Protein AF-A0AB94IWF3-F1 (afdb_monomer_lite)

pLDDT: mean 76.82, std 23.85, range [19.47, 98.12]

Foldseek 3Di:
DVVVVLVVLLVVCVVQPLLPCLDDPALVDDQHDDDCPFLVVVLVVVVVVLVVLLVCLVAFFEAEEAEAQQLCPSVSSNVNLVVCVVVVHFAQEFEQEQDQDLLALLLSVQLRSLLSQQDDSDPPDGSLVVLLVLVVVLQCVVPPDVRDAQQVCLVVVCVVLVLADSLLSLLSSCCVPDPDPVSVVLSSCVSSVFDDQCCCVSSVDPGDDPLVDDSVVSSVVSLSSLLNQLSSCSSSSHAYEYEYPLNLLDDDLSSLLSVQVVLCSCRPRRTRYYYYYYYHPCCCVPPNLVNHDPVSSVSHVVNYRYGFAAAQVSLLVSQLVSLCSRDPDPVSSVSSSVSQCVQCVVPGHGRHRNSVSSVSSVCSSPVPDDDDDQPVQLLVLLVVLLVVQLVVCLVDVSVPAWDQSLLVVLVVLLLLQVVQDDWDADPPSQQRIWDWGNDVDDTFTETEGGDEHLYLVSLLVSLVVLLVVLVVGLPYEYEYEYELVSHDDDDSCVSVVVSVVSSVVSVYAYHYQDSSLSSNRNSSVVSLSCQSSQVRWGPRPVDHIDGHHVVSVSVSSNPPDPDPSRPPDPDDDDDDDDDDDDDDDDDDDDDDDDDDDDDDDDDDDDDDDDDDDDDDDDDDDDDDDDDDDDDDDDDDDDDDDDDDDDDDDDDDDDDDDDDDDDDDDDDDDDDDDDDDDDDDDDDDDDDDDDDDDDDDDDDDDDDDDDDDDDDDDDDDDDDDDDDDDDDDDDDDDPPDDPDPQVVQQVVFVVLLVLVCVQCVVVVWDWDFPGWFAAQWKIWTWIGGDVVSPHDQVNVVVCQVVSCVSSVAPFRFDWDDDDRTIITIGTGPHHHAFALVLQCVLCVVVFDPDLQKFFQFAASNRYTDIAGCLDLLRVEEEAEAAPLQCQLQSVVRSVVRSCVRHDPPQAAEAAEDLPCPRCVVVLFFPRYDVSGHHRDLVVVLVVLVVLLVLLVVLVVQCVVVVHQALVVSCVPDPDRDHAYEYEHAACVVSCVPVVCVVVVLVSLLSCLVRVSRSRYGYYYYHNPLDCSRLDPSNLVRGNKFKQGAHCFLVSQCSGQHPPRSCNVRHPGSQFIWMDRNVDIGTGRGHGYDPVSDDCSRGHD

Sequence (1099 aa):
MDSLNDSVIRSQLVAKNPFASSAAPNPWDNANPDLDSLNRTVVDHIDLLLKMTRENPAETFAGLILGEAGAGKTHMLKRVLRRIRESGEIAIFVTVRAFMDPESVLQDLLREVFISMGREHGDGKLQIDLLLEALDKAYRRDFREDALGGMARLEPLQMKLDRVNNDFLRCLLLYASTEDASLKNDILRWMRGESDESFSEKLDVIACNWDEMTPAAQEKKARDRLLSLGHVLRYVRVPMLVCFDQLDGMTSEDLLNAWGTAASLLINDVYGVLPLAFLRADTWEQRFSPRLDDAVRQKFLNHRLPMANCNLEQAKQLIKERIKAFFDDDDEVEQKYQWLMARLNTTLKPGYSPRMVITLANQAIQEAGAGADAAHEVEHALAEAYREECDKVASDPNSWPPNANHLLSALEMWLGAHPEFKVSRSADKYLRLSGKRSAEGPEAPCAFIIMATRHHRSAAAAIDRGIKFLEENPNGFCCYVTDERALKGPENWKQVHELLGQFRALKGRTVVLQPDGRAAWYGLVAFQNKVCNGDVTLYPPSGGPRLATPEDLSGYMKEGFRWNLLGLDGESGKPGDGDRSKDTGSGKDPTPSTSGPKDTSGSASEEKRLPLPVAVNSELCQQRPQNGDCSNDLGVAPAPQTVPEKSGSESGDKARDDFGEVHQEIFCHNDLGAAPTPQTVPEKSGSESGDKARDDFGEVPQEIFCRNDLGAAPTPQTVPEKSGSESGDKARDDFGEVPQEIFCHAEGLDRMVQLLKALKDLGLSVADAGVVCGPRFIRLKVLPDAARGTTVKKIDNRADDLQVQMALPVPPVIQAYGGYVGVDVPRSSPQALSLKTLLRQGEESRPRSEAVFPLGMRVDGSVFWADLAEPSMTSILIGGTSGSGKSVLLRSVVVGLLLCAPKDSVNFTLIDPKRLTFVDLAGLRALEEGRILCDVEETMEALKEAVEEMERRYELMEGAKVSHLTDYNAVAEERLRRRVLIIDEYADLMMHKETAKDLEHFIQRLCQKGRAAGFHLLLATQRPDAKVVTGVIKANLQLRVALKVASKSNSQIILGEGFTQAQHLLGHGDMLVGNGSAVERLQGPIADISLLGPEFLRG

InterPro domains:
  IPR002543 FtsK domain [PF01580] (835-1024)
  IPR002543 FtsK domain [PS50901] (860-1052)
  IPR003593 AAA+ ATPase domain [SM00382] (59-384)
  IPR003593 AAA+ ATPase domain [SM00382] (872-1047)
  IPR027417 P-loop containing nucleoside triphosphate hydrolase [G3DSA:3.40.50.300] (44-302)
  IPR027417 P-loop containing nucleoside triphosphate hydrolase [G3DSA:3.40.50.300] (833-1091)
  IPR027417 P-loop containing nucleoside triphosphate hydrolase [SSF52540] (63-368)
  IPR027417 P-loop containing nucleoside triphosphate hydrolase [SSF52540] (64-142)
  IPR027417 P-loop containing nucleoside triphosphate hydrolase [SSF52540] (852-1056)
  IPR049945 ORC1/DEAH AAA+ ATPase domain [PF13401] (63-136)
  IPR050206 FtsK/SpoIIIE/SftA cell division and DNA translocation [PTHR22683] (747-1086)

Structure (mmCIF, N/CA/C/O backbone):
data_AF-A0AB94IWF3-F1
#
_entry.id   AF-A0AB94IWF3-F1
#
loop_
_atom_site.group_PDB
_atom_site.id
_atom_site.type_symbol
_atom_site.label_atom_id
_atom_site.label_alt_id
_atom_site.label_comp_id
_atom_site.label_asym_id
_atom_site.label_entity_id
_atom_site.label_seq_id
_atom_site.pdbx_PDB_ins_code
_atom_site.Cartn_x
_atom_site.Cartn_y
_atom_site.Cartn_z
_atom_site.occupancy
_atom_site.B_iso_or_equiv
_atom_site.auth_seq_id
_atom_site.auth_comp_id
_atom_site.auth_asym_id
_atom_site.auth_atom_id
_atom_site.pdbx_PDB_model_num
ATOM 1 N N . MET A 1 1 ? -10.452 -19.371 -56.805 1.00 34.75 1 MET A N 1
ATOM 2 C CA . MET A 1 1 ? -10.398 -17.916 -57.121 1.00 34.75 1 MET A CA 1
ATOM 3 C C . MET A 1 1 ? -9.671 -17.122 -56.031 1.00 34.75 1 MET A C 1
ATOM 5 O O . MET A 1 1 ? -9.546 -15.909 -56.111 1.00 34.75 1 MET A O 1
ATOM 9 N N . ASP A 1 2 ? -9.152 -17.814 -55.028 1.00 52.69 2 ASP A N 1
ATOM 10 C CA . ASP A 1 2 ? -9.021 -17.323 -53.660 1.00 52.69 2 ASP A CA 1
ATOM 11 C C . ASP A 1 2 ? -7.752 -16.478 -53.488 1.00 52.69 2 ASP A C 1
ATOM 13 O O . ASP A 1 2 ? -7.757 -15.486 -52.767 1.00 52.69 2 ASP A O 1
ATOM 17 N N . SER A 1 3 ? -6.711 -16.783 -54.272 1.00 49.97 3 SER A N 1
ATOM 18 C CA . SER A 1 3 ? -5.455 -16.027 -54.335 1.00 49.97 3 SER A CA 1
ATOM 19 C C . SER A 1 3 ? -5.608 -14.574 -54.800 1.00 49.97 3 SER A C 1
ATOM 21 O O . SER A 1 3 ? -4.799 -13.737 -54.413 1.00 49.97 3 SER A O 1
ATOM 23 N N . LEU A 1 4 ? -6.631 -14.253 -55.603 1.00 48.88 4 LEU A N 1
ATOM 24 C CA . LEU A 1 4 ? -6.896 -12.875 -56.041 1.00 48.88 4 LEU A CA 1
ATOM 25 C C . LEU A 1 4 ? -7.531 -12.034 -54.929 1.00 48.88 4 LEU A C 1
ATOM 27 O O . LEU A 1 4 ? -7.191 -10.862 -54.779 1.00 48.88 4 LEU A O 1
ATOM 31 N N . ASN A 1 5 ? -8.416 -12.632 -54.126 1.00 65.31 5 ASN A N 1
ATOM 32 C CA . ASN A 1 5 ? -9.013 -11.945 -52.982 1.00 65.31 5 ASN A CA 1
ATOM 33 C C . ASN A 1 5 ? -7.973 -11.760 -51.861 1.00 65.31 5 ASN A C 1
ATOM 35 O O . ASN A 1 5 ? -7.882 -10.697 -51.250 1.00 65.31 5 ASN A O 1
ATOM 39 N N . ASP A 1 6 ? -7.119 -12.770 -51.664 1.00 69.69 6 ASP A N 1
ATOM 40 C CA . ASP A 1 6 ? -6.048 -12.773 -50.665 1.00 69.69 6 ASP A CA 1
ATOM 41 C C . ASP A 1 6 ? -5.035 -11.627 -50.858 1.00 69.69 6 ASP A C 1
ATOM 43 O O . ASP A 1 6 ? -4.679 -10.952 -49.890 1.00 69.69 6 ASP A O 1
ATOM 47 N N . SER A 1 7 ? -4.625 -11.339 -52.103 1.00 70.19 7 SER A N 1
ATOM 48 C CA . SER A 1 7 ? -3.742 -10.199 -52.388 1.00 70.19 7 SER A CA 1
ATOM 49 C C . SER A 1 7 ? -4.431 -8.842 -52.224 1.00 70.19 7 SER A C 1
ATOM 51 O O . SER A 1 7 ? -3.806 -7.905 -51.735 1.00 70.19 7 SER A O 1
ATOM 53 N N . VAL A 1 8 ? -5.711 -8.722 -52.601 1.00 80.06 8 VAL A N 1
ATOM 54 C CA . VAL A 1 8 ? -6.456 -7.450 -52.517 1.00 80.06 8 VAL A CA 1
ATOM 55 C C . VAL A 1 8 ? -6.687 -7.045 -51.062 1.00 80.06 8 VAL A C 1
ATOM 57 O O . VAL A 1 8 ? -6.386 -5.908 -50.695 1.00 80.06 8 VAL A O 1
ATOM 60 N N . ILE A 1 9 ? -7.136 -7.980 -50.217 1.00 82.75 9 ILE A N 1
ATOM 61 C CA . ILE A 1 9 ? -7.345 -7.727 -48.784 1.00 82.75 9 ILE A CA 1
ATOM 62 C C . ILE A 1 9 ? -6.022 -7.333 -48.111 1.00 82.75 9 ILE A C 1
ATOM 64 O O . ILE A 1 9 ? -5.990 -6.365 -47.347 1.00 82.75 9 ILE A O 1
ATOM 68 N N . ARG A 1 10 ? -4.908 -8.002 -48.451 1.00 80.19 10 ARG A N 1
ATOM 69 C CA . ARG A 1 10 ? -3.579 -7.619 -47.956 1.00 80.19 10 ARG A CA 1
ATOM 70 C C . ARG A 1 10 ? -3.175 -6.216 -48.404 1.00 80.19 10 ARG A C 1
ATOM 72 O O . ARG A 1 10 ? -2.758 -5.431 -47.562 1.00 80.19 10 ARG A O 1
ATOM 79 N N . SER A 1 11 ? -3.299 -5.871 -49.687 1.00 78.06 11 SER A N 1
ATOM 80 C CA . SER A 1 11 ? -2.936 -4.531 -50.176 1.00 78.06 11 SER A CA 1
ATOM 81 C C . SER A 1 11 ? -3.744 -3.421 -49.496 1.00 78.06 11 SER A C 1
ATOM 83 O O . SER A 1 11 ? -3.183 -2.373 -49.185 1.00 78.06 11 SER A O 1
ATOM 85 N N . GLN A 1 12 ? -5.024 -3.658 -49.195 1.00 81.88 12 GLN A N 1
ATOM 86 C CA . GLN A 1 12 ? -5.852 -2.731 -48.414 1.00 81.88 12 GLN A CA 1
ATOM 87 C C . GLN A 1 12 ? -5.369 -2.609 -46.957 1.00 81.88 12 GLN A C 1
ATOM 89 O O . GLN A 1 12 ? -5.245 -1.497 -46.449 1.00 81.88 12 GLN A O 1
ATOM 94 N N . LEU A 1 13 ? -5.053 -3.731 -46.297 1.00 79.94 13 LEU A N 1
ATOM 95 C CA . LEU A 1 13 ? -4.530 -3.745 -44.924 1.00 79.94 13 LEU A CA 1
ATOM 96 C C . LEU A 1 13 ? -3.108 -3.173 -44.804 1.00 79.94 13 LEU A C 1
ATOM 98 O O . LEU A 1 13 ? -2.775 -2.633 -43.758 1.00 79.94 13 LEU A O 1
ATOM 102 N N . VAL A 1 14 ? -2.282 -3.238 -45.852 1.00 75.19 14 VAL A N 1
ATOM 103 C CA . VAL A 1 14 ? -0.977 -2.554 -45.901 1.00 75.19 14 VAL A CA 1
ATOM 104 C C . VAL A 1 14 ? -1.164 -1.046 -46.104 1.00 75.19 14 VAL A C 1
ATOM 106 O O . VAL A 1 14 ? -0.534 -0.257 -45.407 1.00 75.19 14 VAL A O 1
ATOM 109 N N . ALA A 1 15 ? -2.056 -0.630 -47.011 1.00 72.69 15 ALA A N 1
ATOM 110 C CA . ALA A 1 15 ? -2.294 0.785 -47.313 1.00 72.69 15 ALA A CA 1
ATOM 111 C C . ALA A 1 15 ? -3.030 1.554 -46.196 1.00 72.69 15 ALA A C 1
ATOM 113 O O . ALA A 1 15 ? -2.856 2.766 -46.074 1.00 72.69 15 ALA A O 1
ATOM 114 N N . LYS A 1 16 ? -3.853 0.874 -45.386 1.00 74.50 16 LYS A N 1
ATOM 115 C CA . LYS A 1 16 ? -4.619 1.459 -44.270 1.00 74.50 16 LYS A CA 1
ATOM 116 C C . LYS A 1 16 ? -4.532 0.546 -43.036 1.00 74.50 16 LYS A C 1
ATOM 118 O O . LYS A 1 16 ? -5.526 -0.038 -42.615 1.00 74.50 16 LYS A O 1
ATOM 123 N N . ASN A 1 17 ? -3.321 0.377 -42.497 1.00 74.00 17 ASN A N 1
ATOM 124 C CA . ASN A 1 17 ? -3.014 -0.601 -41.444 1.00 74.00 17 ASN A CA 1
ATOM 125 C C . ASN A 1 17 ? -3.548 -0.195 -40.043 1.00 74.00 17 ASN A C 1
ATOM 127 O O . ASN A 1 17 ? -2.983 0.715 -39.430 1.00 74.00 17 ASN A O 1
ATOM 131 N N . PRO A 1 18 ? -4.540 -0.911 -39.467 1.00 74.06 18 PRO A N 1
ATOM 132 C CA . PRO A 1 18 ? -5.093 -0.614 -38.137 1.00 74.06 18 PRO A CA 1
ATOM 133 C C . PRO A 1 18 ? -4.180 -1.006 -36.955 1.00 74.06 18 PRO A C 1
ATOM 135 O O . PRO A 1 18 ? -4.493 -0.747 -35.786 1.00 74.06 18 PRO A O 1
ATOM 138 N N . PHE A 1 19 ? -3.043 -1.648 -37.234 1.00 75.44 19 PHE A N 1
ATOM 139 C CA . PHE A 1 19 ? -2.085 -2.132 -36.239 1.00 75.44 19 PHE A CA 1
ATOM 140 C C . PHE A 1 19 ? -0.755 -1.362 -36.240 1.00 75.44 19 PHE A C 1
ATOM 142 O O . PHE A 1 19 ? 0.039 -1.561 -35.322 1.00 75.44 19 PHE A O 1
ATOM 149 N N . ALA A 1 20 ? -0.524 -0.447 -37.192 1.00 59.03 20 ALA A N 1
ATOM 150 C CA . ALA A 1 20 ? 0.741 0.291 -37.327 1.00 59.03 20 ALA A CA 1
ATOM 151 C C . ALA A 1 20 ? 1.146 1.066 -36.053 1.00 59.03 20 ALA A C 1
ATOM 153 O O . ALA A 1 20 ? 2.323 1.148 -35.717 1.00 59.03 20 ALA A O 1
ATOM 154 N N . SER A 1 21 ? 0.169 1.578 -35.297 1.00 53.28 21 SER A N 1
ATOM 155 C CA . SER A 1 21 ? 0.385 2.217 -33.992 1.00 53.28 21 SER A CA 1
ATOM 156 C C . SER A 1 21 ? 0.336 1.182 -32.853 1.00 53.28 21 SER A C 1
ATOM 158 O O . SER A 1 21 ? -0.741 0.818 -32.359 1.00 53.28 21 SER A O 1
ATOM 160 N N . SER A 1 22 ? 1.520 0.710 -32.439 1.00 48.78 22 SER A N 1
ATOM 161 C CA . SER A 1 22 ? 1.745 -0.208 -31.303 1.00 48.78 22 SER A CA 1
ATOM 162 C C . SER A 1 22 ? 1.917 0.511 -29.953 1.00 48.78 22 SER A C 1
ATOM 164 O O . SER A 1 22 ? 1.635 -0.060 -28.893 1.00 48.78 22 SER A O 1
ATOM 166 N N . ALA A 1 23 ? 2.345 1.775 -29.988 1.00 44.47 23 ALA A N 1
ATOM 167 C CA . ALA A 1 23 ? 2.299 2.701 -28.869 1.00 44.47 23 ALA A CA 1
ATOM 168 C C . ALA A 1 23 ? 1.000 3.514 -28.938 1.00 44.47 23 ALA A C 1
ATOM 170 O O . ALA A 1 23 ? 0.750 4.216 -29.917 1.00 44.47 23 ALA A O 1
ATOM 171 N N . ALA A 1 24 ? 0.190 3.463 -27.880 1.00 42.31 24 ALA A N 1
ATOM 172 C CA . ALA A 1 24 ? -0.787 4.517 -27.652 1.00 42.31 24 ALA A CA 1
ATOM 173 C C . ALA A 1 24 ? -0.020 5.761 -27.179 1.00 42.31 24 ALA A C 1
ATOM 175 O O . ALA A 1 24 ? 0.667 5.665 -26.155 1.00 42.31 24 ALA A O 1
ATOM 176 N N . PRO A 1 25 ? -0.104 6.906 -27.880 1.00 50.31 25 PRO A N 1
ATOM 177 C CA . PRO A 1 25 ? 0.382 8.153 -27.316 1.00 50.31 25 PRO A CA 1
ATOM 178 C C . PRO A 1 25 ? -0.436 8.520 -26.063 1.00 50.31 25 PRO A C 1
ATOM 180 O O . PRO A 1 25 ? -1.482 7.926 -25.793 1.00 50.31 25 PRO A O 1
ATOM 183 N N . ASN A 1 26 ? 0.124 9.449 -25.284 1.00 55.19 26 ASN A N 1
ATOM 184 C CA . ASN A 1 26 ? -0.450 10.219 -24.171 1.00 55.19 26 ASN A CA 1
ATOM 185 C C . ASN A 1 26 ? -1.952 9.954 -23.856 1.00 55.19 26 ASN A C 1
ATOM 187 O O . ASN A 1 26 ? -2.768 10.133 -24.753 1.00 55.19 26 ASN A O 1
ATOM 191 N N . PRO A 1 27 ? -2.382 9.630 -22.611 1.00 60.31 27 PRO A N 1
ATOM 192 C CA . PRO A 1 27 ? -3.775 9.241 -22.295 1.00 60.31 27 PRO A CA 1
ATOM 193 C C . PRO A 1 27 ? -4.906 10.187 -22.747 1.00 60.31 27 PRO A C 1
ATOM 195 O O . PRO A 1 27 ? -6.069 9.781 -22.772 1.00 60.31 27 PRO A O 1
ATOM 198 N N . TRP A 1 28 ? -4.578 11.433 -23.095 1.00 61.06 28 TRP A N 1
ATOM 199 C CA . TRP A 1 28 ? -5.479 12.421 -23.691 1.00 61.06 28 TRP A CA 1
ATOM 200 C C . TRP A 1 28 ? -5.823 12.149 -25.173 1.00 61.06 28 TRP A C 1
ATOM 202 O O . TRP A 1 28 ? -6.870 12.598 -25.640 1.00 61.06 28 TRP A O 1
ATOM 212 N N . ASP A 1 29 ? -4.983 11.408 -25.903 1.00 58.31 29 ASP A N 1
ATOM 213 C CA . ASP A 1 29 ? -5.057 11.239 -27.356 1.00 58.31 29 ASP A CA 1
ATOM 214 C C . ASP A 1 29 ? -6.041 10.144 -27.790 1.00 58.31 29 ASP A C 1
ATOM 216 O O . ASP A 1 29 ? -6.042 8.992 -27.331 1.00 58.31 29 ASP A O 1
ATOM 220 N N . ASN A 1 30 ? -6.905 10.492 -28.745 1.00 50.03 30 ASN A N 1
ATOM 221 C CA . ASN A 1 30 ? -8.061 9.652 -29.045 1.00 50.03 30 ASN A CA 1
ATOM 222 C C . ASN A 1 30 ? -7.809 8.533 -30.079 1.00 50.03 30 ASN A C 1
ATOM 224 O O . ASN A 1 30 ? -8.646 7.643 -30.194 1.00 50.03 30 ASN A O 1
ATOM 228 N N . ALA A 1 31 ? -6.646 8.516 -30.739 1.00 52.72 31 ALA A N 1
ATOM 229 C CA . ALA A 1 31 ? -6.383 7.816 -32.007 1.00 52.72 31 ALA A CA 1
ATOM 230 C C . ALA A 1 31 ? -6.622 6.290 -32.065 1.00 52.72 31 ALA A C 1
ATOM 232 O O . ALA A 1 31 ? -6.959 5.784 -33.130 1.00 52.72 31 ALA A O 1
ATOM 233 N N . ASN A 1 32 ? -6.449 5.545 -30.965 1.00 60.69 32 ASN A N 1
ATOM 234 C CA . ASN A 1 32 ? -6.640 4.085 -30.947 1.00 60.69 32 ASN A CA 1
ATOM 235 C C . ASN A 1 32 ? -7.899 3.668 -30.146 1.00 60.69 32 ASN A C 1
ATOM 237 O O . ASN A 1 32 ? -8.098 4.197 -29.037 1.00 60.69 32 ASN A O 1
ATOM 241 N N . PRO A 1 33 ? -8.701 2.695 -30.638 1.00 62.66 33 PRO A N 1
ATOM 242 C CA . PRO A 1 33 ? -9.786 2.069 -29.876 1.00 62.66 33 PRO A CA 1
ATOM 243 C C . PRO A 1 33 ? -9.239 1.189 -28.739 1.00 62.66 33 PRO A C 1
ATOM 245 O O . PRO A 1 33 ? -8.069 0.805 -28.736 1.00 62.66 33 PRO A O 1
ATOM 248 N N . ASP A 1 34 ? -10.089 0.873 -27.762 1.00 67.50 34 ASP A N 1
ATOM 249 C CA . ASP A 1 34 ? -9.747 0.102 -26.560 1.00 67.50 34 ASP A CA 1
ATOM 250 C C . ASP A 1 34 ? -10.905 -0.822 -26.159 1.00 67.50 34 ASP A C 1
ATOM 252 O O . ASP A 1 34 ? -12.057 -0.557 -26.498 1.00 67.50 34 ASP A O 1
ATOM 256 N N . LEU A 1 35 ? -10.606 -1.877 -25.401 1.00 76.62 35 LEU A N 1
ATOM 257 C CA . LEU A 1 35 ? -11.594 -2.813 -24.874 1.00 76.62 35 LEU A CA 1
ATOM 258 C C . LEU A 1 35 ? -11.960 -2.470 -23.431 1.00 76.62 35 LEU A C 1
ATOM 260 O O . LEU A 1 35 ? -11.170 -2.699 -22.512 1.00 76.62 35 LEU A O 1
ATOM 264 N N . ASP A 1 36 ? -13.201 -2.044 -23.197 1.00 75.94 36 ASP A N 1
ATOM 265 C CA . ASP A 1 36 ? -13.698 -1.757 -21.845 1.00 75.94 36 ASP A CA 1
ATOM 266 C C . ASP A 1 36 ? -13.630 -2.981 -20.902 1.00 75.94 36 ASP A C 1
ATOM 268 O O . ASP A 1 36 ? -13.518 -2.818 -19.687 1.00 75.94 36 ASP A O 1
ATOM 272 N N . SER A 1 37 ? -13.627 -4.207 -21.444 1.00 79.81 37 SER A N 1
ATOM 273 C CA . SER A 1 37 ? -13.460 -5.467 -20.701 1.00 79.81 37 SER A CA 1
ATOM 274 C C . SER A 1 37 ? -12.026 -5.761 -20.240 1.00 79.81 37 SER A C 1
ATOM 276 O O . SER A 1 37 ? -11.830 -6.544 -19.310 1.00 79.81 37 SER A O 1
ATOM 278 N N . LEU A 1 38 ? -11.009 -5.198 -20.897 1.00 82.19 38 LEU A N 1
ATOM 279 C CA . LEU A 1 38 ? -9.599 -5.445 -20.586 1.00 82.19 38 LEU A CA 1
ATOM 280 C C . LEU A 1 38 ? -9.196 -4.624 -19.356 1.00 82.19 38 LEU A C 1
ATOM 282 O O . LEU A 1 38 ? -9.381 -3.411 -19.357 1.00 82.19 38 LEU A O 1
ATOM 286 N N . ASN A 1 39 ? -8.628 -5.243 -18.316 1.00 84.44 39 ASN A N 1
ATOM 287 C CA . ASN A 1 39 ? -8.266 -4.558 -17.060 1.00 84.44 39 ASN A CA 1
ATOM 288 C C . ASN A 1 39 ? -9.429 -3.780 -16.404 1.00 84.44 39 ASN A C 1
ATOM 290 O O . ASN A 1 39 ? -9.199 -2.832 -15.655 1.00 84.44 39 ASN A O 1
ATOM 294 N N . ARG A 1 40 ? -10.685 -4.175 -16.674 1.00 85.25 40 ARG A N 1
ATOM 295 C CA . ARG A 1 40 ? -11.888 -3.473 -16.197 1.00 85.25 40 ARG A CA 1
ATOM 296 C C . ARG A 1 40 ? -11.889 -3.279 -14.678 1.00 85.25 40 ARG A C 1
ATOM 298 O O . ARG A 1 40 ? -12.146 -2.178 -14.215 1.00 85.25 40 ARG A O 1
ATOM 305 N N . THR A 1 41 ? -11.517 -4.315 -13.930 1.00 85.12 41 THR A N 1
ATOM 306 C CA . THR A 1 41 ? -11.399 -4.294 -12.463 1.00 85.12 41 THR A CA 1
ATOM 307 C C . THR A 1 41 ? -10.409 -3.248 -11.946 1.00 85.12 41 THR A C 1
ATOM 309 O O . THR A 1 41 ? -10.635 -2.673 -10.889 1.00 85.12 41 THR A O 1
ATOM 312 N N . VAL A 1 42 ? -9.339 -2.956 -12.693 1.00 88.25 42 VAL A N 1
ATOM 313 C CA . VAL A 1 42 ? -8.358 -1.917 -12.335 1.00 88.25 42 VAL A CA 1
ATOM 314 C C . VAL A 1 42 ? -8.966 -0.523 -12.528 1.00 88.25 42 VAL A C 1
ATOM 316 O O . VAL A 1 42 ? -8.800 0.340 -11.671 1.00 88.25 42 VAL A O 1
ATOM 319 N N . VAL A 1 43 ? -9.737 -0.317 -13.604 1.00 88.19 43 VAL A N 1
ATOM 320 C CA . VAL A 1 43 ? -10.493 0.930 -13.843 1.00 88.19 43 VAL A CA 1
ATOM 321 C C . VAL A 1 43 ? -11.597 1.114 -12.793 1.00 88.19 43 VAL A C 1
ATOM 323 O O . VAL A 1 43 ? -11.732 2.205 -12.245 1.00 88.19 43 VAL A O 1
ATOM 326 N N . ASP A 1 44 ? -12.350 0.053 -12.483 1.00 88.50 44 ASP A N 1
ATOM 327 C CA . ASP A 1 44 ? -13.394 0.040 -11.449 1.00 88.50 44 ASP A CA 1
ATOM 328 C C . ASP A 1 44 ? -12.810 0.377 -10.056 1.00 88.50 44 ASP A C 1
ATOM 330 O O . ASP A 1 44 ? -13.403 1.154 -9.309 1.00 88.50 44 ASP A O 1
ATOM 334 N N . HIS A 1 45 ? -11.616 -0.131 -9.717 1.00 89.38 45 HIS A N 1
ATOM 335 C CA . HIS A 1 45 ? -10.956 0.168 -8.437 1.00 89.38 45 HIS A CA 1
ATOM 336 C C . HIS A 1 45 ? -10.367 1.586 -8.375 1.00 89.38 45 HIS A C 1
ATOM 338 O O . HIS A 1 45 ? -10.445 2.230 -7.332 1.00 89.38 45 HIS A O 1
ATOM 344 N N . ILE A 1 46 ? -9.800 2.113 -9.467 1.00 90.88 46 ILE A N 1
ATOM 345 C CA . ILE A 1 46 ? -9.304 3.504 -9.499 1.00 90.88 46 ILE A CA 1
ATOM 346 C C . ILE A 1 46 ? -10.466 4.504 -9.364 1.00 90.88 46 ILE A C 1
ATOM 348 O O . ILE A 1 46 ? -10.337 5.493 -8.646 1.00 90.88 46 ILE A O 1
ATOM 352 N N . ASP A 1 47 ? -11.613 4.224 -9.990 1.00 88.62 47 ASP A N 1
ATOM 353 C CA . ASP A 1 47 ? -12.851 5.001 -9.834 1.00 88.62 47 ASP A CA 1
ATOM 354 C C . ASP A 1 47 ? -13.370 4.986 -8.380 1.00 88.62 47 ASP A C 1
ATOM 356 O O . ASP A 1 47 ? -13.731 6.034 -7.839 1.00 88.62 47 ASP A O 1
ATOM 360 N N . LEU A 1 48 ? -13.315 3.832 -7.700 1.00 89.75 48 LEU A N 1
ATOM 361 C CA . LEU A 1 48 ? -13.613 3.732 -6.266 1.00 89.75 48 LEU A CA 1
ATOM 362 C C . LEU A 1 48 ? -12.656 4.583 -5.413 1.00 89.75 48 LEU A C 1
ATOM 364 O O . LEU A 1 48 ? -13.116 5.353 -4.571 1.00 89.75 48 LEU A O 1
ATOM 368 N N . LEU A 1 49 ? -11.340 4.497 -5.642 1.00 91.75 49 LEU A N 1
ATOM 369 C CA . LEU A 1 49 ? -10.363 5.293 -4.887 1.00 91.75 49 LEU A CA 1
ATOM 370 C C . LEU A 1 49 ? -10.554 6.801 -5.104 1.00 91.75 49 LEU A C 1
ATOM 372 O O . LEU A 1 49 ? -10.484 7.560 -4.143 1.00 91.75 49 LEU A O 1
ATOM 376 N N . LEU A 1 50 ? -10.859 7.243 -6.329 1.00 90.94 50 LEU A N 1
ATOM 377 C CA . LEU A 1 50 ? -11.171 8.648 -6.623 1.00 90.94 50 LEU A CA 1
ATOM 378 C C . LEU A 1 50 ? -12.387 9.158 -5.838 1.00 90.94 50 LEU A C 1
ATOM 380 O O . LEU A 1 50 ? -12.372 10.292 -5.351 1.00 90.94 50 LEU A O 1
ATOM 384 N N . LYS A 1 51 ? -13.421 8.322 -5.683 1.00 89.88 51 LYS A N 1
ATOM 385 C CA . LYS A 1 51 ? -14.608 8.635 -4.874 1.00 89.88 51 LYS A CA 1
ATOM 386 C C . LYS A 1 51 ? -14.259 8.723 -3.391 1.00 89.88 51 LYS A C 1
ATOM 388 O O . LYS A 1 51 ? -14.584 9.731 -2.768 1.00 89.88 51 LYS A O 1
ATOM 393 N N . MET A 1 52 ? -13.477 7.779 -2.863 1.00 90.44 52 MET A N 1
ATOM 394 C CA . MET A 1 52 ? -12.973 7.839 -1.483 1.00 90.44 52 MET A CA 1
ATOM 395 C C . MET A 1 52 ? -12.127 9.103 -1.226 1.00 90.44 52 MET A C 1
ATOM 397 O O . MET A 1 52 ? -12.349 9.793 -0.233 1.00 90.44 52 MET A O 1
ATOM 401 N N . THR A 1 53 ? -11.231 9.489 -2.145 1.00 91.06 53 THR A N 1
ATOM 402 C CA . THR A 1 53 ? -10.463 10.749 -2.057 1.00 91.06 53 THR A CA 1
ATOM 403 C C . THR A 1 53 ? -11.358 11.998 -2.121 1.00 91.06 53 THR A C 1
ATOM 405 O O . THR A 1 53 ? -11.026 13.015 -1.513 1.00 91.06 53 THR A O 1
ATOM 408 N N . ARG A 1 54 ? -12.494 11.954 -2.832 1.00 91.12 54 ARG A N 1
ATOM 409 C CA . ARG A 1 54 ? -13.462 13.066 -2.914 1.00 91.12 54 ARG A CA 1
ATOM 410 C C . ARG A 1 54 ? -14.321 13.197 -1.652 1.00 91.12 54 ARG A C 1
ATOM 412 O O . ARG A 1 54 ? -14.596 14.312 -1.203 1.00 91.12 54 ARG A O 1
ATOM 419 N N . GLU A 1 55 ? -14.763 12.074 -1.099 1.00 90.25 55 GLU A N 1
ATOM 420 C CA . GLU A 1 55 ? -15.618 12.016 0.090 1.00 90.25 55 GLU A CA 1
ATOM 421 C C . GLU A 1 55 ? -14.823 12.329 1.362 1.00 90.25 55 GLU A C 1
ATOM 423 O O . GLU A 1 55 ? -15.218 13.220 2.126 1.00 90.25 55 GLU A O 1
ATOM 428 N N . ASN A 1 56 ? -13.654 11.693 1.506 1.00 89.75 56 ASN A N 1
ATOM 429 C CA . ASN A 1 56 ? -12.741 11.798 2.642 1.00 89.75 56 ASN A CA 1
ATOM 430 C C . ASN A 1 56 ? -11.378 12.411 2.240 1.00 89.75 56 ASN A C 1
ATOM 432 O O . ASN A 1 56 ? -10.342 11.775 2.418 1.00 89.75 56 ASN A O 1
ATOM 436 N N . PRO A 1 57 ? -11.294 13.675 1.775 1.00 83.44 57 PRO A N 1
ATOM 437 C CA . PRO A 1 57 ? -10.033 14.277 1.312 1.00 83.44 57 PRO A CA 1
ATOM 438 C C . PRO A 1 57 ? -9.006 14.562 2.427 1.00 83.44 57 PRO A C 1
ATOM 440 O O . PRO A 1 57 ? -7.961 15.159 2.172 1.00 83.44 57 PRO A O 1
ATOM 443 N N . ALA A 1 58 ? -9.313 14.205 3.678 1.00 83.19 58 ALA A N 1
ATOM 444 C CA . ALA A 1 58 ? -8.359 14.176 4.785 1.00 83.19 58 ALA A CA 1
ATOM 445 C C . ALA A 1 58 ? -7.641 12.817 4.906 1.00 83.19 58 ALA A C 1
ATOM 447 O O . ALA A 1 58 ? -6.545 12.765 5.462 1.00 83.19 58 ALA A O 1
ATOM 448 N N . GLU A 1 59 ? -8.242 11.744 4.387 1.00 84.44 59 GLU A N 1
ATOM 449 C CA . GLU A 1 59 ? -7.602 10.443 4.218 1.00 84.44 59 GLU A CA 1
ATOM 450 C C . GLU A 1 59 ? -6.706 10.468 2.972 1.00 84.44 59 GLU A C 1
ATOM 452 O O . GLU A 1 59 ? -6.865 11.297 2.072 1.00 84.44 59 GLU A O 1
ATOM 457 N N . THR A 1 60 ? -5.708 9.588 2.945 1.00 82.50 60 THR A N 1
ATOM 458 C CA . THR A 1 60 ? -4.652 9.585 1.926 1.00 82.50 60 THR A CA 1
ATOM 459 C C . THR A 1 60 ? -4.473 8.186 1.358 1.00 82.50 60 THR A C 1
ATOM 461 O O . THR A 1 60 ? -4.066 7.257 2.057 1.00 82.50 60 THR A O 1
ATOM 464 N N . PHE A 1 61 ? -4.778 8.049 0.070 1.00 89.06 61 PHE A N 1
ATOM 465 C CA . PHE A 1 61 ? -4.789 6.787 -0.663 1.00 89.06 61 PHE A CA 1
ATOM 466 C C . PHE A 1 61 ? -3.667 6.781 -1.703 1.00 89.06 61 PHE A C 1
ATOM 468 O O . PHE A 1 61 ? -3.334 7.823 -2.260 1.00 89.06 61 PHE A O 1
ATOM 475 N N . ALA A 1 62 ? -3.101 5.610 -1.983 1.00 93.81 62 ALA A N 1
ATOM 476 C CA . ALA A 1 62 ? -2.114 5.408 -3.041 1.00 93.81 62 ALA A CA 1
ATOM 477 C C . ALA A 1 62 ? -2.386 4.071 -3.736 1.00 93.81 62 ALA A C 1
ATOM 479 O O . ALA A 1 62 ? -2.830 3.132 -3.082 1.00 93.81 62 ALA A O 1
ATOM 480 N N . GLY A 1 63 ? -2.134 3.972 -5.041 1.00 93.31 63 GLY A N 1
ATOM 481 C CA . GLY A 1 63 ? -2.360 2.753 -5.823 1.00 93.31 63 GLY A CA 1
ATOM 482 C C . GLY A 1 63 ? -1.103 2.279 -6.544 1.00 93.31 63 GLY A C 1
ATOM 483 O O . GLY A 1 63 ? -0.329 3.083 -7.060 1.00 93.31 63 GLY A O 1
ATOM 484 N N . LEU A 1 64 ? -0.899 0.965 -6.592 1.00 94.06 64 LEU A N 1
ATOM 485 C CA . LEU A 1 64 ? 0.251 0.340 -7.242 1.00 94.06 64 LEU A CA 1
ATOM 486 C C . LEU A 1 64 ? -0.234 -0.549 -8.387 1.00 94.06 64 LEU A C 1
ATOM 488 O O . LEU A 1 64 ? -0.707 -1.661 -8.152 1.00 94.06 64 LEU A O 1
ATOM 492 N N . ILE A 1 65 ? -0.119 -0.068 -9.624 1.00 91.62 65 ILE A N 1
ATOM 493 C CA . ILE A 1 65 ? -0.552 -0.795 -10.816 1.00 91.62 65 ILE A CA 1
ATOM 494 C C . ILE A 1 65 ? 0.651 -1.562 -11.364 1.00 91.62 65 ILE A C 1
ATOM 496 O O . ILE A 1 65 ? 1.611 -0.970 -11.865 1.00 91.62 65 ILE A O 1
ATOM 500 N N . LEU A 1 66 ? 0.590 -2.891 -11.273 1.00 87.94 66 LEU A N 1
ATOM 501 C CA . LEU A 1 66 ? 1.656 -3.780 -11.726 1.00 87.94 66 LEU A CA 1
ATOM 502 C C . LEU A 1 66 ? 1.312 -4.376 -13.089 1.00 87.94 66 LEU A C 1
ATOM 504 O O . LEU A 1 66 ? 0.345 -5.124 -13.206 1.00 87.94 66 LEU A O 1
ATOM 508 N N . GLY A 1 67 ? 2.104 -4.074 -14.114 1.00 81.44 67 GLY A N 1
ATOM 509 C CA . GLY A 1 67 ? 1.869 -4.566 -15.468 1.00 81.44 67 GLY A CA 1
ATOM 510 C C . GLY A 1 67 ? 3.105 -4.494 -16.356 1.00 81.44 67 GLY A C 1
ATOM 511 O O . GLY A 1 67 ? 3.846 -3.510 -16.332 1.00 81.44 67 GLY A O 1
ATOM 512 N N . GLU A 1 68 ? 3.286 -5.540 -17.160 1.00 75.06 68 GLU A N 1
ATOM 513 C CA . GLU A 1 68 ? 4.371 -5.671 -18.135 1.00 75.06 68 GLU A CA 1
ATOM 514 C C . GLU A 1 68 ? 4.311 -4.630 -19.263 1.00 75.06 68 GLU A C 1
ATOM 516 O O . GLU A 1 68 ? 3.285 -3.978 -19.501 1.00 75.06 68 GLU A O 1
ATOM 521 N N . ALA A 1 69 ? 5.419 -4.500 -19.999 1.00 68.75 69 ALA A N 1
ATOM 522 C CA . ALA A 1 69 ? 5.486 -3.670 -21.197 1.00 68.75 69 ALA A CA 1
ATOM 523 C C . ALA A 1 69 ? 4.359 -4.052 -22.179 1.00 68.75 69 ALA A C 1
ATOM 525 O O . ALA A 1 69 ? 4.195 -5.208 -22.578 1.00 68.75 69 ALA A O 1
ATOM 526 N N . GLY A 1 70 ? 3.531 -3.071 -22.547 1.00 68.06 70 GLY A N 1
ATOM 527 C CA . GLY A 1 70 ? 2.388 -3.294 -23.432 1.00 68.06 70 GLY A CA 1
ATOM 528 C C . GLY A 1 70 ? 1.147 -3.946 -22.800 1.00 68.06 70 GLY A C 1
ATOM 529 O O . GLY A 1 70 ? 0.230 -4.287 -23.546 1.00 68.06 70 GLY A O 1
ATOM 530 N N . ALA A 1 71 ? 1.056 -4.069 -21.467 1.00 72.38 71 ALA A N 1
ATOM 531 C CA . ALA A 1 71 ? -0.143 -4.548 -20.751 1.00 72.38 71 ALA A CA 1
ATOM 532 C C . ALA A 1 71 ? -1.376 -3.614 -20.852 1.00 72.38 71 ALA A C 1
ATOM 534 O O . ALA A 1 71 ? -2.464 -3.963 -20.394 1.00 72.38 71 ALA A O 1
ATOM 535 N N . GLY A 1 72 ? -1.226 -2.429 -21.460 1.00 74.94 72 GLY A N 1
ATOM 536 C CA . GLY A 1 72 ? -2.320 -1.481 -21.713 1.00 74.94 72 GLY A CA 1
ATOM 537 C C . GLY A 1 72 ? -2.436 -0.316 -20.721 1.00 74.94 72 GLY A C 1
ATOM 538 O O . GLY A 1 72 ? -3.518 0.254 -20.616 1.00 74.94 72 GLY A O 1
ATOM 539 N N . LYS A 1 73 ? -1.354 0.058 -20.014 1.00 77.94 73 LYS A N 1
ATOM 540 C CA . LYS A 1 73 ? -1.308 1.169 -19.030 1.00 77.94 73 LYS A CA 1
ATOM 541 C C . LYS A 1 73 ? -1.987 2.458 -19.548 1.00 77.94 73 LYS A C 1
ATOM 543 O O . LYS A 1 73 ? -2.971 2.909 -18.969 1.00 77.94 73 LYS A O 1
ATOM 548 N N . THR A 1 74 ? -1.550 2.986 -20.695 1.00 73.31 74 THR A N 1
ATOM 549 C CA . THR A 1 74 ? -2.090 4.210 -21.331 1.00 73.31 74 THR A CA 1
ATOM 550 C C . THR A 1 74 ? -3.577 4.108 -21.689 1.00 73.31 74 THR A C 1
ATOM 552 O O . THR A 1 74 ? -4.345 5.044 -21.484 1.00 73.31 74 THR A O 1
ATOM 555 N N . HIS A 1 75 ? -3.992 2.945 -22.195 1.00 75.88 75 HIS A N 1
ATOM 556 C CA . HIS A 1 75 ? -5.371 2.634 -22.582 1.00 75.88 75 HIS A CA 1
ATOM 557 C C . HIS A 1 75 ? -6.305 2.579 -21.354 1.00 75.88 75 HIS A C 1
ATOM 559 O O . HIS A 1 75 ? -7.362 3.210 -21.325 1.00 75.88 75 HIS A O 1
ATOM 565 N N . MET A 1 76 ? -5.856 1.931 -20.276 1.00 82.81 76 MET A N 1
ATOM 566 C CA . MET A 1 76 ? -6.540 1.928 -18.982 1.00 82.81 76 MET A CA 1
ATOM 567 C C . MET A 1 76 ? -6.695 3.353 -18.414 1.00 82.81 76 MET A C 1
ATOM 569 O O . MET A 1 76 ? -7.786 3.721 -17.980 1.00 82.81 76 MET A O 1
ATOM 573 N N . LEU A 1 77 ? -5.644 4.183 -18.477 1.00 79.75 77 LEU A N 1
ATOM 574 C CA . LEU A 1 77 ? -5.699 5.594 -18.067 1.00 79.75 77 LEU A CA 1
ATOM 575 C C . LEU A 1 77 ? -6.695 6.415 -18.905 1.00 79.75 77 LEU A C 1
ATOM 577 O O . LEU A 1 77 ? -7.482 7.174 -18.342 1.00 79.75 77 LEU A O 1
ATOM 581 N N . LYS A 1 78 ? -6.735 6.207 -20.228 1.00 79.25 78 LYS A N 1
ATOM 582 C CA . LYS A 1 78 ? -7.726 6.818 -21.133 1.00 79.25 78 LYS A CA 1
ATOM 583 C C . LYS A 1 78 ? -9.168 6.466 -20.740 1.00 79.25 78 LYS A C 1
ATOM 585 O O . LYS A 1 78 ? -10.048 7.316 -20.855 1.00 79.25 78 LYS A O 1
ATOM 590 N N . ARG A 1 79 ? -9.432 5.258 -20.222 1.00 81.50 79 ARG A N 1
ATOM 591 C CA . ARG A 1 79 ? -10.760 4.874 -19.694 1.00 81.50 79 ARG A CA 1
ATOM 592 C C . ARG A 1 79 ? -11.080 5.448 -18.316 1.00 81.50 79 ARG A C 1
ATOM 594 O O . ARG A 1 79 ? -12.235 5.799 -18.093 1.00 81.50 79 ARG A O 1
ATOM 601 N N . VAL A 1 80 ? -10.096 5.610 -17.429 1.00 83.25 80 VAL A N 1
ATOM 602 C CA . VAL A 1 80 ? -10.282 6.371 -16.176 1.00 83.25 80 VAL A CA 1
ATOM 603 C C . VAL A 1 80 ? -10.662 7.823 -16.502 1.00 83.25 80 VAL A C 1
ATOM 605 O O . VAL A 1 80 ? -11.685 8.307 -16.026 1.00 83.25 80 VAL A O 1
ATOM 608 N N . LEU A 1 81 ? -9.920 8.478 -17.404 1.00 80.19 81 LEU A N 1
ATOM 609 C CA . LEU A 1 81 ? -10.245 9.812 -17.927 1.00 80.19 81 LEU A CA 1
ATOM 610 C C . LEU A 1 81 ? -11.640 9.881 -18.567 1.00 80.19 81 LEU A C 1
ATOM 612 O O . LEU A 1 81 ? -12.384 10.827 -18.310 1.00 80.19 81 LEU A O 1
ATOM 616 N N . ARG A 1 82 ? -12.012 8.887 -19.389 1.00 80.06 82 ARG A N 1
ATOM 617 C CA . ARG A 1 82 ? -13.342 8.827 -20.015 1.00 80.06 82 ARG A CA 1
ATOM 618 C C . ARG A 1 82 ? -14.449 8.780 -18.957 1.00 80.06 82 ARG A C 1
ATOM 620 O O . ARG A 1 82 ? -15.360 9.593 -19.028 1.00 80.06 82 ARG A O 1
ATOM 627 N N . ARG A 1 83 ? -14.324 7.925 -17.936 1.00 80.31 83 ARG A N 1
ATOM 628 C CA . ARG A 1 83 ? -15.325 7.815 -16.861 1.00 80.31 83 ARG A CA 1
ATOM 629 C C . ARG A 1 83 ? -15.477 9.080 -16.026 1.00 80.31 83 ARG A C 1
ATOM 631 O O . ARG A 1 83 ? -16.603 9.434 -15.709 1.00 80.31 83 ARG A O 1
ATOM 638 N N . ILE A 1 84 ? -14.377 9.766 -15.703 1.00 77.44 84 ILE A N 1
ATOM 639 C CA . ILE A 1 84 ? -14.409 11.059 -14.992 1.00 77.44 84 ILE A CA 1
ATOM 640 C C . ILE A 1 84 ? -15.214 12.094 -15.801 1.00 77.44 84 ILE A C 1
ATOM 642 O O . ILE A 1 84 ? -16.019 12.837 -15.247 1.00 77.44 84 ILE A O 1
ATOM 646 N N . ARG A 1 85 ? -15.040 12.113 -17.129 1.00 76.88 85 ARG A N 1
ATOM 647 C CA . ARG A 1 85 ? -15.821 12.970 -18.038 1.00 76.88 85 ARG A CA 1
ATOM 648 C C . ARG A 1 85 ? -17.294 12.542 -18.105 1.00 76.88 85 ARG A C 1
ATOM 650 O O . ARG A 1 85 ? -18.174 13.388 -18.004 1.00 76.88 85 ARG A O 1
ATOM 657 N N . GLU A 1 86 ? -17.563 11.245 -18.247 1.00 78.50 86 GLU A N 1
ATOM 658 C CA . GLU A 1 86 ? -18.914 10.673 -18.388 1.00 78.50 86 GLU A CA 1
ATOM 659 C C . GLU A 1 86 ? -19.759 10.749 -17.106 1.00 78.50 86 GLU A C 1
ATOM 661 O O . GLU A 1 86 ? -20.979 10.874 -17.193 1.00 78.50 86 GLU A O 1
ATOM 666 N N . SER A 1 87 ? -19.144 10.705 -15.918 1.00 76.12 87 SER A N 1
ATOM 667 C CA . SER A 1 87 ? -19.853 10.851 -14.639 1.00 76.12 87 SER A CA 1
ATOM 668 C C . SER A 1 87 ? -20.239 12.299 -14.318 1.00 76.12 87 SER A C 1
ATOM 670 O O . SER A 1 87 ? -21.037 12.532 -13.410 1.00 76.12 87 SER A O 1
ATOM 672 N N . GLY A 1 88 ? -19.673 13.277 -15.037 1.00 71.69 88 GLY A N 1
ATOM 673 C CA . GLY A 1 88 ? -19.815 14.705 -14.743 1.00 71.69 88 GLY A CA 1
ATOM 674 C C . GLY A 1 88 ? -19.102 15.150 -13.459 1.00 71.69 88 GLY A C 1
ATOM 675 O O . GLY A 1 88 ? -19.287 16.283 -13.010 1.00 71.69 88 GLY A O 1
ATOM 676 N N . GLU A 1 89 ? -18.297 14.280 -12.843 1.00 78.56 89 GLU A N 1
ATOM 677 C CA . GLU A 1 89 ? -17.601 14.577 -11.596 1.00 78.56 89 GLU A CA 1
ATOM 678 C C . GLU A 1 89 ? -16.230 15.215 -11.855 1.00 78.56 89 GLU A C 1
ATOM 680 O O . GLU A 1 89 ? -15.405 14.690 -12.598 1.00 78.56 89 GLU A O 1
ATOM 685 N N . ILE A 1 90 ? -15.922 16.316 -11.167 1.00 81.81 90 ILE A N 1
ATOM 686 C CA . ILE A 1 90 ? -14.612 16.964 -11.306 1.00 81.81 90 ILE A CA 1
ATOM 687 C C . ILE A 1 90 ? -13.526 16.107 -10.631 1.00 81.81 90 ILE A C 1
ATOM 689 O O . ILE A 1 90 ? -13.652 15.720 -9.463 1.00 81.81 90 ILE A O 1
ATOM 693 N N . ALA A 1 91 ? -12.441 15.853 -11.360 1.00 88.19 91 ALA A N 1
ATOM 694 C CA . ALA A 1 91 ? -11.152 15.390 -10.853 1.00 88.19 91 ALA A CA 1
ATOM 695 C C . ALA A 1 91 ? -10.033 16.020 -11.701 1.00 88.19 91 ALA A C 1
ATOM 697 O O . ALA A 1 91 ? -10.254 16.350 -12.864 1.00 88.19 91 ALA A O 1
ATOM 698 N N . ILE A 1 92 ? -8.837 16.196 -11.138 1.00 90.62 92 ILE A N 1
ATOM 699 C CA . ILE A 1 92 ? -7.666 16.673 -11.893 1.00 90.62 92 ILE A CA 1
ATOM 700 C C . ILE A 1 92 ? -6.771 15.480 -12.210 1.00 90.62 92 ILE A C 1
ATOM 702 O O . ILE A 1 92 ? -6.385 14.742 -11.312 1.00 90.62 92 ILE A O 1
ATOM 706 N N . PHE A 1 93 ? -6.408 15.307 -13.472 1.00 89.44 93 PHE A N 1
ATOM 707 C CA . PHE A 1 93 ? -5.514 14.262 -13.950 1.00 89.44 93 PHE A CA 1
ATOM 708 C C . PHE A 1 93 ? -4.127 14.831 -14.253 1.00 89.44 93 PHE A C 1
ATOM 710 O O . PHE A 1 93 ? -3.982 15.748 -15.067 1.00 89.44 93 PHE A O 1
ATOM 717 N N . VAL A 1 94 ? -3.104 14.267 -13.614 1.00 89.25 94 VAL A N 1
ATOM 718 C CA . VAL A 1 94 ? -1.692 14.614 -13.790 1.00 89.25 94 VAL A CA 1
ATOM 719 C C . VAL A 1 94 ? -0.924 13.369 -14.216 1.00 89.25 94 VAL A C 1
ATOM 721 O O . VAL A 1 94 ? -0.991 12.331 -13.558 1.00 89.25 94 VAL A O 1
ATOM 724 N N . THR A 1 95 ? -0.156 13.482 -15.296 1.00 84.06 95 THR A N 1
ATOM 725 C CA . THR A 1 95 ? 0.831 12.474 -15.706 1.00 84.06 95 THR A CA 1
ATOM 726 C C . THR A 1 95 ? 2.218 12.943 -15.305 1.00 84.06 95 THR A C 1
ATOM 728 O O . THR A 1 95 ? 2.620 14.030 -15.708 1.00 84.06 95 THR A O 1
ATOM 731 N N . VAL A 1 96 ? 2.958 12.125 -14.565 1.00 85.19 96 VAL A N 1
ATOM 732 C CA . VAL A 1 96 ? 4.350 12.381 -14.184 1.00 85.19 96 VAL A CA 1
ATOM 733 C C . VAL A 1 96 ? 5.205 11.287 -14.814 1.00 85.19 96 VAL A C 1
ATOM 735 O O . VAL A 1 96 ? 4.898 10.104 -14.679 1.00 85.19 96 VAL A O 1
ATOM 738 N N . ARG A 1 97 ? 6.246 11.682 -15.548 1.00 76.94 97 ARG A N 1
ATOM 739 C CA . ARG A 1 97 ? 7.208 10.757 -16.168 1.00 76.94 97 ARG A CA 1
ATOM 740 C C . ARG A 1 97 ? 8.315 10.395 -15.170 1.00 76.94 97 ARG A C 1
ATOM 742 O O . ARG A 1 97 ? 8.368 10.946 -14.072 1.00 76.94 97 ARG A O 1
ATOM 749 N N . ALA A 1 98 ? 9.227 9.509 -15.566 1.00 74.56 98 ALA A N 1
ATOM 750 C CA . ALA A 1 98 ? 10.487 9.324 -14.852 1.00 74.56 98 ALA A CA 1
ATOM 751 C C . ALA A 1 98 ? 11.235 10.663 -14.685 1.00 74.56 98 ALA A C 1
ATOM 753 O O . ALA A 1 98 ? 11.349 11.443 -15.633 1.00 74.56 98 ALA A O 1
ATOM 754 N N . PHE A 1 99 ? 11.747 10.912 -13.479 1.00 83.12 99 PHE A N 1
ATOM 755 C CA . PHE A 1 99 ? 12.599 12.066 -13.186 1.00 83.12 99 PHE A CA 1
ATOM 756 C C . PHE A 1 99 ? 14.007 11.868 -13.770 1.00 83.12 99 PHE A C 1
ATOM 758 O O . PHE A 1 99 ? 14.436 10.735 -13.976 1.00 83.12 99 PHE A O 1
ATOM 765 N N . MET A 1 100 ? 14.741 12.959 -14.014 1.00 73.88 100 MET A N 1
ATOM 766 C CA . MET A 1 100 ? 16.078 12.917 -14.647 1.00 73.88 100 MET A CA 1
ATOM 767 C C . MET A 1 100 ? 17.215 13.433 -13.746 1.00 73.88 100 MET A C 1
ATOM 769 O O . MET A 1 100 ? 18.390 13.334 -14.106 1.00 73.88 100 MET A O 1
ATOM 773 N N . ASP A 1 101 ? 16.875 14.011 -12.595 1.00 80.00 101 ASP A N 1
ATOM 774 C CA . ASP A 1 101 ? 17.784 14.735 -11.708 1.00 80.00 101 ASP A CA 1
ATOM 775 C C . ASP A 1 101 ? 17.297 14.589 -10.250 1.00 80.00 101 ASP A C 1
ATOM 777 O O . ASP A 1 101 ? 16.165 14.982 -9.960 1.00 80.00 101 ASP A O 1
ATOM 781 N N . PRO A 1 102 ? 18.089 13.998 -9.332 1.00 84.38 102 PRO A N 1
ATOM 782 C CA . PRO A 1 102 ? 17.670 13.800 -7.945 1.00 84.38 102 PRO A CA 1
ATOM 783 C C . PRO A 1 102 ? 17.582 15.108 -7.142 1.00 84.38 102 PRO A C 1
ATOM 785 O O . PRO A 1 102 ? 16.917 15.123 -6.109 1.00 84.38 102 PRO A O 1
ATOM 788 N N . GLU A 1 103 ? 18.212 16.202 -7.591 1.00 84.56 103 GLU A N 1
ATOM 789 C CA . GLU A 1 103 ? 18.215 17.482 -6.862 1.00 84.56 103 GLU A CA 1
ATOM 790 C C . GLU A 1 103 ? 16.993 18.376 -7.151 1.00 84.56 103 GLU A C 1
ATOM 792 O O . GLU A 1 103 ? 16.848 19.421 -6.515 1.00 84.56 103 GLU A O 1
ATOM 797 N N . SER A 1 104 ? 16.123 17.998 -8.099 1.00 86.69 104 SER A N 1
ATOM 798 C CA . SER A 1 104 ? 14.997 18.826 -8.576 1.00 86.69 104 SER A CA 1
ATOM 799 C C . SER A 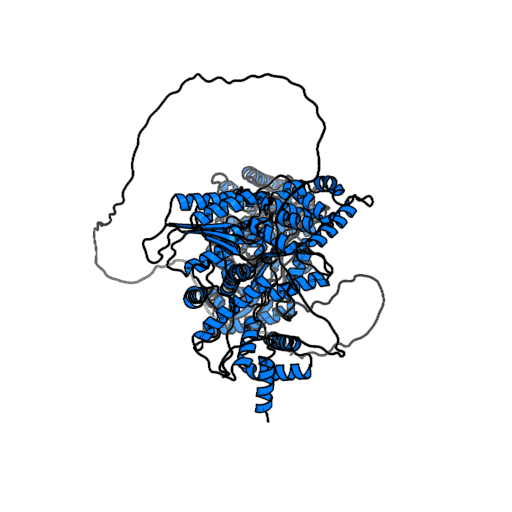1 104 ? 13.660 18.070 -8.720 1.00 86.69 104 SER A C 1
ATOM 801 O O . SER A 1 104 ? 12.761 18.497 -9.447 1.00 86.69 104 SER A O 1
ATOM 803 N N . VAL A 1 105 ? 13.494 16.945 -8.012 1.00 90.94 105 VAL A N 1
ATOM 804 C CA . VAL A 1 105 ? 12.327 16.049 -8.138 1.00 90.94 105 VAL A CA 1
ATOM 805 C C . VAL A 1 105 ? 10.996 16.718 -7.765 1.00 90.94 105 VAL A C 1
ATOM 807 O O . VAL A 1 105 ? 10.003 16.528 -8.471 1.00 90.94 105 VAL A O 1
ATOM 810 N N . LEU A 1 106 ? 10.931 17.514 -6.693 1.00 93.19 106 LEU A N 1
ATOM 811 C CA . LEU A 1 106 ? 9.704 18.231 -6.325 1.00 93.19 106 LEU A CA 1
ATOM 812 C C . LEU A 1 106 ? 9.421 19.405 -7.268 1.00 93.19 106 LEU A C 1
ATOM 814 O O . LEU A 1 106 ? 8.252 19.696 -7.532 1.00 93.19 106 LEU A O 1
ATOM 818 N N . GLN A 1 107 ? 10.454 20.062 -7.800 1.00 89.62 107 GLN A N 1
ATOM 819 C CA . GLN A 1 107 ? 10.311 21.096 -8.824 1.00 89.62 107 GLN A CA 1
ATOM 820 C C . GLN A 1 107 ? 9.764 20.511 -10.135 1.00 89.62 107 GLN A C 1
ATOM 822 O O . GLN A 1 107 ? 8.832 21.077 -10.710 1.00 89.62 107 GLN A O 1
ATOM 827 N N . ASP A 1 108 ? 10.286 19.370 -10.585 1.00 87.56 108 ASP A N 1
ATOM 828 C CA . ASP A 1 108 ? 9.801 18.654 -11.768 1.00 87.56 108 ASP A CA 1
ATOM 829 C C . ASP A 1 108 ? 8.362 18.144 -11.557 1.00 87.56 108 ASP A C 1
ATOM 831 O O . ASP A 1 108 ? 7.509 18.337 -12.425 1.00 87.56 108 ASP A O 1
ATOM 835 N N . LEU A 1 109 ? 8.041 17.600 -10.376 1.00 92.75 109 LEU A N 1
ATOM 836 C CA . LEU A 1 109 ? 6.679 17.198 -10.000 1.00 92.75 109 LEU A CA 1
ATOM 837 C C . LEU A 1 109 ? 5.696 18.381 -10.030 1.00 92.75 109 LEU A C 1
ATOM 839 O O . LEU A 1 109 ? 4.625 18.283 -10.630 1.00 92.75 109 LEU A O 1
ATOM 843 N N . LEU A 1 110 ? 6.060 19.519 -9.427 1.00 93.19 110 LEU A N 1
ATOM 844 C CA . LEU A 1 110 ? 5.270 20.755 -9.481 1.00 93.19 110 LEU A CA 1
ATOM 845 C C . LEU A 1 110 ? 5.073 21.231 -10.929 1.00 93.19 110 LEU A C 1
ATOM 847 O O . LEU A 1 110 ? 3.985 21.693 -11.291 1.00 93.19 110 LEU A O 1
ATOM 851 N N . ARG A 1 111 ? 6.109 21.108 -11.768 1.00 88.50 111 ARG A N 1
ATOM 852 C CA . ARG A 1 111 ? 6.051 21.487 -13.181 1.00 88.50 111 ARG A CA 1
ATOM 853 C C . ARG A 1 111 ? 5.061 20.611 -13.944 1.00 88.50 111 ARG A C 1
ATOM 855 O O . ARG A 1 111 ? 4.194 21.170 -14.608 1.00 88.50 111 ARG A O 1
ATOM 862 N N . GLU A 1 112 ? 5.114 19.287 -13.802 1.00 87.88 112 GLU A N 1
ATOM 863 C CA . GLU A 1 112 ? 4.173 18.369 -14.467 1.00 87.88 112 GLU A CA 1
ATOM 864 C C . GLU A 1 112 ? 2.725 18.538 -13.979 1.00 87.88 112 GLU A C 1
ATOM 866 O O . GLU A 1 112 ? 1.793 18.493 -14.790 1.00 87.88 112 GLU A O 1
ATOM 871 N N . VAL A 1 113 ? 2.515 18.845 -12.691 1.00 92.50 113 VAL A N 1
ATOM 872 C CA . VAL A 1 113 ? 1.199 19.238 -12.154 1.00 92.50 113 VAL A CA 1
ATOM 873 C C . VAL A 1 113 ? 0.665 20.483 -12.874 1.00 92.50 113 VAL A C 1
ATOM 875 O O . VAL A 1 113 ? -0.447 20.447 -13.400 1.00 92.50 113 VAL A O 1
ATOM 878 N N . PHE A 1 114 ? 1.445 21.565 -12.982 1.00 90.62 114 PHE A N 1
ATOM 879 C CA . PHE A 1 114 ? 0.998 22.813 -13.628 1.00 90.62 114 PHE A CA 1
ATOM 880 C C . PHE A 1 114 ? 1.167 22.858 -15.163 1.00 90.62 114 PHE A C 1
ATOM 882 O O . PHE A 1 114 ? 0.710 23.805 -15.814 1.00 90.62 114 PHE A O 1
ATOM 889 N N . ILE A 1 115 ? 1.771 21.842 -15.780 1.00 85.56 115 ILE A N 1
ATOM 890 C CA . ILE A 1 115 ? 1.595 21.519 -17.204 1.00 85.56 115 ILE A CA 1
ATOM 891 C C . ILE A 1 115 ? 0.232 20.847 -17.380 1.00 85.56 115 ILE A C 1
ATOM 893 O O . ILE A 1 115 ? -0.595 21.336 -18.146 1.00 85.56 115 ILE A O 1
ATOM 897 N N . SER A 1 116 ? -0.041 19.787 -16.614 1.00 86.62 116 SER A N 1
ATOM 898 C CA . SER A 1 116 ? -1.286 19.015 -16.693 1.00 86.62 116 SER A CA 1
ATOM 899 C C . SER A 1 116 ? -2.522 19.860 -16.375 1.00 86.62 116 SER A C 1
ATOM 901 O O . SER A 1 116 ? -3.500 19.814 -17.120 1.00 86.62 116 SER A O 1
ATOM 903 N N . MET A 1 117 ? -2.473 20.707 -15.341 1.00 88.25 117 MET A N 1
ATOM 904 C CA . MET A 1 117 ? -3.566 21.626 -14.994 1.00 88.25 117 MET A CA 1
ATOM 905 C C . MET A 1 117 ? -3.878 22.661 -16.093 1.00 88.25 117 MET A C 1
ATOM 907 O O . MET A 1 117 ? -4.982 23.201 -16.125 1.00 88.25 117 MET A O 1
ATOM 911 N N . GLY A 1 118 ? -2.927 22.918 -16.998 1.00 85.56 118 GLY A N 1
ATOM 912 C CA . GLY A 1 118 ? -3.095 23.774 -18.175 1.00 85.56 118 GLY A CA 1
ATOM 913 C C . GLY A 1 118 ? -3.578 23.045 -19.436 1.00 85.56 118 GLY A C 1
ATOM 914 O O . GLY A 1 118 ? -3.573 23.656 -20.500 1.00 85.56 118 GLY A O 1
ATOM 915 N N . ARG A 1 119 ? -3.960 21.762 -19.348 1.00 81.31 119 ARG A N 1
ATOM 916 C CA . ARG A 1 119 ? -4.620 21.008 -20.432 1.00 81.31 119 ARG A CA 1
ATOM 917 C C . ARG A 1 119 ? -6.144 21.099 -20.315 1.00 81.31 119 ARG A C 1
ATOM 919 O O . ARG A 1 119 ? -6.674 21.305 -19.222 1.00 81.31 119 ARG A O 1
ATOM 926 N N . GLU A 1 120 ? -6.842 20.889 -21.428 1.00 79.44 120 GLU A N 1
ATOM 927 C CA . GLU A 1 120 ? -8.305 20.796 -21.461 1.00 79.44 120 GLU A CA 1
ATOM 928 C C . GLU A 1 120 ? -8.815 19.528 -20.759 1.00 79.44 120 GLU A C 1
ATOM 930 O O . GLU A 1 120 ? -8.429 18.407 -21.095 1.00 79.44 120 GLU A O 1
ATOM 935 N N . HIS A 1 121 ? -9.735 19.695 -19.806 1.00 73.88 121 HIS A N 1
ATOM 936 C CA . HIS A 1 121 ? -10.452 18.573 -19.203 1.00 73.88 121 HIS A CA 1
ATOM 937 C C . HIS A 1 121 ? -11.545 18.047 -20.137 1.00 73.88 121 HIS A C 1
ATOM 939 O O . HIS A 1 121 ? -11.719 16.839 -20.261 1.00 73.88 121 HIS A O 1
ATOM 945 N N . GLY A 1 122 ? -12.280 18.949 -20.785 1.00 65.50 122 GLY A N 1
ATOM 946 C CA . GLY A 1 122 ? -13.476 18.686 -21.587 1.00 65.50 122 GLY A CA 1
ATOM 947 C C . GLY A 1 122 ? -14.249 19.989 -21.802 1.00 65.50 122 GLY A C 1
ATOM 948 O O . GLY A 1 122 ? -13.989 20.971 -21.107 1.00 65.50 122 GLY A O 1
ATOM 949 N N . ASP A 1 123 ? -15.159 20.014 -22.776 1.00 65.75 123 ASP A N 1
ATOM 950 C CA . ASP A 1 123 ? -15.998 21.176 -23.126 1.00 65.75 123 ASP A CA 1
ATOM 951 C C . ASP A 1 123 ? -15.225 22.505 -23.314 1.00 65.75 123 ASP A C 1
ATOM 953 O O . ASP A 1 123 ? -15.744 23.586 -23.040 1.00 65.75 123 ASP A O 1
ATOM 957 N N . GLY A 1 124 ? -13.960 22.428 -23.750 1.00 74.44 124 GLY A N 1
ATOM 958 C CA . GLY A 1 124 ? -13.062 23.578 -23.924 1.00 74.44 124 GLY A CA 1
ATOM 959 C C . GLY A 1 124 ? -12.553 24.227 -22.626 1.00 74.44 124 GLY A C 1
ATOM 960 O O . GLY A 1 124 ? -11.922 25.280 -22.688 1.00 74.44 124 GLY A O 1
ATOM 961 N N . LYS A 1 125 ? -12.812 23.640 -21.448 1.00 82.38 125 LYS A N 1
ATOM 962 C CA . LYS A 1 125 ? -12.327 24.142 -20.147 1.00 82.38 125 LYS A CA 1
ATOM 963 C C . LYS A 1 125 ? -10.998 23.510 -19.757 1.00 82.38 125 LYS A C 1
ATOM 965 O O . LYS A 1 125 ? -10.826 22.295 -19.896 1.00 82.38 125 LYS A O 1
ATOM 970 N N . LEU A 1 126 ? -10.089 24.291 -19.171 1.00 88.25 126 LEU A N 1
ATOM 971 C CA . LEU A 1 126 ? -8.853 23.757 -18.603 1.00 88.25 126 LEU A CA 1
ATOM 972 C C . LEU A 1 126 ? -9.108 23.114 -17.235 1.00 88.25 126 LEU A C 1
ATOM 974 O O . LEU A 1 126 ? -10.028 23.486 -16.504 1.00 88.25 126 LEU A O 1
ATOM 978 N N . GLN A 1 127 ? -8.257 22.166 -16.844 1.00 90.56 127 GLN A N 1
ATOM 979 C CA . GLN A 1 127 ? -8.353 21.523 -15.527 1.00 90.56 127 GLN A CA 1
ATOM 980 C C . GLN A 1 127 ? -8.222 22.528 -14.362 1.00 90.56 127 GLN A C 1
ATOM 982 O O . GLN A 1 127 ? -8.851 22.349 -13.318 1.00 90.56 127 GLN A O 1
ATOM 987 N N . ILE A 1 128 ? -7.452 23.609 -14.539 1.00 91.75 128 ILE A N 1
ATOM 988 C CA . ILE A 1 128 ? -7.379 24.717 -13.574 1.00 91.75 128 ILE A CA 1
ATOM 989 C C . ILE A 1 128 ? -8.696 25.505 -13.467 1.00 91.75 128 ILE A C 1
ATOM 991 O O . ILE A 1 128 ? -9.066 25.893 -12.361 1.00 91.75 128 ILE A O 1
ATOM 995 N N . ASP A 1 129 ? -9.450 25.685 -14.557 1.00 90.88 129 ASP A N 1
ATOM 996 C CA . ASP A 1 129 ? -10.741 26.386 -14.513 1.00 90.88 129 ASP A CA 1
ATOM 997 C C . ASP A 1 129 ? -11.760 25.591 -13.681 1.00 90.88 129 ASP A C 1
ATOM 999 O O . ASP A 1 129 ? -12.481 26.163 -12.864 1.00 90.88 129 ASP A O 1
ATOM 1003 N N . LEU A 1 130 ? -11.759 24.255 -13.795 1.00 89.31 130 LEU A N 1
ATOM 1004 C CA . LEU A 1 130 ? -12.608 23.383 -12.973 1.00 89.31 130 LEU A CA 1
ATOM 1005 C C . LEU A 1 130 ? -12.268 23.457 -11.476 1.00 89.31 130 LEU A C 1
ATOM 1007 O O . LEU A 1 130 ? -13.175 23.431 -10.639 1.00 89.31 130 LEU A O 1
ATOM 1011 N N . LEU A 1 131 ? -10.983 23.593 -11.126 1.00 93.06 131 LEU A N 1
ATOM 1012 C CA . LEU A 1 131 ? -10.560 23.816 -9.739 1.00 93.06 131 LEU A CA 1
ATOM 1013 C C . LEU A 1 131 ? -11.089 25.154 -9.202 1.00 93.06 131 LEU A C 1
ATOM 1015 O O . LEU A 1 131 ? -11.537 25.233 -8.058 1.00 93.06 131 LEU A O 1
ATOM 1019 N N . LEU A 1 132 ? -11.062 26.198 -10.031 1.00 92.19 132 LEU A N 1
ATOM 1020 C CA . LEU A 1 132 ? -11.512 27.542 -9.670 1.00 92.19 132 LEU A CA 1
ATOM 1021 C C . LEU A 1 132 ? -13.045 27.638 -9.594 1.00 92.19 132 LEU A C 1
ATOM 1023 O O . LEU A 1 132 ? -13.567 28.298 -8.697 1.00 92.19 132 LEU A O 1
ATOM 1027 N N . GLU A 1 133 ? -13.778 26.906 -10.436 1.00 90.50 133 GLU A N 1
ATOM 1028 C CA . GLU A 1 133 ? -15.226 26.718 -10.284 1.00 90.50 133 GLU A CA 1
ATOM 1029 C C . GLU A 1 133 ? -15.589 25.965 -8.998 1.00 90.50 133 GLU A C 1
ATOM 1031 O O . GLU A 1 133 ? -16.578 26.301 -8.343 1.00 90.50 133 GLU A O 1
ATOM 1036 N N . ALA A 1 134 ? -14.815 24.945 -8.616 1.00 91.94 134 ALA A N 1
ATOM 1037 C CA . ALA A 1 134 ? -15.009 24.247 -7.348 1.00 91.94 134 ALA A CA 1
ATOM 1038 C C . ALA A 1 134 ? -14.692 25.158 -6.146 1.00 91.94 134 ALA A C 1
ATOM 1040 O O . ALA A 1 134 ? -15.421 25.137 -5.152 1.00 91.94 134 ALA A O 1
ATOM 1041 N N . LEU A 1 135 ? -13.670 26.016 -6.259 1.00 92.56 135 LEU A N 1
ATOM 1042 C CA . LEU A 1 135 ? -13.327 27.029 -5.257 1.00 92.56 135 LEU A CA 1
ATOM 1043 C C . LEU A 1 135 ? -14.416 28.101 -5.112 1.00 92.56 135 LEU A C 1
ATOM 1045 O O . LEU A 1 135 ? -14.766 28.453 -3.989 1.00 92.56 135 LEU A O 1
ATOM 1049 N N . ASP A 1 136 ? -15.009 28.568 -6.215 1.00 90.12 136 ASP A N 1
ATOM 1050 C CA . ASP A 1 136 ? -16.167 29.470 -6.199 1.00 90.12 136 ASP A CA 1
ATOM 1051 C C . ASP A 1 136 ? -17.372 28.841 -5.480 1.00 90.12 136 ASP A C 1
ATOM 1053 O O . ASP A 1 136 ? -17.947 29.453 -4.577 1.00 90.12 136 ASP A O 1
ATOM 1057 N N . LYS A 1 137 ? -17.710 27.590 -5.816 1.00 90.31 137 LYS A N 1
ATOM 1058 C CA . LYS A 1 137 ? -18.813 26.840 -5.188 1.00 90.31 137 LYS A CA 1
ATOM 1059 C C . LYS A 1 137 ? -18.566 26.618 -3.687 1.00 90.31 137 LYS A C 1
ATOM 1061 O O . LYS A 1 137 ? -19.470 26.841 -2.881 1.00 90.31 137 LYS A O 1
ATOM 1066 N N . ALA A 1 138 ? -17.347 26.239 -3.295 1.00 91.12 138 ALA A N 1
ATOM 1067 C CA . ALA A 1 138 ? -16.960 26.058 -1.893 1.00 91.12 138 ALA A CA 1
ATOM 1068 C C . ALA A 1 138 ? -16.975 27.378 -1.100 1.00 91.12 138 ALA A C 1
ATOM 1070 O O . ALA A 1 138 ? -17.444 27.401 0.037 1.00 91.12 138 ALA A O 1
ATOM 1071 N N . TYR A 1 139 ? -16.532 28.480 -1.712 1.00 90.62 139 TYR A N 1
ATOM 1072 C CA . TYR A 1 139 ? -16.557 29.809 -1.104 1.00 90.62 139 TYR A CA 1
ATOM 1073 C C . TYR A 1 139 ? -17.993 30.297 -0.854 1.00 90.62 139 TYR A C 1
ATOM 1075 O O . TYR A 1 139 ? -18.332 30.640 0.277 1.00 90.62 139 TYR A O 1
ATOM 1083 N N . ARG A 1 140 ? -18.880 30.253 -1.861 1.00 88.50 140 ARG A N 1
ATOM 1084 C CA . ARG A 1 140 ? -20.292 30.667 -1.699 1.00 88.50 140 ARG A CA 1
ATOM 1085 C C . ARG A 1 140 ? -21.024 29.855 -0.623 1.00 88.50 140 ARG A C 1
ATOM 1087 O O . ARG A 1 140 ? -21.773 30.424 0.168 1.00 88.50 140 ARG A O 1
ATOM 1094 N N . ARG A 1 141 ? -20.771 28.540 -0.556 1.00 88.94 141 ARG A N 1
ATOM 1095 C CA . ARG A 1 141 ? -21.307 27.639 0.484 1.00 88.94 141 ARG A CA 1
ATOM 1096 C C . ARG A 1 141 ? -20.932 28.098 1.897 1.00 88.94 141 ARG A C 1
ATOM 1098 O O . ARG A 1 141 ? -21.762 28.031 2.798 1.00 88.94 141 ARG A O 1
ATOM 1105 N N . ASP A 1 142 ? -19.694 28.547 2.087 1.00 88.38 142 ASP A N 1
ATOM 1106 C CA . ASP A 1 142 ? -19.157 28.909 3.400 1.00 88.38 142 ASP A CA 1
ATOM 1107 C C . ASP A 1 142 ? -19.453 30.36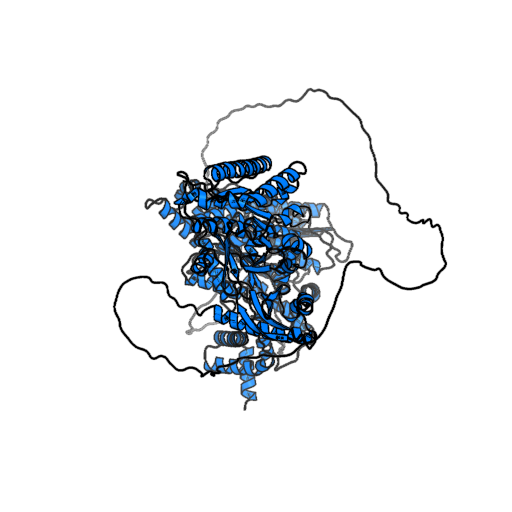7 3.807 1.00 88.38 142 ASP A C 1
ATOM 1109 O O . ASP A 1 142 ? -19.545 30.645 5.002 1.00 88.38 142 ASP A O 1
ATOM 1113 N N . PHE A 1 143 ? -19.604 31.287 2.842 1.00 84.88 143 PHE A N 1
ATOM 1114 C CA . PHE A 1 143 ? -19.675 32.740 3.081 1.00 84.88 143 PHE A CA 1
ATOM 1115 C C . PHE A 1 143 ? -21.017 33.418 2.705 1.00 84.88 143 PHE A C 1
ATOM 1117 O O . PHE A 1 143 ? -21.170 34.607 2.973 1.00 84.88 143 PHE A O 1
ATOM 1124 N N . ARG A 1 144 ? -22.019 32.667 2.209 1.00 73.69 144 ARG A N 1
ATOM 1125 C CA . ARG A 1 144 ? -23.373 33.128 1.788 1.00 73.69 144 ARG A CA 1
ATOM 1126 C C . ARG A 1 144 ? -23.401 33.949 0.483 1.00 73.69 144 ARG A C 1
ATOM 1128 O O . ARG A 1 144 ? -22.398 34.055 -0.213 1.00 73.69 144 ARG A O 1
ATOM 1135 N N . GLU A 1 145 ? -24.592 34.423 0.095 1.00 56.69 145 GLU A N 1
ATOM 1136 C CA . GLU A 1 145 ? -24.887 34.932 -1.258 1.00 56.69 145 GLU A CA 1
ATOM 1137 C C . GLU A 1 145 ? -24.256 36.289 -1.606 1.00 56.69 145 GLU A C 1
ATOM 1139 O O . GLU A 1 145 ? -23.976 36.514 -2.782 1.00 56.69 145 GLU A O 1
ATOM 1144 N N . ASP A 1 146 ? -23.918 37.134 -0.623 1.00 59.38 146 ASP A N 1
ATOM 1145 C CA . ASP A 1 146 ? -23.143 38.380 -0.807 1.00 59.38 146 ASP A CA 1
ATOM 1146 C C . ASP A 1 146 ? -21.645 38.108 -1.111 1.00 59.38 146 ASP A C 1
ATOM 1148 O O . ASP A 1 146 ? -20.739 38.819 -0.670 1.00 59.38 146 ASP A O 1
ATOM 1152 N N . ALA A 1 147 ? -21.360 37.024 -1.836 1.00 62.38 147 ALA A N 1
ATOM 1153 C CA . ALA A 1 147 ? -20.024 36.510 -2.086 1.00 62.38 147 ALA A CA 1
ATOM 1154 C C . ALA A 1 147 ? -19.213 37.453 -2.986 1.00 62.38 147 ALA A C 1
ATOM 1156 O O . ALA A 1 147 ? -19.447 37.550 -4.193 1.00 62.38 147 ALA A O 1
ATOM 1157 N N . LEU A 1 148 ? -18.191 38.078 -2.394 1.00 71.44 148 LEU A N 1
ATOM 1158 C CA . LEU A 1 148 ? -17.196 38.911 -3.074 1.00 71.44 148 LEU A CA 1
ATOM 1159 C C . LEU A 1 148 ? -16.636 38.230 -4.336 1.00 71.44 148 LEU A C 1
ATOM 1161 O O . LEU A 1 148 ? -16.495 37.008 -4.386 1.00 71.44 148 LEU A O 1
ATOM 1165 N N . GLY A 1 149 ? -16.304 39.011 -5.366 1.00 77.06 149 GLY A N 1
ATOM 1166 C CA . GLY A 1 149 ? -15.791 38.515 -6.651 1.00 77.06 149 GLY A CA 1
ATOM 1167 C C . GLY A 1 149 ? -14.261 38.542 -6.760 1.00 77.06 149 GLY A C 1
ATOM 1168 O O . GLY A 1 149 ? -13.615 39.463 -6.261 1.00 77.06 149 GLY A O 1
ATOM 1169 N N . GLY A 1 150 ? -13.683 37.555 -7.454 1.00 80.44 150 GLY A N 1
ATOM 1170 C CA . GLY A 1 150 ? -12.260 37.533 -7.828 1.00 80.44 150 GLY A CA 1
ATOM 1171 C C . GLY A 1 150 ? -11.301 37.776 -6.655 1.00 80.44 150 GLY A C 1
ATOM 1172 O O . GLY A 1 150 ? -11.402 37.132 -5.611 1.00 80.44 150 GLY A O 1
ATOM 1173 N N . MET A 1 151 ? -10.387 38.734 -6.823 1.00 87.38 151 MET A N 1
ATOM 1174 C CA . MET A 1 151 ? -9.374 39.104 -5.825 1.00 87.38 151 MET A CA 1
ATOM 1175 C C . MET A 1 151 ? -9.929 39.572 -4.471 1.00 87.38 151 MET A C 1
ATOM 1177 O O . MET A 1 151 ? -9.249 39.401 -3.463 1.00 87.38 151 MET A O 1
ATOM 1181 N N . ALA A 1 152 ? -11.167 40.076 -4.393 1.00 86.00 152 ALA A N 1
ATOM 1182 C CA . ALA A 1 152 ? -11.772 40.467 -3.112 1.00 86.00 152 ALA A CA 1
ATOM 1183 C C . ALA A 1 152 ? -12.042 39.266 -2.174 1.00 86.00 152 ALA A C 1
ATOM 1185 O O . ALA A 1 152 ? -12.352 39.446 -1.000 1.00 86.00 152 ALA A O 1
ATOM 1186 N N . ARG A 1 153 ? -11.884 38.028 -2.664 1.00 88.69 153 ARG A N 1
ATOM 1187 C CA . ARG A 1 153 ? -11.939 36.794 -1.861 1.00 88.69 153 ARG A CA 1
ATOM 1188 C C . ARG A 1 153 ? -10.652 36.498 -1.095 1.00 88.69 153 ARG A C 1
ATOM 1190 O O . ARG A 1 153 ? -10.671 35.593 -0.264 1.00 88.69 153 ARG A O 1
ATOM 1197 N N . LEU A 1 154 ? -9.548 37.192 -1.396 1.00 89.56 154 LEU A N 1
ATOM 1198 C CA . LEU A 1 154 ? -8.213 36.822 -0.923 1.00 89.56 154 LEU A CA 1
ATOM 1199 C C . LEU A 1 154 ? -8.129 36.807 0.608 1.00 89.56 154 LEU A C 1
ATOM 1201 O O . LEU A 1 154 ? -7.815 35.762 1.164 1.00 89.56 154 LEU A O 1
ATOM 1205 N N . GLU A 1 155 ? -8.489 37.900 1.283 1.00 89.25 155 GLU A N 1
ATOM 1206 C CA . GLU A 1 155 ? -8.470 37.980 2.754 1.00 89.25 155 GLU A CA 1
ATOM 1207 C C . GLU A 1 155 ? -9.396 36.929 3.420 1.00 89.25 155 GLU A C 1
ATOM 1209 O O . GLU A 1 155 ? -8.902 36.142 4.235 1.00 89.25 155 GLU A O 1
ATOM 1214 N N . PRO A 1 156 ? -10.694 36.793 3.052 1.00 89.50 156 PRO A N 1
ATOM 1215 C CA . PRO A 1 156 ? -11.550 35.720 3.569 1.00 89.50 156 PRO A CA 1
ATOM 1216 C C . PRO A 1 156 ? -11.012 34.298 3.353 1.00 89.50 156 PRO A C 1
ATOM 1218 O O . PRO A 1 156 ? -11.154 33.451 4.237 1.00 89.50 156 PRO A O 1
ATOM 1221 N N . LEU A 1 157 ? -10.404 34.012 2.195 1.00 90.31 157 LEU A N 1
ATOM 1222 C CA . LEU A 1 157 ? -9.828 32.695 1.913 1.00 90.31 157 LEU A CA 1
ATOM 1223 C C . LEU A 1 157 ? -8.501 32.473 2.650 1.00 90.31 157 LEU A C 1
ATOM 1225 O O . LEU A 1 157 ? -8.283 31.363 3.118 1.00 90.31 157 LEU A O 1
ATOM 1229 N N . GLN A 1 158 ? -7.665 33.497 2.842 1.00 90.31 158 GLN A N 1
ATOM 1230 C CA . GLN A 1 158 ? -6.459 33.420 3.681 1.00 90.31 158 GLN A CA 1
ATOM 1231 C C . GLN A 1 158 ? -6.814 33.088 5.136 1.00 90.31 158 GLN A C 1
ATOM 1233 O O . GLN A 1 158 ? -6.216 32.192 5.725 1.00 90.31 158 GLN A O 1
ATOM 1238 N N . MET A 1 159 ? -7.847 33.727 5.701 1.00 87.81 159 MET A N 1
ATOM 1239 C CA . MET A 1 159 ? -8.334 33.405 7.052 1.00 87.81 159 MET A CA 1
ATOM 1240 C C . MET A 1 159 ? -8.929 31.990 7.165 1.00 87.81 159 MET A C 1
ATOM 1242 O O . MET A 1 159 ? -8.981 31.428 8.258 1.00 87.81 159 MET A O 1
ATOM 1246 N N . LYS A 1 160 ? -9.404 31.415 6.052 1.00 89.19 160 LYS A N 1
ATOM 1247 C CA . LYS A 1 160 ? -9.995 30.069 5.987 1.00 89.19 160 LYS A CA 1
ATOM 1248 C C . LYS A 1 160 ? -8.968 28.969 5.690 1.00 89.19 160 LYS A C 1
ATOM 1250 O O . LYS A 1 160 ? -9.204 27.813 6.037 1.00 89.19 160 LYS A O 1
ATOM 1255 N N . LEU A 1 161 ? -7.869 29.325 5.028 1.00 91.19 161 LEU A N 1
ATOM 1256 C CA . LEU A 1 161 ? -6.831 28.442 4.502 1.00 91.19 161 LEU A CA 1
ATOM 1257 C C . LEU A 1 161 ? -5.459 28.873 5.045 1.00 91.19 161 LEU A C 1
ATOM 1259 O O . LEU A 1 161 ? -4.530 29.135 4.286 1.00 91.19 161 LEU A O 1
ATOM 1263 N N . ASP A 1 162 ? -5.343 28.915 6.373 1.00 83.06 162 ASP A N 1
ATOM 1264 C CA . ASP A 1 162 ? -4.173 29.350 7.157 1.00 83.06 162 ASP A CA 1
ATOM 1265 C C . ASP A 1 162 ? -2.831 28.703 6.751 1.00 83.06 162 ASP A C 1
ATOM 1267 O O . ASP A 1 162 ? -1.763 29.268 6.984 1.00 83.06 162 ASP A O 1
ATOM 1271 N N . ARG A 1 163 ? -2.883 27.516 6.135 1.00 86.38 163 ARG A N 1
ATOM 1272 C CA . ARG A 1 163 ? -1.725 26.737 5.656 1.00 86.38 163 ARG A CA 1
ATOM 1273 C C . ARG A 1 163 ? -1.412 26.893 4.163 1.00 86.38 163 ARG A C 1
ATOM 1275 O O . ARG A 1 163 ? -0.516 26.216 3.663 1.00 86.38 163 ARG A O 1
ATOM 1282 N N . VAL A 1 164 ? -2.140 27.737 3.434 1.00 91.75 164 VAL A N 1
ATOM 1283 C CA . VAL A 1 164 ? -1.903 28.006 2.006 1.00 91.75 164 VAL A CA 1
ATOM 1284 C C . VAL A 1 164 ? -1.010 29.236 1.857 1.00 91.75 164 VAL A C 1
ATOM 1286 O O . VAL A 1 164 ? -1.238 30.269 2.477 1.00 91.75 164 VAL A O 1
ATOM 1289 N N . ASN A 1 165 ? 0.013 29.146 1.007 1.00 91.56 165 ASN A N 1
ATOM 1290 C CA . ASN A 1 165 ? 0.894 30.272 0.713 1.00 91.56 165 ASN A CA 1
ATOM 1291 C C . ASN A 1 165 ? 0.118 31.450 0.077 1.00 91.56 165 ASN A C 1
ATOM 1293 O O . ASN A 1 165 ? -0.627 31.266 -0.888 1.00 91.56 165 ASN A O 1
ATOM 1297 N N . ASN A 1 166 ? 0.329 32.667 0.594 1.00 89.44 166 ASN A N 1
ATOM 1298 C CA . ASN A 1 166 ? -0.399 33.867 0.165 1.00 89.44 166 ASN A CA 1
ATOM 1299 C C . ASN A 1 166 ? -0.245 34.159 -1.334 1.00 89.44 166 ASN A C 1
ATOM 1301 O O . ASN A 1 166 ? -1.253 34.353 -2.012 1.00 89.44 166 ASN A O 1
ATOM 1305 N N . ASP A 1 167 ? 0.983 34.142 -1.857 1.00 91.81 167 ASP A N 1
ATOM 1306 C CA . ASP A 1 167 ? 1.274 34.394 -3.273 1.00 91.81 167 ASP A CA 1
ATOM 1307 C C . ASP A 1 167 ? 0.633 33.317 -4.170 1.00 91.81 167 ASP A C 1
ATOM 1309 O O . ASP A 1 167 ? 0.098 33.622 -5.232 1.00 91.81 167 ASP A O 1
ATOM 1313 N N . PHE A 1 168 ? 0.610 32.056 -3.723 1.00 93.62 168 PHE A N 1
ATOM 1314 C CA . PHE A 1 168 ? -0.048 30.949 -4.425 1.00 93.62 168 PHE A CA 1
ATOM 1315 C C . PHE A 1 168 ? -1.572 31.133 -4.514 1.00 93.62 168 PHE A C 1
ATOM 1317 O O . PHE A 1 168 ? -2.148 31.024 -5.600 1.00 93.62 168 PHE A O 1
ATOM 1324 N N . LEU A 1 169 ? -2.230 31.460 -3.396 1.00 93.00 169 LEU A N 1
ATOM 1325 C CA . LEU A 1 169 ? -3.673 31.728 -3.362 1.00 93.00 169 LEU A CA 1
ATOM 1326 C C . LEU A 1 169 ? -4.034 32.982 -4.171 1.00 93.00 169 LEU A C 1
ATOM 1328 O O . LEU A 1 169 ? -5.023 32.987 -4.905 1.00 93.00 169 LEU A O 1
ATOM 1332 N N . ARG A 1 170 ? -3.192 34.018 -4.095 1.00 92.94 170 ARG A N 1
ATOM 1333 C CA . ARG A 1 170 ? -3.281 35.219 -4.927 1.00 92.94 170 ARG A CA 1
ATOM 1334 C C . ARG A 1 170 ? -3.207 34.879 -6.413 1.00 92.94 170 ARG A C 1
ATOM 1336 O O . ARG A 1 170 ? -4.085 35.292 -7.161 1.00 92.94 170 ARG A O 1
ATOM 1343 N N . CYS A 1 171 ? -2.215 34.105 -6.849 1.00 93.38 171 CYS A N 1
ATOM 1344 C CA . CYS A 1 171 ? -2.077 33.710 -8.250 1.00 93.38 171 CYS A CA 1
ATOM 1345 C C . CYS A 1 171 ? -3.280 32.902 -8.766 1.00 93.38 171 CYS A C 1
ATOM 1347 O O . CYS A 1 171 ? -3.702 33.125 -9.900 1.00 93.38 171 CYS A O 1
ATOM 1349 N N . LEU A 1 172 ? -3.886 32.036 -7.943 1.00 93.31 172 LEU A N 1
ATOM 1350 C CA . LEU A 1 172 ? -5.141 31.354 -8.292 1.00 93.31 172 LEU A CA 1
ATOM 1351 C C . LEU A 1 172 ? -6.308 32.338 -8.488 1.00 93.31 172 LEU A C 1
ATOM 1353 O O . LEU A 1 172 ? -7.039 32.229 -9.472 1.00 93.31 172 LEU A O 1
ATOM 1357 N N . LEU A 1 173 ? -6.476 33.315 -7.591 1.00 92.31 173 LEU A N 1
ATOM 1358 C CA . LEU A 1 173 ? -7.555 34.306 -7.695 1.00 92.31 173 LEU A CA 1
ATOM 1359 C C . LEU A 1 173 ? -7.337 35.306 -8.840 1.00 92.31 173 LEU A C 1
ATOM 1361 O O . LEU A 1 173 ? -8.302 35.637 -9.524 1.00 92.31 173 LEU A O 1
ATOM 1365 N N . LEU A 1 174 ? -6.091 35.714 -9.109 1.00 92.69 174 LEU A N 1
ATOM 1366 C CA . LEU A 1 174 ? -5.724 36.513 -10.284 1.00 92.69 174 LEU A CA 1
ATOM 1367 C C . LEU A 1 174 ? -6.055 35.772 -11.585 1.00 92.69 174 LEU A C 1
ATOM 1369 O O . LEU A 1 174 ? -6.652 36.359 -12.485 1.00 92.69 174 LEU A O 1
ATOM 1373 N N . TYR A 1 175 ? -5.716 34.480 -11.674 1.00 92.81 175 TYR A N 1
ATOM 1374 C CA . TYR A 1 175 ? -6.036 33.647 -12.838 1.00 92.81 175 TYR A CA 1
ATOM 1375 C C . TYR A 1 175 ? -7.551 33.536 -13.063 1.00 92.81 175 TYR A C 1
ATOM 1377 O O . TYR A 1 175 ? -8.012 33.591 -14.202 1.00 92.81 175 TYR A O 1
ATOM 1385 N N . ALA A 1 176 ? -8.325 33.415 -11.980 1.00 89.50 176 ALA A N 1
ATOM 1386 C CA . ALA A 1 176 ? -9.785 33.358 -12.022 1.00 89.50 176 ALA A CA 1
ATOM 1387 C C . ALA A 1 176 ? -10.445 34.685 -12.437 1.00 89.50 176 ALA A C 1
ATOM 1389 O O . ALA A 1 176 ? -11.577 34.668 -12.913 1.00 89.50 176 ALA A O 1
ATOM 1390 N N . SER A 1 177 ? -9.776 35.825 -12.224 1.00 88.44 177 SER A N 1
ATOM 1391 C CA . SER A 1 177 ? -10.349 37.162 -12.426 1.00 88.44 177 SER A CA 1
ATOM 1392 C C . SER A 1 177 ? -9.821 37.924 -13.644 1.00 88.44 177 SER A C 1
ATOM 1394 O O . SER A 1 177 ? -10.333 39.003 -13.926 1.00 88.44 177 SER A O 1
ATOM 1396 N N . THR A 1 178 ? -8.798 37.419 -14.340 1.00 89.19 178 THR A N 1
ATOM 1397 C CA . THR A 1 178 ? -8.254 38.056 -15.550 1.00 89.19 178 THR A CA 1
ATOM 1398 C C . THR A 1 178 ? -8.753 37.386 -16.827 1.00 89.19 178 THR A C 1
ATOM 1400 O O . THR A 1 178 ? -8.816 36.160 -16.919 1.00 89.19 178 THR A O 1
ATOM 1403 N N . GLU A 1 179 ? -9.046 38.198 -17.840 1.00 87.69 179 GLU A N 1
ATOM 1404 C CA . GLU A 1 179 ? -9.296 37.747 -19.214 1.00 87.69 179 GLU A CA 1
ATOM 1405 C C . GLU A 1 179 ? -8.020 37.786 -20.079 1.00 87.69 179 GLU A C 1
ATOM 1407 O O . GLU A 1 179 ? -7.994 37.206 -21.163 1.00 87.69 179 GLU A O 1
ATOM 1412 N N . ASP A 1 180 ? -6.934 38.416 -19.606 1.00 89.06 180 ASP A N 1
ATOM 1413 C CA . ASP A 1 180 ? -5.679 38.488 -20.361 1.00 89.06 180 ASP A CA 1
ATOM 1414 C C . ASP A 1 180 ? -4.981 37.119 -20.423 1.00 89.06 180 ASP A C 1
ATOM 1416 O O . ASP A 1 180 ? -4.401 36.630 -19.448 1.00 89.06 180 ASP A O 1
ATOM 1420 N N . ALA A 1 181 ? -4.987 36.523 -21.616 1.00 85.56 181 ALA A N 1
ATOM 1421 C CA . ALA A 1 181 ? -4.295 35.278 -21.919 1.00 85.56 181 ALA A CA 1
ATOM 1422 C C . ALA A 1 181 ? -2.769 35.369 -21.714 1.00 85.56 181 ALA A C 1
ATOM 1424 O O . ALA A 1 181 ? -2.143 34.355 -21.394 1.00 85.56 181 ALA A O 1
ATOM 1425 N N . SER A 1 182 ? -2.155 36.550 -21.854 1.00 84.31 182 SER A N 1
ATOM 1426 C CA . SER A 1 182 ? -0.735 36.755 -21.548 1.00 84.31 182 SER A CA 1
ATOM 1427 C C . SER A 1 182 ? -0.486 36.645 -20.042 1.00 84.31 182 SER A C 1
ATOM 1429 O O . SER A 1 182 ? 0.366 35.858 -19.622 1.00 84.31 182 SER A O 1
ATOM 1431 N N . LEU A 1 183 ? -1.274 37.344 -19.218 1.00 87.69 183 LEU A N 1
ATOM 1432 C CA . LEU A 1 183 ? -1.213 37.240 -17.759 1.00 87.69 183 LEU A CA 1
ATOM 1433 C C . LEU A 1 183 ? -1.539 35.824 -17.260 1.00 87.69 183 LEU A C 1
ATOM 1435 O O . LEU A 1 183 ? -0.808 35.311 -16.418 1.00 87.69 183 LEU A O 1
ATOM 1439 N N . LYS A 1 184 ? -2.554 35.138 -17.815 1.00 88.00 184 LYS A N 1
ATOM 1440 C CA . LYS A 1 184 ? -2.836 33.722 -17.492 1.00 88.00 184 LYS A CA 1
ATOM 1441 C C . LYS A 1 184 ? -1.635 32.811 -17.770 1.00 88.00 184 LYS A C 1
ATOM 1443 O O . LYS A 1 184 ? -1.329 31.937 -16.958 1.00 88.00 184 LYS A O 1
ATOM 1448 N N . ASN A 1 185 ? -0.933 33.022 -18.884 1.00 84.62 185 ASN A N 1
ATOM 1449 C CA . ASN A 1 185 ? 0.284 32.275 -19.205 1.00 84.62 185 ASN A CA 1
ATOM 1450 C C . ASN A 1 185 ? 1.433 32.596 -18.239 1.00 84.62 185 ASN A C 1
ATOM 1452 O O . ASN A 1 185 ? 2.066 31.674 -17.731 1.00 84.62 185 ASN A O 1
ATOM 1456 N N . ASP A 1 186 ? 1.695 33.872 -17.954 1.00 86.44 186 ASP A N 1
ATOM 1457 C CA . ASP A 1 186 ? 2.748 34.271 -17.014 1.00 86.44 186 ASP A CA 1
ATOM 1458 C C . ASP A 1 186 ? 2.443 33.792 -15.569 1.00 86.44 186 ASP A C 1
ATOM 1460 O O . ASP A 1 186 ? 3.357 33.339 -14.882 1.00 86.44 186 ASP A O 1
ATOM 1464 N N . ILE A 1 187 ? 1.171 33.729 -15.143 1.00 89.56 187 ILE A N 1
ATOM 1465 C CA . ILE A 1 187 ? 0.760 33.071 -13.884 1.00 89.56 187 ILE A CA 1
ATOM 1466 C C . ILE A 1 187 ? 1.075 31.568 -13.906 1.00 89.56 187 ILE A C 1
ATOM 1468 O O . ILE A 1 187 ? 1.679 31.062 -12.962 1.00 89.56 187 ILE A O 1
ATOM 1472 N N . LEU A 1 188 ? 0.699 30.831 -14.959 1.00 88.50 188 LEU A N 1
ATOM 1473 C CA . LEU A 1 188 ? 0.970 29.386 -15.036 1.00 88.50 188 LEU A CA 1
ATOM 1474 C C . LEU A 1 188 ? 2.476 29.079 -15.013 1.00 88.50 188 LEU A C 1
ATOM 1476 O O . LEU A 1 188 ? 2.893 28.125 -14.357 1.00 88.50 188 LEU A O 1
ATOM 1480 N N . ARG A 1 189 ? 3.300 29.912 -15.660 1.00 85.06 189 ARG A N 1
ATOM 1481 C CA . ARG A 1 189 ? 4.769 29.845 -15.568 1.00 85.06 189 ARG A CA 1
ATOM 1482 C C . ARG A 1 189 ? 5.264 30.092 -14.142 1.00 85.06 189 ARG A C 1
ATOM 1484 O O . ARG A 1 189 ? 6.054 29.301 -13.625 1.00 85.06 189 ARG A O 1
ATOM 1491 N N . TRP A 1 190 ? 4.762 31.135 -13.474 1.00 88.19 190 TRP A N 1
ATOM 1492 C CA . TRP A 1 190 ? 5.097 31.398 -12.074 1.00 88.19 190 TRP A CA 1
ATOM 1493 C C . TRP A 1 190 ? 4.726 30.209 -11.181 1.00 88.19 190 TRP A C 1
ATOM 1495 O O . TRP A 1 190 ? 5.558 29.797 -10.376 1.00 88.19 190 TRP A O 1
ATOM 1505 N N . MET A 1 191 ? 3.544 29.601 -11.357 1.00 89.06 191 MET A N 1
ATOM 1506 C CA . MET A 1 191 ? 3.077 28.425 -10.597 1.00 89.06 191 MET A CA 1
ATOM 1507 C C . MET A 1 191 ? 3.963 27.186 -10.808 1.00 89.06 191 MET A C 1
ATOM 1509 O O . MET A 1 191 ? 4.271 26.493 -9.840 1.00 89.06 191 MET A O 1
ATOM 1513 N N . ARG A 1 192 ? 4.460 26.963 -12.034 1.00 87.56 192 ARG A N 1
ATOM 1514 C CA . ARG A 1 192 ? 5.449 25.914 -12.378 1.00 87.56 192 ARG A CA 1
ATOM 1515 C C . ARG A 1 192 ? 6.831 26.117 -11.748 1.00 87.56 192 ARG A C 1
ATOM 1517 O O . ARG A 1 192 ? 7.633 25.190 -11.757 1.00 87.56 192 ARG A O 1
ATOM 1524 N N . GLY A 1 193 ? 7.123 27.313 -11.234 1.00 83.94 193 GLY A N 1
ATOM 1525 C CA . GLY A 1 193 ? 8.448 27.664 -10.714 1.00 83.94 193 GLY A CA 1
ATOM 1526 C C . GLY A 1 193 ? 9.441 28.091 -11.799 1.00 83.94 193 GLY A C 1
ATOM 1527 O O . GLY A 1 193 ? 10.642 27.917 -11.618 1.00 83.94 193 GLY A O 1
ATOM 1528 N N . GLU A 1 194 ? 8.957 28.633 -12.924 1.00 82.25 194 GLU A N 1
ATOM 1529 C CA . GLU A 1 194 ? 9.806 29.375 -13.867 1.00 82.25 194 GLU A CA 1
ATOM 1530 C C . GLU A 1 194 ? 10.221 30.730 -13.255 1.00 82.25 194 GLU A C 1
ATOM 1532 O O . GLU A 1 194 ? 9.471 31.328 -12.478 1.00 82.25 194 GLU A O 1
ATOM 1537 N N . SER A 1 195 ? 11.385 31.255 -13.651 1.00 76.50 195 SER A N 1
ATOM 1538 C CA . SER A 1 195 ? 11.798 32.635 -13.359 1.00 76.50 195 SER A CA 1
ATOM 1539 C C . SER A 1 195 ? 11.504 33.557 -14.541 1.00 76.50 195 SER A C 1
ATOM 1541 O O . SER A 1 195 ? 11.939 33.290 -15.660 1.00 76.50 195 SER A O 1
ATOM 1543 N N . ASP A 1 196 ? 10.853 34.685 -14.278 1.00 78.44 196 ASP A N 1
ATOM 1544 C CA . ASP A 1 196 ? 10.740 35.833 -15.179 1.00 78.44 196 ASP A CA 1
ATOM 1545 C C . ASP A 1 196 ? 10.679 37.088 -14.302 1.00 78.44 196 ASP A C 1
ATOM 1547 O O . ASP A 1 196 ? 9.920 37.142 -13.332 1.00 78.44 196 ASP A O 1
ATOM 1551 N N . GLU A 1 197 ? 11.498 38.090 -14.610 1.00 73.00 197 GLU A N 1
ATOM 1552 C CA . GLU A 1 197 ? 11.639 39.296 -13.782 1.00 73.00 197 GLU A CA 1
ATOM 1553 C C . GLU A 1 197 ? 10.321 40.070 -13.662 1.00 73.00 197 GLU A C 1
ATOM 1555 O O . GLU A 1 197 ? 10.031 40.650 -12.614 1.00 73.00 197 GLU A O 1
ATOM 1560 N N . SER A 1 198 ? 9.485 40.007 -14.705 1.00 74.38 198 SER A N 1
ATOM 1561 C CA . SER A 1 198 ? 8.202 40.703 -14.746 1.00 74.38 198 SER A CA 1
ATOM 1562 C C . SER A 1 198 ? 7.124 40.080 -13.851 1.00 74.38 198 SER A C 1
ATOM 1564 O O . SER A 1 198 ? 6.104 40.724 -13.620 1.00 74.38 198 SER A O 1
ATOM 1566 N N . PHE A 1 199 ? 7.319 38.868 -13.308 1.00 83.19 199 PHE A N 1
ATOM 1567 C CA . PHE A 1 199 ? 6.322 38.240 -12.430 1.00 83.19 199 PHE A CA 1
ATOM 1568 C C . PHE A 1 199 ? 6.098 39.024 -11.134 1.00 83.19 199 PHE A C 1
ATOM 1570 O O . PHE A 1 199 ? 4.952 39.199 -10.733 1.00 83.19 199 PHE A O 1
ATOM 1577 N N . SER A 1 200 ? 7.164 39.520 -10.499 1.00 81.75 200 SER A N 1
ATOM 1578 C CA . SER A 1 200 ? 7.079 40.224 -9.207 1.00 81.75 200 SER A CA 1
ATOM 1579 C C . SER A 1 200 ? 6.144 41.438 -9.282 1.00 81.75 200 SER A C 1
ATOM 1581 O O . SER A 1 200 ? 5.310 41.640 -8.407 1.00 81.75 200 SER A O 1
ATOM 1583 N N . GLU A 1 201 ? 6.256 42.208 -10.368 1.00 82.38 201 GLU A N 1
ATOM 1584 C CA . GLU A 1 201 ? 5.489 43.433 -10.617 1.00 82.38 201 GLU A CA 1
ATOM 1585 C C . GLU A 1 201 ? 4.095 43.145 -11.203 1.00 82.38 201 GLU A C 1
ATOM 1587 O O . GLU A 1 201 ? 3.104 43.680 -10.716 1.00 82.38 201 GLU A O 1
ATOM 1592 N N . LYS A 1 202 ? 3.984 42.254 -12.203 1.00 83.19 202 LYS A N 1
ATOM 1593 C CA . LYS A 1 202 ? 2.694 41.911 -12.838 1.00 83.19 202 LYS A CA 1
ATOM 1594 C C . LYS A 1 202 ? 1.729 41.178 -11.911 1.00 83.19 202 LYS A C 1
ATOM 1596 O O . LYS A 1 202 ? 0.518 41.317 -12.064 1.00 83.19 202 LYS A O 1
ATOM 1601 N N . LEU A 1 203 ? 2.252 40.313 -11.041 1.00 87.44 203 LEU A N 1
ATOM 1602 C CA . LEU A 1 203 ? 1.443 39.447 -10.179 1.00 87.44 203 LEU A CA 1
ATOM 1603 C C . LEU A 1 203 ? 1.305 40.019 -8.759 1.00 87.44 203 LEU A C 1
ATOM 1605 O O . LEU A 1 203 ? 0.403 39.595 -8.033 1.00 87.44 203 LEU A O 1
ATOM 1609 N N . ASP A 1 204 ? 2.156 40.988 -8.389 1.00 84.38 204 ASP A N 1
ATOM 1610 C CA . ASP A 1 204 ? 2.281 41.558 -7.039 1.00 84.38 204 ASP A CA 1
ATOM 1611 C C . ASP A 1 204 ? 2.493 40.433 -6.003 1.00 84.38 204 ASP A C 1
ATOM 1613 O O . ASP A 1 204 ? 1.638 40.092 -5.180 1.00 84.38 204 ASP A O 1
ATOM 1617 N N . VAL A 1 205 ? 3.655 39.787 -6.169 1.00 84.75 205 VAL A N 1
ATOM 1618 C CA . VAL A 1 205 ? 4.164 38.612 -5.438 1.00 84.75 205 VAL A CA 1
ATOM 1619 C C . VAL A 1 205 ? 5.625 38.835 -5.045 1.00 84.75 205 VAL A C 1
ATOM 1621 O O . VAL A 1 205 ? 6.328 39.646 -5.655 1.00 84.75 205 VAL A O 1
ATOM 1624 N N . ILE A 1 206 ? 6.123 38.097 -4.050 1.00 82.12 206 ILE A N 1
ATOM 1625 C CA . ILE A 1 206 ? 7.490 38.273 -3.550 1.00 82.12 206 ILE A CA 1
ATOM 1626 C C . ILE A 1 206 ? 8.507 37.939 -4.652 1.00 82.12 206 ILE A C 1
ATOM 1628 O O . ILE A 1 206 ? 8.506 36.843 -5.221 1.00 82.12 206 ILE A O 1
ATOM 1632 N N . ALA A 1 207 ? 9.411 38.886 -4.925 1.00 77.25 207 ALA A N 1
ATOM 1633 C CA . ALA A 1 207 ? 10.433 38.765 -5.961 1.00 77.25 207 ALA A CA 1
ATOM 1634 C C . ALA A 1 207 ? 11.285 37.495 -5.776 1.00 77.25 207 ALA A C 1
ATOM 1636 O O . ALA A 1 207 ? 11.894 37.270 -4.728 1.00 77.25 207 ALA A O 1
ATOM 1637 N N . CYS A 1 208 ? 11.307 36.645 -6.805 1.00 74.44 208 CYS A N 1
ATOM 1638 C CA . CYS A 1 208 ? 11.824 35.284 -6.711 1.00 74.44 208 CYS A CA 1
ATOM 1639 C C . CYS A 1 208 ? 12.493 34.840 -8.021 1.00 74.44 208 CYS A C 1
ATOM 1641 O O . CYS A 1 208 ? 11.842 34.259 -8.890 1.00 74.44 208 CYS A O 1
ATOM 1643 N N . ASN A 1 209 ? 13.807 35.054 -8.140 1.00 78.81 209 ASN A N 1
ATOM 1644 C CA . ASN A 1 209 ? 14.616 34.373 -9.152 1.00 78.81 209 ASN A CA 1
ATOM 1645 C C . ASN A 1 209 ? 14.898 32.939 -8.675 1.00 78.81 209 ASN A C 1
ATOM 1647 O O . ASN A 1 209 ? 15.674 32.750 -7.739 1.00 78.81 209 ASN A O 1
ATOM 1651 N N . TRP A 1 210 ? 14.275 31.932 -9.291 1.00 77.56 210 TRP A N 1
ATOM 1652 C CA . TRP A 1 210 ? 14.511 30.530 -8.936 1.00 77.56 210 TRP A CA 1
ATOM 1653 C C . TRP A 1 210 ? 15.922 30.090 -9.338 1.00 77.56 210 TRP A C 1
ATOM 1655 O O . TRP A 1 210 ? 16.564 29.366 -8.584 1.00 77.56 210 TRP A O 1
ATOM 1665 N N . ASP A 1 211 ? 16.447 30.575 -10.465 1.00 74.25 211 ASP A N 1
ATOM 1666 C CA . ASP A 1 211 ? 17.751 30.168 -11.012 1.00 74.25 211 ASP A CA 1
ATOM 1667 C C . ASP A 1 211 ? 18.945 30.668 -10.180 1.00 74.25 211 ASP A C 1
ATOM 1669 O O . ASP A 1 211 ? 20.039 30.101 -10.239 1.00 74.25 211 ASP A O 1
ATOM 1673 N N . GLU A 1 212 ? 18.758 31.722 -9.380 1.00 74.88 212 GLU A N 1
ATOM 1674 C CA . GLU A 1 212 ? 19.761 32.178 -8.410 1.00 74.88 212 GLU A CA 1
ATOM 1675 C C . GLU A 1 212 ? 19.823 31.276 -7.164 1.00 74.88 212 GLU A C 1
ATOM 1677 O O . GLU A 1 212 ? 20.909 31.109 -6.605 1.00 74.88 212 GLU A O 1
ATOM 1682 N N . MET A 1 213 ? 18.708 30.643 -6.777 1.00 83.25 213 MET A N 1
ATOM 1683 C CA . MET A 1 213 ? 18.604 29.796 -5.580 1.00 83.25 213 MET A CA 1
ATOM 1684 C C . MET A 1 213 ? 19.438 28.505 -5.681 1.00 83.25 213 MET A C 1
ATOM 1686 O O . MET A 1 213 ? 19.835 28.070 -6.762 1.00 83.25 213 MET A O 1
ATOM 1690 N N . THR A 1 214 ? 19.706 27.878 -4.531 1.00 84.12 214 THR A N 1
ATOM 1691 C CA . THR A 1 214 ? 20.254 26.513 -4.466 1.00 84.12 214 THR A CA 1
ATOM 1692 C C . THR A 1 214 ? 19.153 25.475 -4.735 1.00 84.12 214 THR A C 1
ATOM 1694 O O . THR A 1 214 ? 17.996 25.749 -4.399 1.00 84.12 214 THR A O 1
ATOM 1697 N N . PRO A 1 215 ? 19.475 24.276 -5.263 1.00 83.12 215 PRO A N 1
ATOM 1698 C CA . PRO A 1 215 ? 18.480 23.235 -5.557 1.00 83.12 215 PRO A CA 1
ATOM 1699 C C . PRO A 1 215 ? 17.600 22.892 -4.347 1.00 83.12 215 PRO A C 1
ATOM 1701 O O . PRO A 1 215 ? 16.383 23.020 -4.411 1.00 83.12 215 PRO A O 1
ATOM 1704 N N . ALA A 1 216 ? 18.200 22.655 -3.174 1.00 85.12 216 ALA A N 1
ATOM 1705 C CA . ALA A 1 216 ? 17.466 22.416 -1.924 1.00 85.12 216 ALA A CA 1
ATOM 1706 C C . ALA A 1 216 ? 16.479 23.544 -1.531 1.00 85.12 216 ALA A C 1
ATOM 1708 O O . ALA A 1 216 ? 15.481 23.297 -0.852 1.00 85.12 216 ALA A O 1
ATOM 1709 N N . ALA A 1 217 ? 16.728 24.790 -1.949 1.00 88.38 217 ALA A N 1
ATOM 1710 C CA . ALA A 1 217 ? 15.830 25.916 -1.701 1.00 88.38 217 ALA A CA 1
ATOM 1711 C C . ALA A 1 217 ? 14.753 26.081 -2.797 1.00 88.38 217 ALA A C 1
ATOM 1713 O O . ALA A 1 217 ? 13.674 26.602 -2.502 1.00 88.38 217 ALA A O 1
ATOM 1714 N N . GLN A 1 218 ? 15.009 25.608 -4.024 1.00 87.12 218 GLN A N 1
ATOM 1715 C CA . GLN A 1 218 ? 13.985 25.423 -5.062 1.00 87.12 218 GLN A CA 1
ATOM 1716 C C . GLN A 1 218 ? 13.020 24.298 -4.649 1.00 87.12 218 GLN A C 1
ATOM 1718 O O . GLN A 1 218 ? 11.816 24.535 -4.570 1.00 87.12 218 GLN A O 1
ATOM 1723 N N . GLU A 1 219 ? 13.550 23.131 -4.269 1.00 91.88 219 GLU A N 1
ATOM 1724 C CA . GLU A 1 219 ? 12.794 21.974 -3.765 1.00 91.88 219 GLU A CA 1
ATOM 1725 C C . GLU A 1 219 ? 11.909 22.343 -2.572 1.00 91.88 219 GLU A C 1
ATOM 1727 O O . GLU A 1 219 ? 10.728 21.994 -2.540 1.00 91.88 219 GLU A O 1
ATOM 1732 N N . LYS A 1 220 ? 12.428 23.131 -1.616 1.00 92.75 220 LYS A N 1
ATOM 1733 C CA . LYS A 1 220 ? 11.616 23.635 -0.500 1.00 92.75 220 LYS A CA 1
ATOM 1734 C C . LYS A 1 220 ? 10.424 24.469 -0.986 1.00 92.75 220 LYS A C 1
ATOM 1736 O O . LYS A 1 220 ? 9.299 24.215 -0.564 1.00 92.75 220 LYS A O 1
ATOM 1741 N N . LYS A 1 221 ? 10.633 25.436 -1.888 1.00 90.94 221 LYS A N 1
ATOM 1742 C CA . LYS A 1 221 ? 9.524 26.242 -2.434 1.00 90.94 221 LYS A CA 1
ATOM 1743 C C . LYS A 1 221 ? 8.557 25.409 -3.282 1.00 90.94 221 LYS A C 1
ATOM 1745 O O . LYS A 1 221 ? 7.369 25.729 -3.326 1.00 90.94 221 LYS A O 1
ATOM 1750 N N . ALA A 1 222 ? 9.035 24.349 -3.933 1.00 93.00 222 ALA A N 1
ATOM 1751 C CA . ALA A 1 222 ? 8.179 23.412 -4.646 1.00 93.00 222 ALA A CA 1
ATOM 1752 C C . ALA A 1 222 ? 7.299 22.604 -3.677 1.00 93.00 222 ALA A C 1
ATOM 1754 O O . ALA A 1 222 ? 6.082 22.554 -3.865 1.00 93.00 222 ALA A O 1
ATOM 1755 N N . ARG A 1 223 ? 7.876 22.091 -2.578 1.00 95.25 223 ARG A N 1
ATOM 1756 C CA . ARG A 1 223 ? 7.134 21.477 -1.464 1.00 95.25 223 ARG A CA 1
ATOM 1757 C C . ARG A 1 223 ? 6.058 22.414 -0.921 1.00 95.25 223 ARG A C 1
ATOM 1759 O O . ARG A 1 223 ? 4.893 22.033 -0.892 1.00 95.25 223 ARG A O 1
ATOM 1766 N N . ASP A 1 224 ? 6.421 23.641 -0.549 1.00 93.81 224 ASP A N 1
ATOM 1767 C CA . ASP A 1 224 ? 5.499 24.613 0.059 1.00 93.81 224 ASP A CA 1
ATOM 1768 C C . ASP A 1 224 ? 4.284 24.917 -0.856 1.00 93.81 224 ASP A C 1
ATOM 1770 O O . ASP A 1 224 ? 3.164 25.137 -0.379 1.00 93.81 224 ASP A O 1
ATOM 1774 N N . ARG A 1 225 ? 4.465 24.853 -2.184 1.00 93.94 225 ARG A N 1
ATOM 1775 C CA . ARG A 1 225 ? 3.386 24.985 -3.181 1.00 93.94 225 ARG A CA 1
ATOM 1776 C C . ARG A 1 225 ? 2.557 23.720 -3.381 1.00 93.94 225 ARG A C 1
ATOM 1778 O O . ARG A 1 225 ? 1.341 23.834 -3.511 1.00 93.94 225 ARG A O 1
ATOM 1785 N N . LEU A 1 226 ? 3.168 22.535 -3.385 1.00 96.00 226 LEU A N 1
ATOM 1786 C CA . LEU A 1 226 ? 2.431 21.265 -3.434 1.00 96.00 226 LEU A CA 1
ATOM 1787 C C . LEU A 1 226 ? 1.529 21.117 -2.196 1.00 96.00 226 LEU A C 1
ATOM 1789 O O . LEU A 1 226 ? 0.352 20.792 -2.333 1.00 96.00 226 LEU A O 1
ATOM 1793 N N . LEU A 1 227 ? 2.031 21.473 -1.008 1.00 95.56 227 LEU A N 1
ATOM 1794 C CA . LEU A 1 227 ? 1.243 21.552 0.230 1.00 95.56 227 LEU A CA 1
ATOM 1795 C C . LEU A 1 227 ? 0.078 22.549 0.109 1.00 95.56 227 LEU A C 1
ATOM 1797 O O . LEU A 1 227 ? -1.064 22.220 0.434 1.00 95.56 227 LEU A O 1
ATOM 1801 N N . SER A 1 228 ? 0.352 23.748 -0.418 1.00 95.75 228 SER A N 1
ATOM 1802 C CA . SER A 1 228 ? -0.667 24.777 -0.673 1.00 95.75 228 SER A CA 1
ATOM 1803 C C . SER A 1 228 ? -1.768 24.279 -1.621 1.00 95.75 228 SER A C 1
ATOM 1805 O O . SER A 1 228 ? -2.950 24.508 -1.368 1.00 95.75 228 SER A O 1
ATOM 1807 N N . LEU A 1 229 ? -1.401 23.543 -2.675 1.00 95.62 229 LEU A N 1
ATOM 1808 C CA . LEU A 1 229 ? -2.345 22.922 -3.603 1.00 95.62 229 LEU A CA 1
ATOM 1809 C C . LEU A 1 229 ? -3.202 21.854 -2.909 1.00 95.62 229 LEU A C 1
ATOM 1811 O O . LEU A 1 229 ? -4.423 21.904 -3.028 1.00 95.62 229 LEU A O 1
ATOM 1815 N N . GLY A 1 230 ? -2.601 20.946 -2.132 1.00 94.75 230 GLY A N 1
ATOM 1816 C CA . GLY A 1 230 ? -3.336 19.915 -1.386 1.00 94.75 230 GLY A CA 1
ATOM 1817 C C . GLY A 1 230 ? -4.347 20.486 -0.385 1.00 94.75 230 GLY A C 1
ATOM 1818 O O . GLY A 1 230 ? -5.473 19.999 -0.265 1.00 94.75 230 GLY A O 1
ATOM 1819 N N . HIS A 1 231 ? -3.999 21.590 0.282 1.00 94.94 231 HIS A N 1
ATOM 1820 C CA . HIS A 1 231 ? -4.937 22.315 1.141 1.00 94.94 231 HIS A CA 1
ATOM 1821 C C . HIS A 1 231 ? -6.127 22.909 0.363 1.00 94.94 231 HIS A C 1
ATOM 1823 O O . HIS A 1 231 ? -7.260 22.824 0.847 1.00 94.94 231 HIS A O 1
ATOM 1829 N N . VAL A 1 232 ? -5.916 23.427 -0.854 1.00 95.31 232 VAL A N 1
ATOM 1830 C CA . VAL A 1 232 ? -7.010 23.876 -1.736 1.00 95.31 232 VAL A CA 1
ATOM 1831 C C . VAL A 1 232 ? -7.863 22.692 -2.213 1.00 95.31 232 VAL A C 1
ATOM 1833 O O . VAL A 1 232 ? -9.083 22.744 -2.057 1.00 95.31 232 VAL A O 1
ATOM 1836 N N . LEU A 1 233 ? -7.258 21.605 -2.715 1.00 95.06 233 LEU A N 1
ATOM 1837 C CA . LEU A 1 233 ? -7.965 20.390 -3.165 1.00 95.06 233 LEU A CA 1
ATOM 1838 C C . LEU A 1 233 ? -8.894 19.837 -2.073 1.00 95.06 233 LEU A C 1
ATOM 1840 O O . LEU A 1 233 ? -10.076 19.577 -2.321 1.00 95.06 233 LEU A O 1
ATOM 1844 N N . ARG A 1 234 ? -8.383 19.739 -0.838 1.00 94.38 234 ARG A N 1
ATOM 1845 C CA . ARG A 1 234 ? -9.139 19.291 0.339 1.00 94.38 234 ARG A CA 1
ATOM 1846 C C . ARG A 1 234 ? -10.293 20.218 0.712 1.00 94.38 234 ARG A C 1
ATOM 1848 O O . ARG A 1 234 ? -11.335 19.729 1.144 1.00 94.38 234 ARG A O 1
ATOM 1855 N N . TYR A 1 235 ? -10.133 21.531 0.552 1.00 94.19 235 TYR A N 1
ATOM 1856 C CA . TYR A 1 235 ? -11.194 22.497 0.840 1.00 94.19 235 TYR A CA 1
ATOM 1857 C C . TYR A 1 235 ? -12.361 22.408 -0.156 1.00 94.19 235 TYR A C 1
ATOM 1859 O O . TYR A 1 235 ? -13.532 22.446 0.240 1.00 94.19 235 TYR A O 1
ATOM 1867 N N . VAL A 1 236 ? -12.042 22.254 -1.444 1.00 93.31 236 VAL A N 1
ATOM 1868 C CA . VAL A 1 236 ? -13.037 22.238 -2.529 1.00 93.31 236 VAL A CA 1
ATOM 1869 C C . VAL A 1 236 ? -13.604 20.847 -2.830 1.00 93.31 236 VAL A C 1
ATOM 1871 O O . VAL A 1 236 ? -14.603 20.748 -3.536 1.00 93.31 236 VAL A O 1
ATOM 1874 N N . ARG A 1 237 ? -12.999 19.787 -2.274 1.00 93.31 237 ARG A N 1
ATOM 1875 C CA . ARG A 1 237 ? -13.303 18.369 -2.545 1.00 93.31 237 ARG A CA 1
ATOM 1876 C C . ARG A 1 237 ? -13.170 17.993 -4.026 1.00 93.31 237 ARG A C 1
ATOM 1878 O O . ARG A 1 237 ? -14.047 17.352 -4.599 1.00 93.31 237 ARG A O 1
ATOM 1885 N N . VAL A 1 238 ? -12.055 18.378 -4.644 1.00 93.38 238 VAL A N 1
ATOM 1886 C CA . VAL A 1 238 ? -11.664 17.897 -5.978 1.00 93.38 238 VAL A CA 1
ATOM 1887 C C . VAL A 1 238 ? -10.482 16.940 -5.810 1.00 93.38 238 VAL A C 1
ATOM 1889 O O . VAL A 1 238 ? -9.429 17.393 -5.365 1.00 93.38 238 VAL A O 1
ATOM 1892 N N . PRO A 1 239 ? -10.623 15.640 -6.134 1.00 94.44 239 PRO A N 1
ATOM 1893 C CA . PRO A 1 239 ? -9.502 14.710 -6.102 1.00 94.44 239 PRO A CA 1
ATOM 1894 C C . PRO A 1 239 ? -8.528 14.993 -7.256 1.00 94.44 239 PRO A C 1
ATOM 1896 O O . PRO A 1 239 ? -8.947 15.310 -8.374 1.00 94.44 239 PRO A O 1
ATOM 1899 N N . MET A 1 240 ? -7.229 14.842 -7.003 1.00 94.62 240 MET A N 1
ATOM 1900 C CA . MET A 1 240 ? -6.176 14.915 -8.020 1.00 94.62 240 MET A CA 1
ATOM 1901 C C . MET A 1 240 ? -5.497 13.552 -8.188 1.00 94.62 240 MET A C 1
ATOM 1903 O O . MET A 1 240 ? -4.840 13.064 -7.274 1.00 94.62 240 MET A O 1
ATOM 1907 N N . LEU A 1 241 ? -5.623 12.951 -9.369 1.00 94.06 241 LEU A N 1
ATOM 1908 C CA . LEU A 1 241 ? -4.958 11.710 -9.745 1.00 94.06 241 LEU A CA 1
ATOM 1909 C C . LEU A 1 241 ? -3.550 12.009 -10.270 1.00 94.06 241 LEU A C 1
ATOM 1911 O O . LEU A 1 241 ? -3.411 12.647 -11.312 1.00 94.06 241 LEU A O 1
ATOM 1915 N N . VAL A 1 242 ? -2.513 11.533 -9.578 1.00 94.12 242 VAL A N 1
ATOM 1916 C CA . VAL A 1 242 ? -1.107 11.714 -9.981 1.00 94.12 242 VAL A CA 1
ATOM 1917 C C . VAL A 1 242 ? -0.551 10.375 -10.449 1.00 94.12 242 VAL A C 1
ATOM 1919 O O . VAL A 1 242 ? -0.199 9.521 -9.640 1.00 94.12 242 VAL A O 1
ATOM 1922 N N . CYS A 1 243 ? -0.500 10.176 -11.763 1.00 91.31 243 CYS A N 1
ATOM 1923 C CA . CYS A 1 243 ? -0.033 8.943 -12.388 1.00 91.31 243 CYS A CA 1
ATOM 1924 C C . CYS A 1 243 ? 1.468 9.029 -12.682 1.00 91.31 243 CYS A C 1
ATOM 1926 O O . CYS A 1 243 ? 1.862 9.673 -13.654 1.00 91.31 243 CYS A O 1
ATOM 1928 N N . PHE A 1 244 ? 2.288 8.362 -11.871 1.00 89.44 244 PHE A N 1
ATOM 1929 C CA . PHE A 1 244 ? 3.704 8.140 -12.152 1.00 89.44 244 PHE A CA 1
ATOM 1930 C C . PHE A 1 244 ? 3.862 6.977 -13.138 1.00 89.44 244 PHE A C 1
ATOM 1932 O O . PHE A 1 244 ? 3.742 5.810 -12.755 1.00 89.44 244 PHE A O 1
ATOM 1939 N N . ASP A 1 245 ? 4.128 7.304 -14.398 1.00 79.31 245 ASP A N 1
ATOM 1940 C CA . ASP A 1 245 ? 4.359 6.349 -15.484 1.00 79.31 245 ASP A CA 1
ATOM 1941 C C . ASP A 1 245 ? 5.834 6.354 -15.920 1.00 79.31 245 ASP A C 1
ATOM 1943 O O . ASP A 1 245 ? 6.598 7.264 -15.593 1.00 79.31 245 ASP A O 1
ATOM 1947 N N . GLN A 1 246 ? 6.249 5.321 -16.655 1.00 72.88 246 GLN A N 1
ATOM 1948 C CA . GLN A 1 246 ? 7.617 5.155 -17.182 1.00 72.88 246 GLN A CA 1
ATOM 1949 C C . GLN A 1 246 ? 8.720 5.037 -16.103 1.00 72.88 246 GLN A C 1
ATOM 1951 O O . GLN A 1 246 ? 9.911 5.051 -16.414 1.00 72.88 246 GLN A O 1
ATOM 1956 N N . LEU A 1 247 ? 8.337 4.840 -14.833 1.00 79.56 247 LEU A N 1
ATOM 1957 C CA . LEU A 1 247 ? 9.246 4.641 -13.694 1.00 79.56 247 LEU A CA 1
ATOM 1958 C C . LEU A 1 247 ? 10.213 3.453 -13.876 1.00 79.56 247 LEU A C 1
ATOM 1960 O O . LEU A 1 247 ? 11.279 3.427 -13.265 1.00 79.56 247 LEU A O 1
ATOM 1964 N N . ASP A 1 248 ? 9.876 2.482 -14.732 1.00 74.00 248 ASP A N 1
ATOM 1965 C CA . ASP A 1 248 ? 10.722 1.328 -15.060 1.00 74.00 248 ASP A CA 1
ATOM 1966 C C . ASP A 1 248 ? 12.137 1.725 -15.541 1.00 74.00 248 ASP A C 1
ATOM 1968 O O . ASP A 1 248 ? 13.089 0.978 -15.286 1.00 74.00 248 ASP A O 1
ATOM 1972 N N . GLY A 1 249 ? 12.306 2.906 -16.151 1.00 69.56 249 GLY A N 1
ATOM 1973 C CA . GLY A 1 249 ? 13.603 3.442 -16.585 1.00 69.56 249 GLY A CA 1
ATOM 1974 C C . GLY A 1 249 ? 14.502 4.004 -15.470 1.00 69.56 249 GLY A C 1
ATOM 1975 O O . GLY A 1 249 ? 15.685 4.238 -15.707 1.00 69.56 249 GLY A O 1
ATOM 1976 N N . MET A 1 250 ? 13.995 4.206 -14.248 1.00 80.44 250 MET A N 1
ATOM 1977 C CA . MET A 1 250 ? 14.766 4.811 -13.151 1.00 80.44 250 MET A CA 1
ATOM 1978 C C . MET A 1 250 ? 15.699 3.792 -12.476 1.00 80.44 250 MET A C 1
ATOM 1980 O O . MET A 1 250 ? 15.251 2.844 -11.827 1.00 80.44 250 MET A O 1
ATOM 1984 N N . THR A 1 251 ? 17.011 3.980 -12.631 1.00 78.31 251 THR A N 1
ATOM 1985 C CA . THR A 1 251 ? 18.051 3.033 -12.172 1.00 78.31 251 THR A CA 1
ATOM 1986 C C . THR A 1 251 ? 19.045 3.602 -11.155 1.00 78.31 251 THR A C 1
ATOM 1988 O O . THR A 1 251 ? 19.677 2.822 -10.449 1.00 78.31 251 THR A O 1
ATOM 1991 N N . SER A 1 252 ? 19.183 4.928 -11.046 1.00 84.38 252 SER A N 1
ATOM 1992 C CA . SER A 1 252 ? 20.057 5.577 -10.054 1.00 84.38 252 SER A CA 1
ATOM 1993 C C . SER A 1 252 ? 19.467 5.485 -8.643 1.00 84.38 252 SER A C 1
ATOM 1995 O O . SER A 1 252 ? 18.285 5.772 -8.448 1.00 84.38 252 SER A O 1
ATOM 1997 N N . GLU A 1 253 ? 20.291 5.133 -7.649 1.00 86.38 253 GLU A N 1
ATOM 1998 C CA . GLU A 1 253 ? 19.851 5.065 -6.249 1.00 86.38 253 GLU A CA 1
ATOM 1999 C C . GLU A 1 253 ? 19.383 6.421 -5.715 1.00 86.38 253 GLU A C 1
ATOM 2001 O O . GLU A 1 253 ? 18.318 6.494 -5.108 1.00 86.38 253 GLU A O 1
ATOM 2006 N N . ASP A 1 254 ? 20.125 7.499 -5.982 1.00 87.06 254 ASP A N 1
ATOM 2007 C CA . ASP A 1 254 ? 19.782 8.852 -5.525 1.00 87.06 254 ASP A CA 1
ATOM 2008 C C . ASP A 1 254 ? 18.426 9.299 -6.077 1.00 87.06 254 ASP A C 1
ATOM 2010 O O . ASP A 1 254 ? 17.606 9.876 -5.366 1.00 87.06 254 ASP A O 1
ATOM 2014 N N . LEU A 1 255 ? 18.157 8.956 -7.338 1.00 87.19 255 LEU A N 1
ATOM 2015 C CA . LEU A 1 255 ? 16.905 9.254 -8.022 1.00 87.19 255 LEU A CA 1
ATOM 2016 C C . LEU A 1 255 ? 15.729 8.423 -7.473 1.00 87.19 255 LEU A C 1
ATOM 2018 O O . LEU A 1 255 ? 14.613 8.931 -7.369 1.00 87.19 255 LEU A O 1
ATOM 2022 N N . LEU A 1 256 ? 15.968 7.165 -7.082 1.00 89.75 256 LEU A N 1
ATOM 2023 C CA . LEU A 1 256 ? 14.977 6.320 -6.402 1.00 89.75 256 LEU A CA 1
ATOM 2024 C C . LEU A 1 256 ? 14.691 6.820 -4.972 1.00 89.75 256 LEU A C 1
ATOM 2026 O O . LEU A 1 256 ? 13.533 6.851 -4.560 1.00 89.75 256 LEU A O 1
ATOM 2030 N N . ASN A 1 257 ? 15.716 7.272 -4.242 1.00 90.81 257 ASN A N 1
ATOM 2031 C CA . ASN A 1 257 ? 15.585 7.878 -2.911 1.00 90.81 257 ASN A CA 1
ATOM 2032 C C . ASN A 1 257 ? 14.810 9.215 -2.973 1.00 90.81 257 ASN A C 1
ATOM 2034 O O . ASN A 1 257 ? 13.925 9.477 -2.151 1.00 90.81 257 ASN A O 1
ATOM 2038 N N . ALA A 1 258 ? 15.099 10.052 -3.975 1.00 89.94 258 ALA A N 1
ATOM 2039 C CA . ALA A 1 258 ? 14.408 11.319 -4.206 1.00 89.94 258 ALA A CA 1
ATOM 2040 C C . ALA A 1 258 ? 12.948 11.106 -4.658 1.00 89.94 258 ALA A C 1
ATOM 2042 O O . ALA A 1 258 ? 12.042 11.747 -4.121 1.00 89.94 258 ALA A O 1
ATOM 2043 N N . TRP A 1 259 ? 12.685 10.139 -5.551 1.00 93.06 259 TRP A N 1
ATOM 2044 C CA . TRP A 1 259 ? 11.316 9.713 -5.880 1.00 93.06 259 TRP A CA 1
ATOM 2045 C C . TRP A 1 259 ? 10.568 9.209 -4.644 1.00 93.06 259 TRP A C 1
ATOM 2047 O O . TRP A 1 259 ? 9.421 9.597 -4.433 1.00 93.06 259 TRP A O 1
ATOM 2057 N N . GLY A 1 260 ? 11.216 8.402 -3.797 1.00 91.50 260 GLY A N 1
ATOM 2058 C CA . GLY A 1 260 ? 10.628 7.918 -2.548 1.00 91.50 260 GLY A CA 1
ATOM 2059 C C . GLY A 1 260 ? 10.223 9.067 -1.625 1.00 91.50 260 GLY A C 1
ATOM 2060 O O . GLY A 1 260 ? 9.095 9.106 -1.145 1.00 91.50 260 GLY A O 1
ATOM 2061 N N . THR A 1 261 ? 11.092 10.069 -1.481 1.00 91.62 261 THR A N 1
ATOM 2062 C CA . THR A 1 261 ? 10.817 11.296 -0.712 1.00 91.62 261 THR A CA 1
ATOM 2063 C C . THR A 1 261 ? 9.614 12.069 -1.273 1.00 91.62 261 THR A C 1
ATOM 2065 O O . THR A 1 261 ? 8.753 12.519 -0.512 1.00 91.62 261 THR A O 1
ATOM 2068 N N . ALA A 1 262 ? 9.503 12.188 -2.600 1.00 92.25 262 ALA A N 1
ATOM 2069 C CA . ALA A 1 262 ? 8.372 12.840 -3.262 1.00 92.25 262 ALA A CA 1
ATOM 2070 C C . ALA A 1 262 ? 7.061 12.039 -3.150 1.00 92.25 262 ALA A C 1
ATOM 2072 O O . ALA A 1 262 ? 5.995 12.624 -2.943 1.00 92.25 262 ALA A O 1
ATOM 2073 N N . ALA A 1 263 ? 7.129 10.708 -3.220 1.00 92.44 263 ALA A N 1
ATOM 2074 C CA . ALA A 1 263 ? 5.992 9.831 -2.976 1.00 92.44 263 ALA A CA 1
ATOM 2075 C C . ALA A 1 263 ? 5.503 9.962 -1.525 1.00 92.44 263 ALA A C 1
ATOM 2077 O O . ALA A 1 263 ? 4.314 10.187 -1.306 1.00 92.44 263 ALA A O 1
ATOM 2078 N N . SER A 1 264 ? 6.405 9.923 -0.537 1.00 93.44 264 SER A N 1
ATOM 2079 C CA . SER A 1 264 ? 6.058 10.112 0.876 1.00 93.44 264 SER A CA 1
ATOM 2080 C C . SER A 1 264 ? 5.483 11.503 1.164 1.00 93.44 264 SER A C 1
ATOM 2082 O O . SER A 1 264 ? 4.554 11.609 1.966 1.00 93.44 264 SER A O 1
ATOM 2084 N N . LEU A 1 265 ? 5.945 12.555 0.472 1.00 94.06 265 LEU A N 1
ATOM 2085 C CA . LEU A 1 265 ? 5.334 13.888 0.537 1.00 94.06 265 LEU A CA 1
ATOM 2086 C C . LEU A 1 265 ? 3.874 13.866 0.064 1.00 94.06 265 LEU A C 1
ATOM 2088 O O . LEU A 1 265 ? 2.982 14.287 0.803 1.00 94.06 265 LEU A O 1
ATOM 2092 N N . LEU A 1 266 ? 3.625 13.376 -1.157 1.00 93.81 266 LEU A N 1
ATOM 2093 C CA . LEU A 1 266 ? 2.272 13.319 -1.720 1.00 93.81 266 LEU A CA 1
ATOM 2094 C C . LEU A 1 266 ? 1.332 12.462 -0.866 1.00 93.81 266 LEU A C 1
ATOM 2096 O O . LEU A 1 266 ? 0.163 12.794 -0.708 1.00 93.81 266 LEU A O 1
ATOM 2100 N N . ILE A 1 267 ? 1.848 11.362 -0.319 1.00 92.69 267 ILE A N 1
ATOM 2101 C CA . ILE A 1 267 ? 1.052 10.348 0.373 1.00 92.69 267 ILE A CA 1
ATOM 2102 C C . ILE A 1 267 ? 0.770 10.719 1.832 1.00 92.69 267 ILE A C 1
ATOM 2104 O O . ILE A 1 267 ? -0.199 10.204 2.386 1.00 92.69 267 ILE A O 1
ATOM 2108 N N . ASN A 1 268 ? 1.560 11.586 2.471 1.00 90.19 268 ASN A N 1
ATOM 2109 C CA . ASN A 1 268 ? 1.365 11.944 3.883 1.00 90.19 268 ASN A CA 1
ATOM 2110 C C . ASN A 1 268 ? 0.953 13.406 4.108 1.00 90.19 268 ASN A C 1
ATOM 2112 O O . ASN A 1 268 ? 0.120 13.652 4.979 1.00 90.19 268 ASN A O 1
ATOM 2116 N N . ASP A 1 269 ? 1.473 14.354 3.321 1.00 90.75 269 ASP A N 1
ATOM 2117 C CA . ASP A 1 269 ? 1.242 15.784 3.560 1.00 90.75 269 ASP A CA 1
ATOM 2118 C C . ASP A 1 269 ? 0.264 16.435 2.554 1.00 90.75 269 ASP A C 1
ATOM 2120 O O . ASP A 1 269 ? -0.411 17.410 2.897 1.00 90.75 269 ASP A O 1
ATOM 2124 N N . VAL A 1 270 ? 0.174 15.938 1.309 1.00 92.31 270 VAL A N 1
ATOM 2125 C CA . VAL A 1 270 ? -0.603 16.588 0.231 1.00 92.31 270 VAL A CA 1
ATOM 2126 C C . VAL A 1 270 ? -2.013 15.999 0.104 1.00 92.31 270 VAL A C 1
ATOM 2128 O O . VAL A 1 270 ? -2.297 15.114 -0.699 1.00 92.31 270 VAL A O 1
ATOM 2131 N N . TYR A 1 271 ? -2.925 16.538 0.908 1.00 90.94 271 TYR A N 1
ATOM 2132 C CA . TYR A 1 271 ? -4.337 16.150 0.941 1.00 90.94 271 TYR A CA 1
ATOM 2133 C C . TYR A 1 271 ? -5.064 16.251 -0.414 1.00 90.94 271 TYR A C 1
ATOM 2135 O O . TYR A 1 271 ? -4.747 17.093 -1.251 1.00 90.94 271 TYR A O 1
ATOM 2143 N N . GLY A 1 272 ? -6.090 15.415 -0.610 1.00 91.31 272 GLY A N 1
ATOM 2144 C CA . GLY A 1 272 ? -6.890 15.382 -1.843 1.00 91.31 272 GLY A CA 1
ATOM 2145 C C . GLY A 1 272 ? -6.178 14.794 -3.072 1.00 91.31 272 GLY A C 1
ATOM 2146 O O . GLY A 1 272 ? -6.773 14.754 -4.148 1.00 91.31 272 GLY A O 1
ATOM 2147 N N . VAL A 1 273 ? -4.936 14.322 -2.937 1.00 95.19 273 VAL A N 1
ATOM 2148 C CA . VAL A 1 273 ? -4.188 13.648 -4.008 1.00 95.19 273 VAL A CA 1
ATOM 2149 C C . VAL A 1 273 ? -4.309 12.125 -3.877 1.00 95.19 273 VAL A C 1
ATOM 2151 O O . VAL A 1 273 ? -4.301 11.578 -2.775 1.00 95.19 273 VAL A O 1
ATOM 2154 N N . LEU A 1 274 ? -4.389 11.443 -5.020 1.00 95.56 274 LEU A N 1
ATOM 2155 C CA . LEU A 1 274 ? -4.293 9.993 -5.176 1.00 95.56 274 LEU A CA 1
ATOM 2156 C C . LEU A 1 274 ? -3.092 9.664 -6.085 1.00 95.56 274 LEU A C 1
ATOM 2158 O O . LEU A 1 274 ? -3.207 9.747 -7.312 1.00 95.56 274 LEU A O 1
ATOM 2162 N N . PRO A 1 275 ? -1.923 9.314 -5.518 1.00 95.62 275 PRO A N 1
ATOM 2163 C CA . PRO A 1 275 ? -0.770 8.869 -6.294 1.00 95.62 275 PRO A CA 1
ATOM 2164 C C . PRO A 1 275 ? -0.948 7.436 -6.802 1.00 95.62 275 PRO A C 1
ATOM 2166 O O . PRO A 1 275 ? -1.225 6.520 -6.027 1.00 95.62 275 PRO A O 1
ATOM 2169 N N . LEU A 1 276 ? -0.739 7.230 -8.100 1.00 94.38 276 LEU A N 1
ATOM 2170 C CA . LEU A 1 276 ? -0.700 5.922 -8.748 1.00 94.38 276 LEU A CA 1
ATOM 2171 C C . LEU A 1 276 ? 0.701 5.663 -9.314 1.00 94.38 276 LEU A C 1
ATOM 2173 O O . LEU A 1 276 ? 1.185 6.451 -10.123 1.00 94.38 276 LEU A O 1
ATOM 2177 N N . ALA A 1 277 ? 1.337 4.556 -8.929 1.00 92.25 277 ALA A N 1
ATOM 2178 C CA . ALA A 1 277 ? 2.625 4.123 -9.477 1.00 92.25 277 ALA A CA 1
ATOM 2179 C C . ALA A 1 277 ? 2.430 2.991 -10.498 1.00 92.25 277 ALA A C 1
ATOM 2181 O O . ALA A 1 277 ? 1.816 1.972 -10.176 1.00 92.25 277 ALA A O 1
ATOM 2182 N N . PHE A 1 278 ? 2.962 3.157 -11.714 1.00 87.38 278 PHE A N 1
ATOM 2183 C CA . PHE A 1 278 ? 2.820 2.204 -12.821 1.00 87.38 278 PHE A CA 1
ATOM 2184 C C . PHE A 1 278 ? 4.142 1.498 -13.135 1.00 87.38 278 PHE A C 1
ATOM 2186 O O . PHE A 1 278 ? 4.996 2.031 -13.840 1.00 87.38 278 PHE A O 1
ATOM 2193 N N . LEU A 1 279 ? 4.293 0.258 -12.673 1.00 85.81 279 LEU A N 1
ATOM 2194 C CA . LEU A 1 279 ? 5.571 -0.468 -12.691 1.00 85.81 279 LEU A CA 1
ATOM 2195 C C . LEU A 1 279 ? 5.418 -1.932 -13.109 1.00 85.81 279 LEU A C 1
ATOM 2197 O O . LEU A 1 279 ? 4.308 -2.458 -13.168 1.00 85.81 279 LEU A O 1
ATOM 2201 N N . ARG A 1 280 ? 6.533 -2.609 -13.390 1.00 84.69 280 ARG A N 1
ATOM 2202 C CA . ARG A 1 280 ? 6.592 -4.079 -13.400 1.00 84.69 280 ARG A CA 1
ATOM 2203 C C . ARG A 1 280 ? 6.790 -4.629 -11.986 1.00 84.69 280 ARG A C 1
ATOM 2205 O O . ARG A 1 280 ? 7.308 -3.943 -11.101 1.00 84.69 280 ARG A O 1
ATOM 2212 N N . ALA A 1 281 ? 6.352 -5.866 -11.752 1.00 81.31 281 ALA A N 1
ATOM 2213 C CA . ALA A 1 281 ? 6.355 -6.462 -10.413 1.00 81.31 281 ALA A CA 1
ATOM 2214 C C . ALA A 1 281 ? 7.775 -6.703 -9.866 1.00 81.31 281 ALA A C 1
ATOM 2216 O O . ALA A 1 281 ? 8.025 -6.434 -8.695 1.00 81.31 281 ALA A O 1
ATOM 2217 N N . ASP A 1 282 ? 8.704 -7.145 -10.718 1.00 81.25 282 ASP A N 1
ATOM 2218 C CA . ASP A 1 282 ? 10.130 -7.292 -10.395 1.00 81.25 282 ASP A CA 1
ATOM 2219 C C . ASP A 1 282 ? 10.750 -5.959 -9.945 1.00 81.25 282 ASP A C 1
ATOM 2221 O O . ASP A 1 282 ? 11.411 -5.870 -8.912 1.00 81.25 282 ASP A O 1
ATOM 2225 N N . THR A 1 283 ? 10.465 -4.902 -10.698 1.00 84.12 283 THR A N 1
ATOM 2226 C CA . THR A 1 283 ? 11.003 -3.560 -10.517 1.00 84.12 283 THR A CA 1
ATOM 2227 C C . THR A 1 283 ? 10.472 -2.914 -9.253 1.00 84.12 283 THR A C 1
ATOM 2229 O O . THR A 1 283 ? 11.252 -2.299 -8.524 1.00 84.12 283 THR A O 1
ATOM 2232 N N . TRP A 1 284 ? 9.181 -3.084 -8.951 1.00 90.38 284 TRP A N 1
ATOM 2233 C CA . TRP A 1 284 ? 8.648 -2.641 -7.671 1.00 90.38 284 TRP A CA 1
ATOM 2234 C C . TRP A 1 284 ? 9.398 -3.303 -6.512 1.00 90.38 284 TRP A C 1
ATOM 2236 O O . TRP A 1 284 ? 10.013 -2.589 -5.727 1.00 90.38 284 TRP A O 1
ATOM 2246 N N . GLU A 1 285 ? 9.410 -4.636 -6.419 1.00 87.25 285 GLU A N 1
ATOM 2247 C CA . GLU A 1 285 ? 9.960 -5.322 -5.238 1.00 87.25 285 GLU A CA 1
ATOM 2248 C C . GLU A 1 285 ? 11.480 -5.140 -5.085 1.00 87.25 285 GLU A C 1
ATOM 2250 O O . GLU A 1 285 ? 11.969 -5.072 -3.960 1.00 87.25 285 GLU A O 1
ATOM 2255 N N . GLN A 1 286 ? 12.231 -5.041 -6.190 1.00 86.38 286 GLN A N 1
ATOM 2256 C CA . GLN A 1 286 ? 13.698 -4.957 -6.157 1.00 86.38 286 GLN A CA 1
ATOM 2257 C C . GLN A 1 286 ? 14.248 -3.524 -6.095 1.00 86.38 286 GLN A C 1
ATOM 2259 O O . GLN A 1 286 ? 15.269 -3.308 -5.445 1.00 86.38 286 GLN A O 1
ATOM 2264 N N . ARG A 1 287 ? 13.618 -2.547 -6.770 1.00 87.88 287 ARG A N 1
ATOM 2265 C CA . ARG A 1 287 ? 14.157 -1.174 -6.896 1.00 87.88 287 ARG A CA 1
ATOM 2266 C C . ARG A 1 287 ? 13.418 -0.137 -6.051 1.00 87.88 287 ARG A C 1
ATOM 2268 O O . ARG A 1 287 ? 14.075 0.681 -5.417 1.00 87.88 287 ARG A O 1
ATOM 2275 N N . PHE A 1 288 ? 12.085 -0.165 -6.020 1.00 91.06 288 PHE A N 1
ATOM 2276 C CA . PHE A 1 288 ? 11.273 0.896 -5.397 1.00 91.06 288 PHE A CA 1
ATOM 2277 C C . PHE A 1 288 ? 10.822 0.556 -3.968 1.00 91.06 288 PHE A C 1
ATOM 2279 O O . PHE A 1 288 ? 11.018 1.347 -3.048 1.00 91.06 288 PHE A O 1
ATOM 2286 N N . SER A 1 289 ? 10.275 -0.646 -3.766 1.00 89.81 289 SER A N 1
ATOM 2287 C CA . SER A 1 289 ? 9.803 -1.190 -2.483 1.00 89.81 289 SER A CA 1
ATOM 2288 C C . SER A 1 289 ? 10.841 -1.042 -1.346 1.00 89.81 289 SER A C 1
ATOM 2290 O O . SER A 1 289 ? 10.446 -0.612 -0.260 1.00 89.81 289 SER A O 1
ATOM 2292 N N . PRO A 1 290 ? 12.163 -1.262 -1.555 1.00 89.19 290 PRO A N 1
ATOM 2293 C CA . PRO A 1 290 ? 13.171 -1.097 -0.497 1.00 89.19 290 PRO A CA 1
ATOM 2294 C C . PRO A 1 290 ? 13.559 0.357 -0.176 1.00 89.19 290 PRO A C 1
ATOM 2296 O O . PRO A 1 290 ? 14.289 0.579 0.786 1.00 89.19 290 PRO A O 1
ATOM 2299 N N . ARG A 1 291 ? 13.135 1.340 -0.986 1.00 87.75 291 ARG A N 1
ATOM 2300 C CA . ARG A 1 291 ? 13.505 2.768 -0.857 1.00 87.75 291 ARG A CA 1
ATOM 2301 C C . ARG A 1 291 ? 12.384 3.634 -0.273 1.00 87.75 291 ARG A C 1
ATOM 2303 O O . ARG A 1 291 ? 12.556 4.838 -0.113 1.00 87.75 291 ARG A O 1
ATOM 2310 N N . LEU A 1 292 ? 11.244 3.021 0.044 1.00 88.19 292 LEU A N 1
ATOM 2311 C CA . LEU A 1 292 ? 10.095 3.659 0.679 1.00 88.19 292 LEU A CA 1
ATOM 2312 C C . LEU A 1 292 ? 10.037 3.349 2.174 1.00 88.19 292 LEU A C 1
ATOM 2314 O O . LEU A 1 292 ? 10.311 2.222 2.597 1.00 88.19 292 LEU A O 1
ATOM 2318 N N . ASP A 1 293 ? 9.577 4.328 2.954 1.00 86.69 293 ASP A N 1
ATOM 2319 C CA . ASP A 1 293 ? 9.209 4.098 4.347 1.00 86.69 293 ASP A CA 1
ATOM 2320 C C . ASP A 1 293 ? 8.072 3.066 4.464 1.00 86.69 293 ASP A C 1
ATOM 2322 O O . ASP A 1 293 ? 7.241 2.898 3.565 1.00 86.69 293 ASP A O 1
ATOM 2326 N N . ASP A 1 294 ? 8.042 2.349 5.588 1.00 85.00 294 ASP A N 1
ATOM 2327 C CA . ASP A 1 294 ? 7.110 1.241 5.810 1.00 85.00 294 ASP A CA 1
ATOM 2328 C C . ASP A 1 294 ? 5.637 1.651 5.665 1.00 85.00 294 ASP A C 1
ATOM 2330 O O . ASP A 1 294 ? 4.845 0.875 5.127 1.00 85.00 294 ASP A O 1
ATOM 2334 N N . ALA A 1 295 ? 5.264 2.861 6.093 1.00 82.88 295 ALA A N 1
ATOM 2335 C CA . ALA A 1 295 ? 3.882 3.329 6.048 1.00 82.88 295 ALA A CA 1
ATOM 2336 C C . ALA A 1 295 ? 3.436 3.623 4.608 1.00 82.88 295 ALA A C 1
ATOM 2338 O O . ALA A 1 295 ? 2.381 3.156 4.176 1.00 82.88 295 ALA A O 1
ATOM 2339 N N . VAL A 1 296 ? 4.258 4.335 3.838 1.00 86.69 296 VAL A N 1
ATOM 2340 C CA . VAL A 1 296 ? 3.999 4.655 2.427 1.00 86.69 296 VAL A CA 1
ATOM 2341 C C . VAL A 1 296 ? 4.037 3.397 1.563 1.00 86.69 296 VAL A C 1
ATOM 2343 O O . VAL A 1 296 ? 3.151 3.204 0.726 1.00 86.69 296 VAL A O 1
ATOM 2346 N N . ARG A 1 297 ? 4.969 2.472 1.836 1.00 90.06 297 ARG A N 1
ATOM 2347 C CA . ARG A 1 297 ? 4.982 1.140 1.217 1.00 90.06 297 ARG A CA 1
ATOM 2348 C C . ARG A 1 297 ? 3.687 0.374 1.503 1.00 90.06 297 ARG A C 1
ATOM 2350 O O . ARG A 1 297 ? 3.132 -0.214 0.576 1.00 90.06 297 ARG A O 1
ATOM 2357 N N . GLN A 1 298 ? 3.160 0.406 2.734 1.00 85.00 298 GLN A N 1
ATOM 2358 C CA . GLN A 1 298 ? 1.854 -0.203 3.026 1.00 85.00 298 GLN A CA 1
ATOM 2359 C C . GLN A 1 298 ? 0.702 0.483 2.277 1.00 85.00 298 GLN A C 1
ATOM 2361 O O . GLN A 1 298 ? -0.146 -0.233 1.750 1.00 85.00 298 GLN A O 1
ATOM 2366 N N . LYS A 1 299 ? 0.658 1.822 2.156 1.00 87.00 299 LYS A N 1
ATOM 2367 C CA . LYS A 1 299 ? -0.435 2.487 1.411 1.00 87.00 299 LYS A CA 1
ATOM 2368 C C . LYS A 1 299 ? -0.476 2.055 -0.059 1.00 87.00 299 LYS A C 1
ATOM 2370 O O . LYS A 1 299 ? -1.553 1.727 -0.545 1.00 87.00 299 LYS A O 1
ATOM 2375 N N . PHE A 1 300 ? 0.676 1.951 -0.729 1.00 90.88 300 PHE A N 1
ATOM 2376 C CA . PHE A 1 300 ? 0.757 1.384 -2.083 1.00 90.88 300 PHE A CA 1
ATOM 2377 C C . PHE A 1 300 ? 0.338 -0.096 -2.142 1.00 90.88 300 PHE A C 1
ATOM 2379 O O . PHE A 1 300 ? -0.401 -0.494 -3.042 1.00 90.88 300 PHE A O 1
ATOM 2386 N N . LEU A 1 301 ? 0.783 -0.924 -1.189 1.00 86.38 301 LEU A N 1
ATOM 2387 C CA . LEU A 1 301 ? 0.468 -2.359 -1.165 1.00 86.38 301 LEU A CA 1
ATOM 2388 C C . LEU A 1 301 ? -1.012 -2.656 -0.859 1.00 86.38 301 LEU A C 1
ATOM 2390 O O . LEU A 1 301 ? -1.549 -3.621 -1.405 1.00 86.38 301 LEU A O 1
ATOM 2394 N N . ASN A 1 302 ? -1.684 -1.818 -0.062 1.00 86.50 302 ASN A N 1
ATOM 2395 C CA . ASN A 1 302 ? -3.120 -1.925 0.232 1.00 86.50 302 ASN A CA 1
ATOM 2396 C C . ASN A 1 302 ? -3.994 -1.854 -1.034 1.00 86.50 302 ASN A C 1
ATOM 2398 O O . ASN A 1 302 ? -5.086 -2.424 -1.063 1.00 86.50 302 ASN A O 1
ATOM 2402 N N . HIS A 1 303 ? -3.514 -1.180 -2.084 1.00 88.06 303 HIS A N 1
ATOM 2403 C CA . HIS A 1 303 ? -4.179 -1.075 -3.384 1.00 88.06 303 HIS A CA 1
ATOM 2404 C C . HIS A 1 303 ? -3.233 -1.490 -4.524 1.00 88.06 303 HIS A C 1
ATOM 2406 O O . HIS A 1 303 ? -3.083 -0.800 -5.536 1.00 88.06 303 HIS A O 1
ATOM 2412 N N . ARG A 1 304 ? -2.590 -2.652 -4.348 1.00 90.06 304 ARG A N 1
ATOM 2413 C CA . ARG A 1 304 ? -1.822 -3.358 -5.382 1.00 90.06 304 ARG A CA 1
ATOM 2414 C C . ARG A 1 304 ? -2.765 -4.006 -6.399 1.00 90.06 304 ARG A C 1
ATOM 2416 O O . ARG A 1 304 ? -3.454 -4.973 -6.084 1.00 90.06 304 ARG A O 1
ATOM 2423 N N . LEU A 1 305 ? -2.754 -3.505 -7.631 1.00 86.12 305 LEU A N 1
ATOM 2424 C CA . LEU A 1 305 ? -3.628 -3.922 -8.726 1.00 86.12 305 LEU A CA 1
ATOM 2425 C C . LEU A 1 305 ? -2.796 -4.546 -9.864 1.00 86.12 305 LEU A C 1
ATOM 2427 O O . LEU A 1 305 ? -2.115 -3.816 -10.589 1.00 86.12 305 LEU A O 1
ATOM 2431 N N . PRO A 1 306 ? -2.811 -5.879 -10.049 1.00 85.69 306 PRO A N 1
ATOM 2432 C CA . PRO A 1 306 ? -2.161 -6.508 -11.192 1.00 85.69 306 PRO A CA 1
ATOM 2433 C C . PRO A 1 306 ? -2.983 -6.298 -12.473 1.00 85.69 306 PRO A C 1
ATOM 2435 O O . PRO A 1 306 ? -4.191 -6.535 -12.498 1.00 85.69 306 PRO A O 1
ATOM 2438 N N . MET A 1 307 ? -2.318 -5.894 -13.553 1.00 82.94 307 MET A N 1
ATOM 2439 C CA . MET A 1 307 ? -2.886 -5.875 -14.900 1.00 82.94 307 MET A CA 1
ATOM 2440 C C . MET A 1 307 ? -2.835 -7.280 -15.506 1.00 82.94 307 MET A C 1
ATOM 2442 O O . MET A 1 307 ? -1.830 -7.983 -15.400 1.00 82.94 307 MET A O 1
ATOM 2446 N N . ALA A 1 308 ? -3.914 -7.683 -16.170 1.00 75.06 308 ALA A N 1
ATOM 2447 C CA . ALA A 1 308 ? -4.023 -8.958 -16.859 1.00 75.06 308 ALA A CA 1
ATOM 2448 C C . ALA A 1 308 ? -3.653 -8.831 -18.344 1.00 75.06 308 ALA A C 1
ATOM 2450 O O . ALA A 1 308 ? -4.027 -7.873 -19.026 1.00 75.06 308 ALA A O 1
ATOM 2451 N N . ASN A 1 309 ? -2.977 -9.857 -18.862 1.00 82.62 309 ASN A N 1
ATOM 2452 C CA . ASN A 1 309 ? -2.855 -10.085 -20.299 1.00 82.62 309 ASN A CA 1
ATOM 2453 C C . ASN A 1 309 ? -4.195 -10.568 -20.888 1.00 82.62 309 ASN A C 1
ATOM 2455 O O . ASN A 1 309 ? -5.064 -11.062 -20.168 1.00 82.62 309 ASN A O 1
ATOM 2459 N N . CYS A 1 310 ? -4.362 -10.450 -22.206 1.00 80.88 310 CYS A N 1
ATOM 2460 C CA . CYS A 1 310 ? -5.594 -10.827 -22.891 1.00 80.88 310 CYS A CA 1
ATOM 2461 C C . CYS A 1 310 ? -5.878 -12.334 -22.775 1.00 80.88 310 CYS A C 1
ATOM 2463 O O . CYS A 1 310 ? -5.019 -13.175 -23.064 1.00 80.88 310 CYS A O 1
ATOM 2465 N N . ASN A 1 311 ? -7.125 -12.687 -22.460 1.00 87.62 311 ASN A N 1
ATOM 2466 C CA . ASN A 1 311 ? -7.660 -13.995 -22.835 1.00 87.62 311 ASN A CA 1
ATOM 2467 C C . ASN A 1 311 ? -7.896 -14.058 -24.364 1.00 87.62 311 ASN A C 1
ATOM 2469 O O . ASN A 1 311 ? -7.802 -13.044 -25.060 1.00 87.62 311 ASN A O 1
ATOM 2473 N N . LEU A 1 312 ? -8.182 -15.246 -24.907 1.00 87.06 312 LEU A N 1
ATOM 2474 C CA . LEU A 1 312 ? -8.272 -15.436 -26.361 1.00 87.06 312 LEU A CA 1
ATOM 2475 C C . LEU A 1 312 ? -9.411 -14.626 -27.015 1.00 87.06 312 LEU A C 1
ATOM 2477 O O . LEU A 1 312 ? -9.228 -14.104 -28.113 1.00 87.06 312 LEU A O 1
ATOM 2481 N N . GLU A 1 313 ? -10.551 -14.461 -26.338 1.00 88.12 313 GLU A N 1
ATOM 2482 C CA . GLU A 1 313 ? -11.674 -13.674 -26.867 1.00 88.12 313 GLU A CA 1
ATOM 2483 C C . GLU A 1 313 ? -11.400 -12.168 -26.792 1.00 88.12 313 GLU A C 1
ATOM 2485 O O . GLU A 1 313 ? -11.683 -11.451 -27.746 1.00 88.12 313 GLU A O 1
ATOM 2490 N N . GLN A 1 314 ? -10.740 -11.690 -25.734 1.00 87.69 314 GLN A N 1
ATOM 2491 C CA . GLN A 1 314 ? -10.237 -10.313 -25.668 1.00 87.69 314 GLN A CA 1
ATOM 2492 C C . GLN A 1 314 ? -9.206 -10.038 -26.773 1.00 87.69 314 GLN A C 1
ATOM 2494 O O . GLN A 1 314 ? -9.235 -8.976 -27.384 1.00 87.69 314 GLN A O 1
ATOM 2499 N N . ALA A 1 315 ? -8.318 -10.989 -27.076 1.00 87.12 315 ALA A N 1
ATOM 2500 C CA . ALA A 1 315 ? -7.349 -10.840 -28.161 1.00 87.12 315 ALA A CA 1
ATOM 2501 C C . ALA A 1 315 ? -8.038 -10.744 -29.538 1.00 87.12 315 ALA A C 1
ATOM 2503 O O . ALA A 1 315 ? -7.744 -9.838 -30.318 1.00 87.12 315 ALA A O 1
ATOM 2504 N N . LYS A 1 316 ? -9.017 -11.620 -29.807 1.00 90.06 316 LYS A N 1
ATOM 2505 C CA . LYS A 1 316 ? -9.882 -11.561 -30.999 1.00 90.06 316 LYS A CA 1
ATOM 2506 C C . LYS A 1 316 ? -10.650 -10.242 -31.103 1.00 90.06 316 LYS A C 1
ATOM 2508 O O . LYS A 1 316 ? -10.708 -9.656 -32.182 1.00 90.06 316 LYS A O 1
ATOM 2513 N N . GLN A 1 317 ? -11.238 -9.775 -30.003 1.00 88.44 317 GLN A N 1
ATOM 2514 C CA . GLN A 1 317 ? -12.029 -8.547 -29.990 1.00 88.44 317 GLN A CA 1
ATOM 2515 C C . GLN A 1 317 ? -11.142 -7.315 -30.221 1.00 88.44 317 GLN A C 1
ATOM 2517 O O . GLN A 1 317 ? -11.509 -6.452 -31.008 1.00 88.44 317 GLN A O 1
ATOM 2522 N N . LEU A 1 318 ? -9.936 -7.268 -29.641 1.00 87.38 318 LEU A N 1
ATOM 2523 C CA . LEU A 1 318 ? -8.971 -6.180 -29.854 1.00 87.38 318 LEU A CA 1
ATOM 2524 C C . LEU A 1 318 ? -8.592 -6.038 -31.336 1.00 87.38 318 LEU A C 1
ATOM 2526 O O . LEU A 1 318 ? -8.478 -4.924 -31.844 1.00 87.38 318 LEU A O 1
ATOM 2530 N N . ILE A 1 319 ? -8.430 -7.170 -32.027 1.00 88.69 319 ILE A N 1
ATOM 2531 C CA . ILE A 1 319 ? -8.205 -7.224 -33.475 1.00 88.69 319 ILE A CA 1
ATOM 2532 C C . ILE A 1 319 ? -9.421 -6.666 -34.228 1.00 88.69 319 ILE A C 1
ATOM 2534 O O . ILE A 1 319 ? -9.255 -5.803 -35.090 1.00 88.69 319 ILE A O 1
ATOM 2538 N N . LYS A 1 320 ? -10.639 -7.119 -33.897 1.00 89.06 320 LYS A N 1
ATOM 2539 C CA . LYS A 1 320 ? -11.863 -6.702 -34.598 1.00 89.06 320 LYS A CA 1
ATOM 2540 C C . LYS A 1 320 ? -12.180 -5.214 -34.414 1.00 89.06 320 LYS A C 1
ATOM 2542 O O . LYS A 1 320 ? -12.423 -4.537 -35.408 1.00 89.06 320 LYS A O 1
ATOM 2547 N N . GLU A 1 321 ? -12.106 -4.684 -33.192 1.00 86.50 321 GLU A N 1
ATOM 2548 C CA . GLU A 1 321 ? -12.352 -3.256 -32.928 1.00 86.50 321 GLU A CA 1
ATOM 2549 C C . GLU A 1 321 ? -11.297 -2.354 -33.589 1.00 86.50 321 GLU A C 1
ATOM 2551 O O . GLU A 1 321 ? -11.626 -1.276 -34.083 1.00 86.50 321 GLU A O 1
ATOM 2556 N N . ARG A 1 322 ? -10.030 -2.797 -33.673 1.00 85.12 322 ARG A N 1
ATOM 2557 C CA . ARG A 1 322 ? -8.998 -2.063 -34.425 1.00 85.12 322 ARG A CA 1
ATOM 2558 C C . ARG A 1 322 ? -9.273 -2.035 -35.923 1.00 85.12 322 ARG A C 1
ATOM 2560 O O . ARG A 1 322 ? -9.129 -0.975 -36.518 1.00 85.12 322 ARG A O 1
ATOM 2567 N N . ILE A 1 323 ? -9.714 -3.140 -36.528 1.00 87.00 323 ILE A N 1
ATOM 2568 C CA . ILE A 1 323 ? -10.145 -3.136 -37.936 1.00 87.00 323 ILE A CA 1
ATOM 2569 C C . ILE A 1 323 ? -11.360 -2.207 -38.106 1.00 87.00 323 ILE A C 1
ATOM 2571 O O . ILE A 1 323 ? -11.343 -1.352 -38.988 1.00 87.00 323 ILE A O 1
ATOM 2575 N N . LYS A 1 324 ? -12.367 -2.288 -37.224 1.00 85.69 324 LYS A N 1
ATOM 2576 C CA . LYS A 1 324 ? -13.573 -1.443 -37.293 1.00 85.69 324 LYS A CA 1
ATOM 2577 C C . LYS A 1 324 ? -13.291 0.059 -37.158 1.00 85.69 324 LYS A C 1
ATOM 2579 O O . LYS A 1 324 ? -13.955 0.859 -37.801 1.00 85.69 324 LYS A O 1
ATOM 2584 N N . ALA A 1 325 ? -12.275 0.463 -36.395 1.00 80.19 325 ALA A N 1
ATOM 2585 C CA . ALA A 1 325 ? -11.869 1.869 -36.309 1.00 80.19 325 ALA A CA 1
ATOM 2586 C C . ALA A 1 325 ? -11.191 2.420 -37.587 1.00 80.19 325 ALA A C 1
ATOM 2588 O O . ALA A 1 325 ? -10.927 3.618 -37.660 1.00 80.19 325 ALA A O 1
ATOM 2589 N N . PHE A 1 326 ? -10.886 1.568 -38.576 1.00 80.56 326 PHE A N 1
ATOM 2590 C CA . PHE A 1 326 ? -10.211 1.947 -39.823 1.00 80.56 326 PHE A CA 1
ATOM 2591 C C . PHE A 1 326 ? -11.020 1.616 -41.091 1.00 80.56 326 PHE A C 1
ATOM 2593 O O . PHE A 1 326 ? -10.622 2.061 -42.166 1.00 80.56 326 PHE A O 1
ATOM 2600 N N . PHE A 1 327 ? -12.135 0.887 -41.013 1.00 83.44 327 PHE A N 1
ATOM 2601 C CA . PHE A 1 327 ? -12.979 0.546 -42.167 1.00 83.44 327 PHE A CA 1
ATOM 2602 C C . PHE A 1 327 ? -14.459 0.709 -41.802 1.00 83.44 327 PHE A C 1
ATOM 2604 O O . PHE A 1 327 ? -14.913 0.169 -40.797 1.00 83.44 327 PHE A O 1
ATOM 2611 N N . ASP A 1 328 ? -15.187 1.484 -42.608 1.00 78.06 328 ASP A N 1
ATOM 2612 C CA . ASP A 1 328 ? -16.515 2.014 -42.267 1.00 78.06 328 ASP A CA 1
ATOM 2613 C C . ASP A 1 328 ? -17.684 1.071 -42.635 1.00 78.06 328 ASP A C 1
ATOM 2615 O O . ASP A 1 328 ? -18.827 1.318 -42.250 1.00 78.06 328 ASP A O 1
ATOM 2619 N N . ASP A 1 329 ? -17.405 -0.008 -43.373 1.00 87.00 329 ASP A N 1
ATOM 2620 C CA . ASP A 1 329 ? -18.367 -1.021 -43.826 1.00 87.00 329 ASP A CA 1
ATOM 2621 C C . ASP A 1 329 ? -18.202 -2.319 -43.008 1.00 87.00 329 ASP A C 1
ATOM 2623 O O . ASP A 1 329 ? -17.123 -2.915 -42.976 1.00 87.00 329 ASP A O 1
ATOM 2627 N N . ASP A 1 330 ? -19.268 -2.771 -42.337 1.00 84.56 330 ASP A N 1
ATOM 2628 C CA . ASP A 1 330 ? -19.244 -3.970 -41.486 1.00 84.56 330 ASP A CA 1
ATOM 2629 C C . ASP A 1 330 ? -18.957 -5.273 -42.273 1.00 84.56 330 ASP A C 1
ATOM 2631 O O . ASP A 1 330 ? -18.303 -6.170 -41.730 1.00 84.56 330 ASP A O 1
ATOM 2635 N N . ASP A 1 331 ? -19.347 -5.372 -43.553 1.00 82.94 331 ASP A N 1
ATOM 2636 C CA . ASP A 1 331 ? -18.999 -6.518 -44.412 1.00 82.94 331 ASP A CA 1
ATOM 2637 C C . ASP A 1 331 ? -17.516 -6.468 -44.828 1.00 82.94 331 ASP A C 1
ATOM 2639 O O . ASP A 1 331 ? -16.867 -7.512 -44.965 1.00 82.94 331 ASP A O 1
ATOM 2643 N N . GLU A 1 332 ? -16.943 -5.271 -45.005 1.00 85.06 332 GLU A N 1
ATOM 2644 C CA . GLU A 1 332 ? -15.506 -5.090 -45.260 1.00 85.06 332 GLU A CA 1
ATOM 2645 C C . GLU A 1 332 ? -14.668 -5.432 -44.013 1.00 85.06 332 GLU A C 1
ATOM 2647 O O . GLU A 1 332 ? -13.629 -6.101 -44.118 1.00 85.06 332 GLU A O 1
ATOM 2652 N N . VAL A 1 333 ? -15.135 -5.010 -42.833 1.00 86.75 333 VAL A N 1
ATOM 2653 C CA . VAL A 1 333 ? -14.533 -5.313 -41.527 1.00 86.75 333 VAL A CA 1
ATOM 2654 C C . VAL A 1 333 ? -14.529 -6.815 -41.266 1.00 86.75 333 VAL A C 1
ATOM 2656 O O . VAL A 1 333 ? -13.485 -7.354 -40.895 1.00 86.75 333 VAL A O 1
ATOM 2659 N N . GLU A 1 334 ? -15.647 -7.516 -41.483 1.00 89.12 334 GLU A N 1
ATOM 2660 C CA . GLU A 1 334 ? -15.720 -8.961 -41.242 1.00 89.12 334 GLU A CA 1
ATOM 2661 C C . GLU A 1 334 ? -14.823 -9.747 -42.212 1.00 89.12 334 GLU A C 1
ATOM 2663 O O . GLU A 1 334 ? -14.096 -10.643 -41.780 1.00 89.12 334 GLU A O 1
ATOM 2668 N N . GLN A 1 335 ? -14.768 -9.370 -43.495 1.00 89.31 335 GLN A N 1
ATOM 2669 C CA . GLN A 1 335 ? -13.845 -9.983 -44.462 1.00 89.31 335 GLN A CA 1
ATOM 2670 C C . GLN A 1 335 ? -12.375 -9.824 -44.043 1.00 89.31 335 GLN A C 1
ATOM 2672 O O . GLN A 1 335 ? -11.616 -10.797 -44.056 1.00 89.31 335 GLN A O 1
ATOM 2677 N N . LYS A 1 336 ? -11.969 -8.617 -43.622 1.00 90.50 336 LYS A N 1
ATOM 2678 C CA . LYS A 1 336 ? -10.609 -8.337 -43.125 1.00 90.50 336 LYS A CA 1
ATOM 2679 C C . LYS A 1 336 ? -10.305 -9.073 -41.819 1.00 90.50 336 LYS A C 1
ATOM 2681 O O . LYS A 1 336 ? -9.204 -9.598 -41.653 1.00 90.50 336 LYS A O 1
ATOM 2686 N N . TYR A 1 337 ? -11.282 -9.152 -40.919 1.00 91.62 337 TYR A N 1
ATOM 2687 C CA . TYR A 1 337 ? -11.176 -9.880 -39.659 1.00 91.62 337 TYR A CA 1
ATOM 2688 C C . TYR A 1 337 ? -10.969 -11.383 -39.889 1.00 91.62 337 TYR A C 1
ATOM 2690 O O . TYR A 1 337 ? -10.003 -11.947 -39.374 1.00 91.62 337 TYR A O 1
ATOM 2698 N N . GLN A 1 338 ? -11.797 -12.022 -40.720 1.00 89.62 338 GLN A N 1
ATOM 2699 C CA . GLN A 1 338 ? -11.670 -13.447 -41.050 1.00 89.62 338 GLN A CA 1
ATOM 2700 C C . GLN A 1 338 ? -10.353 -13.757 -41.783 1.00 89.62 338 GLN A C 1
ATOM 2702 O O . GLN A 1 338 ? -9.682 -14.735 -41.451 1.00 89.62 338 GLN A O 1
ATOM 2707 N N . TRP A 1 339 ? -9.929 -12.895 -42.718 1.00 90.62 339 TRP A N 1
ATOM 2708 C CA . TRP A 1 339 ? -8.644 -13.013 -43.425 1.00 90.62 339 TRP A CA 1
ATOM 2709 C C . TRP A 1 339 ? -7.440 -13.042 -42.473 1.00 90.62 339 TRP A C 1
ATOM 2711 O O . TRP A 1 339 ? -6.521 -13.850 -42.649 1.00 90.62 339 TRP A O 1
ATOM 2721 N N . LEU A 1 340 ? -7.457 -12.182 -41.448 1.00 88.69 340 LEU A N 1
ATOM 2722 C CA . LEU A 1 340 ? -6.398 -12.109 -40.446 1.00 88.69 340 LEU A CA 1
ATOM 2723 C C . LEU A 1 340 ? -6.496 -13.259 -39.434 1.00 88.69 340 LEU A C 1
ATOM 2725 O O . LEU A 1 340 ? -5.490 -13.893 -39.119 1.00 88.69 340 LEU A O 1
ATOM 2729 N N . MET A 1 341 ? -7.702 -13.584 -38.961 1.00 90.81 341 MET A N 1
ATOM 2730 C CA . MET A 1 341 ? -7.924 -14.682 -38.016 1.00 90.81 341 MET A CA 1
ATOM 2731 C C . MET A 1 341 ? -7.529 -16.043 -38.596 1.00 90.81 341 MET A C 1
ATOM 2733 O O . MET A 1 341 ? -6.963 -16.854 -37.869 1.00 90.81 341 MET A O 1
ATOM 2737 N N . ALA A 1 342 ? -7.734 -16.279 -39.896 1.00 86.50 342 ALA A N 1
ATOM 2738 C CA . ALA A 1 342 ? -7.275 -17.494 -40.572 1.00 86.50 342 ALA A CA 1
ATOM 2739 C C . ALA A 1 342 ? -5.746 -17.682 -40.490 1.00 86.50 342 ALA A C 1
ATOM 2741 O O . ALA A 1 342 ? -5.271 -18.809 -40.347 1.00 86.50 342 ALA A O 1
ATOM 2742 N N . ARG A 1 343 ? -4.983 -16.580 -40.525 1.00 85.69 343 ARG A N 1
ATOM 2743 C CA . ARG A 1 343 ? -3.513 -16.556 -40.397 1.00 85.69 343 ARG A CA 1
ATOM 2744 C C . ARG A 1 343 ? -3.052 -16.634 -38.941 1.00 85.69 343 ARG A C 1
ATOM 2746 O O . ARG A 1 343 ? -2.067 -17.298 -38.635 1.00 85.69 343 ARG A O 1
ATOM 2753 N N . LEU A 1 344 ? -3.792 -15.999 -38.035 1.00 85.56 344 LEU A N 1
ATOM 2754 C CA . LEU A 1 344 ? -3.494 -15.972 -36.601 1.00 85.56 344 LEU A CA 1
ATOM 2755 C C . LEU A 1 344 ? -3.931 -17.237 -35.841 1.00 85.56 344 LEU A C 1
ATOM 2757 O O . LEU A 1 344 ? -3.524 -17.426 -34.697 1.00 85.56 344 LEU A O 1
ATOM 2761 N N . ASN A 1 345 ? -4.725 -18.120 -36.454 1.00 77.69 345 ASN A N 1
ATOM 2762 C CA . ASN A 1 345 ? -5.361 -19.273 -35.800 1.00 77.69 345 ASN A CA 1
ATOM 2763 C C . ASN A 1 345 ? -4.380 -20.233 -35.088 1.00 77.69 345 ASN A C 1
ATOM 2765 O O . ASN A 1 345 ? -4.737 -20.870 -34.101 1.00 77.69 345 ASN A O 1
ATOM 2769 N N . THR A 1 346 ? -3.136 -20.342 -35.569 1.00 73.38 346 THR A N 1
ATOM 2770 C CA . THR A 1 346 ? -2.085 -21.190 -34.967 1.00 73.38 346 THR A CA 1
ATOM 2771 C C . THR A 1 346 ? -1.067 -20.424 -34.118 1.00 73.38 346 THR A C 1
ATOM 2773 O O . THR A 1 346 ? -0.291 -21.047 -33.388 1.00 73.38 346 THR A O 1
ATOM 2776 N N . THR A 1 347 ? -1.035 -19.091 -34.204 1.00 79.69 347 THR A N 1
ATOM 2777 C CA . THR A 1 347 ? -0.051 -18.241 -33.511 1.00 79.69 347 THR A CA 1
ATOM 2778 C C . THR A 1 347 ? -0.639 -17.538 -32.291 1.00 79.69 347 THR A C 1
ATOM 2780 O O . THR A 1 347 ? 0.042 -17.452 -31.271 1.00 79.69 347 THR A O 1
ATOM 2783 N N . LEU A 1 348 ? -1.898 -17.094 -32.351 1.00 83.62 348 LEU A N 1
ATOM 2784 C CA . LEU A 1 348 ? -2.583 -16.371 -31.279 1.00 83.62 348 LEU A CA 1
ATOM 2785 C C . LEU A 1 348 ? -2.943 -17.302 -30.111 1.00 83.62 348 LEU A C 1
ATOM 2787 O O . LEU A 1 348 ? -3.603 -18.325 -30.290 1.00 83.62 348 LEU A O 1
ATOM 2791 N N . LYS A 1 349 ? -2.517 -16.944 -28.895 1.00 81.12 349 LYS A N 1
ATOM 2792 C CA . LYS A 1 349 ? -2.683 -17.755 -27.678 1.00 81.12 349 LYS A CA 1
ATOM 2793 C C . LYS A 1 349 ? -3.190 -16.894 -26.513 1.00 81.12 349 LYS A C 1
ATOM 2795 O O . LYS A 1 349 ? -2.924 -15.691 -26.491 1.00 81.12 349 LYS A O 1
ATOM 2800 N N . PRO A 1 350 ? -3.920 -17.475 -25.542 1.00 81.50 350 PRO A N 1
ATOM 2801 C CA . PRO A 1 350 ? -4.292 -16.764 -24.321 1.00 81.50 350 PRO A CA 1
ATOM 2802 C C . PRO A 1 350 ? -3.046 -16.402 -23.499 1.00 81.50 350 PRO A C 1
ATOM 2804 O O . PRO A 1 350 ? -2.052 -17.126 -23.514 1.00 81.50 350 PRO A O 1
ATOM 2807 N N . GLY A 1 351 ? -3.114 -15.297 -22.755 1.00 76.12 351 GLY A N 1
ATOM 2808 C CA . GLY A 1 351 ? -2.014 -14.821 -21.912 1.00 76.12 351 GLY A CA 1
ATOM 2809 C C . GLY A 1 351 ? -1.018 -13.897 -22.620 1.00 76.12 351 GLY A C 1
ATOM 2810 O O . GLY A 1 351 ? -0.037 -13.493 -21.998 1.00 76.12 351 GLY A O 1
ATOM 2811 N N . TYR A 1 352 ? -1.266 -13.510 -23.875 1.00 81.38 352 TYR A N 1
ATOM 2812 C CA . TYR A 1 352 ? -0.506 -12.462 -24.567 1.00 81.38 352 TYR A CA 1
ATOM 2813 C C . TYR A 1 352 ? -0.960 -11.054 -24.164 1.00 81.38 352 TYR A C 1
ATOM 2815 O O . TYR A 1 352 ? -2.150 -10.797 -23.982 1.00 81.38 352 TYR A O 1
ATOM 2823 N N . SER A 1 353 ? -0.011 -10.125 -24.031 1.00 79.38 353 SER A N 1
ATOM 2824 C CA . SER A 1 353 ? -0.325 -8.715 -23.783 1.00 79.38 353 SER A CA 1
ATOM 2825 C C . SER A 1 353 ? -1.014 -8.082 -25.005 1.00 79.38 353 SER A C 1
ATOM 2827 O O . SER A 1 353 ? -0.777 -8.527 -26.134 1.00 79.38 353 SER A O 1
ATOM 2829 N N . PRO A 1 354 ? -1.822 -7.018 -24.827 1.00 80.38 354 PRO A N 1
ATOM 2830 C CA . PRO A 1 354 ? -2.416 -6.263 -25.934 1.00 80.38 354 PRO A CA 1
ATOM 2831 C C . PRO A 1 354 ? -1.403 -5.878 -27.023 1.00 80.38 354 PRO A C 1
ATOM 2833 O O . PRO A 1 354 ? -1.686 -6.029 -28.210 1.00 80.38 354 PRO A O 1
ATOM 2836 N N . ARG A 1 355 ? -0.189 -5.458 -26.626 1.00 77.38 355 ARG A N 1
ATOM 2837 C CA . ARG A 1 355 ? 0.919 -5.175 -27.554 1.00 77.38 355 ARG A CA 1
ATOM 2838 C C . ARG A 1 355 ? 1.309 -6.399 -28.381 1.00 77.38 355 ARG A C 1
ATOM 2840 O O . ARG A 1 355 ? 1.377 -6.281 -29.595 1.00 77.38 355 ARG A O 1
ATOM 2847 N N . MET A 1 356 ? 1.497 -7.567 -27.764 1.00 76.44 356 MET A N 1
ATOM 2848 C CA . MET A 1 356 ? 1.851 -8.800 -28.483 1.00 76.44 356 MET A CA 1
ATOM 2849 C C . MET A 1 356 ? 0.757 -9.233 -29.476 1.00 76.44 356 MET A C 1
ATOM 2851 O O . MET A 1 356 ? 1.069 -9.675 -30.578 1.00 76.44 356 MET A O 1
ATOM 2855 N N . VAL A 1 357 ? -0.524 -9.044 -29.136 1.00 82.62 357 VAL A N 1
ATOM 2856 C CA . VAL A 1 357 ? -1.644 -9.285 -30.068 1.00 82.62 357 VAL A CA 1
ATOM 2857 C C . VAL A 1 357 ? -1.556 -8.361 -31.295 1.00 82.62 357 VAL A C 1
ATOM 2859 O O . VAL A 1 357 ? -1.715 -8.824 -32.422 1.00 82.62 357 VAL A O 1
ATOM 2862 N N . ILE A 1 358 ? -1.237 -7.077 -31.095 1.00 80.50 358 ILE A N 1
ATOM 2863 C CA . ILE A 1 358 ? -1.039 -6.085 -32.170 1.00 80.50 358 ILE A CA 1
ATOM 2864 C C . ILE A 1 358 ? 0.227 -6.390 -33.000 1.00 80.50 358 ILE A C 1
ATOM 2866 O O . ILE A 1 358 ? 0.210 -6.250 -34.222 1.00 80.50 358 ILE A O 1
ATOM 2870 N N . THR A 1 359 ? 1.315 -6.848 -32.372 1.00 74.00 359 THR A N 1
ATOM 2871 C CA . THR A 1 359 ? 2.547 -7.290 -33.054 1.00 74.00 359 THR A CA 1
ATOM 2872 C C . THR A 1 359 ? 2.275 -8.477 -33.978 1.00 74.00 359 THR A C 1
ATOM 2874 O O . THR A 1 359 ? 2.620 -8.417 -35.156 1.00 74.00 359 THR A O 1
ATOM 2877 N N . LEU A 1 360 ? 1.594 -9.518 -33.488 1.00 79.06 360 LEU A N 1
ATOM 2878 C CA . LEU A 1 360 ? 1.223 -10.684 -34.299 1.00 79.06 360 LEU A CA 1
ATOM 2879 C C . LEU A 1 360 ? 0.276 -10.303 -35.450 1.00 79.06 360 LEU A C 1
ATOM 2881 O O . LEU A 1 360 ? 0.426 -10.805 -36.562 1.00 79.06 360 LEU A O 1
ATOM 2885 N N . ALA A 1 361 ? -0.662 -9.380 -35.213 1.00 82.94 361 ALA A N 1
ATOM 2886 C CA . ALA A 1 361 ? -1.555 -8.855 -36.244 1.00 82.94 361 ALA A CA 1
ATOM 2887 C C . ALA A 1 361 ? -0.802 -8.106 -37.365 1.00 82.94 361 ALA A C 1
ATOM 2889 O O . ALA A 1 361 ? -1.064 -8.358 -38.540 1.00 82.94 361 ALA A O 1
ATOM 2890 N N . ASN A 1 362 ? 0.177 -7.254 -37.028 1.00 77.94 362 ASN A N 1
ATOM 2891 C CA . ASN A 1 362 ? 1.079 -6.645 -38.018 1.00 77.94 362 ASN A CA 1
ATOM 2892 C C . ASN A 1 362 ? 1.877 -7.706 -38.789 1.00 77.94 362 ASN A C 1
ATOM 2894 O O . ASN A 1 362 ? 1.943 -7.662 -40.016 1.00 77.94 362 ASN A O 1
ATOM 2898 N N . GLN A 1 363 ? 2.465 -8.671 -38.078 1.00 72.56 363 GLN A N 1
ATOM 2899 C CA . GLN A 1 363 ? 3.283 -9.729 -38.671 1.00 72.56 363 GLN A CA 1
ATOM 2900 C C . GLN A 1 363 ? 2.488 -10.531 -39.718 1.00 72.56 363 GLN A C 1
ATOM 2902 O O . GLN A 1 363 ? 2.953 -10.690 -40.844 1.00 72.56 363 GLN A O 1
ATOM 2907 N N . ALA A 1 364 ? 1.239 -10.905 -39.419 1.00 80.19 364 ALA A N 1
ATOM 2908 C CA . ALA A 1 364 ? 0.350 -11.602 -40.355 1.00 80.19 364 ALA A CA 1
ATOM 2909 C C . ALA A 1 364 ? -0.040 -10.781 -41.609 1.00 80.19 364 ALA A C 1
ATOM 2911 O O . ALA A 1 364 ? -0.404 -11.366 -42.633 1.00 80.19 364 ALA A O 1
ATOM 2912 N N . ILE A 1 365 ? 0.045 -9.444 -41.562 1.00 78.81 365 ILE A N 1
ATOM 2913 C CA . ILE A 1 365 ? -0.116 -8.564 -42.736 1.00 78.81 365 ILE A CA 1
ATOM 2914 C C . ILE A 1 365 ? 1.181 -8.531 -43.566 1.00 78.81 365 ILE A C 1
ATOM 2916 O O . ILE A 1 365 ? 1.126 -8.539 -44.801 1.00 78.81 365 ILE A O 1
ATOM 2920 N N . GLN A 1 366 ? 2.345 -8.534 -42.911 1.00 69.31 366 GLN A N 1
ATOM 2921 C CA . GLN A 1 366 ? 3.647 -8.393 -43.571 1.00 69.31 366 GLN A CA 1
ATOM 2922 C C . GLN A 1 366 ? 4.198 -9.698 -44.170 1.00 69.31 366 GLN A C 1
ATOM 2924 O O . GLN A 1 366 ? 4.690 -9.664 -45.294 1.00 69.31 366 GLN A O 1
ATOM 2929 N N . GLU A 1 367 ? 4.065 -10.851 -43.503 1.00 61.25 367 GLU A N 1
ATOM 2930 C CA . GLU A 1 367 ? 4.781 -12.105 -43.834 1.00 61.25 367 GLU A CA 1
ATOM 2931 C C . GLU A 1 367 ? 4.590 -12.651 -45.265 1.00 61.25 367 GLU A C 1
ATOM 2933 O O . GLU A 1 367 ? 5.423 -13.412 -45.751 1.00 61.25 367 GLU A O 1
ATOM 2938 N N . ALA A 1 368 ? 3.540 -12.255 -45.990 1.00 48.00 368 ALA A N 1
ATOM 2939 C CA . ALA A 1 368 ? 3.282 -12.728 -47.355 1.00 48.00 368 ALA A CA 1
ATOM 2940 C C . ALA A 1 368 ? 4.150 -12.054 -48.454 1.00 48.00 368 ALA A C 1
ATOM 2942 O O . ALA A 1 368 ? 3.749 -11.994 -49.618 1.00 48.00 368 ALA A O 1
ATOM 2943 N N . GLY A 1 369 ? 5.321 -11.504 -48.120 1.00 41.19 369 GLY A N 1
ATOM 2944 C CA . GLY A 1 369 ? 6.287 -10.991 -49.099 1.00 41.19 369 GLY A CA 1
ATOM 2945 C C . GLY A 1 369 ? 7.603 -10.560 -48.456 1.00 41.19 369 GLY A C 1
ATOM 2946 O O . GLY A 1 369 ? 7.654 -9.500 -47.847 1.00 41.19 369 GLY A O 1
ATOM 2947 N N . ALA A 1 370 ? 8.648 -11.373 -48.612 1.00 40.56 370 ALA A N 1
ATOM 2948 C CA . ALA A 1 370 ? 9.975 -11.141 -48.039 1.00 40.56 370 ALA A CA 1
ATOM 2949 C C . ALA A 1 370 ? 10.974 -10.596 -49.077 1.00 40.56 370 ALA A C 1
ATOM 2951 O O . ALA A 1 370 ? 10.944 -11.027 -50.232 1.00 40.56 370 ALA A O 1
ATOM 2952 N N . GLY A 1 371 ? 11.898 -9.724 -48.649 1.00 42.75 371 GLY A N 1
ATOM 2953 C CA . GLY A 1 371 ? 13.086 -9.357 -49.434 1.00 42.75 371 GLY A CA 1
ATOM 2954 C C . GLY A 1 371 ? 13.596 -7.921 -49.255 1.00 42.75 371 GLY A C 1
ATOM 2955 O O . GLY A 1 371 ? 13.400 -7.103 -50.149 1.00 42.75 371 GLY A O 1
ATOM 2956 N N . ALA A 1 372 ? 14.302 -7.645 -48.154 1.00 35.72 372 ALA A N 1
ATOM 2957 C CA . ALA A 1 372 ? 15.167 -6.472 -47.961 1.00 35.72 372 ALA A CA 1
ATOM 2958 C C . ALA A 1 372 ? 16.344 -6.833 -47.020 1.00 35.72 372 ALA A C 1
ATOM 2960 O O . ALA A 1 372 ? 16.383 -7.944 -46.487 1.00 35.72 372 ALA A O 1
ATOM 2961 N N . ASP A 1 373 ? 17.337 -5.947 -46.871 1.00 43.88 373 ASP A N 1
ATOM 2962 C CA . ASP A 1 373 ? 18.627 -6.296 -46.256 1.00 43.88 373 ASP A CA 1
ATOM 2963 C C . ASP A 1 373 ? 18.662 -6.282 -44.716 1.00 43.88 373 ASP A C 1
ATOM 2965 O O . ASP A 1 373 ? 18.310 -5.314 -44.039 1.00 43.88 373 ASP A O 1
ATOM 2969 N N . ALA A 1 374 ? 19.221 -7.369 -44.181 1.00 48.84 374 ALA A N 1
ATOM 2970 C CA . ALA A 1 374 ? 19.078 -7.861 -42.810 1.00 48.84 374 ALA A CA 1
ATOM 2971 C C . ALA A 1 374 ? 19.511 -6.927 -41.659 1.00 48.84 374 ALA A C 1
ATOM 2973 O O . ALA A 1 374 ? 19.091 -7.128 -40.518 1.00 48.84 374 ALA A O 1
ATOM 2974 N N . ALA A 1 375 ? 20.387 -5.956 -41.920 1.00 45.62 375 ALA A N 1
ATOM 2975 C CA . ALA A 1 375 ? 20.867 -5.006 -40.911 1.00 45.62 375 ALA A CA 1
ATOM 2976 C C . ALA A 1 375 ? 20.114 -3.666 -40.957 1.00 45.62 375 ALA A C 1
ATOM 2978 O O . ALA A 1 375 ? 19.972 -2.993 -39.936 1.00 45.62 375 ALA A O 1
ATOM 2979 N N . HIS A 1 376 ? 19.605 -3.291 -42.133 1.00 54.78 376 HIS A N 1
ATOM 2980 C CA . HIS A 1 376 ? 19.021 -1.973 -42.368 1.00 54.78 376 HIS A CA 1
ATOM 2981 C C . HIS A 1 376 ? 17.616 -1.860 -41.756 1.00 54.78 376 HIS A C 1
ATOM 2983 O O . HIS A 1 376 ? 17.219 -0.780 -41.336 1.00 54.78 376 HIS A O 1
ATOM 2989 N N . GLU A 1 377 ? 16.889 -2.976 -41.613 1.00 64.12 377 GLU A N 1
ATOM 2990 C CA . GLU A 1 377 ? 15.559 -3.015 -40.979 1.00 64.12 377 GLU A CA 1
ATOM 2991 C C . GLU A 1 377 ? 15.585 -2.583 -39.498 1.00 64.12 377 GLU A C 1
ATOM 2993 O O . GLU A 1 377 ? 14.666 -1.907 -39.034 1.00 64.12 377 GLU A O 1
ATOM 2998 N N . VAL A 1 378 ? 16.650 -2.912 -38.753 1.00 73.25 378 VAL A N 1
ATOM 2999 C CA . VAL A 1 378 ? 16.805 -2.513 -37.339 1.00 73.25 378 VAL A CA 1
ATOM 3000 C C . VAL A 1 378 ? 17.166 -1.031 -37.214 1.00 73.25 378 VAL A C 1
ATOM 3002 O O . VAL A 1 378 ? 16.569 -0.324 -36.401 1.00 73.25 378 VAL A O 1
ATOM 3005 N N . GLU A 1 379 ? 18.096 -0.543 -38.042 1.00 77.94 379 GLU A N 1
ATOM 3006 C CA . GLU A 1 379 ? 18.446 0.883 -38.118 1.00 77.94 379 GLU A CA 1
ATOM 3007 C C . GLU A 1 379 ? 17.226 1.723 -38.532 1.00 77.94 379 GLU A C 1
ATOM 3009 O O . GLU A 1 379 ? 16.930 2.734 -37.894 1.00 77.94 379 GLU A O 1
ATOM 3014 N N . HIS A 1 380 ? 16.464 1.267 -39.535 1.00 76.81 380 HIS A N 1
ATOM 3015 C CA . HIS A 1 380 ? 15.243 1.923 -40.000 1.00 76.81 380 HIS A CA 1
ATOM 3016 C C . HIS A 1 380 ? 14.175 1.981 -38.905 1.00 76.81 380 HIS A C 1
ATOM 3018 O O . HIS A 1 380 ? 13.635 3.054 -38.653 1.00 76.81 380 HIS A O 1
ATOM 3024 N N . ALA A 1 381 ? 13.896 0.871 -38.212 1.00 74.19 381 ALA A N 1
ATOM 3025 C CA . ALA A 1 381 ? 12.904 0.841 -37.135 1.00 74.19 381 ALA A CA 1
ATOM 3026 C C . ALA A 1 381 ? 13.251 1.806 -35.984 1.00 74.19 381 ALA A C 1
ATOM 3028 O O . ALA A 1 381 ? 12.362 2.450 -35.425 1.00 74.19 381 ALA A O 1
ATOM 3029 N N . LEU A 1 382 ? 14.539 1.953 -35.650 1.00 84.62 382 LEU A N 1
ATOM 3030 C CA . LEU A 1 382 ? 15.012 2.913 -34.646 1.00 84.62 382 LEU A CA 1
ATOM 3031 C C . LEU A 1 382 ? 14.940 4.362 -35.162 1.00 84.62 382 LEU A C 1
ATOM 3033 O O . LEU A 1 382 ? 14.465 5.243 -34.444 1.00 84.62 382 LEU A O 1
ATOM 3037 N N . ALA A 1 383 ? 15.325 4.614 -36.416 1.00 84.69 383 ALA A N 1
ATOM 3038 C CA . ALA A 1 383 ? 15.244 5.935 -37.042 1.00 84.69 383 ALA A CA 1
ATOM 3039 C C . ALA A 1 383 ? 13.798 6.428 -37.235 1.00 84.69 383 ALA A C 1
ATOM 3041 O O . ALA A 1 383 ? 13.513 7.614 -37.056 1.00 84.69 383 ALA A O 1
ATOM 3042 N N . GLU A 1 384 ? 12.876 5.528 -37.571 1.00 79.25 384 GLU A N 1
ATOM 3043 C CA . GLU A 1 384 ? 11.440 5.788 -37.688 1.00 79.25 384 GLU A CA 1
ATOM 3044 C C . GLU A 1 384 ? 10.813 6.041 -36.311 1.00 79.25 384 GLU A C 1
ATOM 3046 O O . GLU A 1 384 ? 10.131 7.048 -36.120 1.00 79.25 384 GLU A O 1
ATOM 3051 N N . ALA A 1 385 ? 11.134 5.211 -35.311 1.00 78.25 385 ALA A N 1
ATOM 3052 C CA . ALA A 1 385 ? 10.667 5.404 -33.940 1.00 78.25 385 ALA A CA 1
ATOM 3053 C C . ALA A 1 385 ? 11.193 6.697 -33.287 1.00 78.25 385 ALA A C 1
ATOM 3055 O O . ALA A 1 385 ? 10.491 7.242 -32.431 1.00 78.25 385 ALA A O 1
ATOM 3056 N N . TYR A 1 386 ? 12.376 7.188 -33.684 1.00 89.00 386 TYR A N 1
ATOM 3057 C CA . TYR A 1 386 ? 12.898 8.515 -33.329 1.00 89.00 386 TYR A CA 1
ATOM 3058 C C . TYR A 1 386 ? 12.138 9.640 -34.046 1.00 89.00 386 TYR A C 1
ATOM 3060 O O . TYR A 1 386 ? 11.688 10.586 -33.399 1.00 89.00 386 TYR A O 1
ATOM 3068 N N . ARG A 1 387 ? 11.942 9.520 -35.369 1.00 83.81 387 ARG A N 1
ATOM 3069 C CA . ARG A 1 387 ? 11.211 10.503 -36.189 1.00 83.81 387 ARG A CA 1
ATOM 3070 C C . ARG A 1 387 ? 9.795 10.741 -35.661 1.00 83.81 387 ARG A C 1
ATOM 3072 O O . ARG A 1 387 ? 9.411 11.890 -35.482 1.00 83.81 387 ARG A O 1
ATOM 3079 N N . GLU A 1 388 ? 9.085 9.671 -35.301 1.00 79.12 388 GLU A N 1
ATOM 3080 C CA . GLU A 1 388 ? 7.743 9.732 -34.707 1.00 79.12 388 GLU A CA 1
ATOM 3081 C C . GLU A 1 388 ? 7.695 10.592 -33.424 1.00 79.12 388 GLU A C 1
ATOM 3083 O O . GLU A 1 388 ? 6.710 11.287 -33.179 1.00 79.12 388 GLU A O 1
ATOM 3088 N N . GLU A 1 389 ? 8.752 10.587 -32.600 1.00 83.69 389 GLU A N 1
ATOM 3089 C CA . GLU A 1 389 ? 8.814 11.439 -31.405 1.00 83.69 389 GLU A CA 1
ATOM 3090 C C . GLU A 1 389 ? 9.202 12.889 -31.724 1.00 83.69 389 GLU A C 1
ATOM 3092 O O . GLU A 1 389 ? 8.671 13.809 -31.099 1.00 83.69 389 GLU A O 1
ATOM 3097 N N . CYS A 1 390 ? 10.059 13.122 -32.723 1.00 85.81 390 CYS A N 1
ATOM 3098 C CA . CYS A 1 390 ? 10.330 14.469 -33.237 1.00 85.81 390 CYS A CA 1
ATOM 3099 C C . CYS A 1 390 ? 9.053 15.126 -33.785 1.00 85.81 390 CYS A C 1
ATOM 3101 O O . CYS A 1 390 ? 8.754 16.271 -33.438 1.00 85.81 390 CYS A O 1
ATOM 3103 N N . ASP A 1 391 ? 8.267 14.389 -34.574 1.00 80.12 391 ASP A N 1
ATOM 3104 C CA . ASP A 1 391 ? 7.006 14.867 -35.148 1.00 80.12 391 ASP A CA 1
ATOM 3105 C C . ASP A 1 391 ? 5.978 15.189 -34.046 1.00 80.12 391 ASP A C 1
ATOM 3107 O O . ASP A 1 391 ? 5.327 16.236 -34.083 1.00 80.12 391 ASP A O 1
ATOM 3111 N N . LYS A 1 392 ? 5.899 14.364 -32.989 1.00 76.00 392 LYS A N 1
ATOM 3112 C CA . LYS A 1 392 ? 5.081 14.658 -31.795 1.00 76.00 392 LYS A CA 1
ATOM 3113 C C . LYS A 1 392 ? 5.515 15.944 -31.094 1.00 76.00 392 LYS A C 1
ATOM 3115 O O . LYS A 1 392 ? 4.665 16.792 -30.826 1.00 76.00 392 LYS A O 1
ATOM 3120 N N . VAL A 1 393 ? 6.813 16.120 -30.825 1.00 82.00 393 VAL A N 1
ATOM 3121 C CA . VAL A 1 393 ? 7.365 17.342 -30.202 1.00 82.00 393 VAL A CA 1
ATOM 3122 C C . VAL A 1 393 ? 7.079 18.586 -31.050 1.00 82.00 393 VAL A C 1
ATOM 3124 O O . VAL A 1 393 ? 6.802 19.653 -30.499 1.00 82.00 393 VAL A O 1
ATOM 3127 N N . ALA A 1 394 ? 7.131 18.463 -32.378 1.00 82.94 394 ALA A N 1
ATOM 3128 C CA . ALA A 1 394 ? 6.781 19.544 -33.294 1.00 82.94 394 ALA A CA 1
ATOM 3129 C C . ALA A 1 394 ? 5.273 19.861 -33.276 1.00 82.94 394 ALA A C 1
ATOM 3131 O O . ALA A 1 394 ? 4.903 21.035 -33.328 1.00 82.94 394 ALA A O 1
ATOM 3132 N N . SER A 1 395 ? 4.415 18.838 -33.170 1.00 78.69 395 SER A N 1
ATOM 3133 C CA . SER A 1 395 ? 2.951 18.984 -33.162 1.00 78.69 395 SER A CA 1
ATOM 3134 C C . SER A 1 395 ? 2.381 19.572 -31.862 1.00 78.69 395 SER A C 1
ATOM 3136 O O . SER A 1 395 ? 1.458 20.383 -31.924 1.00 78.69 395 SER A O 1
ATOM 3138 N N . ASP A 1 396 ? 2.960 19.244 -30.699 1.00 70.81 396 ASP A N 1
ATOM 3139 C CA . ASP A 1 396 ? 2.633 19.866 -29.408 1.00 70.81 396 ASP A CA 1
ATOM 3140 C C . ASP A 1 396 ? 3.898 20.385 -28.689 1.00 70.81 396 ASP A C 1
ATOM 3142 O O . ASP A 1 396 ? 4.441 19.733 -27.784 1.00 70.81 396 ASP A O 1
ATOM 3146 N N . PRO A 1 397 ? 4.343 21.614 -29.020 1.00 70.88 397 PRO A N 1
ATOM 3147 C CA . PRO A 1 397 ? 5.441 22.275 -28.320 1.00 70.88 397 PRO A CA 1
ATOM 3148 C C . PRO A 1 397 ? 5.124 22.642 -26.860 1.00 70.88 397 PRO A C 1
ATOM 3150 O O . PRO A 1 397 ? 6.042 23.004 -26.122 1.00 70.88 397 PRO A O 1
ATOM 3153 N N . ASN A 1 398 ? 3.858 22.591 -26.423 1.00 68.88 398 ASN A N 1
ATOM 3154 C CA . ASN A 1 398 ? 3.451 22.929 -25.055 1.00 68.88 398 ASN A CA 1
ATOM 3155 C C . ASN A 1 398 ? 3.576 21.732 -24.100 1.00 68.88 398 ASN A C 1
ATOM 3157 O O . ASN A 1 398 ? 3.858 21.939 -22.920 1.00 68.88 398 ASN A O 1
ATOM 3161 N N . SER A 1 399 ? 3.475 20.496 -24.605 1.00 66.75 399 SER A N 1
ATOM 3162 C CA . SER A 1 399 ? 3.904 19.282 -23.884 1.00 66.75 399 SER A CA 1
ATOM 3163 C C . SER A 1 399 ? 5.419 19.209 -23.648 1.00 66.75 399 SER A C 1
ATOM 3165 O O . SER A 1 399 ? 5.869 18.390 -22.850 1.00 66.75 399 SER A O 1
ATOM 3167 N N . TRP A 1 400 ? 6.207 20.057 -24.317 1.00 75.94 400 TRP A N 1
ATOM 3168 C CA . TRP A 1 400 ? 7.663 20.126 -24.183 1.00 75.94 400 TRP A CA 1
ATOM 3169 C C . TRP A 1 400 ? 8.126 21.574 -23.957 1.00 75.94 400 TRP A C 1
ATOM 3171 O O . TRP A 1 400 ? 8.699 22.190 -24.862 1.00 75.94 400 TRP A O 1
ATOM 3181 N N . PRO A 1 401 ? 7.868 22.169 -22.775 1.00 76.94 401 PRO A N 1
ATOM 3182 C CA . PRO A 1 401 ? 8.367 23.501 -22.441 1.00 76.94 401 PRO A CA 1
ATOM 3183 C C . PRO A 1 401 ? 9.904 23.507 -22.295 1.00 76.94 401 PRO A C 1
ATOM 3185 O O . PRO A 1 401 ? 10.507 22.444 -22.125 1.00 76.94 401 PRO A O 1
ATOM 3188 N N . PRO A 1 402 ? 10.556 24.687 -22.333 1.00 85.25 402 PRO A N 1
ATOM 3189 C CA . PRO A 1 402 ? 12.001 24.800 -22.141 1.00 85.25 402 PRO A CA 1
ATOM 3190 C C . PRO A 1 402 ? 12.466 24.140 -20.833 1.00 85.25 402 PRO A C 1
ATOM 3192 O O . PRO A 1 402 ? 12.138 24.604 -19.745 1.00 85.25 402 PRO A O 1
ATOM 3195 N N . ASN A 1 403 ? 13.244 23.060 -20.941 1.00 83.31 403 ASN A N 1
ATOM 3196 C CA . ASN A 1 403 ? 13.786 22.319 -19.799 1.00 83.31 403 ASN A CA 1
ATOM 3197 C C . ASN A 1 403 ? 15.282 22.027 -20.008 1.00 83.31 403 ASN A C 1
ATOM 3199 O O . ASN A 1 403 ? 15.655 21.290 -20.923 1.00 83.31 403 ASN A O 1
ATOM 3203 N N . ALA A 1 404 ? 16.137 22.589 -19.148 1.00 85.19 404 ALA A N 1
ATOM 3204 C CA . ALA A 1 404 ? 17.589 22.428 -19.226 1.00 85.19 404 ALA A CA 1
ATOM 3205 C C . ALA A 1 404 ? 18.066 20.998 -18.902 1.00 85.19 404 ALA A C 1
ATOM 3207 O O . ALA A 1 404 ? 19.092 20.584 -19.436 1.00 85.19 404 ALA A O 1
ATOM 3208 N N . ASN A 1 405 ? 17.322 20.223 -18.104 1.00 84.12 405 ASN A N 1
ATOM 3209 C CA . ASN A 1 405 ? 17.656 18.828 -17.789 1.00 84.12 405 ASN A CA 1
ATOM 3210 C C . ASN A 1 405 ? 17.365 17.891 -18.972 1.00 84.12 405 ASN A C 1
ATOM 3212 O O . ASN A 1 405 ? 18.163 17.000 -19.256 1.00 84.12 405 ASN A O 1
ATOM 3216 N N . HIS A 1 406 ? 16.298 18.142 -19.739 1.00 86.12 406 HIS A N 1
ATOM 3217 C CA . HIS A 1 406 ? 16.068 17.434 -21.006 1.00 86.12 406 HIS A CA 1
ATOM 3218 C C . HIS A 1 406 ? 17.149 17.769 -22.048 1.00 86.12 406 HIS A C 1
ATOM 3220 O O . HIS A 1 406 ? 17.674 16.870 -22.699 1.00 86.12 406 HIS A O 1
ATOM 3226 N N . LEU A 1 407 ? 17.526 19.048 -22.184 1.00 90.81 407 LEU A N 1
ATOM 3227 C CA . LEU A 1 407 ? 18.602 19.440 -23.104 1.00 90.81 407 LEU A CA 1
ATOM 3228 C C . LEU A 1 407 ? 19.963 18.859 -22.677 1.00 90.81 407 LEU A C 1
ATOM 3230 O O . LEU A 1 407 ? 20.721 18.407 -23.530 1.00 90.81 407 LEU A O 1
ATOM 3234 N N . LEU A 1 408 ? 20.250 18.802 -21.372 1.00 89.88 408 LEU A N 1
ATOM 3235 C CA . LEU A 1 408 ? 21.429 18.120 -20.830 1.00 89.88 408 LEU A CA 1
ATOM 3236 C C . LEU A 1 408 ? 21.431 16.628 -21.187 1.00 89.88 408 LEU A C 1
ATOM 3238 O O . LEU A 1 408 ? 22.417 16.156 -21.736 1.00 89.88 408 LEU A O 1
ATOM 3242 N N . SER A 1 409 ? 20.325 15.915 -20.960 1.00 87.38 409 SER A N 1
ATOM 3243 C CA . SER A 1 409 ? 20.200 14.485 -21.277 1.00 87.38 409 SER A CA 1
ATOM 3244 C C . SER A 1 409 ? 20.401 14.181 -22.771 1.00 87.38 409 SER A C 1
ATOM 3246 O O . SER A 1 409 ? 21.152 13.265 -23.110 1.00 87.38 409 SER A O 1
ATOM 3248 N N . ALA A 1 410 ? 19.811 14.978 -23.670 1.00 91.19 410 ALA A N 1
ATOM 3249 C CA . ALA A 1 410 ? 20.023 14.842 -25.114 1.00 91.19 410 ALA A CA 1
ATOM 3250 C C . ALA A 1 410 ? 21.498 15.053 -25.509 1.00 91.19 410 ALA A C 1
ATOM 3252 O O . ALA A 1 410 ? 22.038 14.312 -26.331 1.00 91.19 410 ALA A O 1
ATOM 3253 N N . LEU A 1 411 ? 22.167 16.035 -24.892 1.00 92.44 411 LEU A N 1
ATOM 3254 C CA . LEU A 1 411 ? 23.580 16.314 -25.134 1.00 92.44 411 LEU A CA 1
ATOM 3255 C C . LEU A 1 411 ? 24.504 15.236 -24.548 1.00 92.44 411 LEU A C 1
ATOM 3257 O O . LEU A 1 411 ? 25.452 14.839 -25.216 1.00 92.44 411 LEU A O 1
ATOM 3261 N N . GLU A 1 412 ? 24.237 14.739 -23.339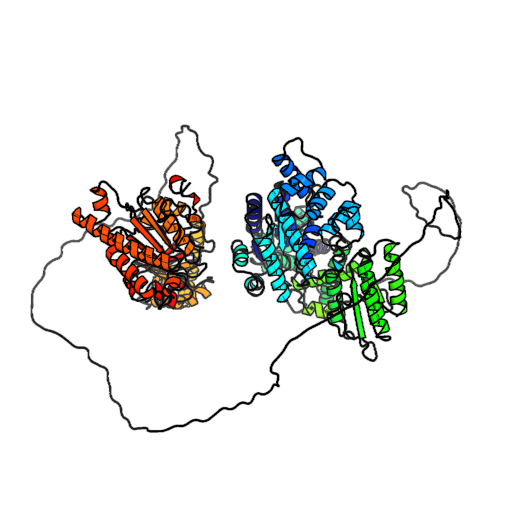 1.00 91.31 412 GLU A N 1
ATOM 3262 C CA . GLU A 1 412 ? 24.995 13.645 -22.715 1.00 91.31 412 GLU A CA 1
ATOM 3263 C C . GLU A 1 412 ? 24.919 12.365 -23.563 1.00 91.31 412 GLU A C 1
ATOM 3265 O O . GLU A 1 412 ? 25.937 11.710 -23.784 1.00 91.31 412 GLU A O 1
ATOM 3270 N N . MET A 1 413 ? 23.741 12.052 -24.114 1.00 89.50 413 MET A N 1
ATOM 3271 C CA . MET A 1 413 ? 23.542 10.915 -25.019 1.00 89.50 413 MET A CA 1
ATOM 3272 C C . MET A 1 413 ? 24.307 11.073 -26.341 1.00 89.50 413 MET A C 1
ATOM 3274 O O . MET A 1 413 ? 24.919 10.118 -26.816 1.00 89.50 413 MET A O 1
ATOM 3278 N N . TRP A 1 414 ? 24.301 12.277 -26.921 1.00 92.06 414 TRP A N 1
ATOM 3279 C CA . TRP A 1 414 ? 25.030 12.577 -28.154 1.00 92.06 414 TRP A CA 1
ATOM 3280 C C . TRP A 1 414 ? 26.548 12.543 -27.940 1.00 92.06 414 TRP A C 1
ATOM 3282 O O . TRP A 1 414 ? 27.255 11.856 -28.676 1.00 92.06 414 TRP A O 1
ATOM 3292 N N . LEU A 1 415 ? 27.056 13.202 -26.893 1.00 90.88 415 LEU A N 1
ATOM 3293 C CA . LEU A 1 415 ? 28.482 13.198 -26.543 1.00 90.88 415 LEU A CA 1
ATOM 3294 C C . LEU A 1 415 ? 28.979 11.788 -26.180 1.00 90.88 415 LEU A C 1
ATOM 3296 O O . LEU A 1 415 ? 30.098 11.436 -26.535 1.00 90.88 415 LEU A O 1
ATOM 3300 N N . GLY A 1 416 ? 28.141 10.944 -25.568 1.00 87.31 416 GLY A N 1
ATOM 3301 C CA . GLY A 1 416 ? 28.455 9.534 -25.303 1.00 87.31 416 GLY A CA 1
ATOM 3302 C C . GLY A 1 416 ? 28.652 8.662 -26.555 1.00 87.31 416 GLY A C 1
ATOM 3303 O O . GLY A 1 416 ? 29.194 7.560 -26.449 1.00 87.31 416 GLY A O 1
ATOM 3304 N N . ALA A 1 417 ? 28.245 9.143 -27.734 1.00 86.94 417 ALA A N 1
ATOM 3305 C CA . ALA A 1 417 ? 28.517 8.514 -29.027 1.00 86.94 417 ALA A CA 1
ATOM 3306 C C . ALA A 1 417 ? 29.703 9.143 -29.791 1.00 86.94 417 ALA A C 1
ATOM 3308 O O . ALA A 1 417 ? 30.166 8.549 -30.761 1.00 86.94 417 ALA A O 1
ATOM 3309 N N . HIS A 1 418 ? 30.211 10.299 -29.347 1.00 87.50 418 HIS A N 1
ATOM 3310 C CA . HIS A 1 418 ? 31.247 11.090 -30.023 1.00 87.50 418 HIS A CA 1
ATOM 3311 C C . HIS A 1 418 ? 32.582 11.002 -29.252 1.00 87.50 418 HIS A C 1
ATOM 3313 O O . HIS A 1 418 ? 32.813 11.771 -28.312 1.00 87.50 418 HIS A O 1
ATOM 3319 N N . PRO A 1 419 ? 33.468 10.038 -29.589 1.00 85.06 419 PRO A N 1
ATOM 3320 C CA . PRO A 1 419 ? 34.634 9.679 -28.774 1.00 85.06 419 PRO A CA 1
ATOM 3321 C C . PRO A 1 419 ? 35.718 10.766 -28.708 1.00 85.06 419 PRO A C 1
ATOM 3323 O O . PRO A 1 419 ? 36.644 10.658 -27.901 1.00 85.06 419 PRO A O 1
ATOM 3326 N N . GLU A 1 420 ? 35.623 11.818 -29.524 1.00 86.44 420 GLU A N 1
ATOM 3327 C CA . GLU A 1 420 ? 36.469 13.000 -29.415 1.00 86.44 420 GLU A CA 1
ATOM 3328 C C . GLU A 1 420 ? 36.116 13.894 -28.216 1.00 86.44 420 GLU A C 1
ATOM 3330 O O . GLU A 1 420 ? 36.871 14.824 -27.934 1.00 86.44 420 GLU A O 1
ATOM 3335 N N . PHE A 1 421 ? 35.020 13.630 -27.493 1.00 89.50 421 PHE A N 1
ATOM 3336 C CA . PHE A 1 421 ? 34.647 14.319 -26.257 1.00 89.50 421 PHE A CA 1
ATOM 3337 C C . PHE A 1 421 ? 34.813 13.424 -25.021 1.00 89.50 421 PHE A C 1
ATOM 3339 O O . PHE A 1 421 ? 34.275 12.326 -24.930 1.00 89.50 421 PHE A O 1
ATOM 3346 N N . LYS A 1 422 ? 35.524 13.938 -24.012 1.00 89.38 422 LYS A N 1
ATOM 3347 C CA . LYS A 1 422 ? 35.698 13.317 -22.691 1.00 89.38 422 LYS A CA 1
ATOM 3348 C C . LYS A 1 422 ? 35.191 14.295 -21.638 1.00 89.38 422 LYS A C 1
ATOM 3350 O O . LYS A 1 422 ? 35.945 15.156 -21.184 1.00 89.38 422 LYS A O 1
ATOM 3355 N N . VAL A 1 423 ? 33.905 14.205 -21.304 1.00 91.00 423 VAL A N 1
ATOM 3356 C CA . VAL A 1 423 ? 33.197 15.163 -20.437 1.00 91.00 423 VAL A CA 1
ATOM 3357 C C . VAL A 1 423 ? 32.557 14.495 -19.224 1.00 91.00 423 VAL A C 1
ATOM 3359 O O . VAL A 1 423 ? 32.234 13.310 -19.249 1.00 91.00 423 VAL A O 1
ATOM 3362 N N . SER A 1 424 ? 32.330 15.283 -18.178 1.00 87.75 424 SER A N 1
ATOM 3363 C CA . SER A 1 424 ? 31.520 14.928 -17.013 1.00 87.75 424 SER A CA 1
ATOM 3364 C C . SER A 1 424 ? 30.666 16.120 -16.575 1.00 87.75 424 SER A C 1
ATOM 3366 O O . SER A 1 424 ? 30.919 17.261 -16.978 1.00 87.75 424 SER A O 1
ATOM 3368 N N . ARG A 1 425 ? 29.675 15.876 -15.709 1.00 87.56 425 ARG A N 1
ATOM 3369 C CA . ARG A 1 425 ? 28.959 16.953 -15.006 1.00 87.56 425 ARG A CA 1
ATOM 3370 C C . ARG A 1 425 ? 29.935 17.781 -14.164 1.00 87.56 425 ARG A C 1
ATOM 3372 O O . ARG A 1 425 ? 30.918 17.246 -13.646 1.00 87.56 425 ARG A O 1
ATOM 3379 N N . SER A 1 426 ? 29.685 19.086 -14.082 1.00 83.88 426 SER A N 1
ATOM 3380 C CA . SER A 1 426 ? 30.521 20.042 -13.344 1.00 83.88 426 SER A CA 1
ATOM 3381 C C . SER A 1 426 ? 29.919 20.419 -11.991 1.00 83.88 426 SER A C 1
ATOM 3383 O O . SER A 1 426 ? 28.712 20.317 -11.789 1.00 83.88 426 SER A O 1
ATOM 3385 N N . ALA A 1 427 ? 30.765 20.919 -11.087 1.00 74.19 427 ALA A N 1
ATOM 3386 C CA . ALA A 1 427 ? 30.338 21.550 -9.838 1.00 74.19 427 ALA A CA 1
ATOM 3387 C C . ALA A 1 427 ? 29.951 23.038 -10.010 1.00 74.19 427 ALA A C 1
ATOM 3389 O O . ALA A 1 427 ? 29.336 23.615 -9.114 1.00 74.19 427 ALA A O 1
ATOM 3390 N N . ASP A 1 428 ? 30.289 23.681 -11.138 1.00 81.12 428 ASP A N 1
ATOM 3391 C CA . ASP A 1 428 ? 29.764 25.016 -11.461 1.00 81.12 428 ASP A CA 1
ATOM 3392 C C . ASP A 1 428 ? 28.345 24.884 -12.039 1.00 81.12 428 ASP A C 1
ATOM 3394 O O . ASP A 1 428 ? 28.130 24.225 -13.059 1.00 81.12 428 ASP A O 1
ATOM 3398 N N . LYS A 1 429 ? 27.364 25.532 -11.393 1.00 75.94 429 LYS A N 1
ATOM 3399 C CA . LYS A 1 429 ? 25.944 25.393 -11.754 1.00 75.94 429 LYS A CA 1
ATOM 3400 C C . LYS A 1 429 ? 25.588 25.890 -13.162 1.00 75.94 429 LYS A C 1
ATOM 3402 O O . LYS A 1 429 ? 24.538 25.507 -13.675 1.00 75.94 429 LYS A O 1
ATOM 3407 N N . TYR A 1 430 ? 26.427 26.726 -13.777 1.00 84.38 430 TYR A N 1
ATOM 3408 C CA . TYR A 1 430 ? 26.226 27.247 -15.129 1.00 84.38 430 TYR A CA 1
ATOM 3409 C C . TYR A 1 430 ? 26.976 26.426 -16.188 1.00 84.38 430 TYR A C 1
ATOM 3411 O O . TYR A 1 430 ? 26.416 26.156 -17.251 1.00 84.38 430 TYR A O 1
ATOM 3419 N N . LEU A 1 431 ? 28.207 25.985 -15.901 1.00 86.56 431 LEU A N 1
ATOM 3420 C CA . LEU A 1 431 ? 29.013 25.137 -16.795 1.00 86.56 431 LEU A CA 1
ATOM 3421 C C . LEU A 1 431 ? 28.606 23.649 -16.686 1.00 86.56 431 LEU A C 1
ATOM 3423 O O . LEU A 1 431 ? 29.439 22.805 -16.369 1.00 86.56 431 LEU A O 1
ATOM 3427 N N . ARG A 1 432 ? 27.321 23.329 -16.922 1.00 87.31 432 ARG A N 1
ATOM 3428 C CA . ARG A 1 432 ? 26.670 22.023 -16.641 1.00 87.31 432 ARG A CA 1
ATOM 3429 C C . ARG A 1 432 ? 27.514 20.786 -17.000 1.00 87.31 432 ARG A C 1
ATOM 3431 O O . ARG A 1 432 ? 27.517 19.832 -16.222 1.00 87.31 432 ARG A O 1
ATOM 3438 N N . LEU A 1 433 ? 28.244 20.803 -18.122 1.00 91.81 433 LEU A N 1
ATOM 3439 C CA . LEU A 1 433 ? 29.286 19.812 -18.439 1.00 91.81 433 LEU A CA 1
ATOM 3440 C C . LEU A 1 433 ? 30.653 20.482 -18.622 1.00 91.81 433 LEU A C 1
ATOM 3442 O O . LEU A 1 433 ? 30.749 21.570 -19.192 1.00 91.81 433 LEU A O 1
ATOM 3446 N N . SER A 1 434 ? 31.721 19.783 -18.241 1.00 92.00 434 SER A N 1
ATOM 3447 C CA . SER A 1 434 ? 33.110 20.188 -18.502 1.00 92.00 434 SER A CA 1
ATOM 3448 C C . SER A 1 434 ? 34.017 18.982 -18.756 1.00 92.00 434 SER A C 1
ATOM 3450 O O . SER A 1 434 ? 33.695 17.866 -18.353 1.00 92.00 434 SER A O 1
ATOM 3452 N N . GLY A 1 435 ? 35.153 19.189 -19.422 1.00 91.62 435 GLY A N 1
ATOM 3453 C CA . GLY A 1 435 ? 36.116 18.127 -19.705 1.00 91.62 435 GLY A CA 1
ATOM 3454 C C . GLY A 1 435 ? 37.115 18.500 -20.796 1.00 91.62 435 GLY A C 1
ATOM 3455 O O . GLY A 1 435 ? 37.625 19.620 -20.824 1.00 91.62 435 GLY A O 1
ATOM 3456 N N . LYS A 1 436 ? 37.393 17.569 -21.713 1.00 90.56 436 LYS A N 1
ATOM 3457 C CA . LYS A 1 436 ? 38.341 17.742 -22.825 1.00 90.56 436 LYS A CA 1
ATOM 3458 C C . LYS A 1 436 ? 37.760 17.303 -24.173 1.00 90.56 436 LYS A C 1
ATOM 3460 O O . LYS A 1 436 ? 36.934 16.395 -24.224 1.00 90.56 436 LYS A O 1
ATOM 3465 N N . ARG A 1 437 ? 38.263 17.898 -25.258 1.00 89.00 437 ARG A N 1
ATOM 3466 C CA . ARG A 1 437 ? 37.993 17.519 -26.650 1.00 89.00 437 ARG A CA 1
ATOM 3467 C C . ARG A 1 437 ? 39.298 17.227 -27.402 1.00 89.00 437 ARG A C 1
ATOM 3469 O O . ARG A 1 437 ? 40.240 18.009 -27.308 1.00 89.00 437 ARG A O 1
ATOM 3476 N N . SER A 1 438 ? 39.353 16.148 -28.179 1.00 81.56 438 SER A N 1
ATOM 3477 C CA . SER A 1 438 ? 40.504 15.758 -29.013 1.00 81.56 438 SER A CA 1
ATOM 3478 C C . SER A 1 438 ? 40.177 15.851 -30.509 1.00 81.56 438 SER A C 1
ATOM 3480 O O . SER A 1 438 ? 40.018 14.837 -31.185 1.00 81.56 438 SER A O 1
ATOM 3482 N N . ALA A 1 439 ? 40.054 17.075 -31.027 1.00 63.91 439 ALA A N 1
ATOM 3483 C CA . ALA A 1 439 ? 39.798 17.332 -32.446 1.00 63.91 439 ALA A CA 1
ATOM 3484 C C . ALA A 1 439 ? 41.121 17.415 -33.234 1.00 63.91 439 ALA A C 1
ATOM 3486 O O . ALA A 1 439 ? 41.788 18.445 -33.187 1.00 63.91 439 ALA A O 1
ATOM 3487 N N . GLU A 1 440 ? 41.503 16.315 -33.899 1.00 49.81 440 GLU A N 1
ATOM 3488 C CA . GLU A 1 440 ? 42.677 16.170 -34.797 1.00 49.81 440 GLU A CA 1
ATOM 3489 C C . GLU A 1 440 ? 43.996 16.804 -34.294 1.00 49.81 440 GLU A C 1
ATOM 3491 O O . GLU A 1 440 ? 44.836 17.273 -35.062 1.00 49.81 440 GLU A O 1
ATOM 3496 N N . GLY A 1 441 ? 44.198 16.820 -32.976 1.00 60.81 441 GLY A N 1
ATOM 3497 C CA . GLY A 1 441 ? 45.259 17.588 -32.331 1.00 60.81 441 GLY A CA 1
ATOM 3498 C C . GLY A 1 441 ? 45.333 17.352 -30.818 1.00 60.81 441 GLY A C 1
ATOM 3499 O O . GLY A 1 441 ? 44.723 16.406 -30.310 1.00 60.81 441 GLY A O 1
ATOM 3500 N N . PRO A 1 442 ? 46.099 18.178 -30.077 1.00 67.19 442 PRO A N 1
ATOM 3501 C CA . PRO A 1 442 ? 46.242 18.041 -28.628 1.00 67.19 442 PRO A CA 1
ATOM 3502 C C . PRO A 1 442 ? 44.901 18.240 -27.905 1.00 67.19 442 PRO A C 1
ATOM 3504 O O . PRO A 1 442 ? 44.075 19.043 -28.335 1.00 67.19 442 PRO A O 1
ATOM 3507 N N . GLU A 1 443 ? 44.692 17.533 -26.788 1.00 81.06 443 GLU A N 1
ATOM 3508 C CA . GLU A 1 443 ? 43.441 17.628 -26.025 1.00 81.06 443 GLU A CA 1
ATOM 3509 C C . GLU A 1 443 ? 43.199 19.059 -25.510 1.00 81.06 443 GLU A C 1
ATOM 3511 O O . GLU A 1 443 ? 43.914 19.548 -24.632 1.00 81.06 443 GLU A O 1
ATOM 3516 N N . ALA A 1 444 ? 42.156 19.710 -26.021 1.00 88.12 444 ALA A N 1
ATOM 3517 C CA . ALA A 1 444 ? 41.740 21.045 -25.616 1.00 88.12 444 ALA A CA 1
ATOM 3518 C C . ALA A 1 444 ? 40.681 20.977 -24.498 1.00 88.12 444 ALA A C 1
ATOM 3520 O O . ALA A 1 444 ? 39.795 20.121 -24.559 1.00 88.12 444 ALA A O 1
ATOM 3521 N N . PRO A 1 445 ? 40.703 21.871 -23.494 1.00 92.31 445 PRO A N 1
ATOM 3522 C CA . PRO A 1 445 ? 39.618 21.994 -22.518 1.00 92.31 445 PRO A CA 1
ATOM 3523 C C . PRO A 1 445 ? 38.274 22.297 -23.193 1.00 92.31 445 PRO A C 1
ATOM 3525 O O . PRO A 1 445 ? 38.217 23.056 -24.163 1.00 92.31 445 PRO A O 1
ATOM 3528 N N . CYS A 1 446 ? 37.175 21.744 -22.681 1.00 93.56 446 CYS A N 1
ATOM 3529 C CA . CYS A 1 446 ? 35.833 22.074 -23.160 1.00 93.56 446 CYS A CA 1
ATOM 3530 C C . CYS A 1 446 ? 34.795 22.201 -22.038 1.00 93.56 446 CYS A C 1
ATOM 3532 O O . CYS A 1 446 ? 34.937 21.594 -20.975 1.00 93.56 446 CYS A O 1
ATOM 3534 N N . ALA A 1 447 ? 33.758 23.005 -22.284 1.00 94.06 447 ALA A N 1
ATOM 3535 C CA . ALA A 1 447 ? 32.666 23.265 -21.350 1.00 94.06 447 ALA A CA 1
ATOM 3536 C C . ALA A 1 447 ? 31.343 23.547 -22.081 1.00 94.06 447 ALA A C 1
ATOM 3538 O O . ALA A 1 447 ? 31.330 24.101 -23.183 1.00 94.06 447 ALA A O 1
ATOM 3539 N N . PHE A 1 448 ? 30.223 23.197 -21.451 1.00 95.00 448 PHE A N 1
ATOM 3540 C CA . PHE A 1 448 ? 28.884 23.358 -22.011 1.00 95.00 448 PHE A CA 1
ATOM 3541 C C . PHE A 1 448 ? 27.959 24.042 -21.005 1.00 95.00 448 PHE A C 1
ATOM 3543 O O . PHE A 1 448 ? 27.766 23.562 -19.888 1.00 95.00 448 PHE A O 1
ATOM 3550 N N . ILE A 1 449 ? 27.364 25.150 -21.436 1.00 93.50 449 ILE A N 1
ATOM 3551 C CA . ILE A 1 449 ? 26.336 25.904 -20.721 1.00 93.50 449 ILE A CA 1
ATOM 3552 C C . ILE A 1 449 ? 24.991 25.543 -21.341 1.00 93.50 449 ILE A C 1
ATOM 3554 O O . ILE A 1 449 ? 24.843 25.588 -22.561 1.00 93.50 449 ILE A O 1
ATOM 3558 N N . ILE A 1 450 ? 24.005 25.207 -20.513 1.00 91.19 450 ILE A N 1
ATOM 3559 C CA . ILE A 1 450 ? 22.677 24.784 -20.970 1.00 91.19 450 ILE A CA 1
ATOM 3560 C C . ILE A 1 450 ? 21.638 25.573 -20.183 1.00 91.19 450 ILE A C 1
ATOM 3562 O O . ILE A 1 450 ? 21.559 25.448 -18.962 1.00 91.19 450 ILE A O 1
ATOM 3566 N N . MET A 1 451 ? 20.870 26.418 -20.871 1.00 86.56 451 MET A N 1
ATOM 3567 C CA . MET A 1 451 ? 19.969 27.384 -20.238 1.00 86.56 451 MET A CA 1
ATOM 3568 C C . MET A 1 451 ? 18.569 27.357 -20.849 1.00 86.56 451 MET A C 1
ATOM 3570 O O . MET A 1 451 ? 18.405 27.441 -22.063 1.00 86.56 451 MET A O 1
ATOM 3574 N N . ALA A 1 452 ? 17.553 27.305 -19.986 1.00 84.62 452 ALA A N 1
ATOM 3575 C CA . ALA A 1 452 ? 16.134 27.382 -20.350 1.00 84.62 452 ALA A CA 1
ATOM 3576 C C . ALA A 1 452 ? 15.380 28.527 -19.631 1.00 84.62 452 ALA A C 1
ATOM 3578 O O . ALA A 1 452 ? 14.175 28.684 -19.814 1.00 84.62 452 ALA A O 1
ATOM 3579 N N . THR A 1 453 ? 16.081 29.322 -18.812 1.00 75.12 453 THR A N 1
ATOM 3580 C CA . THR A 1 453 ? 15.506 30.419 -18.014 1.00 75.12 453 THR A CA 1
ATOM 3581 C C . THR A 1 453 ? 15.229 31.681 -18.831 1.00 75.12 453 THR A C 1
ATOM 3583 O O . THR A 1 453 ? 15.955 31.999 -19.772 1.00 75.12 453 THR A O 1
ATOM 3586 N N . ARG A 1 454 ? 14.194 32.429 -18.426 1.00 75.56 454 ARG A N 1
ATOM 3587 C CA . ARG A 1 454 ? 13.795 33.726 -19.003 1.00 75.56 454 ARG A CA 1
ATOM 3588 C C . ARG A 1 454 ? 14.428 34.920 -18.274 1.00 75.56 454 ARG A C 1
ATOM 3590 O O . ARG A 1 454 ? 14.193 36.063 -18.660 1.00 75.56 454 ARG A O 1
ATOM 3597 N N . HIS A 1 455 ? 15.197 34.674 -17.213 1.00 81.56 455 HIS A N 1
ATOM 3598 C CA . HIS A 1 455 ? 15.768 35.702 -16.343 1.00 81.56 455 HIS A CA 1
ATOM 3599 C C . HIS A 1 455 ? 17.110 36.210 -16.902 1.00 81.56 455 HIS A C 1
ATOM 3601 O O . HIS A 1 455 ? 18.083 35.451 -16.978 1.00 81.56 455 HIS A O 1
ATOM 3607 N N . HIS A 1 456 ? 17.202 37.495 -17.279 1.00 79.75 456 HIS A N 1
ATOM 3608 C CA . HIS A 1 456 ? 18.352 37.995 -18.050 1.00 79.75 456 HIS A CA 1
ATOM 3609 C C . HIS A 1 456 ? 19.649 37.950 -17.234 1.00 79.75 456 HIS A C 1
ATOM 3611 O O . HIS A 1 456 ? 20.696 37.598 -17.773 1.00 79.75 456 HIS A O 1
ATOM 3617 N N . ARG A 1 457 ? 19.584 38.229 -15.922 1.00 82.50 457 ARG A N 1
ATOM 3618 C CA . ARG A 1 457 ? 20.750 38.141 -15.018 1.00 82.50 457 ARG A CA 1
ATOM 3619 C C . ARG A 1 457 ? 21.355 36.738 -14.954 1.00 82.50 457 ARG A C 1
ATOM 3621 O O . ARG A 1 457 ? 22.571 36.601 -15.048 1.00 82.50 457 ARG A O 1
ATOM 3628 N N . SER A 1 458 ? 20.519 35.705 -14.846 1.00 84.56 458 SER A N 1
ATOM 3629 C CA . SER A 1 458 ? 20.965 34.308 -14.803 1.00 84.56 458 SER A CA 1
ATOM 3630 C C . SER A 1 458 ? 21.602 33.886 -16.131 1.00 84.56 458 SER A C 1
ATOM 3632 O O . SER A 1 458 ? 22.666 33.269 -16.133 1.00 84.56 458 SER A O 1
ATOM 3634 N N . ALA A 1 459 ? 21.016 34.293 -17.265 1.00 85.88 459 ALA A N 1
ATOM 3635 C CA . ALA A 1 459 ? 21.609 34.079 -18.585 1.00 85.88 459 ALA A CA 1
ATOM 3636 C C . ALA A 1 459 ? 22.949 34.827 -18.749 1.00 85.88 459 ALA A C 1
ATOM 3638 O O . ALA A 1 459 ? 23.931 34.229 -19.188 1.00 85.88 459 ALA A O 1
ATOM 3639 N N . ALA A 1 460 ? 23.016 36.102 -18.348 1.00 87.94 460 ALA A N 1
ATOM 3640 C CA . ALA A 1 460 ? 24.230 36.917 -18.385 1.00 87.94 460 ALA A CA 1
ATOM 3641 C C . ALA A 1 460 ? 25.362 36.302 -17.549 1.00 87.94 460 ALA A C 1
ATOM 3643 O O . ALA A 1 460 ? 26.473 36.163 -18.052 1.00 87.94 460 ALA A O 1
ATOM 3644 N N . ALA A 1 461 ? 25.077 35.870 -16.315 1.00 88.75 461 ALA A N 1
ATOM 3645 C CA . ALA A 1 461 ? 26.048 35.207 -15.444 1.00 88.75 461 ALA A CA 1
ATOM 3646 C C . ALA A 1 461 ? 26.561 33.882 -16.038 1.00 88.75 461 ALA A C 1
ATOM 3648 O O . ALA A 1 461 ? 27.751 33.584 -15.952 1.00 88.75 461 ALA A O 1
ATOM 3649 N N . ALA A 1 462 ? 25.688 33.106 -16.689 1.00 89.56 462 ALA A N 1
ATOM 3650 C CA . ALA A 1 462 ? 26.086 31.875 -17.362 1.00 89.56 462 ALA A CA 1
ATOM 3651 C C . ALA A 1 462 ? 27.012 32.137 -18.567 1.00 89.56 462 ALA A C 1
ATOM 3653 O O . ALA A 1 462 ? 27.994 31.422 -18.759 1.00 89.56 462 ALA A O 1
ATOM 3654 N N . ILE A 1 463 ? 26.743 33.182 -19.357 1.00 92.06 463 ILE A N 1
ATOM 3655 C CA . ILE A 1 463 ? 27.577 33.555 -20.513 1.00 92.06 463 ILE A CA 1
ATOM 3656 C C . ILE A 1 463 ? 28.903 34.185 -20.063 1.00 92.06 463 ILE A C 1
ATOM 3658 O O . ILE A 1 463 ? 29.937 33.871 -20.640 1.00 92.06 463 ILE A O 1
ATOM 3662 N N . ASP A 1 464 ? 28.904 34.998 -19.004 1.00 93.50 464 ASP A N 1
ATOM 3663 C CA . ASP A 1 464 ? 30.110 35.542 -18.358 1.00 93.50 464 ASP A CA 1
ATOM 3664 C C . ASP A 1 464 ? 31.057 34.429 -17.863 1.00 93.50 464 ASP A C 1
ATOM 3666 O O . ASP A 1 464 ? 32.268 34.507 -18.076 1.00 93.50 464 ASP A O 1
ATOM 3670 N N . ARG A 1 465 ? 30.519 33.333 -17.305 1.00 93.44 465 ARG A N 1
ATOM 3671 C CA . ARG A 1 465 ? 31.304 32.119 -17.006 1.00 93.44 465 ARG A CA 1
ATOM 3672 C C . ARG A 1 465 ? 31.902 31.479 -18.261 1.00 93.44 465 ARG A C 1
ATOM 3674 O O . ARG A 1 465 ? 33.056 31.059 -18.230 1.00 93.44 465 ARG A O 1
ATOM 3681 N N . GLY A 1 466 ? 31.149 31.429 -19.360 1.00 93.62 466 GLY A N 1
ATOM 3682 C CA . GLY A 1 466 ? 31.632 30.931 -20.652 1.00 93.62 466 GLY A CA 1
ATOM 3683 C C . GLY A 1 466 ? 32.719 31.806 -21.283 1.00 93.62 466 GLY A C 1
ATOM 3684 O O . GLY A 1 466 ? 33.664 31.277 -21.861 1.00 93.62 466 GLY A O 1
ATOM 3685 N N . ILE A 1 467 ? 32.613 33.131 -21.139 1.00 95.25 467 ILE A N 1
ATOM 3686 C CA . ILE A 1 467 ? 33.635 34.104 -21.552 1.00 95.25 467 ILE A CA 1
ATOM 3687 C C . ILE A 1 467 ? 34.927 33.846 -20.775 1.00 95.25 467 ILE A C 1
ATOM 3689 O O . ILE A 1 467 ? 35.945 33.552 -21.393 1.00 95.25 467 ILE A O 1
ATOM 3693 N N . LYS A 1 468 ? 34.865 33.826 -19.437 1.00 94.62 468 LYS A N 1
ATOM 3694 C CA . LYS A 1 468 ? 36.033 33.578 -18.572 1.00 94.62 468 LYS A CA 1
ATOM 3695 C C . LYS A 1 468 ? 36.707 32.240 -18.864 1.00 94.62 468 LYS A C 1
ATOM 3697 O O . LYS A 1 468 ? 37.925 32.182 -18.980 1.00 94.62 468 LYS A O 1
ATOM 3702 N N . PHE A 1 469 ? 35.924 31.184 -19.092 1.00 94.25 469 PHE A N 1
ATOM 3703 C CA . PHE A 1 469 ? 36.461 29.888 -19.513 1.00 94.25 469 PHE A CA 1
ATOM 3704 C C . PHE A 1 469 ? 37.255 29.973 -20.832 1.00 94.25 469 PHE A C 1
ATOM 3706 O O . PHE A 1 469 ? 38.300 29.335 -20.947 1.00 94.25 469 PHE A O 1
ATOM 3713 N N . LEU A 1 470 ? 36.797 30.751 -21.820 1.00 93.62 470 LEU A N 1
ATOM 3714 C CA . LEU A 1 470 ? 37.502 30.948 -23.096 1.00 93.62 470 LEU A CA 1
ATOM 3715 C C . LEU A 1 470 ? 38.722 31.877 -22.972 1.00 93.62 470 LEU A C 1
ATOM 3717 O O . LEU A 1 470 ? 39.711 31.674 -23.673 1.00 93.62 470 LEU A O 1
ATOM 3721 N N . GLU A 1 471 ? 38.681 32.866 -22.077 1.00 94.00 471 GLU A N 1
ATOM 3722 C CA . GLU A 1 471 ? 39.824 33.735 -21.759 1.00 94.00 471 GLU A CA 1
ATOM 3723 C C . GLU A 1 471 ? 40.947 32.952 -21.056 1.00 94.00 471 GLU A C 1
ATOM 3725 O O . GLU A 1 471 ? 42.115 33.073 -21.424 1.00 94.00 471 GLU A O 1
ATOM 3730 N N . GLU A 1 472 ? 40.590 32.092 -20.097 1.00 93.69 472 GLU A N 1
ATOM 3731 C CA . GLU A 1 472 ? 41.507 31.168 -19.418 1.00 93.69 472 GLU A CA 1
ATOM 3732 C C . GLU A 1 472 ? 42.027 30.061 -20.353 1.00 93.69 472 GLU A C 1
ATOM 3734 O O . GLU A 1 472 ? 43.144 29.572 -20.176 1.00 93.69 472 GLU A O 1
ATOM 3739 N N . ASN A 1 473 ? 41.246 29.672 -21.370 1.00 91.00 473 ASN A N 1
ATOM 3740 C CA . ASN A 1 473 ? 41.562 28.572 -22.285 1.00 91.00 473 ASN A CA 1
ATOM 3741 C C . ASN A 1 473 ? 41.425 28.999 -23.768 1.00 91.00 473 ASN A C 1
ATOM 3743 O O . ASN A 1 473 ? 40.480 28.572 -24.434 1.00 91.00 473 ASN A O 1
ATOM 3747 N N . PRO A 1 474 ? 42.383 29.753 -24.353 1.00 85.88 474 PRO A N 1
ATOM 3748 C CA . PRO A 1 474 ? 42.255 30.322 -25.710 1.00 85.88 474 PRO A CA 1
ATOM 3749 C C . PRO A 1 474 ? 42.152 29.319 -26.877 1.00 85.88 474 PRO A C 1
ATOM 3751 O O . PRO A 1 474 ? 41.777 29.694 -27.990 1.00 85.88 474 PRO A O 1
ATOM 3754 N N . ASN A 1 475 ? 42.499 28.049 -26.635 1.00 85.38 475 ASN A N 1
ATOM 3755 C CA . ASN A 1 475 ? 42.325 26.930 -27.573 1.00 85.38 475 ASN A CA 1
ATOM 3756 C C . ASN A 1 475 ? 41.122 26.032 -27.213 1.00 85.38 475 ASN A C 1
ATOM 3758 O O . ASN A 1 475 ? 40.903 25.014 -27.866 1.00 85.38 475 ASN A O 1
ATOM 3762 N N . GLY A 1 476 ? 40.390 26.358 -26.146 1.00 87.38 476 GLY A N 1
ATOM 3763 C CA . GLY A 1 476 ? 39.286 25.567 -25.620 1.00 87.38 476 GLY A CA 1
ATOM 3764 C C . GLY A 1 476 ? 37.987 25.719 -26.412 1.00 87.38 476 GLY A C 1
ATOM 3765 O O . GLY A 1 476 ? 37.815 26.629 -27.220 1.00 87.38 476 GLY A O 1
ATOM 3766 N N . PHE A 1 477 ? 37.046 24.812 -26.156 1.00 91.12 477 PHE A N 1
ATOM 3767 C CA . PHE A 1 477 ? 35.726 24.800 -26.786 1.00 91.12 477 PHE A CA 1
ATOM 3768 C C . PHE A 1 477 ? 34.626 25.034 -25.746 1.00 91.12 477 PHE A C 1
ATOM 3770 O O . PHE A 1 477 ? 34.340 24.152 -24.939 1.00 91.12 477 PHE A O 1
ATOM 3777 N N . CYS A 1 478 ? 33.984 26.204 -25.777 1.00 93.69 478 CYS A N 1
ATOM 3778 C CA . CYS A 1 478 ? 32.795 26.475 -24.969 1.00 93.69 478 CYS A CA 1
ATOM 3779 C C . CYS A 1 478 ? 31.545 26.549 -25.851 1.00 93.69 478 CYS A C 1
ATOM 3781 O O . CYS A 1 478 ? 31.550 27.236 -26.877 1.00 93.69 478 CYS A O 1
ATOM 3783 N N . CYS A 1 479 ? 30.471 25.871 -25.443 1.00 94.56 479 CYS A N 1
ATOM 3784 C CA . CYS A 1 479 ? 29.191 25.885 -26.145 1.00 94.56 479 CYS A CA 1
ATOM 3785 C C . CYS A 1 479 ? 28.047 26.324 -25.223 1.00 94.56 479 CYS A C 1
ATOM 3787 O O . CYS A 1 479 ? 27.843 25.745 -24.162 1.00 94.56 479 CYS A O 1
ATOM 3789 N N . TYR A 1 480 ? 27.276 27.320 -25.654 1.00 93.38 480 TYR A N 1
ATOM 3790 C CA . TYR A 1 480 ? 26.055 27.792 -25.004 1.00 93.38 480 TYR A CA 1
ATOM 3791 C C . TYR A 1 480 ? 24.833 27.266 -25.764 1.00 93.38 480 TYR A C 1
ATOM 3793 O O . TYR A 1 480 ? 24.654 27.595 -26.938 1.00 93.38 480 TYR A O 1
ATOM 3801 N N . VAL A 1 481 ? 24.001 26.466 -25.100 1.00 93.12 481 VAL A N 1
ATOM 3802 C CA . VAL A 1 481 ? 22.788 25.843 -25.647 1.00 93.12 481 VAL A CA 1
ATOM 3803 C C . VAL A 1 481 ? 21.548 26.444 -24.983 1.00 93.12 481 VAL A C 1
ATOM 3805 O O . VAL A 1 481 ? 21.469 26.505 -23.754 1.00 93.12 481 VAL A O 1
ATOM 3808 N N . THR A 1 482 ? 20.556 26.858 -25.774 1.00 90.94 482 THR A N 1
ATOM 3809 C CA . THR A 1 482 ? 19.273 27.353 -25.249 1.00 90.94 482 THR A CA 1
ATOM 3810 C C . THR A 1 482 ? 18.099 27.101 -26.193 1.00 90.94 482 THR A C 1
ATOM 3812 O O . THR A 1 482 ? 18.268 26.972 -27.404 1.00 90.94 482 THR A O 1
ATOM 3815 N N . ASP A 1 483 ? 16.892 27.064 -25.635 1.00 90.06 483 ASP A N 1
ATOM 3816 C CA . ASP A 1 483 ? 15.632 27.094 -26.377 1.00 90.06 483 ASP A CA 1
ATOM 3817 C C . ASP A 1 483 ? 15.297 28.541 -26.768 1.00 90.06 483 ASP A C 1
ATOM 3819 O O . ASP A 1 483 ? 15.328 29.426 -25.912 1.00 90.06 483 ASP A O 1
ATOM 3823 N N . GLU A 1 484 ? 14.931 28.809 -28.028 1.00 87.19 484 GLU A N 1
ATOM 3824 C CA . GLU A 1 484 ? 14.578 30.176 -28.454 1.00 87.19 484 GLU A CA 1
ATOM 3825 C C . GLU A 1 484 ? 13.467 30.803 -27.592 1.00 87.19 484 GLU A C 1
ATOM 3827 O O . GLU A 1 484 ? 13.463 32.011 -27.369 1.00 87.19 484 GLU A O 1
ATOM 3832 N N . ARG A 1 485 ? 12.558 29.981 -27.044 1.00 84.06 485 ARG A N 1
ATOM 3833 C CA . ARG A 1 485 ? 11.415 30.420 -26.231 1.00 84.06 485 ARG A CA 1
ATOM 3834 C C . ARG A 1 485 ? 11.831 30.949 -24.860 1.00 84.06 485 ARG A C 1
ATOM 3836 O O . ARG A 1 485 ? 10.966 31.474 -24.156 1.00 84.06 485 ARG A O 1
ATOM 3843 N N . ALA A 1 486 ? 13.091 30.781 -24.455 1.00 81.50 486 ALA A N 1
ATOM 3844 C CA . ALA A 1 486 ? 13.655 31.346 -23.232 1.00 81.50 486 ALA A CA 1
ATOM 3845 C C . ALA A 1 486 ? 14.106 32.812 -23.415 1.00 81.50 486 ALA A C 1
ATOM 3847 O O . ALA A 1 486 ? 14.037 33.597 -22.472 1.00 81.50 486 ALA A O 1
ATOM 3848 N N . LEU A 1 487 ? 14.492 33.204 -24.635 1.00 77.38 487 LEU A N 1
ATOM 3849 C CA . LEU A 1 487 ? 14.948 34.555 -24.982 1.00 77.38 487 LEU A CA 1
ATOM 3850 C C . LEU A 1 487 ? 13.736 35.507 -25.080 1.00 77.38 487 LEU A C 1
ATOM 3852 O O . LEU A 1 487 ? 12.803 35.229 -25.835 1.00 77.38 487 LEU A O 1
ATOM 3856 N N . LYS A 1 488 ? 13.698 36.615 -24.315 1.00 66.75 488 LYS A N 1
ATOM 3857 C CA . LYS A 1 488 ? 12.447 37.390 -24.121 1.00 66.75 488 LYS A CA 1
ATOM 3858 C C . LYS A 1 488 ? 12.639 38.923 -24.032 1.00 66.75 488 LYS A C 1
ATOM 3860 O O . LYS A 1 488 ? 12.768 39.476 -22.946 1.00 66.75 488 LYS A O 1
ATOM 3865 N N . GLY A 1 489 ? 12.524 39.616 -25.172 1.00 60.12 489 GLY A N 1
ATOM 3866 C CA . GLY A 1 489 ? 12.351 41.084 -25.259 1.00 60.12 489 GLY A CA 1
ATOM 3867 C C . GLY A 1 489 ? 13.651 41.918 -25.308 1.00 60.12 489 GLY A C 1
ATOM 3868 O O . GLY A 1 489 ? 14.672 41.472 -24.799 1.00 60.12 489 GLY A O 1
ATOM 3869 N N . PRO A 1 490 ? 13.651 43.120 -25.929 1.00 55.31 490 PRO A N 1
ATOM 3870 C CA . PRO A 1 490 ? 14.890 43.772 -26.379 1.00 55.31 490 PRO A CA 1
ATOM 3871 C C . PRO A 1 490 ? 15.671 44.571 -25.321 1.00 55.31 490 PRO A C 1
ATOM 3873 O O . PRO A 1 490 ? 16.891 44.653 -25.428 1.00 55.31 490 PRO A O 1
ATOM 3876 N N . GLU A 1 491 ? 15.014 45.187 -24.331 1.00 58.47 491 GLU A N 1
ATOM 3877 C CA . GLU A 1 491 ? 15.683 46.163 -23.448 1.00 58.47 491 GLU A CA 1
ATOM 3878 C C . GLU A 1 491 ? 16.590 45.482 -22.411 1.00 58.47 491 GLU A C 1
ATOM 3880 O O . GLU A 1 491 ? 17.809 45.650 -22.453 1.00 58.47 491 GLU A O 1
ATOM 3885 N N . ASN A 1 492 ? 16.031 44.635 -21.540 1.00 65.81 492 ASN A N 1
ATOM 3886 C CA . ASN A 1 492 ? 16.803 43.941 -20.499 1.00 65.81 492 ASN A CA 1
ATOM 3887 C C . ASN A 1 492 ? 17.785 42.897 -21.068 1.00 65.81 492 ASN A C 1
ATOM 3889 O O . ASN A 1 492 ? 18.853 42.671 -20.499 1.00 65.81 492 ASN A O 1
ATOM 3893 N N . TRP A 1 493 ? 17.479 42.281 -22.217 1.00 78.81 493 TRP A N 1
ATOM 3894 C CA . TRP A 1 493 ? 18.391 41.326 -22.862 1.00 78.81 493 TRP A CA 1
ATOM 3895 C C . TRP A 1 493 ? 19.515 41.991 -23.659 1.00 78.81 493 TRP A C 1
ATOM 3897 O O . TRP A 1 493 ? 20.401 41.281 -24.131 1.00 78.81 493 TRP A O 1
ATOM 3907 N N . LYS A 1 494 ? 19.564 43.327 -23.772 1.00 81.50 494 LYS A N 1
ATOM 3908 C CA . LYS A 1 494 ? 20.660 44.023 -24.463 1.00 81.50 494 LYS A CA 1
ATOM 3909 C C . LYS A 1 494 ? 22.038 43.610 -23.925 1.00 81.50 494 LYS A C 1
ATOM 3911 O O . LYS A 1 494 ? 22.903 43.243 -24.716 1.00 81.50 494 LYS A O 1
ATOM 3916 N N . GLN A 1 495 ? 22.212 43.564 -22.600 1.00 83.81 495 GLN A N 1
ATOM 3917 C CA . GLN A 1 495 ? 23.458 43.095 -21.976 1.00 83.81 495 GLN A CA 1
ATOM 3918 C C . GLN A 1 495 ? 23.755 41.625 -22.322 1.00 83.81 495 GLN A C 1
ATOM 3920 O O . GLN A 1 495 ? 24.899 41.265 -22.585 1.00 83.81 495 GLN A O 1
ATOM 3925 N N . VAL A 1 496 ? 22.729 40.768 -22.370 1.00 87.25 496 VAL A N 1
ATOM 3926 C CA . VAL A 1 496 ? 22.878 39.352 -22.744 1.00 87.25 496 VAL A CA 1
ATOM 3927 C C . VAL A 1 496 ? 23.294 39.213 -24.212 1.00 87.25 496 VAL A C 1
ATOM 3929 O O . VAL A 1 496 ? 24.147 38.391 -24.532 1.00 87.25 496 VAL A O 1
ATOM 3932 N N . HIS A 1 497 ? 22.753 40.037 -25.110 1.00 87.31 497 HIS A N 1
ATOM 3933 C CA . HIS A 1 497 ? 23.147 40.069 -26.519 1.00 87.31 497 HIS A CA 1
ATOM 3934 C C . HIS A 1 497 ? 24.572 40.610 -26.721 1.00 87.31 497 HIS A C 1
ATOM 3936 O O . HIS A 1 497 ? 25.306 40.071 -27.550 1.00 87.31 497 HIS A O 1
ATOM 3942 N N . GLU A 1 498 ? 24.994 41.609 -25.942 1.00 89.44 498 GLU A N 1
ATOM 3943 C CA . GLU A 1 498 ? 26.376 42.109 -25.924 1.00 89.44 498 GLU A CA 1
ATOM 3944 C C . GLU A 1 498 ? 27.358 41.030 -25.428 1.00 89.44 498 GLU A C 1
ATOM 3946 O O . GLU A 1 498 ? 28.362 40.767 -26.094 1.00 89.44 498 GLU A O 1
ATOM 3951 N N . LEU A 1 499 ? 27.028 40.323 -24.339 1.00 92.31 499 LEU A N 1
ATOM 3952 C CA . LEU A 1 499 ? 27.808 39.187 -23.829 1.00 92.31 499 LEU A CA 1
ATOM 3953 C C . LEU A 1 499 ? 27.844 38.011 -24.822 1.00 92.31 499 LEU A C 1
ATOM 3955 O O . LEU A 1 499 ? 28.907 37.442 -25.052 1.00 92.31 499 LEU A O 1
ATOM 3959 N N . LEU A 1 500 ? 26.733 37.673 -25.489 1.00 90.06 500 LEU A N 1
ATOM 3960 C CA . LEU A 1 500 ? 26.731 36.680 -26.576 1.00 90.06 500 LEU A CA 1
ATOM 3961 C C . LEU A 1 500 ? 27.611 37.118 -27.759 1.00 90.06 500 LEU A C 1
ATOM 3963 O O . LEU A 1 500 ? 28.220 36.270 -28.410 1.00 90.06 500 LEU A O 1
ATOM 3967 N N . GLY A 1 501 ? 27.705 38.422 -28.034 1.00 91.00 501 GLY A N 1
ATOM 3968 C CA . GLY A 1 501 ? 28.640 38.982 -29.010 1.00 91.00 501 GLY A CA 1
ATOM 3969 C C . GLY A 1 501 ? 30.102 38.758 -28.613 1.00 91.00 501 GLY A C 1
ATOM 3970 O O . GLY A 1 501 ? 30.880 38.248 -29.417 1.00 91.00 501 GLY A O 1
ATOM 3971 N N . GLN A 1 502 ? 30.457 39.065 -27.362 1.00 94.19 502 GLN A N 1
ATOM 3972 C CA . GLN A 1 502 ? 31.801 38.844 -26.806 1.00 94.19 502 GLN A CA 1
ATOM 3973 C C . GLN A 1 502 ? 32.174 37.353 -26.786 1.00 94.19 502 GLN A C 1
ATOM 3975 O O . GLN A 1 502 ? 33.231 36.968 -27.282 1.00 94.19 502 GLN A O 1
ATOM 3980 N N . PHE A 1 503 ? 31.267 36.497 -26.311 1.00 94.25 503 PHE A N 1
ATOM 3981 C CA . PHE A 1 503 ? 31.429 35.043 -26.292 1.00 94.25 503 PHE A CA 1
ATOM 3982 C C . PHE A 1 503 ? 31.706 34.477 -27.694 1.00 94.25 503 PHE A C 1
ATOM 3984 O O . PHE A 1 503 ? 32.639 33.697 -27.873 1.00 94.25 503 PHE A O 1
ATOM 3991 N N . ARG A 1 504 ? 30.966 34.928 -28.719 1.00 92.62 504 ARG A N 1
ATOM 3992 C CA . ARG A 1 504 ? 31.206 34.546 -30.125 1.00 92.62 504 ARG A CA 1
ATOM 3993 C C . ARG A 1 504 ? 32.523 35.094 -30.679 1.00 92.62 504 ARG A C 1
ATOM 3995 O O . ARG A 1 504 ? 33.172 34.404 -31.459 1.00 92.62 504 ARG A O 1
ATOM 4002 N N . ALA A 1 505 ? 32.939 36.298 -30.279 1.00 91.62 505 ALA A N 1
ATOM 4003 C CA . ALA A 1 505 ? 34.237 36.861 -30.664 1.00 91.62 505 ALA A CA 1
ATOM 4004 C C . ALA A 1 505 ? 35.412 36.036 -30.101 1.00 91.62 505 ALA A C 1
ATOM 4006 O O . ALA A 1 505 ? 36.412 35.841 -30.790 1.00 91.62 505 ALA A O 1
ATOM 4007 N N . LEU A 1 506 ? 35.245 35.449 -28.910 1.00 92.69 506 LEU A N 1
ATOM 4008 C CA . LEU A 1 506 ? 36.146 34.451 -28.317 1.00 92.69 506 LEU A CA 1
ATOM 4009 C C . LEU A 1 506 ? 35.971 33.028 -28.900 1.00 92.69 506 LEU A C 1
ATOM 4011 O O . LEU A 1 506 ? 36.438 32.056 -28.314 1.00 92.69 506 LEU A O 1
ATOM 4015 N N . LYS A 1 507 ? 35.317 32.886 -30.065 1.00 89.81 507 LYS A N 1
ATOM 4016 C CA . LYS A 1 507 ? 34.991 31.615 -30.751 1.00 89.81 507 LYS A CA 1
ATOM 4017 C C . LYS A 1 507 ? 34.014 30.693 -29.997 1.00 89.81 507 LYS A C 1
ATOM 4019 O O . LYS A 1 507 ? 33.828 29.546 -30.403 1.00 89.81 507 LYS A O 1
ATOM 4024 N N . GLY A 1 508 ? 33.349 31.182 -28.951 1.00 90.50 508 GLY A N 1
ATOM 4025 C CA . GLY A 1 508 ? 32.301 30.459 -28.232 1.00 90.50 508 GLY A CA 1
ATOM 4026 C C . GLY A 1 508 ? 31.107 30.124 -29.130 1.00 90.50 508 GLY A C 1
ATOM 4027 O O . GLY A 1 508 ? 30.563 30.980 -29.836 1.00 90.50 508 GLY A O 1
ATOM 4028 N N . ARG A 1 509 ? 30.680 28.859 -29.110 1.00 91.38 509 ARG A N 1
ATOM 4029 C CA . ARG A 1 509 ? 29.612 28.332 -29.969 1.00 91.38 509 ARG A CA 1
ATOM 4030 C C . ARG A 1 509 ? 28.243 28.612 -29.350 1.00 91.38 509 ARG A C 1
ATOM 4032 O O . ARG A 1 509 ? 27.998 28.223 -28.216 1.00 91.38 509 ARG A O 1
ATOM 4039 N N . THR A 1 510 ? 27.322 29.243 -30.080 1.00 91.00 510 THR A N 1
ATOM 4040 C CA . THR A 1 510 ? 25.915 29.364 -29.646 1.00 91.00 510 THR A CA 1
ATOM 4041 C C . THR A 1 510 ? 25.030 28.392 -30.422 1.00 91.00 510 THR A C 1
ATOM 4043 O O . THR A 1 510 ? 25.041 28.414 -31.650 1.00 91.00 510 THR A O 1
ATOM 4046 N N . VAL A 1 511 ? 24.225 27.601 -29.716 1.00 91.44 511 VAL A N 1
ATOM 4047 C CA . VAL A 1 511 ? 23.149 26.765 -30.262 1.00 91.44 511 VAL A CA 1
ATOM 4048 C C . VAL A 1 511 ? 21.826 27.297 -29.711 1.00 91.44 511 VAL A C 1
ATOM 4050 O O . VAL A 1 511 ? 21.560 27.196 -28.515 1.00 91.44 511 VAL A O 1
ATOM 4053 N N . VAL A 1 512 ? 21.011 27.906 -30.575 1.00 89.88 512 VAL A N 1
ATOM 4054 C CA . VAL A 1 512 ? 19.667 28.400 -30.231 1.00 89.88 512 VAL A CA 1
ATOM 4055 C C . VAL A 1 512 ? 18.652 27.521 -30.950 1.00 89.88 512 VAL A C 1
ATOM 4057 O O . VAL A 1 512 ? 18.610 27.503 -32.180 1.00 89.88 512 VAL A O 1
ATOM 4060 N N . LEU A 1 513 ? 17.857 26.767 -30.194 1.00 90.50 513 LEU A N 1
ATOM 4061 C CA . LEU A 1 513 ? 16.964 25.751 -30.741 1.00 90.50 513 LEU A CA 1
ATOM 4062 C C . LEU A 1 513 ? 15.713 26.393 -31.352 1.00 90.50 513 LEU A C 1
ATOM 4064 O O . LEU A 1 513 ? 14.745 26.718 -30.662 1.00 90.50 513 LEU A O 1
ATOM 4068 N N . GLN A 1 514 ? 15.779 26.551 -32.675 1.00 88.94 514 GLN A N 1
ATOM 4069 C CA . GLN A 1 514 ? 14.653 26.742 -33.595 1.00 88.94 514 GLN A CA 1
ATOM 4070 C C . GLN A 1 514 ? 13.691 25.532 -33.550 1.00 88.94 514 GLN A C 1
ATOM 4072 O O . GLN A 1 514 ? 14.080 24.490 -33.013 1.00 88.94 514 GLN A O 1
ATOM 4077 N N . PRO A 1 515 ? 12.467 25.608 -34.116 1.00 88.31 515 PRO A N 1
ATOM 4078 C CA . PRO A 1 515 ? 11.464 24.538 -34.025 1.00 88.31 515 PRO A CA 1
ATOM 4079 C C . PRO A 1 515 ? 11.987 23.134 -34.369 1.00 88.31 515 PRO A C 1
ATOM 4081 O O . PRO A 1 515 ? 11.878 22.238 -33.534 1.00 88.31 515 PRO A O 1
ATOM 4084 N N . ASP A 1 516 ? 12.642 22.970 -35.520 1.00 85.75 516 ASP A N 1
ATOM 4085 C CA . ASP A 1 516 ? 13.227 21.701 -35.979 1.00 85.75 516 ASP A CA 1
ATOM 4086 C C . ASP A 1 516 ? 14.301 21.180 -35.002 1.00 85.75 516 ASP A C 1
ATOM 4088 O O . ASP A 1 516 ? 14.371 19.991 -34.693 1.00 85.75 516 ASP A O 1
ATOM 4092 N N . GLY A 1 517 ? 15.118 22.088 -34.454 1.00 87.44 517 GLY A N 1
ATOM 4093 C CA . GLY A 1 517 ? 16.141 21.764 -33.458 1.00 87.44 517 GLY A CA 1
ATOM 4094 C C . GLY A 1 517 ? 15.544 21.337 -32.115 1.00 87.44 517 GLY A C 1
ATOM 4095 O O . GLY A 1 517 ? 16.052 20.412 -31.488 1.00 87.44 517 GLY A O 1
ATOM 4096 N N . ARG A 1 518 ? 14.432 21.948 -31.682 1.00 90.06 518 ARG A N 1
ATOM 4097 C CA . ARG A 1 518 ? 13.688 21.487 -30.497 1.00 90.06 518 ARG A CA 1
ATOM 4098 C C . ARG A 1 518 ? 13.104 20.097 -30.711 1.00 90.06 518 ARG A C 1
ATOM 4100 O O . ARG A 1 518 ? 13.206 19.273 -29.806 1.00 90.06 518 ARG A O 1
ATOM 4107 N N . ALA A 1 519 ? 12.516 19.850 -31.885 1.00 89.56 519 ALA A N 1
ATOM 4108 C CA . ALA A 1 519 ? 11.984 18.544 -32.257 1.00 89.56 519 ALA A CA 1
ATOM 4109 C C . ALA A 1 519 ? 13.072 17.468 -32.143 1.00 89.56 519 ALA A C 1
ATOM 4111 O O . ALA A 1 519 ? 12.882 16.492 -31.425 1.00 89.56 519 ALA A O 1
ATOM 4112 N N . ALA A 1 520 ? 14.250 17.711 -32.726 1.00 90.31 520 ALA A N 1
ATOM 4113 C CA . ALA A 1 520 ? 15.377 16.785 -32.656 1.00 90.31 520 ALA A CA 1
ATOM 4114 C C . ALA A 1 520 ? 15.916 16.548 -31.232 1.00 90.31 520 ALA A C 1
ATOM 4116 O O . ALA A 1 520 ? 16.173 15.399 -30.870 1.00 90.31 520 ALA A O 1
ATOM 4117 N N . TRP A 1 521 ? 16.085 17.604 -30.422 1.00 93.12 521 TRP A N 1
ATOM 4118 C CA . TRP A 1 521 ? 16.656 17.503 -29.070 1.00 93.12 521 TRP A CA 1
ATOM 4119 C C . TRP A 1 521 ? 15.680 16.887 -28.054 1.00 93.12 521 TRP A C 1
ATOM 4121 O O . TRP A 1 521 ? 16.040 15.934 -27.367 1.00 93.12 521 TRP A O 1
ATOM 4131 N N . TYR A 1 522 ? 14.440 17.380 -27.949 1.00 89.44 522 TYR A N 1
ATOM 4132 C CA . TYR A 1 522 ? 13.459 16.802 -27.016 1.00 89.44 522 TYR A CA 1
ATOM 4133 C C . TYR A 1 522 ? 12.930 15.446 -27.511 1.00 89.44 522 TYR A C 1
ATOM 4135 O O . TYR A 1 522 ? 12.684 14.555 -26.697 1.00 89.44 522 TYR A O 1
ATOM 4143 N N . GLY A 1 523 ? 12.833 15.251 -28.832 1.00 89.69 523 GLY A N 1
ATOM 4144 C CA . GLY A 1 523 ? 12.486 13.968 -29.447 1.00 89.69 523 GLY A CA 1
ATOM 4145 C C . GLY A 1 523 ? 13.513 12.877 -29.149 1.00 89.69 523 GLY A C 1
ATOM 4146 O O . GLY A 1 523 ? 13.141 11.716 -29.011 1.00 89.69 523 GLY A O 1
ATOM 4147 N N . LEU A 1 524 ? 14.787 13.235 -28.943 1.00 90.69 524 LEU A N 1
ATOM 4148 C CA . LEU A 1 524 ? 15.829 12.280 -28.556 1.00 90.69 524 LEU A CA 1
ATOM 4149 C C . LEU A 1 524 ? 15.624 11.751 -27.124 1.00 90.69 524 LEU A C 1
ATOM 4151 O O . LEU A 1 524 ? 15.742 10.550 -26.891 1.00 90.69 524 LEU A O 1
ATOM 4155 N N . VAL A 1 525 ? 15.230 12.618 -26.184 1.00 87.38 525 VAL A N 1
ATOM 4156 C CA . VAL A 1 525 ? 14.863 12.218 -24.808 1.00 87.38 525 VAL A CA 1
ATOM 4157 C C . VAL A 1 525 ? 13.590 11.363 -24.809 1.00 87.38 525 VAL A C 1
ATOM 4159 O O . VAL A 1 525 ? 13.521 10.333 -24.141 1.00 87.38 525 VAL A O 1
ATOM 4162 N N . ALA A 1 526 ? 12.586 11.750 -25.602 1.00 82.38 526 ALA A N 1
ATOM 4163 C CA . ALA A 1 526 ? 11.360 10.972 -25.781 1.00 82.38 526 ALA A CA 1
ATOM 4164 C C . ALA A 1 526 ? 11.643 9.565 -26.341 1.00 82.38 526 ALA A C 1
ATOM 4166 O O . ALA A 1 526 ? 11.133 8.571 -25.822 1.00 82.38 526 ALA A O 1
ATOM 4167 N N . PHE A 1 527 ? 12.502 9.479 -27.358 1.00 87.19 527 PHE A N 1
ATOM 4168 C CA . PHE A 1 527 ? 12.917 8.233 -27.995 1.00 87.19 527 PHE A CA 1
ATOM 4169 C C . PHE A 1 527 ? 13.733 7.330 -27.058 1.00 87.19 527 PHE A C 1
ATOM 4171 O O . PHE A 1 527 ? 13.464 6.130 -27.002 1.00 87.19 527 PHE A O 1
ATOM 4178 N N . GLN A 1 528 ? 14.649 7.884 -26.254 1.00 85.56 528 GLN A N 1
ATOM 4179 C CA . GLN A 1 528 ? 15.340 7.117 -25.211 1.00 85.56 528 GLN A CA 1
ATOM 4180 C C . GLN A 1 528 ? 14.344 6.473 -24.241 1.00 85.56 528 GLN A C 1
ATOM 4182 O O . GLN A 1 528 ? 14.418 5.269 -24.004 1.00 85.56 528 GLN A O 1
ATOM 4187 N N . ASN A 1 529 ? 13.376 7.240 -23.730 1.00 76.12 529 ASN A N 1
ATOM 4188 C CA . ASN A 1 529 ? 12.357 6.710 -22.822 1.00 76.12 529 ASN A CA 1
ATOM 4189 C C . ASN A 1 529 ? 11.523 5.605 -23.496 1.00 76.12 529 ASN A C 1
ATOM 4191 O O . ASN A 1 529 ? 11.300 4.551 -22.903 1.00 76.12 529 ASN A O 1
ATOM 4195 N N . LYS A 1 530 ? 11.135 5.795 -24.762 1.00 75.25 530 LYS A N 1
ATOM 4196 C CA . LYS A 1 530 ? 10.415 4.810 -25.590 1.00 75.25 530 LYS A CA 1
ATOM 4197 C C . LYS A 1 530 ? 11.191 3.492 -25.758 1.00 75.25 530 LYS A C 1
ATOM 4199 O O . LYS A 1 530 ? 10.588 2.420 -25.706 1.00 75.25 530 LYS A O 1
ATOM 4204 N N . VAL A 1 531 ? 12.519 3.538 -25.904 1.00 76.38 531 VAL A N 1
ATOM 4205 C CA . VAL A 1 531 ? 13.363 2.327 -25.898 1.00 76.38 531 VAL A CA 1
ATOM 4206 C C . VAL A 1 531 ? 13.429 1.711 -24.496 1.00 76.38 531 VAL A C 1
ATOM 4208 O O . VAL A 1 531 ? 13.129 0.530 -24.346 1.00 76.38 531 VAL A O 1
ATOM 4211 N N . CYS A 1 532 ? 13.736 2.495 -23.458 1.00 70.50 532 CYS A N 1
ATOM 4212 C CA . CYS A 1 532 ? 13.865 2.004 -22.077 1.00 70.50 532 CYS A CA 1
ATOM 4213 C C . CYS A 1 532 ? 12.580 1.355 -21.521 1.00 70.50 532 CYS A C 1
ATOM 4215 O O . CYS A 1 532 ? 12.664 0.428 -20.719 1.00 70.50 532 CYS A O 1
ATOM 4217 N N . ASN A 1 533 ? 11.400 1.799 -21.965 1.00 61.78 533 ASN A N 1
ATOM 4218 C CA . ASN A 1 533 ? 10.102 1.218 -21.600 1.00 61.78 533 ASN A CA 1
ATOM 4219 C C . ASN A 1 533 ? 9.726 -0.040 -22.413 1.00 61.78 533 ASN A C 1
ATOM 4221 O O . ASN A 1 533 ? 8.689 -0.656 -22.153 1.00 61.78 533 ASN A O 1
ATOM 4225 N N . GLY A 1 534 ? 10.521 -0.416 -23.422 1.00 61.38 534 GLY A N 1
ATOM 4226 C CA . GLY A 1 534 ? 10.185 -1.502 -24.343 1.00 61.38 534 GLY A CA 1
ATOM 4227 C C . GLY A 1 534 ? 9.005 -1.175 -25.268 1.00 61.38 534 GLY A C 1
ATOM 4228 O O . GLY A 1 534 ? 8.214 -2.060 -25.610 1.00 61.38 534 GLY A O 1
ATOM 4229 N N . ASP A 1 535 ? 8.843 0.097 -25.646 1.00 61.88 535 ASP A N 1
ATOM 4230 C CA . ASP A 1 535 ? 7.807 0.555 -26.581 1.00 61.88 535 ASP A CA 1
ATOM 4231 C C . ASP A 1 535 ? 8.252 0.458 -28.052 1.00 61.88 535 ASP A C 1
ATOM 4233 O O . ASP A 1 535 ? 7.403 0.429 -28.943 1.00 61.88 535 ASP A O 1
ATOM 4237 N N . VAL A 1 536 ? 9.558 0.321 -28.317 1.00 68.81 536 VAL A N 1
ATOM 4238 C CA . VAL A 1 536 ? 10.102 -0.012 -29.647 1.00 68.81 536 VAL A CA 1
ATOM 4239 C C . VAL A 1 536 ? 10.257 -1.532 -29.788 1.00 68.81 536 VAL A C 1
ATOM 4241 O O . VAL A 1 536 ? 10.871 -2.189 -28.948 1.00 68.81 536 VAL A O 1
ATOM 4244 N N . THR A 1 537 ? 9.706 -2.096 -30.867 1.00 64.75 537 THR A N 1
ATOM 4245 C CA . THR A 1 537 ? 9.848 -3.516 -31.239 1.00 64.75 537 THR A CA 1
ATOM 4246 C C . THR A 1 537 ? 10.724 -3.633 -32.481 1.00 64.75 537 THR A C 1
ATOM 4248 O O . THR A 1 537 ? 10.484 -2.943 -33.468 1.00 64.75 537 THR A O 1
ATOM 4251 N N . LEU A 1 538 ? 11.713 -4.520 -32.431 1.00 69.75 538 LEU A N 1
ATOM 4252 C CA . LEU A 1 538 ? 12.628 -4.843 -33.519 1.00 69.75 538 LEU A CA 1
ATOM 4253 C C . LEU A 1 538 ? 12.293 -6.228 -34.080 1.00 69.75 538 LEU A C 1
ATOM 4255 O O . LEU A 1 538 ? 11.964 -7.152 -33.330 1.00 69.75 538 LEU A O 1
ATOM 4259 N N . TYR A 1 539 ? 12.439 -6.379 -35.393 1.00 64.50 539 TYR A N 1
ATOM 4260 C CA . TYR A 1 539 ? 12.169 -7.616 -36.127 1.00 64.50 539 TYR A CA 1
ATOM 4261 C C . TYR A 1 539 ? 13.485 -8.142 -36.728 1.00 64.50 539 TYR A C 1
ATOM 4263 O O . TYR A 1 539 ? 13.740 -7.935 -37.908 1.00 64.50 539 TYR A O 1
ATOM 4271 N N . PRO A 1 540 ? 14.384 -8.746 -35.924 1.00 62.62 540 PRO A N 1
ATOM 4272 C CA . PRO A 1 540 ? 15.662 -9.234 -36.431 1.00 62.62 540 PRO A CA 1
ATOM 4273 C C . PRO A 1 540 ? 15.449 -10.458 -37.345 1.00 62.62 540 PRO A C 1
ATOM 4275 O O . PRO A 1 540 ? 14.756 -11.391 -36.947 1.00 62.62 540 PRO A O 1
ATOM 4278 N N . PRO A 1 541 ? 16.099 -10.554 -38.516 1.00 53.59 541 PRO A N 1
ATOM 4279 C CA . PRO A 1 541 ? 15.798 -11.587 -39.521 1.00 53.59 541 PRO A CA 1
ATOM 4280 C C . PRO A 1 541 ? 16.190 -13.025 -39.129 1.00 53.59 541 PRO A C 1
ATOM 4282 O O . PRO A 1 541 ? 15.898 -13.971 -39.857 1.00 53.59 541 PRO A O 1
ATOM 4285 N N . SER A 1 542 ? 16.859 -13.211 -37.988 1.00 50.97 542 SER A N 1
ATOM 4286 C CA . SER A 1 542 ? 17.280 -14.510 -37.443 1.00 50.97 542 SER A CA 1
ATOM 4287 C C . SER A 1 542 ? 16.701 -14.819 -36.052 1.00 50.97 542 SER A C 1
ATOM 4289 O O . SER A 1 542 ? 17.127 -15.777 -35.406 1.00 50.97 542 SER A O 1
ATOM 4291 N N . GLY A 1 543 ? 15.714 -14.044 -35.588 1.00 51.03 543 GLY A N 1
ATOM 4292 C CA . GLY A 1 543 ? 15.011 -14.269 -34.323 1.00 51.03 543 GLY A CA 1
ATOM 4293 C C . GLY A 1 543 ? 13.557 -13.795 -34.378 1.00 51.03 543 GLY A C 1
ATOM 4294 O O . GLY A 1 543 ? 13.166 -13.054 -35.268 1.00 51.03 543 GLY A O 1
ATOM 4295 N N . GLY A 1 544 ? 12.730 -14.222 -33.421 1.00 52.91 544 GLY A N 1
ATOM 4296 C CA . GLY A 1 544 ? 11.379 -13.663 -33.288 1.00 52.91 544 GLY A CA 1
ATOM 4297 C C . GLY A 1 544 ? 11.406 -12.167 -32.925 1.00 52.91 544 GLY A C 1
ATOM 4298 O O . GLY A 1 544 ? 12.443 -11.676 -32.461 1.00 52.91 544 GLY A O 1
ATOM 4299 N N . PRO A 1 545 ? 10.281 -11.441 -33.087 1.00 58.16 545 PRO A N 1
ATOM 4300 C CA . PRO A 1 545 ? 10.189 -10.038 -32.694 1.00 58.16 545 PRO A CA 1
ATOM 4301 C C . PRO A 1 545 ? 10.601 -9.852 -31.231 1.00 58.16 545 PRO A C 1
ATOM 4303 O O . PRO A 1 545 ? 10.103 -10.544 -30.338 1.00 58.16 545 PRO A O 1
ATOM 4306 N N . ARG A 1 546 ? 11.510 -8.907 -30.990 1.00 70.25 546 ARG A N 1
ATOM 4307 C CA . ARG A 1 546 ? 12.047 -8.584 -29.662 1.00 70.25 546 ARG A CA 1
ATOM 4308 C C . ARG A 1 546 ? 11.900 -7.099 -29.372 1.00 70.25 546 ARG A C 1
ATOM 4310 O O . ARG A 1 546 ? 11.763 -6.292 -30.284 1.00 70.25 546 ARG A O 1
ATOM 4317 N N . LEU A 1 547 ? 11.957 -6.723 -28.102 1.00 68.12 547 LEU A N 1
ATOM 4318 C CA . LEU A 1 547 ? 12.019 -5.310 -27.734 1.00 68.12 547 LEU A CA 1
ATOM 4319 C C . LEU A 1 547 ? 13.419 -4.756 -28.046 1.00 68.12 547 LEU A C 1
ATOM 4321 O O . LEU A 1 547 ? 14.406 -5.502 -28.010 1.00 68.12 547 LEU A O 1
ATOM 4325 N N . ALA A 1 548 ? 13.490 -3.466 -28.373 1.00 77.06 548 ALA A N 1
ATOM 4326 C CA . ALA A 1 548 ? 14.756 -2.742 -28.414 1.00 77.06 548 ALA A CA 1
ATOM 4327 C C . ALA A 1 548 ? 15.321 -2.595 -26.994 1.00 77.06 548 ALA A C 1
ATOM 4329 O O . ALA A 1 548 ? 14.561 -2.446 -26.034 1.00 77.06 548 ALA A O 1
ATOM 4330 N N . THR A 1 549 ? 16.643 -2.617 -26.861 1.00 81.69 549 THR A N 1
ATOM 4331 C CA . THR A 1 549 ? 17.349 -2.475 -25.583 1.00 81.69 549 THR A CA 1
ATOM 4332 C C . THR A 1 549 ? 18.216 -1.205 -25.562 1.00 81.69 549 THR A C 1
ATOM 4334 O O . THR A 1 549 ? 18.447 -0.592 -26.611 1.00 81.69 549 THR A O 1
ATOM 4337 N N . PRO A 1 550 ? 18.730 -0.773 -24.393 1.00 81.88 550 PRO A N 1
ATOM 4338 C CA . PRO A 1 550 ? 19.671 0.348 -24.314 1.00 81.88 550 PRO A CA 1
ATOM 4339 C C . PRO A 1 550 ? 20.941 0.147 -25.159 1.00 81.88 550 PRO A C 1
ATOM 4341 O O . PRO A 1 550 ? 21.528 1.121 -25.631 1.00 81.88 550 PRO A O 1
ATOM 4344 N N . GLU A 1 551 ? 21.352 -1.101 -25.398 1.00 84.94 551 GLU A N 1
ATOM 4345 C CA . GLU A 1 551 ? 22.460 -1.451 -26.288 1.00 84.94 551 GLU A CA 1
ATOM 4346 C C . GLU A 1 551 ? 22.124 -1.172 -27.761 1.00 84.94 551 GLU A C 1
ATOM 4348 O O . GLU A 1 551 ? 22.959 -0.597 -28.459 1.00 84.94 551 GLU A O 1
ATOM 4353 N N . ASP A 1 552 ? 20.903 -1.488 -28.220 1.00 87.44 552 ASP A N 1
ATOM 4354 C CA . ASP A 1 552 ? 20.444 -1.148 -29.579 1.00 87.44 552 ASP A CA 1
ATOM 4355 C C . ASP A 1 552 ? 20.431 0.372 -29.793 1.00 87.44 552 ASP A C 1
ATOM 4357 O O . ASP A 1 552 ? 20.904 0.868 -30.817 1.00 87.44 552 ASP A O 1
ATOM 4361 N N . LEU A 1 553 ? 19.948 1.125 -28.795 1.00 88.50 553 LEU A N 1
ATOM 4362 C CA . LEU A 1 553 ? 19.999 2.588 -28.801 1.00 88.50 553 LEU A CA 1
ATOM 4363 C C . LEU A 1 553 ? 21.449 3.094 -28.838 1.00 88.50 553 LEU A C 1
ATOM 4365 O O . LEU A 1 553 ? 21.755 4.001 -29.607 1.00 88.50 553 LEU A O 1
ATOM 4369 N N . SER A 1 554 ? 22.359 2.501 -28.058 1.00 87.62 554 SER A N 1
ATOM 4370 C CA . SER A 1 554 ? 23.779 2.877 -28.067 1.00 87.62 554 SER A CA 1
ATOM 4371 C C . SER A 1 554 ? 24.464 2.581 -29.406 1.00 87.62 554 SER A C 1
ATOM 4373 O O . SER A 1 554 ? 25.329 3.353 -29.818 1.00 87.62 554 SER A O 1
ATOM 4375 N N . GLY A 1 555 ? 24.085 1.496 -30.090 1.00 87.06 555 GLY A N 1
ATOM 4376 C CA . GLY A 1 555 ? 24.535 1.189 -31.450 1.00 87.06 555 GLY A CA 1
ATOM 4377 C C . GLY A 1 555 ? 24.016 2.212 -32.459 1.00 87.06 555 GLY A C 1
ATOM 4378 O O . GLY A 1 555 ? 24.805 2.861 -33.144 1.00 87.06 555 GLY A O 1
ATOM 4379 N N . TYR A 1 556 ? 22.701 2.447 -32.476 1.00 89.94 556 TYR A N 1
ATOM 4380 C CA . TYR A 1 556 ? 22.076 3.444 -33.349 1.00 89.94 556 TYR A CA 1
ATOM 4381 C C . TYR A 1 556 ? 22.660 4.852 -33.149 1.00 89.94 556 TYR A C 1
ATOM 4383 O O . TYR A 1 556 ? 22.975 5.517 -34.133 1.00 89.94 556 TYR A O 1
ATOM 4391 N N . MET A 1 557 ? 22.900 5.284 -31.906 1.00 91.31 557 MET A N 1
ATOM 4392 C CA . MET A 1 557 ? 23.507 6.592 -31.618 1.00 91.31 557 MET A CA 1
ATOM 4393 C C . MET A 1 557 ? 24.939 6.754 -32.149 1.00 91.31 557 MET A C 1
ATOM 4395 O O . MET A 1 557 ? 25.347 7.883 -32.402 1.00 91.31 557 MET A O 1
ATOM 4399 N N . LYS A 1 558 ? 25.692 5.660 -32.329 1.00 85.81 558 LYS A N 1
ATOM 4400 C CA . LYS A 1 558 ? 27.063 5.675 -32.876 1.00 85.81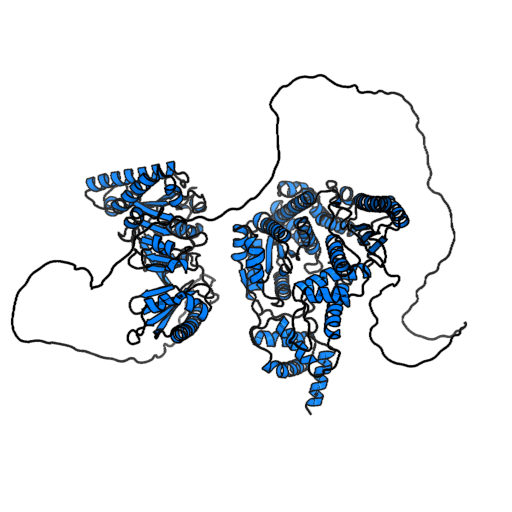 558 LYS A CA 1
ATOM 4401 C C . LYS A 1 558 ? 27.100 5.544 -34.394 1.00 85.81 558 LYS A C 1
ATOM 4403 O O . LYS A 1 558 ? 27.930 6.173 -35.040 1.00 85.81 558 LYS A O 1
ATOM 4408 N N . GLU A 1 559 ? 26.238 4.698 -34.955 1.00 80.31 559 GLU A N 1
ATOM 4409 C CA . GLU A 1 559 ? 26.377 4.245 -36.344 1.00 80.31 559 GLU A CA 1
ATOM 4410 C C . GLU A 1 559 ? 25.284 4.774 -37.278 1.00 80.31 559 GLU A C 1
ATOM 4412 O O . GLU A 1 559 ? 25.584 4.976 -38.455 1.00 80.31 559 GLU A O 1
ATOM 4417 N N . GLY A 1 560 ? 24.069 5.053 -36.779 1.00 78.81 560 GLY A N 1
ATOM 4418 C CA . GLY A 1 560 ? 22.897 5.455 -37.578 1.00 78.81 560 GLY A CA 1
ATOM 4419 C C . GLY A 1 560 ? 22.361 6.874 -37.325 1.00 78.81 560 GLY A C 1
ATOM 4420 O O . GLY A 1 560 ? 21.752 7.473 -38.212 1.00 78.81 560 GLY A O 1
ATOM 4421 N N . PHE A 1 561 ? 22.602 7.466 -36.152 1.00 86.44 561 PHE A N 1
ATOM 4422 C CA . PHE A 1 561 ? 22.093 8.794 -35.793 1.00 86.44 561 PHE A CA 1
ATOM 4423 C C . PHE A 1 561 ? 22.849 9.920 -36.523 1.00 86.44 561 PHE A C 1
ATOM 4425 O O . PHE A 1 561 ? 23.968 10.275 -36.164 1.00 86.44 561 PHE A O 1
ATOM 4432 N N . ARG A 1 562 ? 22.232 10.515 -37.554 1.00 79.06 562 ARG A N 1
ATOM 4433 C CA . ARG A 1 562 ? 22.873 11.530 -38.426 1.00 79.06 562 ARG A CA 1
ATOM 4434 C C . ARG A 1 562 ? 22.696 12.996 -37.992 1.00 79.06 562 ARG A C 1
ATOM 4436 O O . ARG A 1 562 ? 23.135 13.893 -38.706 1.00 79.06 562 ARG A O 1
ATOM 4443 N N . TRP A 1 563 ? 22.041 13.280 -36.865 1.00 77.75 563 TRP A N 1
ATOM 4444 C CA . TRP A 1 563 ? 21.808 14.662 -36.418 1.00 77.75 563 TRP A CA 1
ATOM 4445 C C . TRP A 1 563 ? 23.029 15.231 -35.675 1.00 77.75 563 TRP A C 1
ATOM 4447 O O . TRP A 1 563 ? 23.330 14.834 -34.548 1.00 77.75 563 TRP A O 1
ATOM 4457 N N . ASN A 1 564 ? 23.709 16.222 -36.260 1.00 81.12 564 ASN A N 1
ATOM 4458 C CA . ASN A 1 564 ? 24.758 16.972 -35.562 1.00 81.12 564 ASN A CA 1
ATOM 4459 C C . ASN A 1 564 ? 24.124 18.039 -34.649 1.00 81.12 564 ASN A C 1
ATOM 4461 O O . ASN A 1 564 ? 23.880 19.172 -35.067 1.00 81.12 564 ASN A O 1
ATOM 4465 N N . LEU A 1 565 ? 23.857 17.677 -33.388 1.00 84.00 565 LEU A N 1
ATOM 4466 C CA . LEU A 1 565 ? 23.147 18.535 -32.429 1.00 84.00 565 LEU A CA 1
ATOM 4467 C C . LEU A 1 565 ? 23.849 19.877 -32.146 1.00 84.00 565 LEU A C 1
ATOM 4469 O O . LEU A 1 565 ? 23.186 20.852 -31.792 1.00 84.00 565 LEU A O 1
ATOM 4473 N N . LEU A 1 566 ? 25.173 19.940 -32.312 1.00 82.19 566 LEU A N 1
ATOM 4474 C CA . LEU A 1 566 ? 25.986 21.140 -32.079 1.00 82.19 566 LEU A CA 1
ATOM 4475 C C . LEU A 1 566 ? 26.270 21.940 -33.369 1.00 82.19 566 LEU A C 1
ATOM 4477 O O . LEU A 1 566 ? 26.713 23.094 -33.301 1.00 82.19 566 LEU A O 1
ATOM 4481 N N . GLY A 1 567 ? 26.009 21.350 -34.541 1.00 70.75 567 GLY A N 1
ATOM 4482 C CA . GLY A 1 567 ? 26.359 21.858 -35.871 1.00 70.75 567 GLY A CA 1
ATOM 4483 C C . GLY A 1 567 ? 27.867 22.051 -36.068 1.00 70.75 567 GLY A C 1
ATOM 4484 O O . GLY A 1 567 ? 28.289 23.104 -36.548 1.00 70.75 567 GLY A O 1
ATOM 4485 N N . LEU A 1 568 ? 28.677 21.104 -35.587 1.00 64.25 568 LEU A N 1
ATOM 4486 C CA . LEU A 1 568 ? 30.143 21.181 -35.666 1.00 64.25 568 LEU A CA 1
ATOM 4487 C C . LEU A 1 568 ? 30.681 20.987 -37.088 1.00 64.25 568 LEU A C 1
ATOM 4489 O O . LEU A 1 568 ? 31.728 21.551 -37.404 1.00 64.25 568 LEU A O 1
ATOM 4493 N N . ASP A 1 569 ? 29.945 20.262 -37.928 1.00 50.28 569 ASP A N 1
ATOM 4494 C CA . ASP A 1 569 ? 30.259 20.063 -39.342 1.00 50.28 569 ASP A CA 1
ATOM 4495 C C . ASP A 1 569 ? 29.583 21.134 -40.210 1.00 50.28 569 ASP A C 1
ATOM 4497 O O . ASP A 1 569 ? 28.572 21.729 -39.832 1.00 50.28 569 ASP A O 1
ATOM 4501 N N . GLY A 1 570 ? 30.144 21.388 -41.394 1.00 42.41 570 GLY A N 1
ATOM 4502 C CA . GLY A 1 570 ? 29.724 22.479 -42.281 1.00 42.41 570 GLY A CA 1
ATOM 4503 C C . GLY A 1 570 ? 28.407 22.271 -43.041 1.00 42.41 570 GLY A C 1
ATOM 4504 O O . GLY A 1 570 ? 28.075 23.112 -43.875 1.00 42.41 570 GLY A O 1
ATOM 4505 N N . GLU A 1 571 ? 27.672 21.183 -42.793 1.00 32.91 571 GLU A N 1
ATOM 4506 C CA . GLU A 1 571 ? 26.485 20.799 -43.566 1.00 32.91 571 GLU A CA 1
ATOM 4507 C C . GLU A 1 571 ? 25.184 20.940 -42.764 1.00 32.91 571 GLU A C 1
ATOM 4509 O O . GLU A 1 571 ? 25.038 20.456 -41.641 1.00 32.91 571 GLU A O 1
ATOM 4514 N N . SER A 1 572 ? 24.199 21.614 -43.361 1.00 33.66 572 SER A N 1
ATOM 4515 C CA . SER A 1 572 ? 22.889 21.872 -42.764 1.00 33.66 572 SER A CA 1
ATOM 4516 C C . SER A 1 572 ? 21.939 20.684 -42.941 1.00 33.66 572 SER A C 1
ATOM 4518 O O . SER A 1 572 ? 21.059 20.692 -43.803 1.00 33.66 572 SER A O 1
ATOM 4520 N N . GLY A 1 573 ? 22.091 19.670 -42.085 1.00 31.86 573 GLY A N 1
ATOM 4521 C CA . GLY A 1 573 ? 21.189 18.517 -42.031 1.00 31.86 573 GLY A CA 1
ATOM 4522 C C . GLY A 1 573 ? 19.727 18.916 -41.789 1.00 31.86 573 GLY A C 1
ATOM 4523 O O . GLY A 1 573 ? 19.342 19.243 -40.668 1.00 31.86 573 GLY A O 1
ATOM 4524 N N . LYS A 1 574 ? 18.905 18.862 -42.844 1.00 31.12 574 LYS A N 1
ATOM 4525 C CA . LYS A 1 574 ? 17.436 18.885 -42.771 1.00 31.12 574 LYS A CA 1
ATOM 4526 C C . LYS A 1 574 ? 16.874 17.458 -42.835 1.00 31.12 574 LYS A C 1
ATOM 4528 O O . LYS A 1 574 ? 17.501 16.594 -43.448 1.00 31.12 574 LYS A O 1
ATOM 4533 N N . PRO A 1 575 ? 15.687 17.196 -42.262 1.00 27.94 575 PRO A N 1
ATOM 4534 C CA . PRO A 1 575 ? 15.060 15.884 -42.353 1.00 27.94 575 PRO A CA 1
ATOM 4535 C C . PRO A 1 575 ? 14.483 15.614 -43.756 1.00 27.94 575 PRO A C 1
ATOM 4537 O O . PRO A 1 575 ? 13.519 16.255 -44.161 1.00 27.94 575 PRO A O 1
ATOM 4540 N N . GLY A 1 576 ? 15.035 14.603 -44.434 1.00 29.45 576 GLY A N 1
ATOM 4541 C CA . GLY A 1 576 ? 14.372 13.833 -45.495 1.00 29.45 576 GLY A CA 1
ATOM 4542 C C . GLY A 1 576 ? 14.421 14.381 -46.929 1.00 29.45 576 GLY A C 1
ATOM 4543 O O . GLY A 1 576 ? 13.799 15.387 -47.247 1.00 29.45 576 GLY A O 1
ATOM 4544 N N . ASP A 1 577 ? 15.026 13.604 -47.829 1.00 25.72 577 ASP A N 1
ATOM 4545 C CA . ASP A 1 577 ? 14.246 12.865 -48.837 1.00 25.72 577 ASP A CA 1
ATOM 4546 C C . ASP A 1 577 ? 14.931 11.502 -49.086 1.00 25.72 577 ASP A C 1
ATOM 4548 O O . ASP A 1 577 ? 16.135 11.381 -48.846 1.00 25.72 577 ASP A O 1
ATOM 4552 N N . GLY A 1 578 ? 14.175 10.455 -49.439 1.00 27.58 578 GLY A N 1
ATOM 4553 C CA . GLY A 1 578 ? 14.589 9.077 -49.120 1.00 27.58 578 GLY A CA 1
ATOM 4554 C C . GLY A 1 578 ? 14.035 7.903 -49.934 1.00 27.58 578 GLY A C 1
ATOM 4555 O O . GLY A 1 578 ? 14.452 6.787 -49.652 1.00 27.58 578 GLY A O 1
ATOM 4556 N N . ASP A 1 579 ? 13.172 8.106 -50.936 1.00 26.12 579 ASP A N 1
ATOM 4557 C CA . ASP A 1 579 ? 13.103 7.214 -52.114 1.00 26.12 579 ASP A CA 1
ATOM 4558 C C . ASP A 1 579 ? 12.366 7.889 -53.280 1.00 26.12 579 ASP A C 1
ATOM 4560 O O . ASP A 1 579 ? 11.208 8.293 -53.154 1.00 26.12 579 ASP A O 1
ATOM 4564 N N . ARG A 1 580 ? 13.038 7.950 -54.436 1.00 26.11 580 ARG A N 1
ATOM 4565 C CA . ARG A 1 580 ? 12.429 7.973 -55.775 1.00 26.11 580 ARG A CA 1
ATOM 4566 C C . ARG A 1 580 ? 13.499 7.745 -56.839 1.00 26.11 580 ARG A C 1
ATOM 4568 O O . ARG A 1 580 ? 14.179 8.672 -57.277 1.00 26.11 580 ARG A O 1
ATOM 4575 N N . SER A 1 581 ? 13.641 6.500 -57.283 1.00 28.08 581 SER A N 1
ATOM 4576 C CA . SER A 1 581 ? 14.442 6.184 -58.472 1.00 28.08 581 SER A CA 1
ATOM 4577 C C . SER A 1 581 ? 13.643 6.365 -59.774 1.00 28.08 581 SER A C 1
ATOM 4579 O O . SER A 1 581 ? 12.459 6.033 -59.833 1.00 28.08 581 SER A O 1
ATOM 4581 N N . LYS A 1 582 ? 14.341 6.816 -60.833 1.00 27.83 582 LYS A N 1
ATOM 4582 C CA . LYS A 1 582 ? 13.835 7.182 -62.181 1.00 27.83 582 LYS A CA 1
ATOM 4583 C C . LYS A 1 582 ? 13.094 8.541 -62.208 1.00 27.83 582 LYS A C 1
ATOM 4585 O O . LYS A 1 582 ? 12.439 8.916 -61.247 1.00 27.83 582 LYS A O 1
ATOM 4590 N N . ASP A 1 583 ? 13.196 9.351 -63.265 1.00 25.31 583 ASP A N 1
ATOM 4591 C CA . ASP A 1 583 ? 13.561 9.007 -64.650 1.00 25.31 583 ASP A CA 1
ATOM 4592 C C . ASP A 1 583 ? 14.558 9.972 -65.339 1.00 25.31 583 ASP A C 1
ATOM 4594 O O . ASP A 1 583 ? 15.049 10.935 -64.753 1.00 25.31 583 ASP A O 1
ATOM 4598 N N . THR A 1 584 ? 14.901 9.674 -66.596 1.00 27.64 584 THR A N 1
ATOM 4599 C CA . THR A 1 584 ? 15.911 10.379 -67.416 1.00 27.64 584 THR A CA 1
ATOM 4600 C C . THR A 1 584 ? 15.536 11.814 -67.831 1.00 27.64 584 THR A C 1
ATOM 4602 O O . THR A 1 584 ? 14.383 12.059 -68.178 1.00 27.64 584 THR A O 1
ATOM 4605 N N . GLY A 1 585 ? 16.515 12.720 -68.001 1.00 24.62 585 GLY A N 1
ATOM 4606 C CA . GLY A 1 585 ? 16.291 13.956 -68.779 1.00 24.62 585 GLY A CA 1
ATOM 4607 C C . GLY A 1 585 ? 17.418 14.997 -68.746 1.00 24.62 585 GLY A C 1
ATOM 4608 O O . GLY A 1 585 ? 17.701 15.592 -67.714 1.00 24.62 585 GLY A O 1
ATOM 4609 N N . SER A 1 586 ? 18.050 15.267 -69.891 1.00 26.80 586 SER A N 1
ATOM 4610 C CA . SER A 1 586 ? 19.145 16.239 -70.019 1.00 26.80 586 SER A CA 1
ATOM 4611 C C . SER A 1 586 ? 18.695 17.675 -70.347 1.00 26.80 586 SER A C 1
ATOM 4613 O O . SER A 1 586 ? 18.138 17.897 -71.420 1.00 26.80 586 SER A O 1
ATOM 4615 N N . GLY A 1 587 ? 19.161 18.652 -69.561 1.00 24.72 587 GLY A N 1
ATOM 4616 C CA . GLY A 1 587 ? 19.898 19.805 -70.108 1.00 24.72 587 GLY A CA 1
ATOM 4617 C C . GLY A 1 587 ? 19.211 21.172 -70.309 1.00 24.72 587 GLY A C 1
ATOM 4618 O O . GLY A 1 587 ? 18.141 21.276 -70.892 1.00 24.72 587 GLY A O 1
ATOM 4619 N N . LYS A 1 588 ? 20.012 22.208 -69.997 1.00 25.80 588 LYS A N 1
ATOM 4620 C CA . LYS A 1 588 ? 20.035 23.591 -70.534 1.00 25.80 588 LYS A CA 1
ATOM 4621 C C . LYS A 1 588 ? 18.942 24.607 -70.136 1.00 25.80 588 LYS A C 1
ATOM 4623 O O . LYS A 1 588 ? 17.792 24.516 -70.544 1.00 25.80 588 LYS A O 1
ATOM 4628 N N . ASP A 1 589 ? 19.421 25.696 -69.526 1.00 25.70 589 ASP A N 1
ATOM 4629 C CA . ASP A 1 589 ? 18.974 27.092 -69.719 1.00 25.70 589 ASP A CA 1
ATOM 4630 C C . ASP A 1 589 ? 18.738 27.454 -71.211 1.00 25.70 589 ASP A C 1
ATOM 4632 O O . ASP A 1 589 ? 19.446 26.900 -72.063 1.00 25.70 589 ASP A O 1
ATOM 4636 N N . PRO A 1 590 ? 17.857 28.427 -71.570 1.00 33.66 590 PRO A N 1
ATOM 4637 C CA . PRO A 1 590 ? 17.780 29.728 -70.887 1.00 33.66 590 PRO A CA 1
ATOM 4638 C C . PRO A 1 590 ? 16.395 30.428 -70.807 1.00 33.66 590 PRO A C 1
ATOM 4640 O O . PRO A 1 590 ? 15.341 29.884 -71.120 1.00 33.66 590 PRO A O 1
ATOM 4643 N N . THR A 1 591 ? 16.459 31.691 -70.373 1.00 23.08 591 THR A N 1
ATOM 4644 C CA . THR A 1 591 ? 15.445 32.771 -70.353 1.00 23.08 591 THR A CA 1
ATOM 4645 C C . THR A 1 591 ? 15.043 33.241 -71.788 1.00 23.08 591 THR A C 1
ATOM 4647 O O . THR A 1 591 ? 15.580 32.662 -72.736 1.00 23.08 591 THR A O 1
ATOM 4650 N N . PRO A 1 592 ? 14.187 34.282 -72.042 1.00 37.00 592 PRO A N 1
ATOM 4651 C CA . PRO A 1 592 ? 13.533 35.249 -71.132 1.00 37.00 592 PRO A CA 1
ATOM 4652 C C . PRO A 1 592 ? 12.066 35.705 -71.465 1.00 37.00 592 PRO A C 1
ATOM 4654 O O . PRO A 1 592 ? 11.463 35.339 -72.464 1.00 37.00 592 PRO A O 1
ATOM 4657 N N . SER A 1 593 ? 11.548 36.617 -70.622 1.00 22.25 593 SER A N 1
ATOM 4658 C CA . SER A 1 593 ? 10.732 37.822 -70.947 1.00 22.25 593 SER A CA 1
ATOM 4659 C C . SER A 1 593 ? 9.329 37.786 -71.622 1.00 22.25 593 SER A C 1
ATOM 4661 O O . SER A 1 593 ? 9.202 37.688 -72.837 1.00 22.25 593 SER A O 1
ATOM 4663 N N . THR A 1 594 ? 8.343 38.258 -70.836 1.00 24.06 594 THR A N 1
ATOM 4664 C CA . THR A 1 594 ? 7.349 39.336 -71.136 1.00 24.06 594 THR A CA 1
ATOM 4665 C C . THR A 1 594 ? 6.124 39.152 -72.061 1.00 24.06 594 THR A C 1
ATOM 4667 O O . THR A 1 594 ? 6.187 38.599 -73.149 1.00 24.06 594 THR A O 1
ATOM 4670 N N . SER A 1 595 ? 5.066 39.883 -71.660 1.00 25.94 595 SER A N 1
ATOM 4671 C CA . SER A 1 595 ? 3.847 40.315 -72.382 1.00 25.94 595 SER A CA 1
ATOM 4672 C C . SER A 1 595 ? 2.650 39.345 -72.478 1.00 25.94 595 SER A C 1
ATOM 4674 O O . SER A 1 595 ? 2.784 38.168 -72.781 1.00 25.94 595 SER A O 1
ATOM 4676 N N . GLY A 1 596 ? 1.457 39.892 -72.205 1.00 22.66 596 GLY A N 1
ATOM 4677 C CA . GLY A 1 596 ? 0.128 39.326 -72.503 1.00 22.66 596 GLY A CA 1
ATOM 4678 C C . GLY A 1 596 ? -0.670 40.347 -73.338 1.00 22.66 596 GLY A C 1
ATOM 4679 O O . GLY A 1 596 ? -0.034 41.076 -74.102 1.00 22.66 596 GLY A O 1
ATOM 4680 N N . PRO A 1 597 ? -1.999 40.534 -73.165 1.00 38.62 597 PRO A N 1
ATOM 4681 C CA . PRO A 1 597 ? -2.974 39.773 -72.364 1.00 38.62 597 PRO A CA 1
ATOM 4682 C C . PRO A 1 597 ? -4.207 39.304 -73.185 1.00 38.62 597 PRO A C 1
ATOM 4684 O O . PRO A 1 597 ? -4.401 39.764 -74.312 1.00 38.62 597 PRO A O 1
ATOM 4687 N N . LYS A 1 598 ? -5.095 38.478 -72.595 1.00 27.34 598 LYS A N 1
ATOM 4688 C CA . LYS A 1 598 ? -6.571 38.572 -72.759 1.00 27.34 598 LYS A CA 1
ATOM 4689 C C . LYS A 1 598 ? -7.362 37.616 -71.857 1.00 27.34 598 LYS A C 1
ATOM 4691 O O . LYS A 1 598 ? -6.819 36.662 -71.313 1.00 27.34 598 LYS A O 1
ATOM 4696 N N . ASP A 1 599 ? -8.639 37.941 -71.692 1.00 26.14 599 ASP A N 1
ATOM 4697 C CA . ASP A 1 599 ? -9.550 37.474 -70.643 1.00 26.14 599 ASP A CA 1
ATOM 4698 C C . ASP A 1 599 ? -10.209 36.112 -70.931 1.00 26.14 599 ASP A C 1
ATOM 4700 O O . ASP A 1 599 ? -10.579 35.838 -72.072 1.00 26.14 599 ASP A O 1
ATOM 4704 N N . THR A 1 600 ? -10.499 35.313 -69.891 1.00 25.09 600 THR A N 1
ATOM 4705 C CA . THR A 1 600 ? -11.889 35.073 -69.410 1.00 25.09 600 THR A CA 1
ATOM 4706 C C . THR A 1 600 ? -11.970 34.121 -68.197 1.00 25.09 600 THR A C 1
ATOM 4708 O O . THR A 1 600 ? -11.284 33.111 -68.139 1.00 25.09 600 THR A O 1
ATOM 4711 N N . SER A 1 601 ? -12.859 34.458 -67.248 1.00 24.39 601 SER A N 1
ATOM 4712 C CA . SER A 1 601 ? -13.538 33.594 -66.248 1.00 24.39 601 SER A CA 1
ATOM 4713 C C . SER A 1 601 ? -12.789 32.419 -65.574 1.00 24.39 601 SER A C 1
ATOM 4715 O O . SER A 1 601 ? -12.653 31.347 -66.157 1.00 24.39 601 SER A O 1
ATOM 4717 N N . GLY A 1 602 ? -12.509 32.545 -64.269 1.00 24.06 602 GLY A N 1
ATOM 4718 C CA . GLY A 1 602 ? -12.132 31.430 -63.382 1.00 24.06 602 GLY A CA 1
ATOM 4719 C C . GLY A 1 602 ? -12.071 31.862 -61.908 1.00 24.06 602 GLY A C 1
ATOM 4720 O O . GLY A 1 602 ? -11.533 32.918 -61.601 1.00 24.06 602 GLY A O 1
ATOM 4721 N N . SER A 1 603 ? -12.679 31.092 -61.005 1.00 23.62 603 SER A N 1
ATOM 4722 C CA . SER A 1 603 ? -12.875 31.415 -59.578 1.00 23.62 603 SER A CA 1
ATOM 4723 C C . SER A 1 603 ? -11.635 31.254 -58.677 1.00 23.62 603 SER A C 1
ATOM 4725 O O . SER A 1 603 ? -10.839 30.353 -58.911 1.00 23.62 603 SER A O 1
ATOM 4727 N N . ALA A 1 604 ? -11.628 31.995 -57.555 1.00 24.11 604 ALA A N 1
ATOM 4728 C CA . ALA A 1 604 ? -10.715 31.920 -56.393 1.00 24.11 604 ALA A CA 1
ATOM 4729 C C . ALA A 1 604 ? -9.273 32.448 -56.604 1.00 24.11 604 ALA A C 1
ATOM 4731 O O . ALA A 1 604 ? -8.622 32.153 -57.600 1.00 24.11 604 ALA A O 1
ATOM 4732 N N . SER A 1 605 ? -8.781 33.268 -55.662 1.00 23.55 605 SER A N 1
ATOM 4733 C CA . SER A 1 605 ? -7.681 34.222 -55.901 1.00 23.55 605 SER A CA 1
ATOM 4734 C C . SER A 1 605 ? -6.460 34.108 -54.974 1.00 23.55 605 SER A C 1
ATOM 4736 O O . SER A 1 605 ? -6.582 34.263 -53.759 1.00 23.55 605 SER A O 1
ATOM 4738 N N . GLU A 1 606 ? -5.282 33.987 -55.599 1.00 25.45 606 GLU A N 1
ATOM 4739 C CA . GLU A 1 606 ? -3.959 34.459 -55.129 1.00 25.45 606 GLU A CA 1
ATOM 4740 C C . GLU A 1 606 ? -3.706 35.914 -55.645 1.00 25.45 606 GLU A C 1
ATOM 4742 O O . GLU A 1 606 ? -4.571 36.469 -56.320 1.00 25.45 606 GLU A O 1
ATOM 4747 N N . GLU A 1 607 ? -2.609 36.638 -55.368 1.00 23.72 607 GLU A N 1
ATOM 4748 C CA . GLU A 1 607 ? -1.280 36.234 -54.873 1.00 23.72 607 GLU A CA 1
ATOM 4749 C C . GLU A 1 607 ? -0.757 37.071 -53.683 1.00 23.72 607 GLU A C 1
ATOM 4751 O O . GLU A 1 607 ? -1.176 38.203 -53.443 1.00 23.72 607 GLU A O 1
ATOM 4756 N N . LYS A 1 608 ? 0.236 36.499 -52.987 1.00 26.34 608 LYS A N 1
ATOM 4757 C CA . LYS A 1 608 ? 1.390 37.156 -52.326 1.00 26.34 608 LYS A CA 1
ATOM 4758 C C . LYS A 1 608 ? 1.753 38.553 -52.890 1.00 26.34 608 LYS A C 1
ATOM 4760 O O . LYS A 1 608 ? 1.643 38.774 -54.093 1.00 26.34 608 LYS A O 1
ATOM 4765 N N . ARG A 1 609 ? 2.463 39.376 -52.092 1.00 20.62 609 ARG A N 1
ATOM 4766 C CA . ARG A 1 609 ? 3.903 39.707 -52.324 1.00 20.62 609 ARG A CA 1
ATOM 4767 C C . ARG A 1 609 ? 4.499 40.713 -51.327 1.00 20.62 609 ARG A C 1
ATOM 4769 O O . ARG A 1 609 ? 3.826 41.607 -50.831 1.00 20.62 609 ARG A O 1
ATOM 4776 N N . LEU A 1 610 ? 5.809 40.573 -51.107 1.00 32.44 610 LEU A N 1
ATOM 4777 C CA . LEU A 1 610 ? 6.698 41.581 -50.510 1.00 32.44 610 LEU A CA 1
ATOM 4778 C C . LEU A 1 610 ? 7.036 42.688 -51.522 1.00 32.44 610 LEU A C 1
ATOM 4780 O O . LEU A 1 610 ? 7.090 42.420 -52.726 1.00 32.44 610 LEU A O 1
ATOM 4784 N N . PRO A 1 611 ? 7.395 43.887 -51.031 1.00 26.36 611 PRO A N 1
ATOM 4785 C CA . PRO A 1 611 ? 8.676 44.453 -51.465 1.00 26.36 611 PRO A CA 1
ATOM 4786 C C . PRO A 1 611 ? 9.509 45.116 -50.344 1.00 26.36 611 PRO A C 1
ATOM 4788 O O . PRO A 1 611 ? 8.991 45.756 -49.435 1.00 26.36 611 PRO A O 1
ATOM 4791 N N . LEU A 1 612 ? 10.833 45.031 -50.493 1.00 30.23 612 LEU A N 1
ATOM 4792 C CA . LEU A 1 612 ? 11.815 46.039 -50.051 1.00 30.23 612 LEU A CA 1
ATOM 4793 C C . LEU A 1 612 ? 11.988 47.046 -51.219 1.00 30.23 612 LEU A C 1
ATOM 4795 O O . LEU A 1 612 ? 11.803 46.592 -52.355 1.00 30.23 612 LEU A O 1
ATOM 4799 N N . PRO A 1 613 ? 12.362 48.345 -51.032 1.00 30.94 613 PRO A N 1
ATOM 4800 C CA . PRO A 1 613 ? 13.607 48.707 -50.319 1.00 30.94 613 PRO A CA 1
ATOM 4801 C C . PRO A 1 613 ? 13.760 50.120 -49.660 1.00 30.94 613 PRO A C 1
ATOM 4803 O O . PRO A 1 613 ? 13.101 51.081 -50.031 1.00 30.94 613 PRO A O 1
ATOM 4806 N N . VAL A 1 614 ? 14.824 50.252 -48.839 1.00 22.17 614 VAL A N 1
ATOM 4807 C CA . VAL A 1 614 ? 15.722 51.441 -48.680 1.00 22.17 614 VAL A CA 1
ATOM 4808 C C . VAL A 1 614 ? 15.282 52.701 -47.872 1.00 22.17 614 VAL A C 1
ATOM 4810 O O . VAL A 1 614 ? 14.131 53.106 -47.868 1.00 22.17 614 VAL A O 1
ATOM 4813 N N . ALA A 1 615 ? 16.304 53.346 -47.264 1.00 20.75 615 ALA A N 1
ATOM 4814 C CA . ALA A 1 615 ? 16.409 54.735 -46.743 1.00 20.75 615 ALA A CA 1
ATOM 4815 C C . ALA A 1 615 ? 15.943 55.106 -45.304 1.00 20.75 615 ALA A C 1
ATOM 4817 O O . ALA A 1 615 ? 14.867 55.644 -45.091 1.00 20.75 615 ALA A O 1
ATOM 4818 N N . VAL A 1 616 ? 16.856 54.925 -44.335 1.00 23.42 616 VAL A N 1
ATOM 4819 C CA . VAL A 1 616 ? 17.603 55.999 -43.614 1.00 23.42 616 VAL A CA 1
ATOM 4820 C C . VAL A 1 616 ? 16.860 57.248 -43.053 1.00 23.42 616 VAL A C 1
ATOM 4822 O O . VAL A 1 616 ? 16.330 58.054 -43.807 1.00 23.42 616 VAL A O 1
ATOM 4825 N N . ASN A 1 617 ? 17.117 57.496 -41.751 1.00 22.42 617 ASN A N 1
ATOM 4826 C CA . ASN A 1 617 ? 17.137 58.765 -40.975 1.00 22.42 617 ASN A CA 1
ATOM 4827 C C . ASN A 1 617 ? 15.902 59.327 -40.214 1.00 22.42 617 ASN A C 1
ATOM 4829 O O . ASN A 1 617 ? 14.796 59.443 -40.720 1.00 22.42 617 ASN A O 1
ATOM 4833 N N . SER A 1 618 ? 16.244 59.810 -39.002 1.00 23.41 618 SER A N 1
ATOM 4834 C CA . SER A 1 618 ? 15.832 61.057 -38.312 1.00 23.41 618 SER A CA 1
ATOM 4835 C C . SER A 1 618 ? 14.389 61.320 -37.820 1.00 23.41 618 SER A C 1
ATOM 4837 O O . SER A 1 618 ? 13.505 61.660 -38.593 1.00 23.41 618 SER A O 1
ATOM 4839 N N . GLU A 1 619 ? 14.302 61.426 -36.482 1.00 23.53 619 GLU A N 1
ATOM 4840 C CA . GLU A 1 619 ? 13.859 62.619 -35.714 1.00 23.53 619 GLU A CA 1
ATOM 4841 C C . GLU A 1 619 ? 12.397 62.865 -35.245 1.00 23.53 619 GLU A C 1
ATOM 4843 O O . GLU A 1 619 ? 11.422 62.797 -35.979 1.00 23.53 619 GLU A O 1
ATOM 4848 N N . LEU A 1 620 ? 12.350 63.316 -33.976 1.00 24.80 620 LEU A N 1
ATOM 4849 C CA . LEU A 1 620 ? 11.505 64.365 -33.368 1.00 24.80 620 LEU A CA 1
ATOM 4850 C C . LEU A 1 620 ? 9.967 64.236 -33.329 1.00 24.80 620 LEU A C 1
ATOM 4852 O O . LEU A 1 620 ? 9.252 64.767 -34.170 1.00 24.80 620 LEU A O 1
ATOM 4856 N N . CYS A 1 621 ? 9.462 63.781 -32.174 1.00 22.12 621 CYS A N 1
ATOM 4857 C CA . CYS A 1 621 ? 8.865 64.646 -31.129 1.00 22.12 621 CYS A CA 1
ATOM 4858 C C . CYS A 1 621 ? 8.668 63.814 -29.831 1.00 22.12 621 CYS A C 1
ATOM 4860 O O . CYS A 1 621 ? 8.684 62.593 -29.895 1.00 22.12 621 CYS A O 1
ATOM 4862 N N . GLN A 1 622 ? 8.531 64.353 -28.612 1.00 24.91 622 GLN A N 1
ATOM 4863 C CA . GLN A 1 622 ? 7.958 65.640 -28.178 1.00 24.91 622 GLN A CA 1
ATOM 4864 C C . GLN A 1 622 ? 8.884 66.453 -27.238 1.00 24.91 622 GLN A C 1
ATOM 4866 O O . GLN A 1 622 ? 10.047 66.114 -27.035 1.00 24.91 622 GLN A O 1
ATOM 4871 N N . GLN A 1 623 ? 8.385 67.585 -26.726 1.00 25.70 623 GLN A N 1
ATOM 4872 C CA . GLN A 1 623 ? 9.179 68.690 -26.176 1.00 25.70 623 GLN A CA 1
ATOM 4873 C C . GLN A 1 623 ? 9.036 68.868 -24.646 1.00 25.70 623 GLN A C 1
ATOM 4875 O O . GLN A 1 623 ? 7.978 68.642 -24.067 1.00 25.70 623 GLN A O 1
ATOM 4880 N N . ARG A 1 624 ? 10.111 69.367 -24.018 1.00 23.61 624 ARG A N 1
ATOM 4881 C CA . ARG A 1 624 ? 10.116 70.156 -22.759 1.00 23.61 624 ARG A CA 1
ATOM 4882 C C . ARG A 1 624 ? 9.445 71.543 -22.998 1.00 23.61 624 ARG A C 1
ATOM 4884 O O . ARG A 1 624 ? 9.224 71.843 -24.170 1.00 23.61 624 ARG A O 1
ATOM 4891 N N . PRO A 1 625 ? 9.195 72.441 -22.003 1.00 38.75 625 PRO A N 1
ATOM 4892 C CA . PRO A 1 625 ? 9.787 72.505 -20.650 1.00 38.75 625 PRO A CA 1
ATOM 4893 C C . PRO A 1 625 ? 8.839 72.936 -19.495 1.00 38.75 625 PRO A C 1
ATOM 4895 O O . PRO A 1 625 ? 7.693 73.305 -19.722 1.00 38.75 625 PRO A O 1
ATOM 4898 N N . GLN A 1 626 ? 9.361 73.005 -18.261 1.00 25.48 626 GLN A N 1
ATOM 4899 C CA . GLN A 1 626 ? 9.604 74.280 -17.543 1.00 25.48 626 GLN A CA 1
ATOM 4900 C C . GLN A 1 626 ? 10.487 74.063 -16.291 1.00 25.48 626 GLN A C 1
ATOM 4902 O O . GLN A 1 626 ? 10.884 72.933 -16.009 1.00 25.48 626 GLN A O 1
ATOM 4907 N N . ASN A 1 627 ? 10.904 75.156 -15.636 1.00 26.58 627 ASN A N 1
ATOM 4908 C CA . ASN A 1 627 ? 12.089 75.217 -14.763 1.00 26.58 627 ASN A CA 1
ATOM 4909 C C . ASN A 1 627 ? 11.752 75.330 -13.262 1.00 26.58 627 ASN A C 1
ATOM 4911 O O . ASN A 1 627 ? 10.661 75.764 -12.900 1.00 26.58 627 ASN A O 1
ATOM 4915 N N . GLY A 1 628 ? 12.746 75.064 -12.407 1.00 23.78 628 GLY A N 1
ATOM 4916 C CA . GLY A 1 628 ? 12.727 75.403 -10.979 1.00 23.78 628 GLY A CA 1
ATOM 4917 C C . GLY A 1 628 ? 14.052 75.072 -10.283 1.00 23.78 628 GLY A C 1
ATOM 4918 O O . GLY A 1 628 ? 14.266 73.928 -9.896 1.00 23.78 628 GLY A O 1
ATOM 4919 N N . ASP A 1 629 ? 14.936 76.061 -10.131 1.00 25.19 629 ASP A N 1
ATOM 4920 C CA . ASP A 1 629 ? 16.152 75.959 -9.307 1.00 25.19 629 ASP A CA 1
ATOM 4921 C C . ASP A 1 629 ? 15.836 76.122 -7.810 1.00 25.19 629 ASP A C 1
ATOM 4923 O O . ASP A 1 629 ? 14.953 76.908 -7.467 1.00 25.19 629 ASP A O 1
ATOM 4927 N N . CYS A 1 630 ? 16.608 75.454 -6.933 1.00 24.52 630 CYS A N 1
ATOM 4928 C CA . CYS A 1 630 ? 17.314 76.092 -5.800 1.00 24.52 630 CYS A CA 1
ATOM 4929 C C . CYS A 1 630 ? 18.103 75.096 -4.911 1.00 24.52 630 CYS A C 1
ATOM 4931 O O . CYS A 1 630 ? 17.527 74.335 -4.142 1.00 24.52 630 CYS A O 1
ATOM 4933 N N . SER A 1 631 ? 19.437 75.178 -4.988 1.00 26.23 631 SER A N 1
ATOM 4934 C CA . SER A 1 631 ? 20.426 75.136 -3.883 1.00 26.23 631 SER A CA 1
ATOM 4935 C C . SER A 1 631 ? 20.061 74.548 -2.496 1.00 26.23 631 SER A C 1
ATOM 4937 O O . SER A 1 631 ? 19.231 75.128 -1.791 1.00 26.23 631 SER A O 1
ATOM 4939 N N . ASN A 1 632 ? 20.874 73.609 -1.976 1.00 27.64 632 ASN A N 1
ATOM 4940 C CA . ASN A 1 632 ? 21.978 73.957 -1.047 1.00 27.64 632 ASN A CA 1
ATOM 4941 C C . ASN A 1 632 ? 22.905 72.774 -0.658 1.00 27.64 632 ASN A C 1
ATOM 4943 O O . ASN A 1 632 ? 22.617 71.619 -0.957 1.00 27.64 632 ASN A O 1
ATOM 4947 N N . ASP A 1 633 ? 24.033 73.122 -0.024 1.00 26.86 633 ASP A N 1
ATOM 4948 C CA . ASP A 1 633 ? 25.187 72.281 0.353 1.00 26.86 633 ASP A CA 1
ATOM 4949 C C . ASP A 1 633 ? 25.042 71.429 1.642 1.00 26.86 633 ASP A C 1
ATOM 4951 O O . ASP A 1 633 ? 24.042 71.504 2.355 1.00 26.86 633 ASP A O 1
ATOM 4955 N N . LEU A 1 634 ? 26.152 70.737 1.980 1.00 27.39 634 LEU A N 1
ATOM 4956 C CA . LEU A 1 634 ? 26.457 69.889 3.157 1.00 27.39 634 LEU A CA 1
ATOM 4957 C C . LEU A 1 634 ? 25.995 68.423 2.979 1.00 27.39 634 LEU A C 1
ATOM 4959 O O . LEU A 1 634 ? 24.886 68.163 2.537 1.00 27.39 634 LEU A O 1
ATOM 4963 N N . GLY A 1 635 ? 26.804 67.384 3.232 1.00 23.69 635 GLY A N 1
ATOM 4964 C CA . GLY A 1 635 ? 27.885 67.230 4.224 1.00 23.69 635 GLY A CA 1
ATOM 4965 C C . GLY A 1 635 ? 27.326 66.432 5.419 1.00 23.69 635 GLY A C 1
ATOM 4966 O O . GLY A 1 635 ? 26.236 66.742 5.874 1.00 23.69 635 GLY A O 1
ATOM 4967 N N . VAL A 1 636 ? 27.949 65.386 5.977 1.00 25.84 636 VAL A N 1
ATOM 4968 C CA . VAL A 1 636 ? 29.364 65.204 6.360 1.00 25.84 636 VAL A CA 1
ATOM 4969 C C . VAL A 1 636 ? 29.635 63.700 6.670 1.00 25.84 636 VAL A C 1
ATOM 4971 O O . VAL A 1 636 ? 28.711 62.967 7.009 1.00 25.84 636 VAL A O 1
ATOM 4974 N N . ALA A 1 637 ? 30.889 63.233 6.556 1.00 23.94 637 ALA A N 1
ATOM 4975 C CA . ALA A 1 637 ? 31.381 61.891 6.974 1.00 23.94 637 ALA A CA 1
ATOM 4976 C C . ALA A 1 637 ? 32.043 61.967 8.393 1.00 23.94 637 ALA A C 1
ATOM 4978 O O . ALA A 1 637 ? 31.938 63.035 8.989 1.00 23.94 637 ALA A O 1
ATOM 4979 N N . PRO A 1 638 ? 32.782 60.983 8.975 1.00 41.28 638 PRO A N 1
ATOM 4980 C CA . PRO A 1 638 ? 33.158 59.627 8.544 1.00 41.28 638 PRO A CA 1
ATOM 4981 C C . PRO A 1 638 ? 33.012 58.557 9.672 1.00 41.28 638 PRO A C 1
ATOM 4983 O O . PRO A 1 638 ? 32.323 58.766 10.666 1.00 41.28 638 PRO A O 1
ATOM 4986 N N . ALA A 1 639 ? 33.688 57.406 9.537 1.00 34.56 639 ALA A N 1
ATOM 4987 C CA . ALA A 1 639 ? 33.971 56.475 10.647 1.00 34.56 639 ALA A CA 1
ATOM 4988 C C . ALA A 1 639 ? 35.055 57.029 11.608 1.00 34.56 639 ALA A C 1
ATOM 4990 O O . ALA A 1 639 ? 35.756 57.975 11.239 1.00 34.56 639 ALA A O 1
ATOM 4991 N N . PRO A 1 640 ? 35.268 56.418 12.798 1.00 31.73 640 PRO A N 1
ATOM 4992 C CA . PRO A 1 640 ? 36.510 55.634 12.934 1.00 31.73 640 PRO A CA 1
ATOM 4993 C C . PRO A 1 640 ? 36.487 54.398 13.877 1.00 31.73 640 PRO A C 1
ATOM 4995 O O . PRO A 1 640 ? 35.990 54.428 14.994 1.00 31.73 640 PRO A O 1
ATOM 4998 N N . GLN A 1 641 ? 37.138 53.331 13.402 1.00 24.00 641 GLN A N 1
ATOM 4999 C CA . GLN A 1 641 ? 38.172 52.500 14.061 1.00 24.00 641 GLN A CA 1
ATOM 5000 C C . GLN A 1 641 ? 38.127 52.106 15.575 1.00 24.00 641 GLN A C 1
ATOM 5002 O O . GLN A 1 641 ? 38.499 52.878 16.448 1.00 24.00 641 GLN A O 1
ATOM 5007 N N . THR A 1 642 ? 37.936 50.788 15.797 1.00 24.52 642 THR A N 1
ATOM 5008 C CA . THR A 1 642 ? 38.807 49.825 16.550 1.00 24.52 642 THR A CA 1
ATOM 5009 C C . THR A 1 642 ? 39.041 49.849 18.084 1.00 24.52 642 THR A C 1
ATOM 5011 O O . THR A 1 642 ? 39.526 50.841 18.612 1.00 24.52 642 THR A O 1
ATOM 5014 N N . VAL A 1 643 ? 39.030 48.620 18.668 1.00 25.11 643 VAL A N 1
ATOM 5015 C CA . VAL A 1 643 ? 39.953 48.089 19.734 1.00 25.11 643 VAL A CA 1
ATOM 5016 C C . VAL A 1 643 ? 39.713 48.620 21.180 1.00 25.11 643 VAL A C 1
ATOM 5018 O O . VAL A 1 643 ? 39.126 49.692 21.287 1.00 25.11 643 VAL A O 1
ATOM 5021 N N . PRO A 1 644 ? 40.085 47.930 22.308 1.00 36.44 644 PRO A N 1
ATOM 5022 C CA . PRO A 1 644 ? 40.930 46.717 22.499 1.00 36.44 644 PRO A CA 1
ATOM 5023 C C . PRO A 1 644 ? 40.382 45.530 23.366 1.00 36.44 644 PRO A C 1
ATOM 5025 O O . PRO A 1 644 ? 39.643 45.750 24.313 1.00 36.44 644 PRO A O 1
ATOM 5028 N N . GLU A 1 645 ? 40.923 44.313 23.120 1.00 25.39 645 GLU A N 1
ATOM 5029 C CA . GLU A 1 645 ? 41.460 43.302 24.096 1.00 25.39 645 GLU A CA 1
ATOM 5030 C C . GLU A 1 645 ? 40.580 42.713 25.264 1.00 25.39 645 GLU A C 1
ATOM 5032 O O . GLU A 1 645 ? 39.486 43.190 25.518 1.00 25.39 645 GLU A O 1
ATOM 5037 N N . LYS A 1 646 ? 40.930 41.638 26.024 1.00 26.72 646 LYS A N 1
ATOM 5038 C CA . LYS A 1 646 ? 42.116 40.729 26.089 1.00 26.72 646 LYS A CA 1
ATOM 5039 C C . LYS A 1 646 ? 41.811 39.342 26.724 1.00 26.72 646 LYS A C 1
ATOM 5041 O O . LYS A 1 646 ? 40.982 39.273 27.618 1.00 26.72 646 LYS A O 1
ATOM 5046 N N . SER A 1 647 ? 42.600 38.319 26.338 1.00 26.73 647 SER A N 1
ATOM 5047 C CA . SER A 1 647 ? 43.081 37.114 27.090 1.00 26.73 647 SER A CA 1
ATOM 5048 C C . SER A 1 647 ? 42.138 36.224 27.946 1.00 26.73 647 SER A C 1
ATOM 5050 O O . SER A 1 647 ? 41.359 36.728 28.740 1.00 26.73 647 SER A O 1
ATOM 5052 N N . GLY A 1 648 ? 42.292 34.888 27.966 1.00 25.00 648 GLY A N 1
ATOM 5053 C CA . GLY A 1 648 ? 43.210 34.021 27.195 1.00 25.00 648 GLY A CA 1
ATOM 5054 C C . GLY A 1 648 ? 43.481 32.640 27.838 1.00 25.00 648 GLY A C 1
ATOM 5055 O O . GLY A 1 648 ? 42.892 32.327 28.866 1.00 25.00 648 GLY A O 1
ATOM 5056 N N . SER A 1 649 ? 44.443 31.897 27.255 1.00 27.02 649 SER A N 1
ATOM 5057 C CA . SER A 1 649 ? 45.303 30.829 27.847 1.00 27.02 649 SER A CA 1
ATOM 5058 C C . SER A 1 649 ? 44.691 29.543 28.459 1.00 27.02 649 SER A C 1
ATOM 5060 O O . SER A 1 649 ? 43.712 29.613 29.186 1.00 27.02 649 SER A O 1
ATOM 5062 N N . GLU A 1 650 ? 45.301 28.348 28.362 1.00 26.86 650 GLU A N 1
ATOM 5063 C CA . GLU A 1 650 ? 46.240 27.758 27.373 1.00 26.86 650 GLU A CA 1
ATOM 5064 C C . GLU A 1 650 ? 46.444 26.246 27.669 1.00 26.86 650 GLU A C 1
ATOM 5066 O O . GLU A 1 650 ? 46.435 25.867 28.840 1.00 26.86 650 GLU A O 1
ATOM 5071 N N . SER A 1 651 ? 46.634 25.400 26.639 1.00 27.20 651 SER A N 1
ATOM 5072 C CA . SER A 1 651 ? 47.267 24.042 26.607 1.00 27.20 651 SER A CA 1
ATOM 5073 C C . SER A 1 651 ? 46.644 23.160 25.494 1.00 27.20 651 SER A C 1
ATOM 5075 O O . SER A 1 651 ? 45.496 23.370 25.122 1.00 27.20 651 SER A O 1
ATOM 5077 N N . GLY A 1 652 ? 47.324 22.174 24.885 1.00 26.11 652 GLY A N 1
ATOM 5078 C CA . GLY A 1 652 ? 48.677 21.660 25.173 1.00 26.11 652 GLY A CA 1
ATOM 5079 C C . GLY A 1 652 ? 49.413 20.891 24.048 1.00 26.11 652 GLY A C 1
ATOM 5080 O O . GLY A 1 652 ? 50.483 20.371 24.337 1.00 26.11 652 GLY A O 1
ATOM 5081 N N . ASP A 1 653 ? 48.907 20.893 22.803 1.00 27.12 653 ASP A N 1
ATOM 5082 C CA . ASP A 1 653 ? 49.633 20.584 21.539 1.00 27.12 653 ASP A CA 1
ATOM 5083 C C . ASP A 1 653 ? 50.117 19.123 21.234 1.00 27.12 653 ASP A C 1
ATOM 5085 O O . ASP A 1 653 ? 50.375 18.326 22.131 1.00 27.12 653 ASP A O 1
ATOM 5089 N N . LYS A 1 654 ? 50.309 18.840 19.925 1.00 25.45 654 LYS A N 1
ATOM 5090 C CA . LYS A 1 654 ? 50.882 17.644 19.226 1.00 25.45 654 LYS A CA 1
ATOM 5091 C C . LYS A 1 654 ? 49.981 16.387 19.116 1.00 25.45 654 LYS A C 1
ATOM 5093 O O . LYS A 1 654 ? 49.411 15.961 20.109 1.00 25.45 654 LYS A O 1
ATOM 5098 N N . ALA A 1 655 ? 49.691 15.787 17.942 1.00 26.58 655 ALA A N 1
ATOM 5099 C CA . ALA A 1 655 ? 50.474 15.382 16.737 1.00 26.58 655 ALA A CA 1
ATOM 5100 C C . ALA A 1 655 ? 51.134 13.978 16.885 1.00 26.58 655 ALA A C 1
ATOM 5102 O O . ALA A 1 655 ? 51.684 13.711 17.947 1.00 26.58 655 ALA A O 1
ATOM 5103 N N . ARG A 1 656 ? 51.158 13.060 15.890 1.00 27.09 656 ARG A N 1
ATOM 5104 C CA . ARG A 1 656 ? 50.752 13.095 14.454 1.00 27.09 656 ARG A CA 1
ATOM 5105 C C . ARG A 1 656 ? 50.685 11.667 13.819 1.00 27.09 656 ARG A C 1
ATOM 5107 O O . ARG A 1 656 ? 51.148 10.728 14.452 1.00 27.09 656 ARG A O 1
ATOM 5114 N N . ASP A 1 657 ? 50.198 11.592 12.570 1.00 26.77 657 ASP A N 1
ATOM 5115 C CA . ASP A 1 657 ? 50.472 10.633 11.459 1.00 26.77 657 ASP A CA 1
ATOM 5116 C C . ASP A 1 657 ? 50.224 9.092 11.576 1.00 26.77 657 ASP A C 1
ATOM 5118 O O . ASP A 1 657 ? 50.957 8.375 12.245 1.00 26.77 657 ASP A O 1
ATOM 5122 N N . ASP A 1 658 ? 49.215 8.617 10.820 1.00 29.02 658 ASP A N 1
ATOM 5123 C CA . ASP A 1 658 ? 49.136 7.528 9.801 1.00 29.02 658 ASP A CA 1
ATOM 5124 C C . ASP A 1 658 ? 49.967 6.202 9.790 1.00 29.02 658 ASP A C 1
ATOM 5126 O O . ASP A 1 658 ? 51.081 6.091 10.288 1.00 29.02 658 ASP A O 1
ATOM 5130 N N . PHE A 1 659 ? 49.416 5.255 8.994 1.00 26.20 659 PHE A N 1
ATOM 5131 C CA . PHE A 1 659 ? 49.975 4.043 8.334 1.00 26.20 659 PHE A CA 1
ATOM 5132 C C . PHE A 1 659 ? 49.909 2.647 9.002 1.00 26.20 659 PHE A C 1
ATOM 5134 O O . PHE A 1 659 ? 50.512 2.391 10.037 1.00 26.20 659 PHE A O 1
ATOM 5141 N N . GLY A 1 660 ? 49.382 1.680 8.225 1.00 22.52 660 GLY A N 1
ATOM 5142 C CA . GLY A 1 660 ? 50.122 0.440 7.911 1.00 22.52 660 GLY A CA 1
ATOM 5143 C C . GLY A 1 660 ? 49.489 -0.909 8.295 1.00 22.52 660 GLY A C 1
ATOM 5144 O O . GLY A 1 660 ? 49.402 -1.250 9.469 1.00 22.52 660 GLY A O 1
ATOM 5145 N N . GLU A 1 661 ? 49.153 -1.734 7.297 1.00 27.06 661 GLU A N 1
ATOM 5146 C CA . GLU A 1 661 ? 48.855 -3.170 7.460 1.00 27.06 661 GLU A CA 1
ATOM 5147 C C . GLU A 1 661 ? 50.142 -4.008 7.614 1.00 27.06 661 GLU A C 1
ATOM 5149 O O . GLU A 1 661 ? 51.119 -3.725 6.924 1.00 27.06 661 GLU A O 1
ATOM 5154 N N . VAL A 1 662 ? 50.102 -5.122 8.366 1.00 23.06 662 VAL A N 1
ATOM 5155 C CA . VAL A 1 662 ? 50.843 -6.364 8.027 1.00 23.06 662 VAL A CA 1
ATOM 5156 C C . VAL A 1 662 ? 50.075 -7.601 8.536 1.00 23.06 662 VAL A C 1
ATOM 5158 O O . VAL A 1 662 ? 49.538 -7.595 9.642 1.00 23.06 662 VAL A O 1
ATOM 5161 N N . HIS A 1 663 ? 50.054 -8.683 7.750 1.00 23.80 663 HIS A N 1
ATOM 5162 C CA . HIS A 1 663 ? 49.607 -10.027 8.162 1.00 23.80 663 HIS A CA 1
ATOM 5163 C C . HIS A 1 663 ? 50.543 -10.679 9.202 1.00 23.80 663 HIS A C 1
ATOM 5165 O O . HIS A 1 663 ? 51.753 -10.483 9.122 1.00 23.80 663 HIS A O 1
ATOM 5171 N N . GLN A 1 664 ? 50.038 -11.640 9.995 1.00 22.80 664 GLN A N 1
ATOM 5172 C CA . GLN A 1 664 ? 50.576 -13.015 9.935 1.00 22.80 664 GLN A CA 1
ATOM 5173 C C . GLN A 1 664 ? 49.655 -14.085 10.551 1.00 22.80 664 GLN A C 1
ATOM 5175 O O . GLN A 1 664 ? 48.654 -13.784 11.194 1.00 22.80 664 GLN A O 1
ATOM 5180 N N . GLU A 1 665 ? 49.992 -15.344 10.275 1.00 21.05 665 GLU A N 1
ATOM 5181 C CA . GLU A 1 665 ? 49.221 -16.568 10.518 1.00 21.05 665 GLU A CA 1
ATOM 5182 C C . GLU A 1 665 ? 50.192 -17.676 11.004 1.00 21.05 665 GLU A C 1
ATOM 5184 O O . GLU A 1 665 ? 51.406 -17.509 10.906 1.00 21.05 665 GLU A O 1
ATOM 5189 N N . ILE A 1 666 ? 49.662 -18.828 11.440 1.00 21.78 666 ILE A N 1
ATOM 5190 C CA . ILE A 1 666 ? 50.379 -20.102 11.683 1.00 21.78 666 ILE A CA 1
ATOM 5191 C C . ILE A 1 666 ? 51.299 -20.136 12.929 1.00 21.78 666 ILE A C 1
ATOM 5193 O O . ILE A 1 666 ? 52.436 -19.680 12.893 1.00 21.78 666 ILE A O 1
ATOM 5197 N N . PHE A 1 667 ? 50.885 -20.855 13.986 1.00 20.45 667 PHE A N 1
ATOM 5198 C CA . PHE A 1 667 ? 51.473 -22.179 14.287 1.00 20.45 667 PHE A CA 1
ATOM 5199 C C . PHE A 1 667 ? 50.656 -23.002 15.297 1.00 20.45 667 PHE A C 1
ATOM 5201 O O . PHE A 1 667 ? 49.962 -22.472 16.159 1.00 20.45 667 PHE A O 1
ATOM 5208 N N . CYS A 1 668 ? 50.740 -24.327 15.158 1.00 22.14 668 CYS A N 1
ATOM 5209 C CA . CYS A 1 668 ? 50.074 -25.309 16.017 1.00 22.14 668 CYS A CA 1
ATOM 5210 C C . CYS A 1 668 ? 50.971 -25.742 17.187 1.00 22.14 668 CYS A C 1
ATOM 5212 O O . CYS A 1 668 ? 52.195 -25.691 17.077 1.00 22.14 668 CYS A O 1
ATOM 5214 N N . HIS A 1 669 ? 50.370 -26.339 18.219 1.00 24.36 669 HIS A N 1
ATOM 5215 C CA . HIS A 1 669 ? 51.050 -27.359 19.020 1.00 24.36 669 HIS A CA 1
ATOM 5216 C C . HIS A 1 669 ? 50.131 -28.565 19.247 1.00 24.36 669 HIS A C 1
ATOM 5218 O O . HIS A 1 669 ? 48.999 -28.413 19.701 1.00 24.36 669 HIS A O 1
ATOM 5224 N N . ASN A 1 670 ? 50.634 -29.753 18.910 1.00 24.61 670 ASN A N 1
ATOM 5225 C CA . ASN A 1 670 ? 50.050 -31.041 19.288 1.00 24.61 670 ASN A CA 1
ATOM 5226 C C . ASN A 1 670 ? 50.681 -31.525 20.601 1.00 24.61 670 ASN A C 1
ATOM 5228 O O . ASN A 1 670 ? 51.806 -31.128 20.896 1.00 24.61 670 ASN A O 1
ATOM 5232 N N . ASP A 1 671 ? 49.973 -32.414 21.309 1.00 22.84 671 ASP A N 1
ATOM 5233 C CA . ASP A 1 671 ? 50.493 -33.622 21.984 1.00 22.84 671 ASP A CA 1
ATOM 5234 C C . ASP A 1 671 ? 49.347 -34.338 22.740 1.00 22.84 671 ASP A C 1
ATOM 5236 O O . ASP A 1 671 ? 48.406 -33.687 23.185 1.00 22.84 671 ASP A O 1
ATOM 5240 N N . LEU A 1 672 ? 49.349 -35.655 22.990 1.00 24.66 672 LEU A N 1
ATOM 5241 C CA . LEU A 1 672 ? 49.789 -36.815 22.191 1.00 24.66 672 LEU A CA 1
ATOM 5242 C C . LEU A 1 672 ? 49.207 -38.090 22.860 1.00 24.66 672 LEU A C 1
ATOM 5244 O O . LEU A 1 672 ? 49.128 -38.143 24.086 1.00 24.66 672 LEU A O 1
ATOM 5248 N N . GLY A 1 673 ? 48.849 -39.139 22.106 1.00 22.45 673 GLY A N 1
ATOM 5249 C CA . GLY A 1 673 ? 48.518 -40.461 22.682 1.00 22.45 673 GLY A CA 1
ATOM 5250 C C . GLY A 1 673 ? 47.446 -41.258 21.927 1.00 22.45 673 GLY A C 1
ATOM 5251 O O . GLY A 1 673 ? 46.369 -40.739 21.647 1.00 22.45 673 GLY A O 1
ATOM 5252 N N . ALA A 1 674 ? 47.725 -42.527 21.598 1.00 22.16 674 ALA A N 1
ATOM 5253 C CA . ALA A 1 674 ? 46.817 -43.375 20.818 1.00 22.16 674 ALA A CA 1
ATOM 5254 C C . ALA A 1 674 ? 46.971 -44.887 21.094 1.00 22.16 674 ALA A C 1
ATOM 5256 O O . ALA A 1 674 ? 48.086 -45.366 21.284 1.00 22.16 674 ALA A O 1
ATOM 5257 N N . ALA A 1 675 ? 45.846 -45.609 20.946 1.00 25.55 675 ALA A N 1
ATOM 5258 C CA . ALA A 1 675 ? 45.706 -47.068 20.760 1.00 25.55 675 ALA A CA 1
ATOM 5259 C C . ALA A 1 675 ? 46.051 -48.000 21.961 1.00 25.55 675 ALA A C 1
ATOM 5261 O O . ALA A 1 675 ? 46.803 -47.593 22.845 1.00 25.55 675 ALA A O 1
ATOM 5262 N N . PRO A 1 676 ? 45.536 -49.261 22.009 1.00 35.22 676 PRO A N 1
ATOM 5263 C CA . PRO A 1 676 ? 44.744 -49.969 20.987 1.00 35.22 676 PRO A CA 1
ATOM 5264 C C . PRO A 1 676 ? 43.352 -50.522 21.409 1.00 35.22 676 PRO A C 1
ATOM 5266 O O . PRO A 1 676 ? 42.902 -50.416 22.544 1.00 35.22 676 PRO A O 1
ATOM 5269 N N . THR A 1 677 ? 42.693 -51.102 20.400 1.00 24.72 677 THR A N 1
ATOM 5270 C CA . THR A 1 677 ? 41.408 -51.841 20.277 1.00 24.72 677 THR A CA 1
ATOM 5271 C C . THR A 1 677 ? 41.330 -53.173 21.077 1.00 24.72 677 THR A C 1
ATOM 5273 O O . THR A 1 677 ? 42.379 -53.583 21.575 1.00 24.72 677 THR A O 1
ATOM 5276 N N . PRO A 1 678 ? 40.171 -53.901 21.199 1.00 31.77 678 PRO A N 1
ATOM 5277 C CA . PRO A 1 678 ? 39.051 -54.024 20.235 1.00 31.77 678 PRO A CA 1
ATOM 5278 C C . PRO A 1 678 ? 37.591 -54.051 20.785 1.00 31.77 678 PRO A C 1
ATOM 5280 O O . PRO A 1 678 ? 37.313 -53.687 21.921 1.00 31.77 678 PRO A O 1
ATOM 5283 N N . GLN A 1 679 ? 36.647 -54.409 19.900 1.00 23.61 679 GLN A N 1
ATOM 5284 C CA . GLN A 1 679 ? 35.176 -54.340 20.021 1.00 23.61 679 GLN A CA 1
ATOM 5285 C C . GLN A 1 679 ? 34.541 -55.466 20.870 1.00 23.61 679 GLN A C 1
ATOM 5287 O O . GLN A 1 679 ? 35.000 -56.595 20.753 1.00 23.61 679 GLN A O 1
ATOM 5292 N N . THR A 1 680 ? 33.404 -55.191 21.548 1.00 21.31 680 THR A N 1
ATOM 5293 C CA . THR A 1 680 ? 32.092 -55.893 21.368 1.00 21.31 680 THR A CA 1
ATOM 5294 C C . THR A 1 680 ? 30.926 -55.264 22.181 1.00 21.31 680 THR A C 1
ATOM 5296 O O . THR A 1 680 ? 30.987 -55.257 23.402 1.00 21.31 680 THR A O 1
ATOM 5299 N N . VAL A 1 681 ? 29.879 -54.775 21.483 1.00 22.41 681 VAL A N 1
ATOM 5300 C CA . VAL A 1 681 ? 28.403 -55.035 21.618 1.00 22.41 681 VAL A CA 1
ATOM 5301 C C . VAL A 1 681 ? 27.770 -55.319 23.022 1.00 22.41 681 VAL A C 1
ATOM 5303 O O . VAL A 1 681 ? 28.276 -56.217 23.689 1.00 22.41 681 VAL A O 1
ATOM 5306 N N . PRO A 1 682 ? 26.558 -54.805 23.406 1.00 29.80 682 PRO A N 1
ATOM 5307 C CA . PRO A 1 682 ? 25.802 -53.592 23.021 1.00 29.80 682 PRO A CA 1
ATOM 5308 C C . PRO A 1 682 ? 25.183 -52.797 24.231 1.00 29.80 682 PRO A C 1
ATOM 5310 O O . PRO A 1 682 ? 25.663 -52.851 25.355 1.00 29.80 682 PRO A O 1
ATOM 5313 N N . GLU A 1 683 ? 24.110 -52.048 23.935 1.00 21.67 683 GLU A N 1
ATOM 5314 C CA . GLU A 1 683 ? 23.256 -51.099 24.682 1.00 21.67 683 GLU A CA 1
ATOM 5315 C C . GLU A 1 683 ? 22.720 -51.456 26.095 1.00 21.67 683 GLU A C 1
ATOM 5317 O O . GLU A 1 683 ? 22.835 -52.571 26.598 1.00 21.67 683 GLU A O 1
ATOM 5322 N N . LYS A 1 684 ? 22.112 -50.446 26.747 1.00 24.59 684 LYS A N 1
ATOM 5323 C CA . LYS A 1 684 ? 21.679 -50.453 28.157 1.00 24.59 684 LYS A CA 1
ATOM 5324 C C . LYS A 1 684 ? 20.261 -50.978 28.405 1.00 24.59 684 LYS A C 1
ATOM 5326 O O . LYS A 1 684 ? 19.331 -50.732 27.644 1.00 24.59 684 LYS A O 1
ATOM 5331 N N . SER A 1 685 ? 20.113 -51.571 29.586 1.00 23.91 685 SER A N 1
ATOM 5332 C CA . SER A 1 685 ? 18.860 -51.914 30.256 1.00 23.91 685 SER A CA 1
ATOM 5333 C C . SER A 1 685 ? 17.988 -50.710 30.642 1.00 23.91 685 SER A C 1
ATOM 5335 O O . SER A 1 685 ? 18.483 -49.631 30.971 1.00 23.91 685 SER A O 1
ATOM 5337 N N . GLY A 1 686 ? 16.680 -50.967 30.728 1.00 28.64 686 GLY A N 1
ATOM 5338 C CA . GLY A 1 686 ? 15.805 -50.386 31.750 1.00 28.64 686 GLY A CA 1
ATOM 5339 C C . GLY A 1 686 ? 15.400 -51.460 32.775 1.00 28.64 686 GLY A C 1
ATOM 5340 O O . GLY A 1 686 ? 15.608 -52.648 32.528 1.00 28.64 686 GLY A O 1
ATOM 5341 N N . SER A 1 687 ? 14.836 -51.048 33.910 1.00 26.77 687 SER A N 1
ATOM 5342 C CA . SER A 1 687 ? 14.317 -51.903 34.997 1.00 26.77 687 SER A CA 1
ATOM 5343 C C . SER A 1 687 ? 13.473 -51.047 35.964 1.00 26.77 687 SER A C 1
ATOM 5345 O O . SER A 1 687 ? 13.628 -49.828 35.962 1.00 26.77 687 SER A O 1
ATOM 5347 N N . GLU A 1 688 ? 12.577 -51.544 36.825 1.00 31.23 688 GLU A N 1
ATOM 5348 C CA . GLU A 1 688 ? 11.829 -52.818 36.952 1.00 31.23 688 GLU A CA 1
ATOM 5349 C C . GLU A 1 688 ? 10.610 -52.531 37.862 1.00 31.23 688 GLU A C 1
ATOM 5351 O O . GLU A 1 688 ? 10.650 -51.623 38.691 1.00 31.23 688 GLU A O 1
ATOM 5356 N N . SER A 1 689 ? 9.461 -53.191 37.717 1.00 25.06 689 SER A N 1
ATOM 5357 C CA . SER A 1 689 ? 9.030 -54.426 38.424 1.00 25.06 689 SER A CA 1
ATOM 5358 C C . SER A 1 689 ? 7.529 -54.618 38.075 1.00 25.06 689 SER A C 1
ATOM 5360 O O . SER A 1 689 ? 6.905 -53.657 37.633 1.00 25.06 689 SER A O 1
ATOM 5362 N N . GLY A 1 690 ? 6.844 -55.769 38.121 1.00 24.55 690 GLY A N 1
ATOM 5363 C CA . GLY A 1 690 ? 6.867 -56.952 39.002 1.00 24.55 690 GLY A CA 1
ATOM 5364 C C . GLY A 1 690 ? 5.440 -57.099 39.594 1.00 24.55 690 GLY A C 1
ATOM 5365 O O . GLY A 1 690 ? 4.841 -56.085 39.928 1.00 24.55 690 GLY A O 1
ATOM 5366 N N . ASP A 1 691 ? 4.784 -58.259 39.727 1.00 24.09 691 ASP A N 1
ATOM 5367 C CA . ASP A 1 691 ? 5.145 -59.661 39.448 1.00 24.09 691 ASP A CA 1
ATOM 5368 C C . ASP A 1 691 ? 3.864 -60.494 39.088 1.00 24.09 691 ASP A C 1
ATOM 5370 O O . ASP A 1 691 ? 2.838 -59.927 38.716 1.00 24.09 691 ASP A O 1
ATOM 5374 N N . LYS A 1 692 ? 3.934 -61.834 39.127 1.00 26.20 692 LYS A N 1
ATOM 5375 C CA . LYS A 1 692 ? 2.963 -62.844 38.616 1.00 26.20 692 LYS A CA 1
ATOM 5376 C C . LYS A 1 692 ? 1.758 -63.092 39.590 1.00 26.20 692 LYS A C 1
ATOM 5378 O O . LYS A 1 692 ? 1.708 -62.468 40.641 1.00 26.20 692 LYS A O 1
ATOM 5383 N N . ALA A 1 693 ? 0.771 -63.990 39.377 1.00 25.55 693 ALA A N 1
ATOM 5384 C CA . ALA A 1 693 ? 0.743 -65.217 38.558 1.00 25.55 693 ALA A CA 1
ATOM 5385 C C . ALA A 1 693 ? -0.661 -65.874 38.365 1.00 25.55 693 ALA A C 1
ATOM 5387 O O . ALA A 1 693 ? -1.448 -65.833 39.303 1.00 25.55 693 ALA A O 1
ATOM 5388 N N . ARG A 1 694 ? -0.827 -66.634 37.254 1.00 25.27 694 ARG A N 1
ATOM 5389 C CA . ARG A 1 694 ? -1.637 -67.885 37.070 1.00 25.27 694 ARG A CA 1
ATOM 5390 C C . ARG A 1 694 ? -3.178 -67.855 37.213 1.00 25.27 694 ARG A C 1
ATOM 5392 O O . ARG A 1 694 ? -3.702 -67.016 37.928 1.00 25.27 694 ARG A O 1
ATOM 5399 N N . ASP A 1 695 ? -3.971 -68.786 36.652 1.00 24.81 695 ASP A N 1
ATOM 5400 C CA . ASP A 1 695 ? -3.845 -69.741 35.514 1.00 24.81 695 ASP A CA 1
ATOM 5401 C C . ASP A 1 695 ? -5.274 -70.226 35.107 1.00 24.81 695 ASP A C 1
ATOM 5403 O O . ASP A 1 695 ? -6.199 -70.136 35.910 1.00 24.81 695 ASP A O 1
ATOM 5407 N N . ASP A 1 696 ? -5.392 -70.818 33.907 1.00 24.66 696 ASP A N 1
ATOM 5408 C CA . ASP A 1 696 ? -6.361 -71.856 33.466 1.00 24.66 696 ASP A CA 1
ATOM 5409 C C . ASP A 1 696 ? -7.869 -71.604 33.140 1.00 24.66 696 ASP A C 1
ATOM 5411 O O . ASP A 1 696 ? -8.618 -70.938 33.843 1.00 24.66 696 ASP A O 1
ATOM 5415 N N . PHE A 1 697 ? -8.270 -72.264 32.033 1.00 21.08 697 PHE A N 1
ATOM 5416 C CA . PHE A 1 697 ? -9.579 -72.744 31.519 1.00 21.08 697 PHE A CA 1
ATOM 5417 C C . PHE A 1 697 ? -10.930 -72.025 31.768 1.00 21.08 697 PHE A C 1
ATOM 5419 O O . PHE A 1 697 ? -11.389 -71.896 32.897 1.00 21.08 697 PHE A O 1
ATOM 5426 N N . GLY A 1 698 ? -11.716 -71.895 30.679 1.00 21.38 698 GLY A N 1
ATOM 5427 C CA . GLY A 1 698 ? -13.127 -72.341 30.703 1.00 21.38 698 GLY A CA 1
ATOM 5428 C C . GLY A 1 698 ? -14.171 -71.560 29.882 1.00 21.38 698 GLY A C 1
ATOM 5429 O O . GLY A 1 698 ? -14.595 -70.498 30.302 1.00 21.38 698 GLY A O 1
ATOM 5430 N N . GLU A 1 699 ? -14.645 -72.180 28.792 1.00 20.38 699 GLU A N 1
ATOM 5431 C CA . GLU A 1 699 ? -16.006 -72.111 28.195 1.00 20.38 699 GLU A CA 1
ATOM 5432 C C . GLU A 1 699 ? -16.674 -70.780 27.720 1.00 20.38 699 GLU A C 1
ATOM 5434 O O . GLU A 1 699 ? -16.572 -69.701 28.289 1.00 20.38 699 GLU A O 1
ATOM 5439 N N . VAL A 1 700 ? -17.426 -70.934 26.618 1.00 24.06 700 VAL A N 1
ATOM 5440 C CA . VAL A 1 700 ? -18.501 -70.074 26.047 1.00 24.06 700 VAL A CA 1
ATOM 5441 C C . VAL A 1 700 ? -19.761 -70.050 26.950 1.00 24.06 700 VAL A C 1
ATOM 5443 O O . VAL A 1 700 ? -19.805 -70.874 27.864 1.00 24.06 700 VAL A O 1
ATOM 5446 N N . PRO A 1 701 ? -20.838 -69.242 26.708 1.00 28.11 701 PRO A N 1
ATOM 5447 C CA . PRO A 1 701 ? -21.206 -68.382 25.551 1.00 28.11 701 PRO A CA 1
ATOM 5448 C C . PRO A 1 701 ? -21.446 -66.892 25.960 1.00 28.11 701 PRO A C 1
ATOM 5450 O O . PRO A 1 701 ? -21.074 -66.524 27.067 1.00 28.11 701 PRO A O 1
ATOM 5453 N N . GLN A 1 702 ? -22.014 -65.927 25.208 1.00 22.28 702 GLN A N 1
ATOM 5454 C CA . GLN A 1 702 ? -22.752 -65.808 23.918 1.00 22.28 702 GLN A CA 1
ATOM 5455 C C . GLN A 1 702 ? -21.996 -64.819 22.961 1.00 22.28 702 GLN A C 1
ATOM 5457 O O . GLN A 1 702 ? -20.800 -64.640 23.165 1.00 22.28 702 GLN A O 1
ATOM 5462 N N . GLU A 1 703 ? -22.453 -64.208 21.848 1.00 21.86 703 GLU A N 1
ATOM 5463 C CA . GLU A 1 703 ? -23.774 -63.799 21.283 1.00 21.86 703 GLU A CA 1
ATOM 5464 C C . GLU A 1 703 ? -24.574 -62.825 22.202 1.00 21.86 703 GLU A C 1
ATOM 5466 O O . GLU A 1 703 ? -24.080 -62.520 23.282 1.00 21.86 703 GLU A O 1
ATOM 5471 N N . ILE A 1 704 ? -25.717 -62.171 21.920 1.00 20.69 704 ILE A N 1
ATOM 5472 C CA . ILE A 1 704 ? -26.812 -62.101 20.910 1.00 20.69 704 ILE A CA 1
ATOM 5473 C C . ILE A 1 704 ? -27.261 -60.607 20.923 1.00 20.69 704 ILE A C 1
ATOM 5475 O O . ILE A 1 704 ? -27.227 -60.016 21.997 1.00 20.69 704 ILE A O 1
ATOM 5479 N N . PHE A 1 705 ? -27.749 -59.869 19.913 1.00 19.47 705 PHE A N 1
ATOM 5480 C CA . PHE A 1 705 ? -27.906 -59.897 18.441 1.00 19.47 705 PHE A CA 1
ATOM 5481 C C . PHE A 1 705 ? -27.869 -58.383 18.047 1.00 19.47 705 PHE A C 1
ATOM 5483 O O . PHE A 1 705 ? -28.261 -57.542 18.848 1.00 19.47 705 PHE A O 1
ATOM 5490 N N . CYS A 1 706 ? -27.291 -57.896 16.946 1.00 21.69 706 CYS A N 1
ATOM 5491 C CA . CYS A 1 706 ? -27.639 -58.101 15.536 1.00 21.69 706 CYS A CA 1
ATOM 5492 C C . CYS A 1 706 ? -29.070 -57.646 15.144 1.00 21.69 706 CYS A C 1
ATOM 5494 O O . CYS A 1 706 ? -30.035 -58.101 15.749 1.00 21.69 706 CYS A O 1
ATOM 5496 N N . ARG A 1 707 ? -29.170 -56.888 14.028 1.00 22.67 707 ARG A N 1
ATOM 5497 C CA . ARG A 1 707 ? -30.381 -56.548 13.224 1.00 22.67 707 ARG A CA 1
ATOM 5498 C C . ARG A 1 707 ? -31.235 -55.350 13.682 1.00 22.67 707 ARG A C 1
ATOM 5500 O O . ARG A 1 707 ? -31.367 -55.125 14.875 1.00 22.67 707 ARG A O 1
ATOM 5507 N N . ASN A 1 708 ? -31.857 -54.549 12.800 1.00 24.73 708 ASN A N 1
ATOM 5508 C CA . ASN A 1 708 ? -31.906 -54.444 11.312 1.00 24.73 708 ASN A CA 1
ATOM 5509 C C . ASN A 1 708 ? -32.431 -53.017 10.949 1.00 24.73 708 ASN A C 1
ATOM 5511 O O . ASN A 1 708 ? -32.848 -52.313 11.863 1.00 24.73 708 ASN A O 1
ATOM 5515 N N . ASP A 1 709 ? -32.490 -52.473 9.724 1.00 23.62 709 ASP A N 1
ATOM 5516 C CA . ASP A 1 709 ? -32.090 -52.816 8.336 1.00 23.62 709 ASP A CA 1
ATOM 5517 C C . ASP A 1 709 ? -31.670 -51.474 7.663 1.00 23.62 709 ASP A C 1
ATOM 5519 O O . ASP A 1 709 ? -32.164 -50.415 8.041 1.00 23.62 709 ASP A O 1
ATOM 5523 N N . LEU A 1 710 ? -30.654 -51.385 6.798 1.00 25.41 710 LEU A N 1
ATOM 5524 C CA . LEU A 1 710 ? -30.724 -51.571 5.333 1.00 25.41 710 LEU A CA 1
ATOM 5525 C C . LEU A 1 710 ? -31.936 -50.923 4.618 1.00 25.41 710 LEU A C 1
ATOM 5527 O O . LEU A 1 710 ? -33.043 -51.447 4.615 1.00 25.41 710 LEU A O 1
ATOM 5531 N N . GLY A 1 711 ? -31.677 -49.817 3.910 1.00 22.03 711 GLY A N 1
ATOM 5532 C CA . GLY A 1 711 ? -32.645 -49.083 3.081 1.00 22.03 711 GLY A CA 1
ATOM 5533 C C . GLY A 1 711 ? -32.042 -47.759 2.592 1.00 22.03 711 GLY A C 1
ATOM 5534 O O . GLY A 1 711 ? -32.234 -46.724 3.211 1.00 22.03 711 GLY A O 1
ATOM 5535 N N . ALA A 1 712 ? -31.082 -47.794 1.666 1.00 22.52 712 ALA A N 1
ATOM 5536 C CA . ALA A 1 712 ? -31.334 -47.681 0.222 1.00 22.52 712 ALA A CA 1
ATOM 5537 C C . ALA A 1 712 ? -31.841 -46.282 -0.193 1.00 22.52 712 ALA A C 1
ATOM 5539 O O . ALA A 1 712 ? -32.966 -45.895 0.105 1.00 22.52 712 ALA A O 1
ATOM 5540 N N . ALA A 1 713 ? -30.999 -45.533 -0.909 1.00 32.78 713 ALA A N 1
ATOM 5541 C CA . ALA A 1 713 ? -31.334 -44.206 -1.420 1.00 32.78 713 ALA A CA 1
ATOM 5542 C C . ALA A 1 713 ? -32.283 -44.267 -2.632 1.00 32.78 713 ALA A C 1
ATOM 5544 O O . ALA A 1 713 ? -32.145 -45.158 -3.474 1.00 32.78 713 ALA A O 1
ATOM 5545 N N . PRO A 1 714 ? -33.148 -4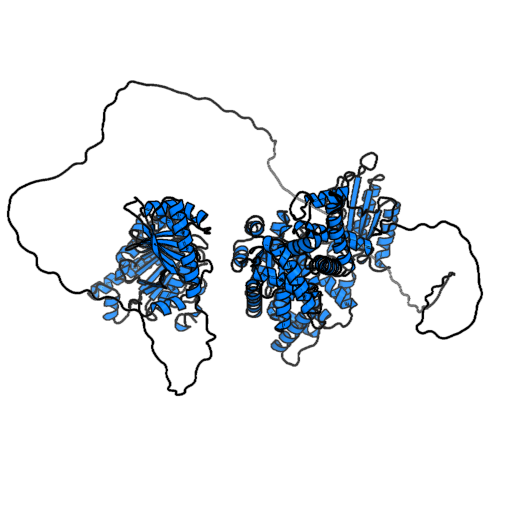3.253 -2.788 1.00 24.17 714 PRO A N 1
ATOM 5546 C CA . PRO A 1 714 ? -33.574 -42.792 -4.104 1.00 24.17 714 PRO A CA 1
ATOM 5547 C C . PRO A 1 714 ? -33.228 -41.312 -4.362 1.00 24.17 714 PRO A C 1
ATOM 5549 O O . PRO A 1 714 ? -33.113 -40.492 -3.453 1.00 24.17 714 PRO A O 1
ATOM 5552 N N . THR A 1 715 ? -33.057 -40.990 -5.642 1.00 23.75 715 THR A N 1
ATOM 5553 C CA . THR A 1 715 ? -32.761 -39.661 -6.202 1.00 23.75 715 THR A CA 1
ATOM 5554 C C . THR A 1 715 ? -34.014 -38.753 -6.290 1.00 23.75 715 THR A C 1
ATOM 5556 O O . THR A 1 715 ? -35.127 -39.227 -6.058 1.00 23.75 715 THR A O 1
ATOM 5559 N N . PRO A 1 716 ? -33.871 -37.435 -6.558 1.00 37.59 716 PRO A N 1
ATOM 5560 C CA . PRO A 1 716 ? -34.863 -36.430 -6.148 1.00 37.59 716 PRO A CA 1
ATOM 5561 C C . PRO A 1 716 ? -36.007 -36.188 -7.146 1.00 37.59 716 PRO A C 1
ATOM 5563 O O . PRO A 1 716 ? -35.826 -36.326 -8.355 1.00 37.59 716 PRO A O 1
ATOM 5566 N N . GLN A 1 717 ? -37.147 -35.690 -6.642 1.00 20.84 717 GLN A N 1
ATOM 5567 C CA . GLN A 1 717 ? -38.205 -35.068 -7.452 1.00 20.84 717 GLN A CA 1
ATOM 5568 C C . GLN A 1 717 ? -38.842 -33.835 -6.775 1.00 20.84 717 GLN A C 1
ATOM 5570 O O . GLN A 1 717 ? -39.384 -33.925 -5.681 1.00 20.84 717 GLN A O 1
ATOM 5575 N N . THR A 1 718 ? -38.769 -32.704 -7.490 1.00 22.36 718 THR A N 1
ATOM 5576 C CA . THR A 1 718 ? -39.763 -31.610 -7.639 1.00 22.36 718 THR A CA 1
ATOM 5577 C C . THR A 1 718 ? -40.630 -31.135 -6.458 1.00 22.36 718 THR A C 1
ATOM 5579 O O . THR A 1 718 ? -41.466 -31.875 -5.946 1.00 22.36 718 THR A O 1
ATOM 5582 N N . VAL A 1 719 ? -40.614 -29.816 -6.219 1.00 24.28 719 VAL A N 1
ATOM 5583 C CA . VAL A 1 719 ? -41.674 -29.061 -5.516 1.00 24.28 719 VAL A CA 1
ATOM 5584 C C . VAL A 1 719 ? -42.325 -28.072 -6.508 1.00 24.28 719 VAL A C 1
ATOM 5586 O O . VAL A 1 719 ? -41.584 -27.427 -7.250 1.00 24.28 719 VAL A O 1
ATOM 5589 N N . PRO A 1 720 ? -43.668 -27.948 -6.570 1.00 23.28 720 PRO A N 1
ATOM 5590 C CA . PRO A 1 720 ? -44.364 -27.015 -7.464 1.00 23.28 720 PRO A CA 1
ATOM 5591 C C . PRO A 1 720 ? -44.677 -25.647 -6.821 1.00 23.28 720 PRO A C 1
ATOM 5593 O O . PRO A 1 720 ? -44.746 -25.506 -5.602 1.00 23.28 720 PRO A O 1
ATOM 5596 N N . GLU A 1 721 ? -44.940 -24.644 -7.659 1.00 24.56 721 GLU A N 1
ATOM 5597 C CA . GLU A 1 721 ? -45.393 -23.297 -7.272 1.00 24.56 721 GLU A CA 1
ATOM 5598 C C . GLU A 1 721 ? -46.897 -23.241 -6.894 1.00 24.56 721 GLU A C 1
ATOM 5600 O O . GLU A 1 721 ? -47.697 -23.915 -7.548 1.00 24.56 721 GLU A O 1
ATOM 5605 N N . LYS A 1 722 ? -47.318 -22.326 -5.988 1.00 26.23 722 LYS A N 1
ATOM 5606 C CA . LYS A 1 722 ? -48.038 -21.069 -6.365 1.00 26.23 722 LYS A CA 1
ATOM 5607 C C . LYS A 1 722 ? -48.655 -20.219 -5.224 1.00 26.23 722 LYS A C 1
ATOM 5609 O O . LYS A 1 722 ? -49.364 -20.726 -4.369 1.00 26.23 722 LYS A O 1
ATOM 5614 N N . SER A 1 723 ? -48.503 -18.894 -5.399 1.00 23.23 723 SER A N 1
ATOM 5615 C CA . SER A 1 723 ? -49.447 -17.769 -5.146 1.00 23.23 723 SER A CA 1
ATOM 5616 C C . SER A 1 723 ? -50.061 -17.473 -3.759 1.00 23.23 723 SER A C 1
ATOM 5618 O O . SER A 1 723 ? -50.724 -18.323 -3.177 1.00 23.23 723 SER A O 1
ATOM 5620 N N . GLY A 1 724 ? -50.020 -16.184 -3.365 1.00 23.98 724 GLY A N 1
ATOM 5621 C CA . GLY A 1 724 ? -50.858 -15.571 -2.312 1.00 23.98 724 GLY A CA 1
ATOM 5622 C C . GLY A 1 724 ? -50.090 -14.604 -1.385 1.00 23.98 724 GLY A C 1
ATOM 5623 O O . GLY A 1 724 ? -49.706 -15.005 -0.298 1.00 23.98 724 GLY A O 1
ATOM 5624 N N . SER A 1 725 ? -49.602 -13.436 -1.822 1.00 23.34 725 SER A N 1
ATOM 5625 C CA . SER A 1 725 ? -50.314 -12.139 -1.931 1.00 23.34 725 SER A CA 1
ATOM 5626 C C . SER A 1 725 ? -50.891 -11.553 -0.623 1.00 23.34 725 SER A C 1
ATOM 5628 O O . SER A 1 725 ? -52.022 -11.873 -0.277 1.00 23.34 725 SER A O 1
ATOM 5630 N N . GLU A 1 726 ? -50.175 -10.609 0.011 1.00 26.83 726 GLU A N 1
ATOM 5631 C CA . GLU A 1 726 ? -50.714 -9.305 0.470 1.00 26.83 726 GLU A CA 1
ATOM 5632 C C . GLU A 1 726 ? -49.579 -8.325 0.873 1.00 26.83 726 GLU A C 1
ATOM 5634 O O . GLU A 1 726 ? -48.404 -8.637 0.685 1.00 26.83 726 GLU A O 1
ATOM 5639 N N . SER A 1 727 ? -49.915 -7.092 1.280 1.00 25.20 727 SER A N 1
ATOM 5640 C CA . SER A 1 727 ? -49.056 -5.890 1.174 1.00 25.20 727 SER A CA 1
ATOM 5641 C C . SER A 1 727 ? -48.478 -5.327 2.486 1.00 25.20 727 SER A C 1
ATOM 5643 O O . SER A 1 727 ? -49.182 -5.293 3.493 1.00 25.20 727 SER A O 1
ATOM 5645 N N . GLY A 1 728 ? -47.288 -4.705 2.435 1.00 25.31 728 GLY A N 1
ATOM 5646 C CA . GLY A 1 728 ? -46.806 -3.771 3.472 1.00 25.31 728 GLY A CA 1
ATOM 5647 C C . GLY A 1 728 ? -45.359 -3.281 3.274 1.00 25.31 728 GLY A C 1
ATOM 5648 O O . GLY A 1 728 ? -44.467 -4.088 3.043 1.00 25.31 728 GLY A O 1
ATOM 5649 N N . ASP A 1 729 ? -45.120 -1.967 3.367 1.00 30.95 729 ASP A N 1
ATOM 5650 C CA . ASP A 1 729 ? -43.811 -1.322 3.137 1.00 30.95 729 ASP A CA 1
ATOM 5651 C C . ASP A 1 729 ? -42.662 -1.820 4.038 1.00 30.95 729 ASP A C 1
ATOM 5653 O O . ASP A 1 729 ? -42.769 -1.732 5.266 1.00 30.95 729 ASP A O 1
ATOM 5657 N N . LYS A 1 730 ? -41.496 -2.129 3.436 1.00 27.17 730 LYS A N 1
ATOM 5658 C CA . LYS A 1 730 ? -40.206 -1.439 3.704 1.00 27.17 730 LYS A CA 1
ATOM 5659 C C . LYS A 1 730 ? -39.023 -1.975 2.880 1.00 27.17 730 LYS A C 1
ATOM 5661 O O . LYS A 1 730 ? -39.078 -3.069 2.343 1.00 27.17 730 LYS A O 1
ATOM 5666 N N . ALA A 1 731 ? -37.948 -1.176 2.896 1.00 29.48 731 ALA A N 1
ATOM 5667 C CA . ALA A 1 731 ? -36.590 -1.438 2.402 1.00 29.48 731 ALA A CA 1
ATOM 5668 C C . ALA A 1 731 ? -36.421 -1.639 0.881 1.00 29.48 731 ALA A C 1
ATOM 5670 O O . ALA A 1 731 ? -36.911 -2.587 0.279 1.00 29.48 731 ALA A O 1
ATOM 5671 N N . ARG A 1 732 ? -35.624 -0.750 0.276 1.00 33.72 732 ARG A N 1
ATOM 5672 C CA . ARG A 1 732 ? -34.819 -1.072 -0.907 1.00 33.72 732 ARG A CA 1
ATOM 5673 C C . ARG A 1 732 ? -33.445 -1.477 -0.391 1.00 33.72 732 ARG A C 1
ATOM 5675 O O . ARG A 1 732 ? -32.850 -0.656 0.294 1.00 33.72 732 ARG A O 1
ATOM 5682 N N . ASP A 1 733 ? -33.001 -2.685 -0.710 1.00 30.58 733 ASP A N 1
ATOM 5683 C CA . ASP A 1 733 ? -31.593 -3.081 -0.861 1.00 30.58 733 ASP A CA 1
ATOM 5684 C C . ASP A 1 733 ? -31.570 -4.565 -1.249 1.00 30.58 733 ASP A C 1
ATOM 5686 O O . ASP A 1 733 ? -31.497 -5.438 -0.391 1.00 30.58 733 ASP A O 1
ATOM 5690 N N . ASP A 1 734 ? -31.707 -4.847 -2.549 1.00 28.58 734 ASP A N 1
ATOM 5691 C CA . ASP A 1 734 ? -31.455 -6.186 -3.097 1.00 28.58 734 ASP A CA 1
ATOM 5692 C C . ASP A 1 734 ? -31.169 -6.103 -4.612 1.00 28.58 734 ASP A C 1
ATOM 5694 O O . ASP A 1 734 ? -32.068 -6.116 -5.455 1.00 28.58 734 ASP A O 1
ATOM 5698 N N . PHE A 1 735 ? -29.890 -5.955 -4.968 1.00 28.95 735 PHE A N 1
ATOM 5699 C CA . PHE A 1 735 ? -29.388 -6.228 -6.318 1.00 28.95 735 PHE A CA 1
ATOM 5700 C C . PHE A 1 735 ? -28.580 -7.520 -6.231 1.00 28.95 735 PHE A C 1
ATOM 5702 O O . PHE A 1 735 ? -27.462 -7.514 -5.723 1.00 28.95 735 PHE A O 1
ATOM 5709 N N . GLY A 1 736 ? -29.186 -8.623 -6.678 1.00 27.80 736 GLY A N 1
ATOM 5710 C CA . GLY A 1 736 ? -28.746 -9.973 -6.330 1.00 27.80 736 GLY A CA 1
ATOM 5711 C C . GLY A 1 736 ? -27.275 -10.265 -6.634 1.00 27.80 736 GLY A C 1
ATOM 5712 O O . GLY A 1 736 ? -26.857 -10.287 -7.794 1.00 27.80 736 GLY A O 1
ATOM 5713 N N . GLU A 1 737 ? -26.509 -10.565 -5.584 1.00 28.80 737 GLU A N 1
ATOM 5714 C CA . GLU A 1 737 ? -25.185 -11.162 -5.720 1.00 28.80 737 GLU A CA 1
ATOM 5715 C C . GLU A 1 737 ? -25.302 -12.563 -6.337 1.00 28.80 737 GLU A C 1
ATOM 5717 O O . GLU A 1 737 ? -26.068 -13.405 -5.867 1.00 28.80 737 GLU A O 1
ATOM 5722 N N . VAL A 1 738 ? -24.477 -12.865 -7.345 1.00 29.44 738 VAL A N 1
ATOM 5723 C CA . VAL A 1 738 ? -24.163 -14.265 -7.664 1.00 29.44 738 VAL A CA 1
ATOM 5724 C C . VAL A 1 738 ? -23.247 -14.770 -6.541 1.00 29.44 738 VAL A C 1
ATOM 5726 O O . VAL A 1 738 ? -22.169 -14.191 -6.377 1.00 29.44 738 VAL A O 1
ATOM 5729 N N . PRO A 1 739 ? -23.622 -15.801 -5.755 1.00 41.53 739 PRO A N 1
ATOM 5730 C CA . PRO A 1 739 ? -22.912 -16.112 -4.516 1.00 41.53 739 PRO A CA 1
ATOM 5731 C C . PRO A 1 739 ? -21.420 -16.395 -4.728 1.00 41.53 739 PRO A C 1
ATOM 5733 O O . PRO A 1 739 ? -21.039 -17.323 -5.447 1.00 41.53 739 PRO A O 1
ATOM 5736 N N . GLN A 1 740 ? -20.562 -15.626 -4.047 1.00 49.16 740 GLN A N 1
ATOM 5737 C CA . GLN A 1 740 ? -19.097 -15.758 -4.132 1.00 49.16 740 GLN A CA 1
ATOM 5738 C C . GLN A 1 740 ? -18.593 -17.151 -3.693 1.00 49.16 740 GLN A C 1
ATOM 5740 O O . GLN A 1 740 ? -17.485 -17.561 -4.044 1.00 49.16 740 GLN A O 1
ATOM 5745 N N . GLU A 1 741 ? -19.420 -17.893 -2.956 1.00 46.16 741 GLU A N 1
ATOM 5746 C CA . GLU A 1 741 ? -19.203 -19.283 -2.547 1.00 46.16 741 GLU A CA 1
ATOM 5747 C C . GLU A 1 741 ? -19.070 -20.238 -3.746 1.00 46.16 741 GLU A C 1
ATOM 5749 O O . GLU A 1 741 ? -18.191 -21.102 -3.743 1.00 46.16 741 GLU A O 1
ATOM 5754 N N . ILE A 1 742 ? -19.869 -20.040 -4.805 1.00 43.62 742 ILE A N 1
ATOM 5755 C CA . ILE A 1 742 ? -19.866 -20.889 -6.012 1.00 43.62 742 ILE A CA 1
ATOM 5756 C C . ILE A 1 742 ? -18.500 -20.813 -6.708 1.00 43.62 742 ILE A C 1
ATOM 5758 O O . ILE A 1 742 ? -17.914 -21.836 -7.065 1.00 43.62 742 ILE A O 1
ATOM 5762 N N . PHE A 1 743 ? -17.957 -19.600 -6.846 1.00 56.81 743 PHE A N 1
ATOM 5763 C CA . PHE A 1 743 ? -16.642 -19.374 -7.449 1.00 56.81 743 PHE A CA 1
ATOM 5764 C C . PHE A 1 743 ? -15.502 -19.959 -6.605 1.00 56.81 743 PHE A C 1
ATOM 5766 O O . PHE A 1 743 ? -14.567 -20.533 -7.163 1.00 56.81 743 PHE A O 1
ATOM 5773 N N . CYS A 1 744 ? -15.587 -19.879 -5.272 1.00 70.88 744 CYS A N 1
ATOM 5774 C CA . CYS A 1 744 ? -14.580 -20.494 -4.406 1.00 70.88 744 CYS A CA 1
ATOM 5775 C C . CYS A 1 744 ? -14.603 -22.027 -4.501 1.00 70.88 744 CYS A C 1
ATOM 5777 O O . CYS A 1 744 ? -13.547 -22.653 -4.581 1.00 70.88 744 CYS A O 1
ATOM 5779 N N . HIS A 1 745 ? -15.787 -22.650 -4.541 1.00 77.00 745 HIS A N 1
ATOM 5780 C CA . HIS A 1 745 ? -15.880 -24.107 -4.662 1.00 77.00 745 HIS A CA 1
ATOM 5781 C C . HIS A 1 745 ? -15.286 -24.612 -5.990 1.00 77.00 745 HIS A C 1
ATOM 5783 O O . HIS A 1 745 ? -14.664 -25.674 -6.014 1.00 77.00 745 HIS A O 1
ATOM 5789 N N . ALA A 1 746 ? -15.424 -23.853 -7.084 1.00 80.56 746 ALA A N 1
ATOM 5790 C CA . ALA A 1 746 ? -14.752 -24.160 -8.347 1.00 80.56 746 ALA A CA 1
ATOM 5791 C C . ALA A 1 746 ? -13.217 -24.075 -8.213 1.00 80.56 746 ALA A C 1
ATOM 5793 O O . ALA A 1 746 ? -12.532 -25.051 -8.519 1.00 80.56 746 ALA A O 1
ATOM 5794 N N . GLU A 1 747 ? -12.684 -22.972 -7.661 1.00 89.06 747 GLU A N 1
ATOM 5795 C CA . GLU A 1 747 ? -11.242 -22.823 -7.388 1.00 89.06 747 GLU A CA 1
ATOM 5796 C C . GLU A 1 747 ? -10.707 -24.002 -6.559 1.00 89.06 747 GLU A C 1
ATOM 5798 O O . GLU A 1 747 ? -9.680 -24.595 -6.884 1.00 89.06 747 GLU A O 1
ATOM 5803 N N . GLY A 1 748 ? -11.415 -24.375 -5.493 1.00 90.00 748 GLY A N 1
ATOM 5804 C CA . GLY A 1 748 ? -10.989 -25.443 -4.599 1.00 90.00 748 GLY A CA 1
ATOM 5805 C C . GLY A 1 748 ? -10.964 -26.835 -5.243 1.00 90.00 748 GLY A C 1
ATOM 5806 O O . GLY A 1 748 ? -10.092 -27.634 -4.901 1.00 90.00 748 GLY A O 1
ATOM 5807 N N . LEU A 1 749 ? -11.849 -27.120 -6.206 1.00 91.06 749 LEU A N 1
ATOM 5808 C CA . LEU A 1 749 ? -11.803 -28.362 -6.990 1.00 91.06 749 LEU A CA 1
ATOM 5809 C C . LEU A 1 749 ? -10.588 -28.393 -7.931 1.00 91.06 749 LEU A C 1
ATOM 5811 O O . LEU A 1 749 ? -9.872 -29.395 -7.961 1.00 91.06 749 LEU A O 1
ATOM 5815 N N . ASP A 1 750 ? -10.282 -27.291 -8.620 1.00 91.75 750 ASP A N 1
ATOM 5816 C CA . ASP A 1 750 ? -9.069 -27.189 -9.447 1.00 91.75 750 ASP A CA 1
ATOM 5817 C C . ASP A 1 750 ? -7.796 -27.349 -8.597 1.00 91.75 750 ASP A C 1
ATOM 5819 O O . ASP A 1 750 ? -6.856 -28.057 -8.978 1.00 91.75 750 ASP A O 1
ATOM 5823 N N . ARG A 1 751 ? -7.777 -26.753 -7.397 1.00 95.50 751 ARG A N 1
ATOM 5824 C CA . ARG A 1 751 ? -6.693 -26.928 -6.419 1.00 95.50 751 ARG A CA 1
ATOM 5825 C C . ARG A 1 751 ? -6.593 -28.368 -5.899 1.00 95.50 751 ARG A C 1
ATOM 5827 O O . ARG A 1 751 ? -5.474 -28.838 -5.691 1.00 95.50 751 ARG A O 1
ATOM 5834 N N . MET A 1 752 ? -7.702 -29.097 -5.751 1.00 97.19 752 MET A N 1
ATOM 5835 C CA . MET A 1 752 ? -7.679 -30.528 -5.417 1.00 97.19 752 MET A CA 1
ATOM 5836 C C . MET A 1 752 ? -7.040 -31.356 -6.542 1.00 97.19 752 MET A C 1
ATOM 5838 O O . MET A 1 752 ? -6.138 -32.149 -6.280 1.00 97.19 752 MET A O 1
ATOM 5842 N N . VAL A 1 753 ? -7.417 -31.128 -7.805 1.00 95.38 753 VAL A N 1
ATOM 5843 C CA . VAL A 1 753 ? -6.810 -31.824 -8.957 1.00 95.38 753 VAL A CA 1
ATOM 5844 C C . VAL A 1 753 ? -5.298 -31.560 -9.038 1.00 95.38 753 VAL A C 1
ATOM 5846 O O . VAL A 1 753 ? -4.520 -32.490 -9.275 1.00 95.38 753 VAL A O 1
ATOM 5849 N N . GLN A 1 754 ? -4.862 -30.323 -8.773 1.00 95.25 754 GLN A N 1
ATOM 5850 C CA . GLN A 1 754 ? -3.439 -29.971 -8.661 1.00 95.25 754 GLN A CA 1
ATOM 5851 C C . GLN A 1 754 ? -2.743 -30.733 -7.518 1.00 95.25 754 GLN A C 1
ATOM 5853 O O . GLN A 1 754 ? -1.681 -31.315 -7.742 1.00 95.25 754 GLN A O 1
ATOM 5858 N N . LEU A 1 755 ? -3.346 -30.783 -6.323 1.00 97.50 755 LEU A N 1
ATOM 5859 C CA . LEU A 1 755 ? -2.795 -31.475 -5.150 1.00 97.50 755 LEU A CA 1
ATOM 5860 C C . LEU A 1 755 ? -2.646 -32.985 -5.377 1.00 97.50 755 LEU A C 1
ATOM 5862 O O . LEU A 1 755 ? -1.591 -33.550 -5.091 1.00 97.50 755 LEU A O 1
ATOM 5866 N N . LEU A 1 756 ? -3.684 -33.643 -5.903 1.00 97.00 756 LEU A N 1
ATOM 5867 C CA . LEU A 1 756 ? -3.679 -35.086 -6.165 1.00 97.00 756 LEU A CA 1
ATOM 5868 C C . LEU A 1 756 ? -2.608 -35.466 -7.195 1.00 97.00 756 LEU A C 1
ATOM 5870 O O . LEU A 1 756 ? -1.942 -36.492 -7.042 1.00 97.00 756 LEU A O 1
ATOM 5874 N N . LYS A 1 757 ? -2.403 -34.624 -8.219 1.00 95.50 757 LYS A N 1
ATOM 5875 C CA . LYS A 1 757 ? -1.300 -34.789 -9.171 1.00 95.50 757 LYS A CA 1
ATOM 5876 C C . LYS A 1 757 ? 0.057 -34.606 -8.482 1.00 95.50 757 LYS A C 1
ATOM 5878 O O . LYS A 1 757 ? 0.894 -35.495 -8.579 1.00 95.50 757 LYS A O 1
ATOM 5883 N N . ALA A 1 758 ? 0.256 -33.501 -7.764 1.00 96.44 758 ALA A N 1
ATOM 5884 C CA . ALA A 1 758 ? 1.529 -33.177 -7.123 1.00 96.44 758 ALA A CA 1
ATOM 5885 C C . ALA A 1 758 ? 1.968 -34.251 -6.109 1.00 96.44 758 ALA A C 1
ATOM 5887 O O . ALA A 1 758 ? 3.102 -34.726 -6.136 1.00 96.44 758 ALA A O 1
ATOM 5888 N N . LEU A 1 759 ? 1.048 -34.723 -5.260 1.00 96.12 759 LEU A N 1
ATOM 5889 C CA . LEU A 1 759 ? 1.321 -35.811 -4.316 1.00 96.12 759 LEU A CA 1
ATOM 5890 C C . LEU A 1 759 ? 1.683 -37.119 -5.030 1.00 96.12 759 LEU A C 1
ATOM 5892 O O . LEU A 1 759 ? 2.645 -37.776 -4.630 1.00 96.12 759 LEU A O 1
ATOM 5896 N N . LYS A 1 760 ? 0.977 -37.469 -6.112 1.00 94.25 760 LYS A N 1
ATOM 5897 C CA . LYS A 1 760 ? 1.280 -38.652 -6.928 1.00 94.25 760 LYS A CA 1
ATOM 5898 C C . LYS A 1 760 ? 2.660 -38.559 -7.585 1.00 94.25 760 LYS A C 1
ATOM 5900 O O . LYS A 1 760 ? 3.407 -39.536 -7.541 1.00 94.25 760 LYS A O 1
ATOM 5905 N N . ASP A 1 761 ? 3.007 -37.406 -8.152 1.00 93.25 761 ASP A N 1
ATOM 5906 C CA . ASP A 1 761 ? 4.305 -37.160 -8.793 1.00 93.25 761 ASP A CA 1
ATOM 5907 C C . ASP A 1 761 ? 5.454 -37.157 -7.751 1.00 93.25 761 ASP A C 1
ATOM 5909 O O . ASP A 1 761 ? 6.575 -37.560 -8.058 1.00 93.25 761 ASP A O 1
ATOM 5913 N N . LEU A 1 762 ? 5.158 -36.825 -6.485 1.00 93.00 762 LEU A N 1
ATOM 5914 C CA . LEU A 1 762 ? 6.040 -36.985 -5.314 1.00 93.00 762 LEU A CA 1
ATOM 5915 C C . LEU A 1 762 ? 6.034 -38.403 -4.694 1.00 93.00 762 LEU A C 1
ATOM 5917 O O . LEU A 1 762 ? 6.677 -38.629 -3.664 1.00 93.00 762 LEU A O 1
ATOM 5921 N N . GLY A 1 763 ? 5.326 -39.368 -5.292 1.00 93.38 763 GLY A N 1
ATOM 5922 C CA . GLY A 1 763 ? 5.264 -40.762 -4.835 1.00 93.38 763 GLY A CA 1
ATOM 5923 C C . GLY A 1 763 ? 4.387 -41.013 -3.599 1.00 93.38 763 GLY A C 1
ATOM 5924 O O . GLY A 1 763 ? 4.518 -42.058 -2.961 1.00 93.38 763 GLY A O 1
ATOM 5925 N N . LEU A 1 764 ? 3.504 -40.077 -3.241 1.00 95.50 764 LEU A N 1
ATOM 5926 C CA . LEU A 1 764 ? 2.566 -40.187 -2.122 1.00 95.50 764 LEU A CA 1
ATOM 5927 C C . LEU A 1 764 ? 1.167 -40.554 -2.635 1.00 95.50 764 LEU A C 1
ATOM 5929 O O . LEU A 1 764 ? 0.560 -39.833 -3.424 1.00 95.50 764 LEU A O 1
ATOM 5933 N N . SER A 1 765 ? 0.644 -41.692 -2.177 1.00 92.12 765 SER A N 1
ATOM 5934 C CA . SER A 1 765 ? -0.669 -42.201 -2.582 1.00 92.12 765 SER A CA 1
ATOM 5935 C C . SER A 1 765 ? -1.734 -41.670 -1.624 1.00 92.12 765 SER A C 1
ATOM 5937 O O . SER A 1 765 ? -1.710 -41.975 -0.430 1.00 92.12 765 SER A O 1
ATOM 5939 N N . VAL A 1 766 ? -2.665 -40.870 -2.142 1.00 95.81 766 VAL A N 1
ATOM 5940 C CA . VAL A 1 766 ? -3.809 -40.337 -1.391 1.00 95.81 766 VAL A CA 1
ATOM 5941 C C . VAL A 1 766 ? -5.097 -40.456 -2.207 1.00 95.81 766 VAL A C 1
ATOM 5943 O O . VAL A 1 766 ? -5.045 -40.545 -3.435 1.00 95.81 766 VAL A O 1
ATOM 5946 N N . ALA A 1 767 ? -6.245 -40.429 -1.533 1.00 93.25 767 ALA A N 1
ATOM 5947 C CA . ALA A 1 767 ? -7.560 -40.271 -2.153 1.00 93.25 767 ALA A CA 1
ATOM 5948 C C . ALA A 1 767 ? -8.192 -38.919 -1.783 1.00 93.25 767 ALA A C 1
ATOM 5950 O O . ALA A 1 767 ? -7.890 -38.357 -0.729 1.00 93.25 767 ALA A O 1
ATOM 5951 N N . ASP A 1 768 ? -9.072 -38.421 -2.649 1.00 95.56 768 ASP A N 1
ATOM 5952 C CA . ASP A 1 768 ? -9.886 -37.221 -2.425 1.00 95.56 768 ASP A CA 1
ATOM 5953 C C . ASP A 1 768 ? -10.925 -37.459 -1.309 1.00 95.56 768 ASP A C 1
ATOM 5955 O O . ASP A 1 768 ? -11.527 -38.533 -1.232 1.00 95.56 768 ASP A O 1
ATOM 5959 N N . ALA A 1 769 ? -11.130 -36.466 -0.443 1.00 93.88 769 ALA A N 1
ATOM 5960 C CA . ALA A 1 769 ? -12.170 -36.435 0.589 1.00 93.88 769 ALA A CA 1
ATOM 5961 C C . ALA A 1 769 ? -12.943 -35.099 0.620 1.00 93.88 769 ALA A C 1
ATOM 5963 O O . ALA A 1 769 ? -13.579 -34.756 1.623 1.00 93.88 769 ALA A O 1
ATOM 5964 N N . GLY A 1 770 ? -12.890 -34.338 -0.474 1.00 92.06 770 GLY A N 1
ATOM 5965 C CA . GLY A 1 770 ? -13.622 -33.098 -0.682 1.00 92.06 770 GLY A CA 1
ATOM 5966 C C . GLY A 1 770 ? -12.861 -31.824 -0.312 1.00 92.06 770 GLY A C 1
ATOM 5967 O O . GLY A 1 770 ? -11.690 -31.814 0.069 1.00 92.06 770 GLY A O 1
ATOM 5968 N N . VAL A 1 771 ? -13.571 -30.709 -0.438 1.00 94.88 771 VAL A N 1
ATOM 5969 C CA . VAL A 1 771 ? -13.041 -29.343 -0.383 1.00 94.88 771 VAL A CA 1
ATOM 5970 C C . VAL A 1 771 ? -13.915 -28.510 0.555 1.00 94.88 771 VAL A C 1
ATOM 5972 O O . VAL A 1 771 ? -15.122 -28.729 0.624 1.00 94.88 771 VAL A O 1
ATOM 5975 N N . VAL A 1 772 ? -13.325 -27.564 1.291 1.00 91.56 772 VAL A N 1
ATOM 5976 C CA . VAL A 1 772 ? -14.068 -26.558 2.074 1.00 91.56 772 VAL A CA 1
ATOM 5977 C C . VAL A 1 772 ? -13.430 -25.181 1.890 1.00 91.56 772 VAL A C 1
ATOM 5979 O O . VAL A 1 772 ? -12.211 -25.043 1.982 1.00 91.56 772 VAL A O 1
ATOM 5982 N N . CYS A 1 773 ? -14.252 -24.164 1.634 1.00 89.75 773 CYS A N 1
ATOM 5983 C CA . CYS A 1 773 ? -13.823 -22.800 1.332 1.00 89.75 773 CYS A CA 1
ATOM 5984 C C . CYS A 1 773 ? -13.997 -21.853 2.523 1.00 89.75 773 CYS A C 1
ATOM 5986 O O . CYS A 1 773 ? -15.122 -21.534 2.890 1.00 89.75 773 CYS A O 1
ATOM 5988 N N . GLY A 1 774 ? -12.886 -21.345 3.063 1.00 87.94 774 GLY A N 1
ATOM 5989 C CA . GLY A 1 774 ? -12.888 -20.269 4.052 1.00 87.94 774 GLY A CA 1
ATOM 5990 C C . GLY A 1 774 ? -12.663 -18.875 3.438 1.00 87.94 774 GLY A C 1
ATOM 5991 O O . GLY A 1 774 ? -12.441 -18.737 2.227 1.00 87.94 774 GLY A O 1
ATOM 5992 N N . PRO A 1 775 ? -12.646 -17.811 4.267 1.00 86.25 775 PRO A N 1
ATOM 5993 C CA . PRO A 1 775 ? -12.473 -16.435 3.790 1.00 86.25 775 PRO A CA 1
ATOM 5994 C C . PRO A 1 775 ? -11.135 -16.182 3.074 1.00 86.25 775 PRO A C 1
ATOM 5996 O O . PRO A 1 775 ? -11.116 -15.550 2.020 1.00 86.25 775 PRO A O 1
ATOM 5999 N N . ARG A 1 776 ? -10.012 -16.696 3.605 1.00 89.69 776 ARG A N 1
ATOM 6000 C CA . ARG A 1 776 ? -8.658 -16.500 3.034 1.00 89.69 776 ARG A CA 1
ATOM 6001 C C . ARG A 1 776 ? -7.959 -17.765 2.527 1.00 89.69 776 ARG A C 1
ATOM 6003 O O . ARG A 1 776 ? -6.970 -17.654 1.803 1.00 89.69 776 ARG A O 1
ATOM 6010 N N . PHE A 1 777 ? -8.427 -18.951 2.903 1.00 93.31 777 PHE A N 1
ATOM 6011 C CA . PHE A 1 777 ? -7.794 -20.224 2.551 1.00 93.31 777 PHE A CA 1
ATOM 6012 C C . PHE A 1 777 ? -8.837 -21.305 2.260 1.00 93.31 777 PHE A C 1
ATOM 6014 O O . PHE A 1 777 ? -9.970 -21.238 2.737 1.00 93.31 777 PHE A O 1
ATOM 6021 N N . ILE A 1 778 ? -8.442 -22.296 1.464 1.00 94.38 778 ILE A N 1
ATOM 6022 C CA . ILE A 1 778 ? -9.267 -23.430 1.046 1.00 94.38 778 ILE A CA 1
ATOM 6023 C C . ILE A 1 778 ? -8.654 -24.699 1.640 1.00 94.38 778 ILE A C 1
ATOM 6025 O O . ILE A 1 778 ? -7.471 -24.969 1.433 1.00 94.38 778 ILE A O 1
ATOM 6029 N N . ARG A 1 779 ? -9.450 -25.486 2.369 1.00 95.62 779 ARG A N 1
ATOM 6030 C CA . ARG A 1 779 ? -9.036 -26.779 2.926 1.00 95.62 779 ARG A CA 1
ATOM 6031 C C . ARG A 1 779 ? -9.313 -27.889 1.925 1.00 95.62 779 ARG A C 1
ATOM 6033 O O . ARG A 1 779 ? -10.465 -28.269 1.714 1.00 95.62 779 ARG A O 1
ATOM 6040 N N . LEU A 1 780 ? -8.246 -28.432 1.351 1.00 97.19 780 LEU A N 1
ATOM 6041 C CA . LEU A 1 780 ? -8.283 -29.632 0.522 1.00 97.19 780 LEU A CA 1
ATOM 6042 C C . LEU A 1 780 ? -8.180 -30.847 1.452 1.00 97.19 780 LEU A C 1
ATOM 6044 O O . LEU A 1 780 ? -7.207 -30.966 2.198 1.00 97.19 780 LEU A O 1
ATOM 6048 N N . LYS A 1 781 ? -9.184 -31.726 1.469 1.00 96.56 781 LYS A N 1
ATOM 6049 C CA . LYS A 1 781 ? -9.212 -32.908 2.341 1.00 96.56 781 LYS A CA 1
ATOM 6050 C C . LYS A 1 781 ? -8.720 -34.132 1.576 1.00 96.56 781 LYS A C 1
ATOM 6052 O O . LYS A 1 781 ? -9.282 -34.470 0.540 1.00 96.56 781 LYS A O 1
ATOM 6057 N N . VAL A 1 782 ? -7.714 -34.828 2.103 1.00 97.06 782 VAL A N 1
ATOM 6058 C CA . VAL A 1 782 ? -7.177 -36.056 1.498 1.00 97.06 782 VAL A CA 1
ATOM 6059 C C . VAL A 1 782 ? -7.034 -37.194 2.510 1.00 97.06 782 VAL A C 1
ATOM 6061 O O . VAL A 1 782 ? -6.763 -36.979 3.694 1.00 97.06 782 VAL A O 1
ATOM 6064 N N . LEU A 1 783 ? -7.199 -38.427 2.033 1.00 95.75 783 LEU A N 1
ATOM 6065 C CA . LEU A 1 783 ? -7.019 -39.663 2.796 1.00 95.75 783 LEU A CA 1
ATOM 6066 C C . LEU A 1 783 ? -5.675 -40.310 2.426 1.00 95.75 783 LEU A C 1
ATOM 6068 O O . LEU A 1 783 ? -5.519 -40.730 1.279 1.00 95.75 783 LEU A O 1
ATOM 6072 N N . PRO A 1 784 ? -4.696 -40.409 3.346 1.00 94.12 784 PRO A N 1
ATOM 6073 C CA . PRO A 1 784 ? -3.416 -41.053 3.062 1.00 94.12 784 PRO A CA 1
ATOM 6074 C C . PRO A 1 784 ? -3.548 -42.578 2.970 1.00 94.12 784 PRO A C 1
ATOM 6076 O O . PRO A 1 784 ? -4.061 -43.229 3.879 1.00 94.12 784 PRO A O 1
ATOM 6079 N N . ASP A 1 785 ? -3.016 -43.163 1.897 1.00 91.19 785 ASP A N 1
ATOM 6080 C CA . ASP A 1 785 ? -2.953 -44.613 1.712 1.00 91.19 785 ASP A CA 1
ATOM 6081 C C . ASP A 1 785 ? -1.844 -45.218 2.590 1.00 91.19 785 ASP A C 1
ATOM 6083 O O . ASP A 1 785 ? -0.672 -45.318 2.203 1.00 91.19 785 ASP A O 1
ATOM 6087 N N . ALA A 1 786 ? -2.232 -45.613 3.803 1.00 85.56 786 ALA A N 1
ATOM 6088 C CA . ALA A 1 786 ? -1.351 -46.251 4.773 1.00 85.56 786 ALA A CA 1
ATOM 6089 C C . ALA A 1 786 ? -0.848 -47.634 4.312 1.00 85.56 786 ALA A C 1
ATOM 6091 O O . ALA A 1 786 ? 0.262 -48.019 4.677 1.00 85.56 786 ALA A O 1
ATOM 6092 N N . ALA A 1 787 ? -1.603 -48.357 3.473 1.00 83.50 787 ALA A N 1
ATOM 6093 C CA . ALA A 1 787 ? -1.183 -49.653 2.930 1.00 83.50 787 ALA A CA 1
ATOM 6094 C C . ALA A 1 787 ? -0.040 -49.501 1.911 1.00 83.50 787 ALA A C 1
ATOM 6096 O O . ALA A 1 787 ? 0.855 -50.342 1.849 1.00 83.50 787 ALA A O 1
ATOM 6097 N N . ARG A 1 788 ? -0.001 -48.379 1.181 1.00 84.81 788 ARG A N 1
ATOM 6098 C CA . ARG A 1 788 ? 1.162 -47.932 0.389 1.00 84.81 788 ARG A CA 1
ATOM 6099 C C . ARG A 1 788 ? 2.163 -47.091 1.193 1.00 84.81 788 ARG A C 1
ATOM 6101 O O . ARG A 1 788 ? 3.033 -46.438 0.622 1.00 84.81 788 ARG A O 1
ATOM 6108 N N . GLY A 1 789 ? 2.064 -47.095 2.523 1.00 87.31 789 GLY A N 1
ATOM 6109 C CA . GLY A 1 789 ? 3.011 -46.438 3.422 1.00 87.31 789 GLY A CA 1
ATOM 6110 C C . GLY A 1 789 ? 3.003 -44.907 3.363 1.00 87.31 789 GLY A C 1
ATOM 6111 O O . GLY A 1 789 ? 4.002 -44.290 3.748 1.00 87.31 789 GLY A O 1
ATOM 6112 N N . THR A 1 790 ? 1.927 -44.280 2.882 1.00 92.69 790 THR A N 1
ATOM 6113 C CA . THR A 1 790 ? 1.737 -42.822 2.948 1.00 92.69 790 THR A CA 1
ATOM 6114 C C . THR A 1 790 ? 1.247 -42.445 4.345 1.00 92.69 790 THR A C 1
ATOM 6116 O O . THR A 1 790 ? 0.361 -43.090 4.896 1.00 92.69 790 THR A O 1
ATOM 6119 N N . THR A 1 791 ? 1.837 -41.414 4.954 1.00 92.06 791 THR A N 1
ATOM 6120 C CA . THR A 1 791 ? 1.504 -40.970 6.319 1.00 92.06 791 THR A CA 1
ATOM 6121 C C . THR A 1 791 ? 1.426 -39.450 6.378 1.00 92.06 791 THR A C 1
ATOM 6123 O O . THR A 1 791 ? 2.046 -38.772 5.559 1.00 92.06 791 THR A O 1
ATOM 6126 N N . VAL A 1 792 ? 0.717 -38.900 7.371 1.00 91.19 792 VAL A N 1
ATOM 6127 C CA . VAL A 1 792 ? 0.570 -37.440 7.548 1.00 91.19 792 VAL A CA 1
ATOM 6128 C C . VAL A 1 792 ? 1.930 -36.737 7.541 1.00 91.19 792 VAL A C 1
ATOM 6130 O O . VAL A 1 792 ? 2.126 -35.785 6.796 1.00 91.19 792 VAL A O 1
ATOM 6133 N N . LYS A 1 793 ? 2.913 -37.271 8.281 1.00 90.94 793 LYS A N 1
ATOM 6134 C CA . LYS A 1 793 ? 4.271 -36.710 8.353 1.00 90.94 793 LYS A CA 1
ATOM 6135 C C . LYS A 1 793 ? 5.029 -36.768 7.019 1.00 90.94 793 LYS A C 1
ATOM 6137 O O . LYS A 1 793 ? 5.864 -35.909 6.769 1.00 90.94 793 LYS A O 1
ATOM 6142 N N . LYS A 1 794 ? 4.745 -37.740 6.140 1.00 93.12 794 LYS A N 1
ATOM 6143 C CA . LYS A 1 794 ? 5.303 -37.749 4.773 1.00 93.12 794 LYS A CA 1
ATOM 6144 C C . LYS A 1 794 ? 4.691 -36.660 3.887 1.00 93.12 794 LYS A C 1
ATOM 6146 O O . LYS A 1 794 ? 5.394 -36.174 3.013 1.00 93.12 794 LYS A O 1
ATOM 6151 N N . ILE A 1 795 ? 3.428 -36.292 4.110 1.00 94.50 795 ILE A N 1
ATOM 6152 C CA . ILE A 1 795 ? 2.744 -35.208 3.388 1.00 94.50 795 ILE A CA 1
ATOM 6153 C C . ILE A 1 795 ? 3.218 -33.842 3.921 1.00 94.50 795 ILE A C 1
ATOM 6155 O O . ILE A 1 795 ? 3.626 -32.998 3.133 1.00 94.50 795 ILE A O 1
ATOM 6159 N N . ASP A 1 796 ? 3.267 -33.654 5.245 1.00 92.25 796 ASP A N 1
ATOM 6160 C CA . ASP A 1 796 ? 3.769 -32.437 5.916 1.00 92.25 796 ASP A CA 1
ATOM 6161 C C . ASP A 1 796 ? 5.231 -32.123 5.532 1.00 92.25 796 ASP A C 1
ATOM 6163 O O . ASP A 1 796 ? 5.550 -31.008 5.123 1.00 92.25 796 ASP A O 1
ATOM 6167 N N . ASN A 1 797 ? 6.100 -33.143 5.494 1.00 92.50 797 ASN A N 1
ATOM 6168 C CA . ASN A 1 797 ? 7.478 -33.036 4.989 1.00 92.50 797 ASN A CA 1
ATOM 6169 C C . ASN A 1 797 ? 7.593 -32.619 3.500 1.00 92.50 797 ASN A C 1
ATOM 6171 O O . ASN A 1 797 ? 8.711 -32.434 3.022 1.00 92.50 797 ASN A O 1
ATOM 6175 N N . ARG A 1 798 ? 6.484 -32.519 2.752 1.00 95.12 798 ARG A N 1
ATOM 6176 C CA . ARG A 1 798 ? 6.432 -32.085 1.345 1.00 95.12 798 ARG A CA 1
ATOM 6177 C C . ARG A 1 798 ? 5.774 -30.717 1.151 1.00 95.12 798 ARG A C 1
ATOM 6179 O O . ARG A 1 798 ? 5.558 -30.333 0.008 1.00 95.12 798 ARG A O 1
ATOM 6186 N N . ALA A 1 799 ? 5.489 -29.959 2.214 1.00 94.06 799 ALA A N 1
ATOM 6187 C CA . ALA A 1 799 ? 4.885 -28.626 2.102 1.00 94.06 799 ALA A CA 1
ATOM 6188 C C . ALA A 1 799 ? 5.650 -27.701 1.129 1.00 94.06 799 ALA A C 1
ATOM 6190 O O . ALA A 1 799 ? 5.041 -27.076 0.260 1.00 94.06 799 ALA A O 1
ATOM 6191 N N . ASP A 1 800 ? 6.981 -27.664 1.231 1.00 94.12 800 ASP A N 1
ATOM 6192 C CA . ASP A 1 800 ? 7.833 -26.813 0.392 1.00 94.12 800 ASP A CA 1
ATOM 6193 C C . ASP A 1 800 ? 7.854 -27.295 -1.086 1.00 94.12 800 ASP A C 1
ATOM 6195 O O . ASP A 1 800 ? 7.794 -26.480 -2.005 1.00 94.12 800 ASP A O 1
ATOM 6199 N N . ASP A 1 801 ? 7.818 -28.613 -1.342 1.00 95.88 801 ASP A N 1
ATOM 6200 C CA . ASP A 1 801 ? 7.690 -29.178 -2.702 1.00 95.88 801 ASP A CA 1
ATOM 6201 C C . ASP A 1 801 ? 6.307 -28.886 -3.322 1.00 95.88 801 ASP A C 1
ATOM 6203 O O . ASP A 1 801 ? 6.194 -28.526 -4.498 1.00 95.88 801 ASP A O 1
ATOM 6207 N N . LEU A 1 802 ? 5.241 -29.014 -2.522 1.00 95.81 802 LEU A N 1
ATOM 6208 C CA . LEU A 1 802 ? 3.864 -28.715 -2.925 1.00 95.81 802 LEU A CA 1
ATOM 6209 C C . LEU A 1 802 ? 3.674 -27.229 -3.242 1.00 95.81 802 LEU A C 1
ATOM 6211 O O . LEU A 1 802 ? 2.921 -26.908 -4.161 1.00 95.81 802 LEU A O 1
ATOM 6215 N N . GLN A 1 803 ? 4.381 -26.329 -2.544 1.00 96.00 803 GLN A N 1
ATOM 6216 C CA . GLN A 1 803 ? 4.386 -24.902 -2.874 1.00 96.00 803 GLN A CA 1
ATOM 6217 C C . GLN A 1 803 ? 4.769 -24.680 -4.341 1.00 96.00 803 GLN A C 1
ATOM 6219 O O . GLN A 1 803 ? 4.062 -23.979 -5.066 1.00 96.00 803 GLN A O 1
ATOM 6224 N N . VAL A 1 804 ? 5.876 -25.292 -4.774 1.00 95.25 804 VAL A N 1
ATOM 6225 C CA . VAL A 1 804 ? 6.411 -25.136 -6.131 1.00 95.25 804 VAL A CA 1
ATOM 6226 C C . VAL A 1 804 ? 5.482 -25.788 -7.153 1.00 95.25 804 VAL A C 1
ATOM 6228 O O . VAL A 1 804 ? 5.116 -25.153 -8.140 1.00 95.25 804 VAL A O 1
ATOM 6231 N N . GLN A 1 805 ? 5.046 -27.028 -6.912 1.00 94.25 805 GLN A N 1
ATOM 6232 C CA . GLN A 1 805 ? 4.236 -27.780 -7.882 1.00 94.25 805 GLN A CA 1
ATOM 6233 C C . GLN A 1 805 ? 2.809 -27.237 -8.061 1.00 94.25 805 GLN A C 1
ATOM 6235 O O . GLN A 1 805 ? 2.237 -27.385 -9.141 1.00 94.25 805 GLN A O 1
ATOM 6240 N N . MET A 1 806 ? 2.237 -26.595 -7.037 1.00 92.69 806 MET A N 1
ATOM 6241 C CA . MET A 1 806 ? 0.906 -25.970 -7.090 1.00 92.69 806 MET A CA 1
ATOM 6242 C C . MET A 1 806 ? 0.957 -24.439 -7.289 1.00 92.69 806 MET A C 1
ATOM 6244 O O . MET A 1 806 ? -0.087 -23.783 -7.255 1.00 92.69 806 MET A O 1
ATOM 6248 N N . ALA A 1 807 ? 2.151 -23.866 -7.493 1.00 92.50 807 ALA A N 1
ATOM 6249 C CA . ALA A 1 807 ? 2.395 -22.427 -7.643 1.00 92.50 807 ALA A CA 1
ATOM 6250 C C . ALA A 1 807 ? 1.738 -21.573 -6.532 1.00 92.50 807 ALA A C 1
ATOM 6252 O O . ALA A 1 807 ? 0.955 -20.658 -6.798 1.00 92.50 807 ALA A O 1
ATOM 6253 N N . LEU A 1 808 ? 2.024 -21.905 -5.268 1.00 93.12 808 LEU A N 1
ATOM 6254 C CA . LEU A 1 808 ? 1.463 -21.226 -4.095 1.00 93.12 808 LEU A CA 1
ATOM 6255 C C . LEU A 1 808 ? 2.413 -20.127 -3.567 1.00 93.12 808 LEU A C 1
ATOM 6257 O O . LEU A 1 808 ? 3.630 -20.322 -3.544 1.00 93.12 808 LEU A O 1
ATOM 6261 N N . PRO A 1 809 ? 1.899 -18.985 -3.069 1.00 89.19 809 PRO A N 1
ATOM 6262 C CA . PRO A 1 809 ? 2.735 -17.910 -2.517 1.00 89.19 809 PRO A CA 1
ATOM 6263 C C . PRO A 1 809 ? 3.417 -18.275 -1.185 1.00 89.19 809 PRO A C 1
ATOM 6265 O O . PRO A 1 809 ? 4.387 -17.631 -0.796 1.00 89.19 809 PRO A O 1
ATOM 6268 N N . VAL A 1 810 ? 2.925 -19.304 -0.489 1.00 93.06 810 VAL A N 1
ATOM 6269 C CA . VAL A 1 810 ? 3.524 -19.909 0.711 1.00 93.06 810 VAL A CA 1
ATOM 6270 C C . VAL A 1 810 ? 3.292 -21.426 0.686 1.00 93.06 810 VAL A C 1
ATOM 6272 O O . VAL A 1 810 ? 2.326 -21.864 0.051 1.00 93.06 810 VAL A O 1
ATOM 6275 N N . PRO A 1 811 ? 4.112 -22.234 1.383 1.00 96.19 811 PRO A N 1
ATOM 6276 C CA . PRO A 1 811 ? 3.810 -23.644 1.619 1.00 96.19 811 PRO A CA 1
ATOM 6277 C C . PRO A 1 811 ? 2.436 -23.822 2.285 1.00 96.19 811 PRO A C 1
ATOM 6279 O O . PRO A 1 811 ? 2.062 -23.004 3.130 1.00 96.19 811 PRO A O 1
ATOM 6282 N N . PRO A 1 812 ? 1.662 -24.858 1.921 1.00 96.25 812 PRO A N 1
ATOM 6283 C CA . PRO A 1 812 ? 0.355 -25.097 2.515 1.00 96.25 812 PRO A CA 1
ATOM 6284 C C . PRO A 1 812 ? 0.496 -25.544 3.974 1.00 96.25 812 PRO A C 1
ATOM 6286 O O . PRO A 1 812 ? 1.436 -26.253 4.335 1.00 96.25 812 PRO A O 1
ATOM 6289 N N . VAL A 1 813 ? -0.470 -25.175 4.817 1.00 95.12 813 VAL A N 1
ATOM 6290 C CA . VAL A 1 813 ? -0.524 -25.676 6.199 1.00 95.12 813 VAL A CA 1
ATOM 6291 C C . VAL A 1 813 ? -1.178 -27.054 6.179 1.00 95.12 813 VAL A C 1
ATOM 6293 O O . VAL A 1 813 ? -2.322 -27.191 5.750 1.00 95.12 813 VAL A O 1
ATOM 6296 N N . ILE A 1 814 ? -0.444 -28.072 6.628 1.00 94.19 814 ILE A N 1
ATOM 6297 C CA . ILE A 1 814 ? -0.864 -29.476 6.581 1.00 94.19 814 ILE A CA 1
ATOM 6298 C C . ILE A 1 814 ? -1.156 -29.952 8.005 1.00 94.19 814 ILE A C 1
ATOM 6300 O O . ILE A 1 814 ? -0.312 -29.837 8.892 1.00 94.19 814 ILE A O 1
ATOM 6304 N N . GLN A 1 815 ? -2.368 -30.456 8.246 1.00 90.69 815 GLN A N 1
ATOM 6305 C CA . GLN A 1 815 ? -2.827 -30.878 9.576 1.00 90.69 815 GLN A CA 1
ATOM 6306 C C . GLN A 1 815 ? -3.677 -32.151 9.501 1.00 90.69 815 GLN A C 1
ATOM 6308 O O . GLN A 1 815 ? -4.413 -32.377 8.540 1.00 90.69 815 GLN A O 1
ATOM 6313 N N . ALA A 1 816 ? -3.585 -32.994 10.531 1.00 89.81 816 ALA A N 1
ATOM 6314 C CA . ALA A 1 816 ? -4.485 -34.129 10.709 1.00 89.81 816 ALA A CA 1
ATOM 6315 C C . ALA A 1 816 ? -5.760 -33.685 11.435 1.00 89.81 816 ALA A C 1
ATOM 6317 O O . ALA A 1 816 ? -5.691 -33.029 12.472 1.00 89.81 816 ALA A O 1
ATOM 6318 N N . TYR A 1 817 ? -6.908 -34.108 10.918 1.00 87.62 817 TYR A N 1
ATOM 6319 C CA . TYR A 1 817 ? -8.222 -33.931 11.526 1.00 87.62 817 TYR A CA 1
ATOM 6320 C C . TYR A 1 817 ? -8.889 -35.296 11.733 1.00 87.62 817 TYR A C 1
ATOM 6322 O O . TYR A 1 817 ? -8.396 -36.325 11.266 1.00 87.62 817 TYR A O 1
ATOM 6330 N N . GLY A 1 818 ? -10.028 -35.318 12.431 1.00 80.88 818 GLY A N 1
ATOM 6331 C CA . GLY A 1 818 ? -10.815 -36.535 12.638 1.00 80.88 818 GLY A CA 1
ATOM 6332 C C . GLY A 1 818 ? -11.264 -37.157 11.312 1.00 80.88 818 GLY A C 1
ATOM 6333 O O . GLY A 1 818 ? -12.259 -36.733 10.734 1.00 80.88 818 GLY A O 1
ATOM 6334 N N . GLY A 1 819 ? -10.515 -38.154 10.835 1.00 85.00 819 GLY A N 1
ATOM 6335 C CA . GLY A 1 819 ? -10.809 -38.913 9.619 1.00 85.00 819 GLY A CA 1
ATOM 6336 C C . GLY A 1 819 ? -10.170 -38.413 8.317 1.00 85.00 819 GLY A C 1
ATOM 6337 O O . GLY A 1 819 ? -10.397 -39.052 7.299 1.00 85.00 819 GLY A O 1
ATOM 6338 N N . TYR A 1 820 ? -9.378 -37.330 8.297 1.00 93.81 820 TYR A N 1
ATOM 6339 C CA . TYR A 1 820 ? -8.715 -36.851 7.066 1.00 93.81 820 TYR A CA 1
ATOM 6340 C C . TYR A 1 820 ? -7.465 -35.993 7.337 1.00 93.81 820 TYR A C 1
ATOM 6342 O O . TYR A 1 820 ? -7.272 -35.484 8.440 1.00 93.81 820 TYR A O 1
ATOM 6350 N N . VAL A 1 821 ? -6.620 -35.797 6.319 1.00 95.25 821 VAL A N 1
ATOM 6351 C CA . VAL A 1 821 ? -5.547 -34.786 6.317 1.00 95.25 821 VAL A CA 1
ATOM 6352 C C . VAL A 1 821 ? -6.042 -33.559 5.560 1.00 95.25 821 VAL A C 1
ATOM 6354 O O . VAL A 1 821 ? -6.455 -33.672 4.408 1.00 95.25 821 VAL A O 1
ATOM 6357 N N . GLY A 1 822 ? -6.029 -32.394 6.203 1.00 95.19 822 GLY A N 1
ATOM 6358 C CA . GLY A 1 822 ? -6.296 -31.118 5.547 1.00 95.19 822 GLY A CA 1
ATOM 6359 C C . GLY A 1 822 ? -5.003 -30.502 5.023 1.00 95.19 822 GLY A C 1
ATOM 6360 O O . GLY A 1 822 ? -4.010 -30.439 5.747 1.00 95.19 822 GLY A O 1
ATOM 6361 N N . VAL A 1 823 ? -5.034 -30.049 3.773 1.00 96.81 823 VAL A N 1
ATOM 6362 C CA . VAL A 1 823 ? -3.987 -29.256 3.124 1.00 96.81 823 VAL A CA 1
ATOM 6363 C C . VAL A 1 823 ? -4.594 -27.887 2.820 1.00 96.81 823 VAL A C 1
ATOM 6365 O O . VAL A 1 823 ? -5.384 -27.740 1.886 1.00 96.81 823 VAL A O 1
ATOM 6368 N N . ASP A 1 824 ? -4.276 -26.893 3.649 1.00 96.25 824 ASP A N 1
ATOM 6369 C CA . ASP A 1 824 ? -4.875 -25.560 3.570 1.00 96.25 824 ASP A CA 1
ATOM 6370 C C . ASP A 1 824 ? -4.068 -24.655 2.630 1.00 96.25 824 ASP A C 1
ATOM 6372 O O . ASP A 1 824 ? -3.012 -24.127 3.006 1.00 96.25 824 ASP A O 1
ATOM 6376 N N . VAL A 1 825 ? -4.589 -24.458 1.416 1.00 95.94 825 VAL A N 1
ATOM 6377 C CA . VAL A 1 825 ? -3.984 -23.622 0.367 1.00 95.94 825 VAL A CA 1
ATOM 6378 C C . VAL A 1 825 ? -4.534 -22.186 0.395 1.00 95.94 825 VAL A C 1
ATOM 6380 O O . VAL A 1 825 ? -5.678 -21.977 0.804 1.00 95.94 825 VAL A O 1
ATOM 6383 N N . PRO A 1 826 ? -3.767 -21.170 -0.042 1.00 93.94 826 PRO A N 1
ATOM 6384 C CA . PRO A 1 826 ? -4.253 -19.790 -0.113 1.00 93.94 826 PRO A CA 1
ATOM 6385 C C . PRO A 1 826 ? -5.346 -19.635 -1.182 1.00 93.94 826 PRO A C 1
ATOM 6387 O O . PRO A 1 826 ? -5.212 -20.180 -2.277 1.00 93.94 826 PRO A O 1
ATOM 6390 N N . ARG A 1 827 ? -6.402 -18.872 -0.879 1.00 89.88 827 ARG A N 1
ATOM 6391 C CA . ARG A 1 827 ? -7.480 -18.534 -1.825 1.00 89.88 827 ARG A CA 1
ATOM 6392 C C . ARG A 1 827 ? -7.046 -17.385 -2.738 1.00 89.88 827 ARG A C 1
ATOM 6394 O O . ARG A 1 827 ? -6.481 -16.404 -2.255 1.00 89.88 827 ARG A O 1
ATOM 6401 N N . SER A 1 828 ? -7.343 -17.468 -4.033 1.00 85.06 828 SER A N 1
ATOM 6402 C CA . SER A 1 828 ? -6.878 -16.492 -5.034 1.00 85.06 828 SER A CA 1
ATOM 6403 C C . SER A 1 828 ? -7.553 -15.118 -4.907 1.00 85.06 828 SER A C 1
ATOM 6405 O O . SER A 1 828 ? -6.975 -14.110 -5.305 1.00 85.06 828 SER A O 1
ATOM 6407 N N . SER A 1 829 ? -8.742 -15.058 -4.298 1.00 82.12 829 SER A N 1
ATOM 6408 C CA . SER A 1 829 ? -9.406 -13.816 -3.875 1.00 82.12 829 SER A CA 1
ATOM 6409 C C . SER A 1 829 ? -9.747 -13.884 -2.375 1.00 82.12 829 SER A C 1
ATOM 6411 O O . SER A 1 829 ? -10.771 -14.467 -2.005 1.00 82.12 829 SER A O 1
ATOM 6413 N N . PRO A 1 830 ? -8.876 -13.364 -1.485 1.00 85.06 830 PRO A N 1
ATOM 6414 C CA . PRO A 1 830 ? -9.100 -13.394 -0.041 1.00 85.06 830 PRO A CA 1
ATOM 6415 C C . PRO A 1 830 ? -10.180 -12.394 0.400 1.00 85.06 830 PRO A C 1
ATOM 6417 O O . PRO A 1 830 ? -10.054 -11.193 0.169 1.00 85.06 830 PRO A O 1
ATOM 6420 N N . GLN A 1 831 ? -11.201 -12.871 1.109 1.00 83.94 831 GLN A N 1
ATOM 6421 C CA . GLN A 1 831 ? -12.247 -12.040 1.711 1.00 83.94 831 GLN A CA 1
ATOM 6422 C C . GLN A 1 831 ? -11.799 -11.467 3.067 1.00 83.94 831 GLN A C 1
ATOM 6424 O O . GLN A 1 831 ? -11.145 -12.144 3.867 1.00 83.94 831 GLN A O 1
ATOM 6429 N N . ALA A 1 832 ? -12.185 -10.220 3.350 1.00 85.38 832 ALA A N 1
ATOM 6430 C CA . ALA A 1 832 ? -12.032 -9.611 4.669 1.00 85.38 832 ALA A CA 1
ATOM 6431 C C . ALA A 1 832 ? -13.192 -10.025 5.592 1.00 85.38 832 ALA A C 1
ATOM 6433 O O . ALA A 1 832 ? -14.359 -9.930 5.217 1.00 85.38 832 ALA A O 1
ATOM 6434 N N . LEU A 1 833 ? -12.875 -10.462 6.812 1.00 92.62 833 LEU A N 1
ATOM 6435 C CA . LEU A 1 833 ? -13.858 -10.864 7.819 1.00 92.62 833 LEU A CA 1
ATOM 6436 C C . LEU A 1 833 ? -14.099 -9.715 8.805 1.00 92.62 833 LEU A C 1
ATOM 6438 O O . LEU A 1 833 ? -13.177 -9.327 9.519 1.00 92.62 833 LEU A O 1
ATOM 6442 N N . SER A 1 834 ? -15.326 -9.196 8.887 1.00 94.75 834 SER A N 1
ATOM 6443 C CA . SER A 1 834 ? -15.690 -8.193 9.900 1.00 94.75 834 SER A CA 1
ATOM 6444 C C . SER A 1 834 ? -16.190 -8.845 11.195 1.00 94.75 834 SER A C 1
ATOM 6446 O O . SER A 1 834 ? -16.830 -9.900 11.161 1.00 94.75 834 SER A O 1
ATOM 6448 N N . LEU A 1 835 ? -15.964 -8.194 12.340 1.00 95.88 835 LEU A N 1
ATOM 6449 C CA . LEU A 1 835 ? -16.503 -8.632 13.633 1.00 95.88 835 LEU A CA 1
ATOM 6450 C C . LEU A 1 835 ? -18.043 -8.691 13.613 1.00 95.88 835 LEU A C 1
ATOM 6452 O O . LEU A 1 835 ? -18.625 -9.619 14.166 1.00 95.88 835 LEU A O 1
ATOM 6456 N N . LYS A 1 836 ? -18.703 -7.765 12.903 1.00 94.00 836 LYS A N 1
ATOM 6457 C CA . LYS A 1 836 ? -20.164 -7.758 12.699 1.00 94.00 836 LYS A CA 1
ATOM 6458 C C . LYS A 1 836 ? -20.655 -9.009 11.960 1.00 94.00 836 LYS A C 1
ATOM 6460 O O . LYS A 1 836 ? -21.666 -9.589 12.350 1.00 94.00 836 LYS A O 1
ATOM 6465 N N . THR A 1 837 ? -19.933 -9.449 10.926 1.00 91.38 837 THR A N 1
ATOM 6466 C CA . THR A 1 837 ? -20.225 -10.704 10.210 1.00 91.38 837 THR A CA 1
ATOM 6467 C C . THR A 1 837 ? -20.085 -11.898 11.148 1.00 91.38 837 THR A C 1
ATOM 6469 O O . THR A 1 837 ? -20.966 -12.752 11.186 1.00 91.38 837 THR A O 1
ATOM 6472 N N . LEU A 1 838 ? -19.002 -11.929 11.933 1.00 93.69 838 LEU A N 1
ATOM 6473 C CA . LEU A 1 838 ? -18.686 -13.035 12.830 1.00 93.69 838 LEU A CA 1
ATOM 6474 C C . LEU A 1 838 ? -19.692 -13.164 13.987 1.00 93.69 838 LEU A C 1
ATOM 6476 O O . LEU A 1 838 ? -20.131 -14.269 14.288 1.00 93.69 838 LEU A O 1
ATOM 6480 N N . LEU A 1 839 ? -20.114 -12.043 14.583 1.00 94.00 839 LEU A N 1
ATOM 6481 C CA . LEU A 1 839 ? -21.164 -12.010 15.608 1.00 94.00 839 LEU A CA 1
ATOM 6482 C C . LEU A 1 839 ? -22.496 -12.550 15.068 1.00 94.00 839 LEU A C 1
ATOM 6484 O O . LEU A 1 839 ? -23.078 -13.434 15.687 1.00 94.00 839 LEU A O 1
ATOM 6488 N N . ARG A 1 840 ? -22.932 -12.080 13.888 1.00 93.06 840 ARG A N 1
ATOM 6489 C CA . ARG A 1 840 ? -24.170 -12.534 13.226 1.00 93.06 840 ARG A CA 1
ATOM 6490 C C . ARG A 1 840 ? -24.136 -14.029 12.892 1.00 93.06 840 ARG A C 1
ATOM 6492 O O . ARG A 1 840 ? -25.125 -14.723 13.073 1.00 93.06 840 ARG A O 1
ATOM 6499 N N . GLN A 1 841 ? -23.009 -14.531 12.387 1.00 91.44 841 GLN A N 1
ATOM 6500 C CA . GLN A 1 841 ? -22.878 -15.931 11.965 1.00 91.44 841 GLN A CA 1
ATOM 6501 C C . GLN A 1 841 ? -22.706 -16.906 13.141 1.00 91.44 841 GLN A C 1
ATOM 6503 O O . GLN A 1 841 ? -22.973 -18.095 12.995 1.00 91.44 841 GLN A O 1
ATOM 6508 N N . GLY A 1 842 ? -22.274 -16.417 14.305 1.00 92.06 842 GLY A N 1
ATOM 6509 C CA . GLY A 1 842 ? -22.124 -17.213 15.523 1.00 92.06 842 GLY A CA 1
ATOM 6510 C C . GLY A 1 842 ? -23.286 -17.108 16.510 1.00 92.06 842 GLY A C 1
ATOM 6511 O O . GLY A 1 842 ? -23.184 -17.709 17.575 1.00 92.06 842 GLY A O 1
ATOM 6512 N N . GLU A 1 843 ? -24.337 -16.337 16.210 1.00 91.75 843 GLU A N 1
ATOM 6513 C CA . GLU A 1 843 ? -25.371 -15.933 17.178 1.00 91.75 843 GLU A CA 1
ATOM 6514 C C . GLU A 1 843 ? -26.073 -17.130 17.842 1.00 91.75 843 GLU A C 1
ATOM 6516 O O . GLU A 1 843 ? -26.154 -17.193 19.069 1.00 91.75 843 GLU A O 1
ATOM 6521 N N . GLU A 1 844 ? -26.483 -18.131 17.056 1.00 91.06 844 GLU A N 1
ATOM 6522 C CA . GLU A 1 844 ? -27.100 -19.367 17.565 1.00 91.06 844 GLU A CA 1
ATOM 6523 C C . GLU A 1 844 ? -26.122 -20.250 18.358 1.00 91.06 844 GLU A C 1
ATOM 6525 O O . GLU A 1 844 ? -26.516 -20.934 19.303 1.00 91.06 844 GLU A O 1
ATOM 6530 N N . SER A 1 845 ? -24.836 -20.240 17.989 1.00 92.19 845 SER A N 1
ATOM 6531 C CA . SER A 1 845 ? -23.798 -21.091 18.586 1.00 92.19 845 SER A CA 1
ATOM 6532 C C . SER A 1 845 ? -23.079 -20.428 19.769 1.00 92.19 845 SER A C 1
ATOM 6534 O O . SER A 1 845 ? -22.036 -20.920 20.210 1.00 92.19 845 SER A O 1
ATOM 6536 N N . ARG A 1 846 ? -23.563 -19.271 20.229 1.00 93.56 846 ARG A N 1
ATOM 6537 C CA . ARG A 1 846 ? -22.868 -18.416 21.188 1.00 93.56 846 ARG A CA 1
ATOM 6538 C C . ARG A 1 846 ? -23.002 -18.942 22.631 1.00 93.56 846 ARG A C 1
ATOM 6540 O O . ARG A 1 846 ? -24.124 -19.091 23.122 1.00 93.56 846 ARG A O 1
ATOM 6547 N N . PRO A 1 847 ? -21.894 -19.138 23.376 1.00 92.75 847 PRO A N 1
ATOM 6548 C CA . PRO A 1 847 ? -21.956 -19.450 24.804 1.00 92.75 847 PRO A CA 1
ATOM 6549 C C . PRO A 1 847 ? -22.637 -18.341 25.621 1.00 92.75 847 PRO A C 1
ATOM 6551 O O . PRO A 1 847 ? -22.498 -17.151 25.338 1.00 92.75 847 PRO A O 1
ATOM 6554 N N . ARG A 1 848 ? -23.353 -18.730 26.682 1.00 86.81 848 ARG A N 1
ATOM 6555 C CA . ARG A 1 848 ? -24.126 -17.811 27.546 1.00 86.81 848 ARG A CA 1
ATOM 6556 C C . ARG A 1 848 ? -23.299 -17.098 28.627 1.00 86.81 848 ARG A C 1
ATOM 6558 O O . ARG A 1 848 ? -23.872 -16.447 29.495 1.00 86.81 848 ARG A O 1
ATOM 6565 N N . SER A 1 849 ? -21.977 -17.239 28.600 1.00 87.19 849 SER A N 1
ATOM 6566 C CA . SER A 1 849 ? -21.073 -16.593 29.552 1.00 87.19 849 SER A CA 1
ATOM 6567 C C . SER A 1 849 ? -21.035 -15.076 29.376 1.00 87.19 849 SER A C 1
ATOM 6569 O O . SER A 1 849 ? -21.150 -14.538 28.275 1.00 87.19 849 SER A O 1
ATOM 6571 N N . GLU A 1 850 ? -20.821 -14.385 30.492 1.00 85.62 850 GLU A N 1
ATOM 6572 C CA . GLU A 1 850 ? -20.597 -12.939 30.554 1.00 85.62 850 GLU A CA 1
ATOM 6573 C C . GLU A 1 850 ? -19.162 -12.548 30.122 1.00 85.62 850 GLU A C 1
ATOM 6575 O O . GLU A 1 850 ? -18.848 -11.363 30.072 1.00 85.62 850 GLU A O 1
ATOM 6580 N N . ALA A 1 851 ? -18.286 -13.521 29.828 1.00 90.75 851 ALA A N 1
ATOM 6581 C CA . ALA A 1 851 ? -16.866 -13.334 29.497 1.00 90.75 851 ALA A CA 1
ATOM 6582 C C . ALA A 1 851 ? -16.477 -13.903 28.112 1.00 90.75 851 ALA A C 1
ATOM 6584 O O . ALA A 1 851 ? -15.326 -14.285 27.884 1.00 90.75 851 ALA A O 1
ATOM 6585 N N . VAL A 1 852 ? -17.452 -13.996 27.202 1.00 95.06 852 VAL A N 1
ATOM 6586 C CA . VAL A 1 852 ? -17.312 -14.619 25.878 1.00 95.06 852 VAL A CA 1
ATOM 6587 C C . VAL A 1 852 ? -17.076 -13.599 24.764 1.00 95.06 852 VAL A C 1
ATOM 6589 O O . VAL A 1 852 ? -17.642 -12.510 24.789 1.00 95.06 852 VAL A O 1
ATOM 6592 N N . PHE A 1 853 ? -16.285 -13.965 23.756 1.00 96.31 853 PHE A N 1
ATOM 6593 C CA . PHE A 1 853 ? -16.104 -13.191 22.523 1.00 96.31 853 PHE A CA 1
ATOM 6594 C C . PHE A 1 853 ? -15.808 -14.113 21.325 1.00 96.31 853 PHE A C 1
ATOM 6596 O O . PHE A 1 853 ? -15.327 -15.236 21.512 1.00 96.31 853 PHE A O 1
ATOM 6603 N N . PRO A 1 854 ? -16.080 -13.687 20.079 1.00 96.62 854 PRO A N 1
ATOM 6604 C CA . PRO A 1 854 ? -15.773 -14.496 18.909 1.00 96.62 854 PRO A CA 1
ATOM 6605 C C . PRO A 1 854 ? -14.313 -14.255 18.491 1.00 96.62 854 PRO A C 1
ATOM 6607 O O . PRO A 1 854 ? -13.953 -13.179 18.014 1.00 96.62 854 PRO A O 1
ATOM 6610 N N . LEU A 1 855 ? -13.452 -15.256 18.683 1.00 96.75 855 LEU A N 1
ATOM 6611 C CA . LEU A 1 855 ? -12.016 -15.154 18.407 1.00 96.75 855 LEU A CA 1
ATOM 6612 C C . LEU A 1 855 ? -11.720 -15.189 16.898 1.00 96.75 855 LEU A C 1
ATOM 6614 O O . LEU A 1 855 ? -10.848 -14.467 16.420 1.00 96.75 855 LEU A O 1
ATOM 6618 N N . GLY A 1 856 ? -12.445 -16.013 16.138 1.00 96.25 856 GLY A N 1
ATOM 6619 C CA . GLY A 1 856 ? -12.259 -16.143 14.693 1.00 96.25 856 GLY A CA 1
ATOM 6620 C C . GLY A 1 856 ? -13.234 -17.110 14.027 1.00 96.25 856 GLY A C 1
ATOM 6621 O O . GLY A 1 856 ? -14.054 -17.747 14.686 1.00 96.25 856 GLY A O 1
ATOM 6622 N N . MET A 1 857 ? -13.134 -17.218 12.706 1.00 95.44 857 MET A N 1
ATOM 6623 C CA . MET A 1 857 ? -13.921 -18.119 11.862 1.00 95.44 857 MET A CA 1
ATOM 6624 C C . MET A 1 857 ? -13.105 -19.362 11.485 1.00 95.44 857 MET A C 1
ATOM 6626 O O . MET A 1 857 ? -11.947 -19.237 11.073 1.00 95.44 857 MET A O 1
ATOM 6630 N N . ARG A 1 858 ? -13.709 -20.549 11.601 1.00 92.12 858 ARG A N 1
ATOM 6631 C CA . ARG A 1 858 ? -13.175 -21.821 11.085 1.00 92.12 858 ARG A CA 1
ATOM 6632 C C . ARG A 1 858 ? -13.340 -21.889 9.564 1.00 92.12 858 ARG A C 1
ATOM 6634 O O . ARG A 1 858 ? -14.106 -21.133 8.976 1.00 92.12 858 ARG A O 1
ATOM 6641 N N . VAL A 1 859 ? -12.651 -22.819 8.900 1.00 88.44 859 VAL A N 1
ATOM 6642 C CA . VAL A 1 859 ? -12.731 -22.940 7.428 1.00 88.44 859 VAL A CA 1
ATOM 6643 C C . VAL A 1 859 ? -14.130 -23.309 6.915 1.00 88.44 859 VAL A C 1
ATOM 6645 O O . VAL A 1 859 ? -14.452 -22.995 5.779 1.00 88.44 859 VAL A O 1
ATOM 6648 N N . ASP A 1 860 ? -14.963 -23.937 7.747 1.00 84.25 860 ASP A N 1
ATOM 6649 C CA . ASP A 1 860 ? -16.367 -24.274 7.460 1.00 84.25 860 ASP A CA 1
ATOM 6650 C C . ASP A 1 860 ? -17.358 -23.125 7.744 1.00 84.25 860 ASP A C 1
ATOM 6652 O O . ASP A 1 860 ? -18.570 -23.326 7.698 1.00 84.25 860 ASP A O 1
ATOM 6656 N N . GLY A 1 861 ? -16.857 -21.923 8.046 1.00 87.81 861 GLY A N 1
ATOM 6657 C CA . GLY A 1 861 ? -17.664 -20.742 8.355 1.00 87.81 861 GLY A CA 1
ATOM 6658 C C . GLY A 1 861 ? -18.185 -20.682 9.794 1.00 87.81 861 GLY A C 1
ATOM 6659 O O . GLY A 1 861 ? -18.675 -19.632 10.211 1.00 87.81 861 GLY A O 1
ATOM 6660 N N . SER A 1 862 ? -18.059 -21.752 10.586 1.00 91.44 862 SER A N 1
ATOM 6661 C CA . SER A 1 862 ? -18.503 -21.737 11.983 1.00 91.44 862 SER A CA 1
ATOM 6662 C C . SER A 1 862 ? -17.569 -20.913 12.882 1.00 91.44 862 SER A C 1
ATOM 6664 O O . SER A 1 862 ? -16.383 -20.710 12.595 1.00 91.44 862 SER A O 1
ATOM 6666 N N . VAL A 1 863 ? -18.114 -20.386 13.979 1.00 95.75 863 VAL A N 1
ATOM 6667 C CA . VAL A 1 863 ? -17.422 -19.407 14.828 1.00 95.75 863 VAL A CA 1
ATOM 6668 C C . VAL A 1 863 ? -16.684 -20.090 15.974 1.00 95.75 863 VAL A C 1
ATOM 6670 O O . VAL A 1 863 ? -17.257 -20.864 16.742 1.00 95.75 863 VAL A O 1
ATOM 6673 N N . PHE A 1 864 ? -15.399 -19.775 16.126 1.00 96.25 864 PHE A N 1
ATOM 6674 C CA . PHE A 1 864 ? -14.649 -20.097 17.332 1.00 96.25 864 PHE A CA 1
ATOM 6675 C C . PHE A 1 864 ? -14.952 -19.038 18.395 1.00 96.25 864 PHE A C 1
ATOM 6677 O O . PHE A 1 864 ? -14.385 -17.943 18.396 1.00 96.25 864 PHE A O 1
ATOM 6684 N N . TRP A 1 865 ? -15.859 -19.376 19.303 1.00 96.25 865 TRP A N 1
ATOM 6685 C CA . TRP A 1 865 ? -16.111 -18.609 20.516 1.00 96.25 865 TRP A CA 1
ATOM 6686 C C . TRP A 1 865 ? -15.045 -18.929 21.568 1.00 96.25 865 TRP A C 1
ATOM 6688 O O . TRP A 1 865 ? -14.814 -20.097 21.875 1.00 96.25 865 TRP A O 1
ATOM 6698 N N . ALA A 1 866 ? -14.405 -17.896 22.113 1.00 95.56 866 ALA A N 1
ATOM 6699 C CA . ALA A 1 866 ? -13.509 -18.002 23.256 1.00 95.56 866 ALA A CA 1
ATOM 6700 C C . ALA A 1 866 ? -14.226 -17.470 24.501 1.00 95.56 866 ALA A C 1
ATOM 6702 O O . ALA A 1 866 ? -14.760 -16.360 24.487 1.00 95.56 866 ALA A O 1
ATOM 6703 N N . ASP A 1 867 ? -14.249 -18.267 25.565 1.00 94.50 867 ASP A N 1
ATOM 6704 C CA . ASP A 1 867 ? -14.908 -17.939 26.827 1.00 94.50 867 ASP A CA 1
ATOM 6705 C C . ASP A 1 867 ? -13.867 -17.879 27.942 1.00 94.50 867 ASP A C 1
ATOM 6707 O O . ASP A 1 867 ? -13.286 -18.895 28.318 1.00 94.50 867 ASP A O 1
ATOM 6711 N N . LEU A 1 868 ? -13.610 -16.686 28.477 1.00 93.94 868 LEU A N 1
ATOM 6712 C CA . LEU A 1 868 ? -12.582 -16.511 29.501 1.00 93.94 868 LEU A CA 1
ATOM 6713 C C . LEU A 1 868 ? -12.987 -17.138 30.853 1.00 93.94 868 LEU A C 1
ATOM 6715 O O . LEU A 1 868 ? -12.136 -17.312 31.727 1.00 93.94 868 LEU A O 1
ATOM 6719 N N . ALA A 1 869 ? -14.259 -17.513 31.043 1.00 89.75 869 ALA A N 1
ATOM 6720 C CA . ALA A 1 869 ? -14.693 -18.274 32.214 1.00 89.75 869 ALA A CA 1
ATOM 6721 C C . ALA A 1 869 ? -14.291 -19.764 32.148 1.00 89.75 869 ALA A C 1
ATOM 6723 O O . ALA A 1 869 ? -14.189 -20.411 33.194 1.00 89.75 869 ALA A O 1
ATOM 6724 N N . GLU A 1 870 ? -14.028 -20.308 30.954 1.00 90.75 870 GLU A N 1
ATOM 6725 C CA . GLU A 1 870 ? -13.652 -21.713 30.771 1.00 90.75 870 GLU A CA 1
ATOM 6726 C C . GLU A 1 870 ? -12.205 -21.985 31.232 1.00 90.75 870 GLU A C 1
ATOM 6728 O O . GLU A 1 870 ? -11.289 -21.237 30.868 1.00 90.75 870 GLU A O 1
ATOM 6733 N N . PRO A 1 871 ? -11.927 -23.085 31.969 1.00 87.12 871 PRO A N 1
ATOM 6734 C CA . PRO A 1 871 ? -10.576 -23.425 32.434 1.00 87.12 871 PRO A CA 1
ATOM 6735 C C . PRO A 1 871 ? -9.539 -23.620 31.321 1.00 87.12 871 PRO A C 1
ATOM 6737 O O . PRO A 1 871 ? -8.343 -23.597 31.594 1.00 87.12 871 PRO A O 1
ATOM 6740 N N . SER A 1 872 ? -9.987 -23.852 30.084 1.00 86.94 872 SER A N 1
ATOM 6741 C CA . SER A 1 872 ? -9.132 -24.061 28.911 1.00 86.94 872 SER A CA 1
ATOM 6742 C C . SER A 1 872 ? -8.745 -22.767 28.183 1.00 86.94 872 SER A C 1
ATOM 6744 O O . SER A 1 872 ? -7.864 -22.806 27.325 1.00 86.94 872 SER A O 1
ATOM 6746 N N . MET A 1 873 ? -9.385 -21.635 28.509 1.00 91.50 873 MET A N 1
ATOM 6747 C CA . MET A 1 873 ? -9.219 -20.354 27.805 1.00 91.50 873 MET A CA 1
ATOM 6748 C C . MET A 1 873 ? -9.156 -19.133 28.739 1.00 91.50 873 MET A C 1
ATOM 6750 O O . MET A 1 873 ? -9.228 -18.002 28.267 1.00 91.50 873 MET A O 1
ATOM 6754 N N . THR A 1 874 ? -8.997 -19.334 30.053 1.00 89.00 874 THR A N 1
ATOM 6755 C CA . THR A 1 874 ? -8.987 -18.246 31.052 1.00 89.00 874 THR A CA 1
ATOM 6756 C C . THR A 1 874 ? -7.867 -17.233 30.813 1.00 89.00 874 THR A C 1
ATOM 6758 O O . THR A 1 874 ? -8.057 -16.032 31.024 1.00 89.00 874 THR A O 1
ATOM 6761 N N . SER A 1 875 ? -6.699 -17.710 30.383 1.00 93.94 875 SER A N 1
ATOM 6762 C CA . SER A 1 875 ? -5.571 -16.870 30.002 1.00 93.94 875 SER A CA 1
ATOM 6763 C C . SER A 1 875 ? -4.970 -17.295 28.659 1.00 93.94 875 SER A C 1
ATOM 6765 O O . SER A 1 875 ? -4.894 -18.485 28.329 1.00 93.94 875 SER A O 1
ATOM 6767 N N . ILE A 1 876 ? -4.577 -16.297 27.862 1.00 97.06 876 ILE A N 1
ATOM 6768 C CA . ILE A 1 876 ? -4.247 -16.448 26.439 1.00 97.06 876 ILE A CA 1
ATOM 6769 C C . ILE A 1 876 ? -2.854 -15.880 26.140 1.00 97.06 876 ILE A C 1
ATOM 6771 O O . ILE A 1 876 ? -2.555 -14.735 26.479 1.00 97.06 876 ILE A O 1
ATOM 6775 N N . LEU A 1 877 ? -2.022 -16.657 25.444 1.00 97.19 877 LEU A N 1
ATOM 6776 C CA . LEU A 1 877 ? -0.791 -16.189 24.800 1.00 97.19 877 LEU A CA 1
ATOM 6777 C C . LEU A 1 877 ? -1.065 -15.850 23.330 1.00 97.19 877 LEU A C 1
ATOM 6779 O O . LEU A 1 877 ? -1.567 -16.704 22.603 1.00 97.19 877 LEU A O 1
ATOM 6783 N N . ILE A 1 878 ? -0.688 -14.655 22.868 1.00 98.06 878 ILE A N 1
ATOM 6784 C CA . ILE A 1 878 ? -0.858 -14.218 21.472 1.00 98.06 878 ILE A CA 1
ATOM 6785 C C . ILE A 1 878 ? 0.496 -13.807 20.873 1.00 98.06 878 ILE A C 1
ATOM 6787 O O . ILE A 1 878 ? 1.068 -12.780 21.231 1.00 98.06 878 ILE A O 1
ATOM 6791 N N . GLY A 1 879 ? 1.023 -14.587 19.931 1.00 96.62 879 GLY A N 1
ATOM 6792 C CA . GLY A 1 879 ? 2.292 -14.299 19.257 1.00 96.62 879 GLY A CA 1
ATOM 6793 C C . GLY A 1 879 ? 2.132 -14.041 17.759 1.00 96.62 879 GLY A C 1
ATOM 6794 O O . GLY A 1 879 ? 1.348 -14.712 17.092 1.00 96.62 879 GLY A O 1
ATOM 6795 N N . GLY A 1 880 ? 2.888 -13.087 17.210 1.00 95.62 880 GLY A N 1
ATOM 6796 C CA . GLY A 1 880 ? 2.916 -12.820 15.766 1.00 95.62 880 GLY A CA 1
ATOM 6797 C C . GLY A 1 880 ? 3.727 -11.578 15.399 1.00 95.62 880 GLY A C 1
ATOM 6798 O O . GLY A 1 880 ? 3.749 -10.610 16.154 1.00 95.62 880 GLY A O 1
ATOM 6799 N N . THR A 1 881 ? 4.386 -11.580 14.237 1.00 93.19 881 THR A N 1
ATOM 6800 C CA . THR A 1 881 ? 5.237 -10.461 13.779 1.00 93.19 881 THR A CA 1
ATOM 6801 C C . THR A 1 881 ? 4.433 -9.186 13.499 1.00 93.19 881 THR A C 1
ATOM 6803 O O . THR A 1 881 ? 3.198 -9.196 13.476 1.00 93.19 881 THR A O 1
ATOM 6806 N N . SER A 1 882 ? 5.115 -8.075 13.195 1.00 89.88 882 SER A N 1
ATOM 6807 C CA . SER A 1 882 ? 4.459 -6.945 12.518 1.00 89.88 882 SER A CA 1
ATOM 6808 C C . SER A 1 882 ? 3.737 -7.416 11.239 1.00 89.88 882 SER A C 1
ATOM 6810 O O . SER A 1 882 ? 4.108 -8.435 10.648 1.00 89.88 882 SER A O 1
ATOM 6812 N N . GLY A 1 883 ? 2.643 -6.744 10.869 1.00 88.00 883 GLY A N 1
ATOM 6813 C CA . GLY A 1 883 ? 1.761 -7.120 9.750 1.00 88.00 883 GLY A CA 1
ATOM 6814 C C . GLY A 1 883 ? 0.921 -8.400 9.939 1.00 88.00 883 GLY A C 1
ATOM 6815 O O . GLY A 1 883 ? -0.035 -8.623 9.200 1.00 88.00 883 GLY A O 1
ATOM 6816 N N . SER A 1 884 ? 1.205 -9.237 10.947 1.00 94.19 884 SER A N 1
ATOM 6817 C CA . SER A 1 884 ? 0.515 -10.527 11.146 1.00 94.19 884 SER A CA 1
ATOM 6818 C C . SER A 1 884 ? -0.984 -10.404 11.467 1.00 94.19 884 SER A C 1
ATOM 6820 O O . SER A 1 884 ? -1.754 -11.313 11.164 1.00 94.19 884 SER A O 1
ATOM 6822 N N . GLY A 1 885 ? -1.401 -9.276 12.052 1.00 94.56 885 GLY A N 1
ATOM 6823 C CA . GLY A 1 885 ? -2.763 -9.014 12.531 1.00 94.56 885 GLY A CA 1
ATOM 6824 C C . GLY A 1 885 ? -2.884 -8.820 14.049 1.00 94.56 885 GLY A C 1
ATOM 6825 O O . GLY A 1 885 ? -3.955 -8.430 14.500 1.00 94.56 885 GLY A O 1
ATOM 6826 N N . LYS A 1 886 ? -1.804 -9.025 14.828 1.00 96.06 886 LYS A N 1
ATOM 6827 C CA . LYS A 1 886 ? -1.783 -8.989 16.312 1.00 96.06 886 LYS A CA 1
ATOM 6828 C C . LYS A 1 886 ? -2.640 -7.869 16.931 1.00 96.06 886 LYS A C 1
ATOM 6830 O O . LYS A 1 886 ? -3.599 -8.158 17.638 1.00 96.06 886 LYS A O 1
ATOM 6835 N N . SER A 1 887 ? -2.353 -6.606 16.616 1.00 94.62 887 SER A N 1
ATOM 6836 C CA . SER A 1 887 ? -3.055 -5.442 17.185 1.00 94.62 887 SER A CA 1
ATOM 6837 C C . SER A 1 887 ? -4.524 -5.319 16.750 1.00 94.62 887 SER A C 1
ATOM 6839 O O . SER A 1 887 ? -5.348 -4.814 17.506 1.00 94.62 887 SER A O 1
ATOM 6841 N N . VAL A 1 888 ? -4.872 -5.804 15.552 1.00 95.62 888 VAL A N 1
ATOM 6842 C CA . VAL A 1 888 ? -6.263 -5.835 15.060 1.00 95.62 888 VAL A CA 1
ATOM 6843 C C . VAL A 1 888 ? -7.059 -6.919 15.785 1.00 95.62 888 VAL A C 1
ATOM 6845 O O . VAL A 1 888 ? -8.203 -6.684 16.173 1.00 95.62 888 VAL A O 1
ATOM 6848 N N . LEU A 1 889 ? -6.440 -8.078 16.035 1.00 97.31 889 LEU A N 1
ATOM 6849 C CA . LEU A 1 889 ? -7.036 -9.139 16.843 1.00 97.31 889 LEU A CA 1
ATOM 6850 C C . LEU A 1 889 ? -7.281 -8.651 18.278 1.00 97.31 889 LEU A C 1
ATOM 6852 O O . LEU A 1 889 ? -8.396 -8.784 18.762 1.00 97.31 889 LEU A O 1
ATOM 6856 N N . LEU A 1 890 ? -6.293 -8.016 18.923 1.00 97.50 890 LEU A N 1
ATOM 6857 C CA . LEU A 1 890 ? -6.426 -7.480 20.287 1.00 97.50 890 LEU A CA 1
ATOM 6858 C C . LEU A 1 890 ? -7.582 -6.476 20.421 1.00 97.50 890 LEU A C 1
ATOM 6860 O O . LEU A 1 890 ? -8.416 -6.629 21.313 1.00 97.50 890 LEU A O 1
ATOM 6864 N N . ARG A 1 891 ? -7.697 -5.502 19.506 1.00 96.50 891 ARG A N 1
ATOM 6865 C CA . ARG A 1 891 ? -8.862 -4.596 19.457 1.00 96.50 891 ARG A CA 1
ATOM 6866 C C . ARG A 1 891 ? -10.175 -5.348 19.250 1.00 96.50 891 ARG A C 1
ATOM 6868 O O . ARG A 1 891 ? -11.167 -5.042 19.907 1.00 96.50 891 ARG A O 1
ATOM 6875 N N . SER A 1 892 ? -10.171 -6.372 18.398 1.00 96.75 892 SER A N 1
ATOM 6876 C CA . SER A 1 892 ? -11.354 -7.202 18.151 1.00 96.75 892 SER A CA 1
ATOM 6877 C C . SER A 1 892 ? -11.769 -8.049 19.357 1.00 96.75 892 SER A C 1
ATOM 6879 O O . SER A 1 892 ? -12.961 -8.293 19.519 1.00 96.75 892 SER A O 1
ATOM 6881 N N . VAL A 1 893 ? -10.837 -8.430 20.241 1.00 97.19 893 VAL A N 1
ATOM 6882 C CA . VAL A 1 893 ? -11.171 -9.044 21.537 1.00 97.19 893 VAL A CA 1
ATOM 6883 C C . VAL A 1 893 ? -11.887 -8.043 22.444 1.00 97.19 893 VAL A C 1
ATOM 6885 O O . VAL A 1 893 ? -12.940 -8.377 22.975 1.00 97.19 893 VAL A O 1
ATOM 6888 N N . VAL A 1 894 ? -11.372 -6.816 22.598 1.00 96.94 894 VAL A N 1
ATOM 6889 C CA . VAL A 1 894 ? -11.997 -5.797 23.469 1.00 96.94 894 VAL A CA 1
ATOM 6890 C C . VAL A 1 894 ? -13.397 -5.428 22.972 1.00 96.94 894 VAL A C 1
ATOM 6892 O O . VAL A 1 894 ? -14.358 -5.489 23.737 1.00 96.94 894 VAL A O 1
ATOM 6895 N N . VAL A 1 895 ? -13.539 -5.107 21.682 1.00 96.38 895 VAL A N 1
ATOM 6896 C CA . VAL A 1 895 ? -14.841 -4.767 21.081 1.00 96.38 895 VAL A CA 1
ATOM 6897 C C . VAL A 1 895 ? -15.783 -5.979 21.092 1.00 96.38 895 VAL A C 1
ATOM 6899 O O . VAL A 1 8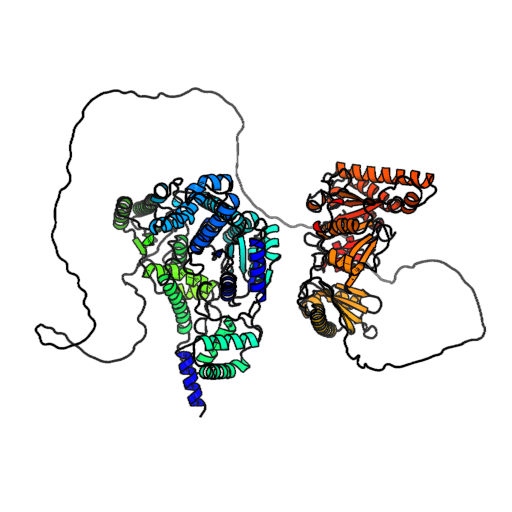95 ? -16.956 -5.839 21.426 1.00 96.38 895 VAL A O 1
ATOM 6902 N N . GLY A 1 896 ? -15.282 -7.185 20.800 1.00 95.88 896 GLY A N 1
ATOM 6903 C CA . GLY A 1 896 ? -16.065 -8.423 20.833 1.00 95.88 896 GLY A CA 1
ATOM 6904 C C . GLY A 1 896 ? -16.591 -8.772 22.227 1.00 95.88 896 GLY A C 1
ATOM 6905 O O . GLY A 1 896 ? -17.763 -9.122 22.356 1.00 95.88 896 GLY A O 1
ATOM 6906 N N . LEU A 1 897 ? -15.762 -8.615 23.265 1.00 95.62 897 LEU A N 1
ATOM 6907 C CA . LEU A 1 897 ? -16.165 -8.758 24.666 1.00 95.62 897 LEU A CA 1
ATOM 6908 C C . LEU A 1 897 ? -17.225 -7.723 25.053 1.00 95.62 897 LEU A C 1
ATOM 6910 O O . LEU A 1 897 ? -18.213 -8.095 25.671 1.00 95.62 897 LEU A O 1
ATOM 6914 N N . LEU A 1 898 ? -17.070 -6.450 24.674 1.00 95.00 898 LEU A N 1
ATOM 6915 C CA . LEU A 1 898 ? -18.045 -5.397 25.000 1.00 95.00 898 LEU A CA 1
ATOM 6916 C C . LEU A 1 898 ? -19.401 -5.586 24.304 1.00 95.00 898 LEU A C 1
ATOM 6918 O O . LEU A 1 898 ? -20.433 -5.288 24.898 1.00 95.00 898 LEU A O 1
ATOM 6922 N N . LEU A 1 899 ? -19.408 -6.113 23.077 1.00 94.00 899 LEU A N 1
ATOM 6923 C CA . LEU A 1 899 ? -20.632 -6.452 22.338 1.00 94.00 899 LEU A CA 1
ATOM 6924 C C . LEU A 1 899 ? -21.310 -7.738 22.838 1.00 94.00 899 LEU A C 1
ATOM 6926 O O . LEU A 1 899 ? -22.476 -7.981 22.526 1.00 94.00 899 LEU A O 1
ATOM 6930 N N . CYS A 1 900 ? -20.594 -8.576 23.591 1.00 93.62 900 CYS A N 1
ATOM 6931 C CA . CYS A 1 900 ? -21.123 -9.831 24.116 1.00 93.62 900 CYS A CA 1
ATOM 6932 C C . CYS A 1 900 ? -21.508 -9.749 25.597 1.00 93.62 900 CYS A C 1
ATOM 6934 O O . CYS A 1 900 ? -22.596 -10.196 25.968 1.00 93.62 900 CYS A O 1
ATOM 6936 N N . ALA A 1 901 ? -20.636 -9.216 26.446 1.00 91.69 901 ALA A N 1
ATOM 6937 C CA . ALA A 1 901 ? -20.857 -9.124 27.880 1.00 91.69 901 ALA A CA 1
ATOM 6938 C C . ALA A 1 901 ? -22.089 -8.257 28.206 1.00 91.69 901 ALA A C 1
ATOM 6940 O O . ALA A 1 901 ? -22.344 -7.262 27.521 1.00 91.69 901 ALA A O 1
ATOM 6941 N N . PRO A 1 902 ? -22.845 -8.566 29.276 1.00 88.69 902 PRO A N 1
ATOM 6942 C CA . PRO A 1 902 ? -23.833 -7.636 29.804 1.00 88.69 902 PRO A CA 1
ATOM 6943 C C . PRO A 1 902 ? -23.197 -6.270 30.074 1.00 88.69 902 PRO A C 1
ATOM 6945 O O . PRO A 1 902 ? -22.068 -6.188 30.573 1.00 88.69 902 PRO A O 1
ATOM 6948 N N . LYS A 1 903 ? -23.929 -5.195 29.775 1.00 85.31 903 LYS A N 1
ATOM 6949 C CA . LYS A 1 903 ? -23.458 -3.829 30.012 1.00 85.31 903 LYS A CA 1
ATOM 6950 C C . LYS A 1 903 ? -22.963 -3.672 31.456 1.00 85.31 903 LYS A C 1
ATOM 6952 O O . LYS A 1 903 ? -23.591 -4.171 32.387 1.00 85.31 903 LYS A O 1
ATOM 6957 N N . ASP A 1 904 ? -21.837 -2.976 31.617 1.00 84.69 904 ASP A N 1
ATOM 6958 C CA . ASP A 1 904 ? -21.213 -2.687 32.914 1.00 84.69 904 ASP A CA 1
ATOM 6959 C C . ASP A 1 904 ? -20.754 -3.929 33.725 1.00 84.69 904 ASP A C 1
ATOM 6961 O O . ASP A 1 904 ? -20.436 -3.799 34.904 1.00 84.69 904 ASP A O 1
ATOM 6965 N N . SER A 1 905 ? -20.644 -5.122 33.115 1.00 90.62 905 SER A N 1
ATOM 6966 C CA . SER A 1 905 ? -20.169 -6.354 33.791 1.00 90.62 905 SER A CA 1
ATOM 6967 C C . SER A 1 905 ? -18.674 -6.680 33.623 1.00 90.62 905 SER A C 1
ATOM 6969 O O . SER A 1 905 ? -18.147 -7.529 34.350 1.00 90.62 905 SER A O 1
ATOM 6971 N N . VAL A 1 906 ? -17.981 -6.007 32.697 1.00 93.94 906 VAL A N 1
ATOM 6972 C CA . VAL A 1 906 ? -16.555 -6.208 32.379 1.00 93.94 906 VAL A CA 1
ATOM 6973 C C . VAL A 1 906 ? -15.814 -4.873 32.420 1.00 93.94 906 VAL A C 1
ATOM 6975 O O . VAL A 1 906 ? -16.306 -3.867 31.908 1.00 93.94 906 VAL A O 1
ATOM 6978 N N . ASN A 1 907 ? -14.617 -4.900 33.001 1.00 95.44 907 ASN A N 1
ATOM 6979 C CA . ASN A 1 907 ? -13.613 -3.845 32.980 1.00 95.44 907 ASN A CA 1
ATOM 6980 C C . ASN A 1 907 ? -12.329 -4.337 32.287 1.00 95.44 907 ASN A C 1
ATOM 6982 O O . ASN A 1 907 ? -12.035 -5.537 32.284 1.00 95.44 907 ASN A O 1
ATOM 6986 N N . PHE A 1 908 ? -11.533 -3.399 31.773 1.00 96.88 908 PHE A N 1
ATOM 6987 C CA . PHE A 1 908 ? -10.258 -3.656 31.107 1.00 96.88 908 PHE A CA 1
ATOM 6988 C C . PHE A 1 908 ? -9.108 -2.873 31.734 1.00 96.88 908 PHE A C 1
ATOM 6990 O O . PHE A 1 908 ? -9.189 -1.654 31.887 1.00 96.88 908 PHE A O 1
ATOM 6997 N N . THR A 1 909 ? -7.995 -3.567 31.962 1.00 97.25 909 THR A N 1
ATOM 6998 C CA . THR A 1 909 ? -6.675 -2.949 32.124 1.00 97.25 909 THR A CA 1
ATOM 6999 C C . THR A 1 909 ? -5.935 -3.147 30.800 1.00 97.25 909 THR A C 1
ATOM 7001 O O . THR A 1 909 ? -5.513 -4.263 30.489 1.00 97.25 909 THR A O 1
ATOM 7004 N N . LEU A 1 910 ? -5.844 -2.100 29.974 1.00 97.44 910 LEU A N 1
ATOM 7005 C CA . LEU A 1 910 ? -5.112 -2.151 28.703 1.00 97.44 910 LEU A CA 1
ATOM 7006 C C . LEU A 1 910 ? -3.715 -1.563 28.896 1.00 97.44 910 LEU A C 1
ATOM 7008 O O . LEU A 1 910 ? -3.584 -0.416 29.320 1.00 97.44 910 LEU A O 1
ATOM 7012 N N . ILE A 1 911 ? -2.694 -2.347 28.561 1.00 95.50 911 ILE A N 1
ATOM 7013 C CA . ILE A 1 911 ? -1.285 -1.952 28.602 1.00 95.50 911 ILE A CA 1
ATOM 7014 C C . ILE A 1 911 ? -0.737 -1.978 27.169 1.00 95.50 911 ILE A C 1
ATOM 7016 O O . ILE A 1 911 ? -0.850 -2.990 26.477 1.00 95.50 911 ILE A O 1
ATOM 7020 N N . ASP A 1 912 ? -0.168 -0.861 26.719 1.00 94.69 912 ASP A N 1
ATOM 7021 C CA . ASP A 1 912 ? 0.414 -0.674 25.384 1.00 94.69 912 ASP A CA 1
ATOM 7022 C C . ASP A 1 912 ? 1.661 0.228 25.473 1.00 94.69 912 ASP A C 1
ATOM 7024 O O . ASP A 1 912 ? 1.565 1.448 25.297 1.00 94.69 912 ASP A O 1
ATOM 7028 N N . PRO A 1 913 ? 2.857 -0.348 25.711 1.00 87.56 913 PRO A N 1
ATOM 7029 C CA . PRO A 1 913 ? 4.101 0.413 25.824 1.00 87.56 913 PRO A CA 1
ATOM 7030 C C . PRO A 1 913 ? 4.543 1.048 24.495 1.00 87.56 913 PRO A C 1
ATOM 7032 O O . PRO A 1 913 ? 5.471 1.854 24.470 1.00 87.56 913 PRO A O 1
ATOM 7035 N N . LYS A 1 914 ? 3.888 0.706 23.376 1.00 85.81 914 LYS A N 1
ATOM 7036 C CA . LYS A 1 914 ? 4.171 1.257 22.044 1.00 85.81 914 LYS A CA 1
ATOM 7037 C C . LYS A 1 914 ? 3.227 2.400 21.664 1.00 85.81 914 LYS A C 1
ATOM 7039 O O . LYS A 1 914 ? 3.564 3.153 20.755 1.00 85.81 914 LYS A O 1
ATOM 7044 N N . ARG A 1 915 ? 2.093 2.560 22.360 1.00 88.00 915 ARG A N 1
ATOM 7045 C CA . ARG A 1 915 ? 1.060 3.592 22.132 1.00 88.00 915 ARG A CA 1
ATOM 7046 C C . ARG A 1 915 ? 0.477 3.557 20.705 1.00 88.00 915 ARG A C 1
ATOM 7048 O O . ARG A 1 915 ? 0.284 4.600 20.083 1.00 88.00 915 ARG A O 1
ATOM 7055 N N . LEU A 1 916 ? 0.217 2.356 20.175 1.00 87.31 916 LEU A N 1
ATOM 7056 C CA . LEU A 1 916 ? -0.224 2.118 18.784 1.00 87.31 916 LEU A CA 1
ATOM 7057 C C . LEU A 1 916 ? -1.419 1.162 18.638 1.00 87.31 916 LEU A C 1
ATOM 7059 O O . LEU A 1 916 ? -2.115 1.199 17.622 1.00 87.31 916 LEU A O 1
ATOM 7063 N N . THR A 1 917 ? -1.643 0.269 19.597 1.00 89.75 917 THR A N 1
ATOM 7064 C CA . THR A 1 917 ? -2.581 -0.851 19.469 1.00 89.75 917 THR A CA 1
ATOM 7065 C C . THR A 1 917 ? -3.993 -0.496 19.928 1.00 89.75 917 THR A C 1
ATOM 7067 O O . THR A 1 917 ? -4.929 -1.008 19.318 1.00 89.75 917 THR A O 1
ATOM 7070 N N . PHE A 1 918 ? -4.161 0.376 20.931 1.00 94.25 918 PHE A N 1
ATOM 7071 C CA . PHE A 1 918 ? -5.469 0.693 21.544 1.00 94.25 918 PHE A CA 1
ATOM 7072 C C . PHE A 1 918 ? -5.879 2.181 21.481 1.00 94.25 918 PHE A C 1
ATOM 7074 O O . PHE A 1 918 ? -6.763 2.600 22.222 1.00 94.25 918 PHE A O 1
ATOM 7081 N N . VAL A 1 919 ? -5.241 2.997 20.635 1.00 88.25 919 VAL A N 1
ATOM 7082 C CA . VAL A 1 919 ? -5.405 4.472 20.613 1.00 88.25 919 VAL A CA 1
ATOM 7083 C C . VAL A 1 919 ? -6.860 4.922 20.400 1.00 88.25 919 VAL A C 1
ATOM 7085 O O . VAL A 1 919 ? -7.313 5.877 21.024 1.00 88.25 919 VAL A O 1
ATOM 7088 N N . ASP A 1 920 ? -7.603 4.208 19.556 1.00 88.25 920 ASP A N 1
ATOM 7089 C CA . ASP A 1 920 ? -9.041 4.377 19.316 1.00 88.25 920 ASP A CA 1
ATOM 7090 C C . ASP A 1 920 ? -9.896 4.038 20.553 1.00 88.25 920 ASP A C 1
ATOM 7092 O O . ASP A 1 920 ? -10.879 4.717 20.846 1.00 88.25 920 ASP A O 1
ATOM 7096 N N . LEU A 1 921 ? -9.497 3.025 21.324 1.00 91.69 921 LEU A N 1
ATOM 7097 C CA . LEU A 1 921 ? -10.222 2.531 22.498 1.00 91.69 921 LEU A CA 1
ATOM 7098 C C . LEU A 1 921 ? -10.023 3.371 23.776 1.00 91.69 921 LEU A C 1
ATOM 7100 O O . LEU A 1 921 ? -10.673 3.097 24.786 1.00 91.69 921 LEU A O 1
ATOM 7104 N N . ALA A 1 922 ? -9.185 4.414 23.753 1.00 89.44 922 ALA A N 1
ATOM 7105 C CA . ALA A 1 922 ? -8.900 5.268 24.914 1.00 89.44 922 ALA A CA 1
ATOM 7106 C C . ALA A 1 922 ? -10.154 5.921 25.541 1.00 89.44 922 ALA A C 1
ATOM 7108 O O . ALA A 1 922 ? -10.167 6.238 26.728 1.00 89.44 922 ALA A O 1
ATOM 7109 N N . GLY A 1 923 ? -11.228 6.098 24.762 1.00 88.94 923 GLY A N 1
ATOM 7110 C CA . GLY A 1 923 ? -12.499 6.663 25.226 1.00 88.94 923 GLY A CA 1
ATOM 7111 C C . GLY A 1 923 ? -13.422 5.698 25.987 1.00 88.94 923 GLY A C 1
ATOM 7112 O O . GLY A 1 923 ? -14.499 6.113 26.408 1.00 88.94 923 GLY A O 1
ATOM 7113 N N . LEU A 1 924 ? -13.077 4.419 26.163 1.00 93.06 924 LEU A N 1
ATOM 7114 C CA . LEU A 1 924 ? -13.985 3.425 26.755 1.00 93.06 924 LEU A CA 1
ATOM 7115 C C . LEU A 1 924 ? -14.308 3.685 28.239 1.00 93.06 924 LEU A C 1
ATOM 7117 O O . LEU A 1 924 ? -13.425 3.896 29.075 1.00 93.06 924 LEU A O 1
ATOM 7121 N N . ARG A 1 925 ? -15.587 3.558 28.622 1.00 91.81 925 ARG A N 1
ATOM 7122 C CA . ARG A 1 925 ? -16.016 3.584 30.039 1.00 91.81 925 ARG A CA 1
ATOM 7123 C C . ARG A 1 925 ? -15.420 2.433 30.840 1.00 91.81 925 ARG A C 1
ATOM 7125 O O . ARG A 1 925 ? -15.023 2.645 31.978 1.00 91.81 925 ARG A O 1
ATOM 7132 N N . ALA A 1 926 ? -15.319 1.257 30.221 1.00 92.75 926 ALA A N 1
ATOM 7133 C CA . ALA A 1 926 ? -14.810 0.032 30.832 1.00 92.75 926 ALA A CA 1
ATOM 7134 C C . ALA A 1 926 ? -13.295 0.047 31.129 1.00 92.75 926 ALA A C 1
ATOM 7136 O O . ALA A 1 926 ? -12.811 -0.892 31.754 1.00 92.75 926 ALA A O 1
ATOM 7137 N N . LEU A 1 927 ? -12.545 1.072 30.701 1.00 94.06 927 LEU A N 1
ATOM 7138 C CA . LEU A 1 927 ? -11.143 1.231 31.097 1.00 94.06 927 LEU A CA 1
ATOM 7139 C C . LEU A 1 927 ? -11.022 1.559 32.584 1.00 94.06 927 LEU A C 1
ATOM 7141 O O . LEU A 1 927 ? -11.616 2.523 33.075 1.00 94.06 927 LEU A O 1
ATOM 7145 N N . GLU A 1 928 ? -10.192 0.788 33.271 1.00 89.25 928 GLU A N 1
ATOM 7146 C CA . GLU A 1 928 ? -9.761 1.072 34.638 1.00 89.25 928 GLU A CA 1
ATOM 7147 C C . GLU A 1 928 ? -8.775 2.246 34.633 1.00 89.25 928 GLU A C 1
ATOM 7149 O O . GLU A 1 928 ? -8.141 2.521 33.614 1.00 89.25 928 GLU A O 1
ATOM 7154 N N . GLU A 1 929 ? -8.777 3.044 35.707 1.00 79.00 929 GLU A N 1
ATOM 7155 C CA . GLU A 1 929 ? -8.172 4.394 35.789 1.00 79.00 929 GLU A CA 1
ATOM 7156 C C . GLU A 1 929 ? -8.673 5.422 34.742 1.00 79.00 929 GLU A C 1
ATOM 7158 O O . GLU A 1 929 ? -8.547 6.627 34.942 1.00 79.00 929 GLU A O 1
ATOM 7163 N N . GLY A 1 930 ? -9.311 4.982 33.651 1.00 85.00 930 GLY A N 1
ATOM 7164 C CA . GLY A 1 930 ? -9.709 5.812 32.518 1.00 85.00 930 GLY A CA 1
ATOM 7165 C C . GLY A 1 930 ? -8.605 6.088 31.507 1.00 85.00 930 GLY A C 1
ATOM 7166 O O . GLY A 1 930 ? -8.687 7.091 30.802 1.00 85.00 930 GLY A O 1
ATOM 7167 N N . ARG A 1 931 ? -7.586 5.226 31.437 1.00 88.75 931 ARG A N 1
ATOM 7168 C CA . ARG A 1 931 ? -6.427 5.388 30.552 1.00 88.75 931 ARG A CA 1
ATOM 7169 C C . ARG A 1 931 ? -5.901 4.043 30.051 1.00 88.75 931 ARG A C 1
ATOM 7171 O O . ARG A 1 931 ? -6.341 2.987 30.492 1.00 88.75 931 ARG A O 1
ATOM 7178 N N . ILE A 1 932 ? -4.958 4.107 29.117 1.00 94.62 932 ILE A N 1
ATOM 7179 C CA . ILE A 1 932 ? -4.160 2.966 28.658 1.00 94.62 932 ILE A CA 1
ATOM 7180 C C . ILE A 1 932 ? -2.785 3.118 29.306 1.00 94.62 932 ILE A C 1
ATOM 7182 O O . ILE A 1 932 ? -2.161 4.175 29.180 1.00 94.62 932 ILE A O 1
ATOM 7186 N N . LEU A 1 933 ? -2.333 2.092 30.020 1.00 94.31 933 LEU A N 1
ATOM 7187 C CA . LEU A 1 933 ? -1.042 2.111 30.701 1.00 94.31 933 LEU A CA 1
ATOM 7188 C C . LEU A 1 933 ? 0.077 1.941 29.675 1.00 94.31 933 LEU A C 1
ATOM 7190 O O . LEU A 1 933 ? -0.005 1.103 28.778 1.00 94.31 933 LEU A O 1
ATOM 7194 N N . CYS A 1 934 ? 1.112 2.763 29.792 1.00 90.94 934 CYS A N 1
ATOM 7195 C CA . CYS A 1 934 ? 2.205 2.810 28.821 1.00 90.94 934 CYS A CA 1
ATOM 7196 C C . CYS A 1 934 ? 3.570 2.535 29.458 1.00 90.94 934 CYS A C 1
ATOM 7198 O O . CYS A 1 934 ? 4.492 2.095 28.776 1.00 90.94 934 CYS A O 1
ATOM 7200 N N . ASP A 1 935 ? 3.698 2.822 30.749 1.00 90.19 935 ASP A N 1
ATOM 7201 C CA . ASP A 1 935 ? 4.967 2.914 31.451 1.00 90.19 935 ASP A CA 1
ATOM 7202 C C . ASP A 1 935 ? 5.126 1.712 32.412 1.00 90.19 935 ASP A C 1
ATOM 7204 O O . ASP A 1 935 ? 4.143 1.101 32.856 1.00 90.19 935 ASP A O 1
ATOM 7208 N N . VAL A 1 936 ? 6.370 1.287 32.661 1.00 90.38 936 VAL A N 1
ATOM 7209 C CA . VAL A 1 936 ? 6.666 -0.033 33.261 1.00 90.38 936 VAL A CA 1
ATOM 7210 C C . VAL A 1 936 ? 6.249 -0.079 34.729 1.00 90.38 936 VAL A C 1
ATOM 7212 O O . VAL A 1 936 ? 5.648 -1.053 35.175 1.00 90.38 936 VAL A O 1
ATOM 7215 N N . GLU A 1 937 ? 6.525 0.988 35.469 1.00 90.62 937 GLU A N 1
ATOM 7216 C CA . GLU A 1 937 ? 6.208 1.144 36.885 1.00 90.62 937 GLU A CA 1
ATOM 7217 C C . GLU A 1 937 ? 4.691 1.110 37.121 1.00 90.62 937 GLU A C 1
ATOM 7219 O O . GLU A 1 937 ? 4.217 0.392 38.000 1.00 90.62 937 GLU A O 1
ATOM 7224 N N . GLU A 1 938 ? 3.919 1.809 36.282 1.00 91.88 938 GLU A N 1
ATOM 7225 C CA . GLU A 1 938 ? 2.450 1.810 36.342 1.00 91.88 938 GLU A CA 1
ATOM 7226 C C . GLU A 1 938 ? 1.874 0.429 36.022 1.00 91.88 938 GLU A C 1
ATOM 7228 O O . GLU A 1 938 ? 0.965 -0.051 36.693 1.00 91.88 938 GLU A O 1
ATOM 7233 N N . THR A 1 939 ? 2.449 -0.243 35.022 1.00 92.81 939 THR A N 1
ATOM 7234 C CA . THR A 1 939 ? 2.072 -1.610 34.647 1.00 92.81 939 THR A CA 1
ATOM 7235 C C . THR A 1 939 ? 2.312 -2.596 35.793 1.00 92.81 939 THR A C 1
ATOM 7237 O O . THR A 1 939 ? 1.483 -3.473 36.042 1.00 92.81 939 THR A O 1
ATOM 7240 N N . MET A 1 940 ? 3.434 -2.459 36.504 1.00 93.69 940 MET A N 1
ATOM 7241 C CA . MET A 1 940 ? 3.778 -3.315 37.640 1.00 93.69 940 MET A CA 1
ATOM 7242 C C . MET A 1 940 ? 2.865 -3.071 38.847 1.00 93.69 940 MET A C 1
ATOM 7244 O O . MET A 1 940 ? 2.433 -4.043 39.470 1.00 93.69 940 MET A O 1
ATOM 7248 N N . GLU A 1 941 ? 2.517 -1.817 39.146 1.00 94.31 941 GLU A N 1
ATOM 7249 C CA . GLU A 1 941 ? 1.585 -1.506 40.237 1.00 94.31 941 GLU A CA 1
ATOM 7250 C C . GLU A 1 941 ? 0.154 -1.956 39.899 1.00 94.31 941 GLU A C 1
ATOM 7252 O O . GLU A 1 941 ? -0.478 -2.615 40.719 1.00 94.31 941 GLU A O 1
ATOM 7257 N N . ALA A 1 942 ? -0.330 -1.750 38.669 1.00 94.75 942 ALA A N 1
ATOM 7258 C CA . ALA A 1 942 ? -1.648 -2.236 38.247 1.00 94.75 942 ALA A CA 1
ATOM 7259 C C . ALA A 1 942 ? -1.759 -3.777 38.268 1.00 94.75 942 ALA A C 1
ATOM 7261 O O . ALA A 1 942 ? -2.810 -4.329 38.606 1.00 94.75 942 ALA A O 1
ATOM 7262 N N . LEU A 1 943 ? -0.673 -4.498 37.957 1.00 95.25 943 LEU A N 1
ATOM 7263 C CA . LEU A 1 943 ? -0.600 -5.959 38.108 1.00 95.25 943 LEU A CA 1
ATOM 7264 C C . LEU A 1 943 ? -0.599 -6.400 39.579 1.00 95.25 943 LEU A C 1
ATOM 7266 O O . LEU A 1 943 ? -1.218 -7.414 39.913 1.00 95.25 943 LEU A O 1
ATOM 7270 N N . LYS A 1 944 ? 0.056 -5.638 40.459 1.00 95.75 944 LYS A N 1
ATOM 7271 C CA . LYS A 1 944 ? 0.042 -5.852 41.909 1.00 95.75 944 LYS A CA 1
ATOM 7272 C C . LYS A 1 944 ? -1.353 -5.594 42.494 1.00 95.75 944 LYS A C 1
ATOM 7274 O O . LYS A 1 944 ? -1.890 -6.478 43.159 1.00 95.75 944 LYS A O 1
ATOM 7279 N N . GLU A 1 945 ? -1.989 -4.467 42.172 1.00 96.31 945 GLU A N 1
ATOM 7280 C CA . GLU A 1 945 ? -3.379 -4.162 42.547 1.00 96.31 945 GLU A CA 1
ATOM 7281 C C . GLU A 1 945 ? -4.369 -5.215 42.027 1.00 96.31 945 GLU A C 1
ATOM 7283 O O . GLU A 1 945 ? -5.333 -5.563 42.709 1.00 96.31 945 GLU A O 1
ATOM 7288 N N . ALA A 1 946 ? -4.145 -5.760 40.827 1.00 96.75 946 ALA A N 1
ATOM 7289 C CA . ALA A 1 946 ? -4.949 -6.858 40.299 1.00 96.75 946 ALA A CA 1
ATOM 7290 C C . ALA A 1 946 ? -4.816 -8.138 41.144 1.00 96.75 946 ALA A C 1
ATOM 7292 O O . ALA A 1 946 ? -5.814 -8.821 41.370 1.00 96.75 946 ALA A O 1
ATOM 7293 N N . VAL A 1 947 ? -3.622 -8.453 41.657 1.00 97.75 947 VAL A N 1
ATOM 7294 C CA . VAL A 1 947 ? -3.420 -9.575 42.591 1.00 97.75 947 VAL A CA 1
ATOM 7295 C C . VAL A 1 947 ? -4.032 -9.280 43.967 1.00 97.75 947 VAL A C 1
ATOM 7297 O O . VAL A 1 947 ? -4.656 -10.168 44.545 1.00 97.75 947 VAL A O 1
ATOM 7300 N N . GLU A 1 948 ? -3.925 -8.053 44.478 1.00 97.62 948 GLU A N 1
ATOM 7301 C CA . GLU A 1 948 ? -4.504 -7.652 45.771 1.00 97.62 948 GLU A CA 1
ATOM 7302 C C . GLU A 1 948 ? -6.049 -7.675 45.746 1.00 97.62 948 GLU A C 1
ATOM 7304 O O . GLU A 1 948 ? -6.672 -8.288 46.615 1.00 97.62 948 GLU A O 1
ATOM 7309 N N . GLU A 1 949 ? -6.689 -7.125 44.706 1.00 97.12 949 GLU A N 1
ATOM 7310 C CA . GLU A 1 949 ? -8.145 -7.228 44.493 1.00 97.12 949 GLU A CA 1
ATOM 7311 C C . GLU A 1 949 ? -8.585 -8.679 44.216 1.00 97.12 949 GLU A C 1
ATOM 7313 O O . GLU A 1 949 ? -9.667 -9.082 44.641 1.00 97.12 949 GLU A O 1
ATOM 7318 N N . MET A 1 950 ? -7.765 -9.502 43.548 1.00 97.38 950 MET A N 1
ATOM 7319 C CA . MET A 1 950 ? -8.053 -10.932 43.378 1.00 97.38 950 MET A CA 1
ATOM 7320 C C . MET A 1 950 ? -8.130 -11.652 44.731 1.00 97.38 950 MET A C 1
ATOM 7322 O O . MET A 1 950 ? -9.072 -12.414 44.946 1.00 97.38 950 MET A O 1
ATOM 7326 N N . GLU A 1 951 ? -7.187 -11.411 45.644 1.00 97.44 951 GLU A N 1
ATOM 7327 C CA . GLU A 1 951 ? -7.210 -12.007 46.987 1.00 97.44 951 GLU A CA 1
ATOM 7328 C C . GLU A 1 951 ? -8.374 -11.458 47.835 1.00 97.44 951 GLU A C 1
ATOM 7330 O O . GLU A 1 951 ? -9.131 -12.248 48.400 1.00 97.44 951 GLU A O 1
ATOM 7335 N N . ARG A 1 952 ? -8.637 -10.141 47.809 1.00 97.44 952 ARG A N 1
ATOM 7336 C CA . ARG A 1 952 ? -9.831 -9.530 48.434 1.00 97.44 952 ARG A CA 1
ATOM 7337 C C . ARG A 1 952 ? -11.135 -10.185 47.963 1.00 97.44 952 ARG A C 1
ATOM 7339 O O . ARG A 1 952 ? -12.053 -10.402 48.753 1.00 97.44 952 ARG A O 1
ATOM 7346 N N . ARG A 1 953 ? -11.245 -10.538 46.678 1.00 97.44 953 ARG A N 1
ATOM 7347 C CA . ARG A 1 953 ? -12.420 -11.258 46.156 1.00 97.44 953 ARG A CA 1
ATOM 7348 C C . ARG A 1 953 ? -12.545 -12.676 46.690 1.00 97.44 953 ARG A C 1
ATOM 7350 O O . ARG A 1 953 ? -13.672 -13.134 46.852 1.00 97.44 953 ARG A O 1
ATOM 7357 N N . TYR A 1 954 ? -11.444 -13.364 46.986 1.00 97.19 954 TYR A N 1
ATOM 7358 C CA . TYR A 1 954 ? -11.511 -14.654 47.674 1.00 97.19 954 TYR A CA 1
ATOM 7359 C C . TYR A 1 954 ? -12.073 -14.508 49.092 1.00 97.19 954 TYR A C 1
ATOM 7361 O O . TYR A 1 954 ? -12.957 -15.282 49.449 1.00 97.19 954 TYR A O 1
ATOM 7369 N N . GLU A 1 955 ? -11.666 -13.484 49.849 1.00 96.56 955 GLU A N 1
ATOM 7370 C CA . GLU A 1 955 ? -12.229 -13.193 51.180 1.00 96.56 955 GLU A CA 1
ATOM 7371 C C . GLU A 1 955 ? -13.741 -12.900 51.114 1.00 96.56 955 GLU A C 1
ATOM 7373 O O . GLU A 1 955 ? -14.525 -13.430 51.904 1.00 96.56 955 GLU A O 1
ATOM 7378 N N . LEU A 1 956 ? -14.177 -12.107 50.125 1.00 95.81 956 LEU A N 1
ATOM 7379 C CA . LEU A 1 956 ? -15.596 -11.815 49.886 1.00 95.81 956 LEU A CA 1
ATOM 7380 C C . LEU A 1 956 ? -16.396 -13.073 49.496 1.00 95.81 956 LEU A C 1
ATOM 7382 O O . LEU A 1 956 ? -17.508 -13.271 49.993 1.00 95.81 956 LEU A O 1
ATOM 7386 N N . MET A 1 957 ? -15.840 -13.938 48.641 1.00 96.00 957 MET A N 1
ATOM 7387 C CA . MET A 1 957 ? -16.467 -15.207 48.251 1.00 96.00 957 MET A CA 1
ATOM 7388 C C . MET A 1 957 ? -16.546 -16.199 49.421 1.00 96.00 957 MET A C 1
ATOM 7390 O O . MET A 1 957 ? -17.589 -16.826 49.606 1.00 96.00 957 MET A O 1
ATOM 7394 N N . GLU A 1 958 ? -15.503 -16.301 50.251 1.00 95.19 958 GLU A N 1
ATOM 7395 C CA . GLU A 1 958 ? -15.495 -17.145 51.452 1.00 95.19 958 GLU A CA 1
ATOM 7396 C C . GLU A 1 958 ? -16.531 -16.665 52.481 1.00 95.19 958 GLU A C 1
ATOM 7398 O O . GLU A 1 958 ? -17.334 -17.466 52.967 1.00 95.19 958 GLU A O 1
ATOM 7403 N N . GLY A 1 959 ? -16.600 -15.353 52.740 1.00 93.50 959 GLY A N 1
ATOM 7404 C CA . GLY A 1 959 ? -17.618 -14.753 53.609 1.00 93.50 959 GLY A CA 1
ATOM 7405 C C . GLY A 1 959 ? -19.053 -15.005 53.127 1.00 93.50 959 GLY A C 1
ATOM 7406 O O . GLY A 1 959 ? -19.939 -15.288 53.937 1.00 93.50 959 GLY A O 1
ATOM 7407 N N . ALA A 1 960 ? -19.274 -14.982 51.809 1.00 93.50 960 ALA A N 1
ATOM 7408 C CA . ALA A 1 960 ? -20.548 -15.325 51.171 1.00 93.50 960 ALA A CA 1
ATOM 7409 C C . ALA A 1 960 ? -20.779 -16.844 50.986 1.00 93.50 960 ALA A C 1
ATOM 7411 O O . ALA A 1 960 ? -21.869 -17.246 50.578 1.00 93.50 960 ALA A O 1
ATOM 7412 N N . LYS A 1 961 ? -19.796 -17.696 51.320 1.00 94.94 961 LYS A N 1
ATOM 7413 C CA . LYS A 1 961 ? -19.811 -19.168 51.171 1.00 94.94 961 LYS A CA 1
ATOM 7414 C C . LYS A 1 961 ? -20.026 -19.657 49.733 1.00 94.94 961 LYS A C 1
ATOM 7416 O O . LYS A 1 961 ? -20.677 -20.677 49.505 1.00 94.94 961 LYS A O 1
ATOM 7421 N N . VAL A 1 962 ? -19.452 -18.942 48.772 1.00 95.19 962 VAL A N 1
ATOM 7422 C CA . VAL A 1 962 ? -19.483 -19.265 47.339 1.00 95.19 962 VAL A CA 1
ATOM 7423 C C . VAL A 1 962 ? -18.074 -19.530 46.802 1.00 95.19 962 VAL A C 1
ATOM 7425 O O . VAL A 1 962 ? -17.086 -19.272 47.484 1.00 95.19 962 VAL A O 1
ATOM 7428 N N . SER A 1 963 ? -17.956 -20.083 45.591 1.00 90.94 963 SER A N 1
ATOM 7429 C CA . SER A 1 963 ? -16.653 -20.441 45.000 1.00 90.94 963 SER A CA 1
ATOM 7430 C C . SER A 1 963 ? -16.281 -19.645 43.750 1.00 90.94 963 SER A C 1
ATOM 7432 O O . SER A 1 963 ? -15.105 -19.648 43.377 1.00 90.94 963 SER A O 1
ATOM 7434 N N . HIS A 1 964 ? -17.233 -18.968 43.098 1.00 92.62 964 HIS A N 1
ATOM 7435 C CA . HIS A 1 964 ? -16.992 -18.198 41.876 1.00 92.62 964 HIS A CA 1
ATOM 7436 C C . HIS A 1 964 ? -17.680 -16.825 41.891 1.00 92.62 964 HIS A C 1
ATOM 7438 O O . HIS A 1 964 ? -18.737 -16.641 42.495 1.00 92.62 964 HIS A O 1
ATOM 7444 N N . LEU A 1 965 ? -17.119 -15.869 41.141 1.00 93.69 965 LEU A N 1
ATOM 7445 C CA . LEU A 1 965 ? -17.653 -14.512 40.984 1.00 93.69 965 LEU A CA 1
ATOM 7446 C C . LEU A 1 965 ? -19.107 -14.503 40.486 1.00 93.69 965 LEU A C 1
ATOM 7448 O O . LEU A 1 965 ? -19.895 -13.658 40.898 1.00 93.69 965 LEU A O 1
ATOM 7452 N N . THR A 1 966 ? -19.473 -15.451 39.617 1.00 91.31 966 THR A N 1
ATOM 7453 C CA . THR A 1 966 ? -20.848 -15.618 39.118 1.00 91.31 966 THR A CA 1
ATOM 7454 C C . THR A 1 966 ? -21.830 -15.901 40.258 1.00 91.31 966 THR A C 1
ATOM 7456 O O . THR A 1 966 ? -22.903 -15.302 40.299 1.00 91.31 966 THR A O 1
ATOM 7459 N N . ASP A 1 967 ? -21.440 -16.764 41.199 1.00 93.19 967 ASP A N 1
ATOM 7460 C CA . ASP A 1 967 ? -22.246 -17.147 42.360 1.00 93.19 967 ASP A CA 1
ATOM 7461 C C . ASP A 1 967 ? -22.334 -15.984 43.359 1.00 93.19 967 ASP A C 1
ATOM 7463 O O . ASP A 1 967 ? -23.414 -15.661 43.849 1.00 93.19 967 ASP A O 1
ATOM 7467 N N . TYR A 1 968 ? -21.208 -15.300 43.606 1.00 94.94 968 TYR A N 1
ATOM 7468 C CA . TYR A 1 968 ? -21.151 -14.095 44.439 1.00 94.94 968 TYR A CA 1
ATOM 7469 C C . TYR A 1 968 ? -22.099 -13.012 43.913 1.00 94.94 968 TYR A C 1
ATOM 7471 O O . TYR A 1 968 ? -22.953 -12.511 44.639 1.00 94.94 968 TYR A O 1
ATOM 7479 N N . ASN A 1 969 ? -22.030 -12.729 42.612 1.00 93.69 969 ASN A N 1
ATOM 7480 C CA . ASN A 1 969 ? -22.883 -11.760 41.927 1.00 93.69 969 ASN A CA 1
ATOM 7481 C C . ASN A 1 969 ? -24.370 -12.168 41.851 1.00 93.69 969 ASN A C 1
ATOM 7483 O O . ASN A 1 969 ? -25.184 -11.375 41.368 1.00 93.69 969 ASN A O 1
ATOM 7487 N N . ALA A 1 970 ? -24.729 -13.384 42.276 1.00 92.25 970 ALA A N 1
ATOM 7488 C CA . ALA A 1 970 ? -26.110 -13.843 42.417 1.00 92.25 970 ALA A CA 1
ATOM 7489 C C . ALA A 1 970 ? -26.656 -13.704 43.854 1.00 92.25 970 ALA A C 1
ATOM 7491 O O . ALA A 1 970 ? -27.868 -13.817 44.039 1.00 92.25 970 ALA A O 1
ATOM 7492 N N . VAL A 1 971 ? -25.797 -13.455 44.854 1.00 93.12 971 VAL A N 1
ATOM 7493 C CA . VAL A 1 971 ? -26.182 -13.322 46.277 1.00 93.12 971 VAL A CA 1
ATOM 7494 C C . VAL A 1 971 ? -25.808 -11.978 46.916 1.00 93.12 971 VAL A C 1
ATOM 7496 O O . VAL A 1 971 ? -26.383 -11.623 47.942 1.00 93.12 971 VAL A O 1
ATOM 7499 N N . ALA A 1 972 ? -24.863 -11.231 46.339 1.00 90.69 972 ALA A N 1
ATOM 7500 C CA . ALA A 1 972 ? -24.417 -9.929 46.832 1.00 90.69 972 ALA A CA 1
ATOM 7501 C C . ALA A 1 972 ? -25.276 -8.766 46.301 1.00 90.69 972 ALA A C 1
ATOM 7503 O O . ALA A 1 972 ? -25.752 -8.795 45.166 1.00 90.69 972 ALA A O 1
ATOM 7504 N N . GLU A 1 973 ? -25.424 -7.711 47.111 1.00 85.19 973 GLU A N 1
ATOM 7505 C CA . GLU A 1 973 ? -26.123 -6.475 46.719 1.00 85.19 973 GLU A CA 1
ATOM 7506 C C . GLU A 1 973 ? -25.328 -5.662 45.680 1.00 85.19 973 GLU A C 1
ATOM 7508 O O . GLU A 1 973 ? -25.907 -5.100 44.750 1.00 85.19 973 GLU A O 1
ATOM 7513 N N . GLU A 1 974 ? -23.996 -5.635 45.800 1.00 88.56 974 GLU A N 1
ATOM 7514 C CA . GLU A 1 974 ? -23.089 -5.018 44.828 1.00 88.56 974 GLU A CA 1
ATOM 7515 C C . GLU A 1 974 ? -22.460 -6.094 43.927 1.00 88.56 974 GLU A C 1
ATOM 7517 O O . GLU A 1 974 ? -21.778 -7.006 44.398 1.00 88.56 974 GLU A O 1
ATOM 7522 N N . ARG A 1 975 ? -22.680 -5.990 42.609 1.00 91.56 975 ARG A N 1
ATOM 7523 C CA . ARG A 1 975 ? -22.110 -6.919 41.621 1.00 91.56 975 ARG A CA 1
ATOM 7524 C C . ARG A 1 975 ? -20.704 -6.493 41.208 1.00 91.56 975 ARG A C 1
ATOM 7526 O O . ARG A 1 975 ? -20.505 -5.428 40.626 1.00 91.56 975 ARG A O 1
ATOM 7533 N N . LEU A 1 976 ? -19.743 -7.382 41.426 1.00 93.75 976 LEU A N 1
ATOM 7534 C CA . LEU A 1 976 ? -18.344 -7.205 41.056 1.00 93.75 976 LEU A CA 1
ATOM 7535 C C . LEU A 1 976 ? -18.122 -7.506 39.566 1.00 93.75 976 LEU A C 1
ATOM 7537 O O . LEU A 1 976 ? -18.515 -8.557 39.054 1.00 93.75 976 LEU A O 1
ATOM 7541 N N . ARG A 1 977 ? -17.448 -6.593 38.864 1.00 94.06 977 ARG A N 1
ATOM 7542 C CA . ARG A 1 977 ? -17.128 -6.724 37.432 1.00 94.06 977 ARG A CA 1
ATOM 7543 C C . ARG A 1 977 ? -15.967 -7.691 37.203 1.00 94.06 977 ARG A C 1
ATOM 7545 O O . ARG A 1 977 ? -15.029 -7.720 38.005 1.00 94.06 977 ARG A O 1
ATOM 7552 N N . ARG A 1 978 ? -15.968 -8.433 36.090 1.00 95.06 978 ARG A N 1
ATOM 7553 C CA . ARG A 1 978 ? -14.768 -9.168 35.641 1.00 95.06 978 ARG A CA 1
ATOM 7554 C C . ARG A 1 978 ? -13.693 -8.183 35.193 1.00 95.06 978 ARG A C 1
ATOM 7556 O O . ARG A 1 978 ? -14.025 -7.171 34.581 1.00 95.06 978 ARG A O 1
ATOM 7563 N N . ARG A 1 979 ? -12.426 -8.484 35.480 1.00 96.06 979 ARG A N 1
ATOM 7564 C CA . ARG A 1 979 ? -11.267 -7.676 35.073 1.00 96.06 979 ARG A CA 1
ATOM 7565 C C . ARG A 1 979 ? -10.478 -8.445 34.015 1.00 96.06 979 ARG A C 1
ATOM 7567 O O . ARG A 1 979 ? -10.020 -9.560 34.266 1.00 96.06 979 ARG A O 1
ATOM 7574 N N . VAL A 1 980 ? -10.364 -7.870 32.820 1.00 97.12 980 VAL A N 1
ATOM 7575 C CA . VAL A 1 980 ? -9.629 -8.452 31.689 1.00 97.12 980 VAL A CA 1
ATOM 7576 C C . VAL A 1 980 ? -8.373 -7.620 31.455 1.00 97.12 980 VAL A C 1
ATOM 7578 O O . VAL A 1 980 ? -8.438 -6.492 30.967 1.00 97.12 980 VAL A O 1
ATOM 7581 N N . LEU A 1 981 ? -7.224 -8.177 31.829 1.00 97.56 981 LEU A N 1
ATOM 7582 C CA . LEU A 1 981 ? -5.924 -7.545 31.652 1.00 97.56 981 LEU A CA 1
ATOM 7583 C C . LEU A 1 981 ? -5.377 -7.932 30.277 1.00 97.56 981 LEU A C 1
ATOM 7585 O O . LEU A 1 981 ? -5.261 -9.121 29.969 1.00 97.56 981 LEU A O 1
ATOM 7589 N N . ILE A 1 982 ? -5.037 -6.944 29.452 1.00 97.81 982 ILE A N 1
ATOM 7590 C CA . ILE A 1 982 ? -4.479 -7.165 28.115 1.00 97.81 982 ILE A CA 1
ATOM 7591 C C . ILE A 1 982 ? -3.170 -6.395 27.996 1.00 97.81 982 ILE A C 1
ATOM 7593 O O . ILE A 1 982 ? -3.165 -5.165 28.003 1.00 97.81 982 ILE A O 1
ATOM 7597 N N . ILE A 1 983 ? -2.069 -7.134 27.865 1.00 96.56 983 ILE A N 1
ATOM 7598 C CA . ILE A 1 983 ? -0.727 -6.573 27.718 1.00 96.56 983 ILE A CA 1
ATOM 7599 C C . ILE A 1 983 ? -0.288 -6.724 26.269 1.00 96.56 983 ILE A C 1
ATOM 7601 O O . ILE A 1 983 ? 0.057 -7.831 25.836 1.00 96.56 983 ILE A O 1
ATOM 7605 N N . ASP A 1 984 ? -0.280 -5.619 25.521 1.00 95.31 984 ASP A N 1
ATOM 7606 C CA . ASP A 1 984 ? 0.456 -5.583 24.267 1.00 95.31 984 ASP A CA 1
ATOM 7607 C C . ASP A 1 984 ? 1.963 -5.460 24.527 1.00 95.31 984 ASP A C 1
ATOM 7609 O O . ASP A 1 984 ? 2.417 -4.797 25.450 1.00 95.31 984 ASP A O 1
ATOM 7613 N N . GLU A 1 985 ? 2.733 -6.172 23.714 1.00 93.56 985 GLU A N 1
ATOM 7614 C CA . GLU A 1 985 ? 4.182 -6.349 23.823 1.00 93.56 985 GLU A CA 1
ATOM 7615 C C . GLU A 1 985 ? 4.736 -6.537 25.248 1.00 93.56 985 GLU A C 1
ATOM 7617 O O . GLU A 1 985 ? 5.698 -5.884 25.650 1.00 93.56 985 GLU A O 1
ATOM 7622 N N . TYR A 1 986 ? 4.221 -7.529 25.984 1.00 92.69 986 TYR A N 1
ATOM 7623 C CA . TYR A 1 986 ? 4.747 -7.869 27.320 1.00 92.69 986 TYR A CA 1
ATOM 7624 C C . TYR A 1 986 ? 6.261 -8.203 27.323 1.00 92.69 986 TYR A C 1
ATOM 7626 O O . TYR A 1 986 ? 6.916 -8.172 28.364 1.00 92.69 986 TYR A O 1
ATOM 7634 N N . ALA A 1 987 ? 6.834 -8.488 26.147 1.00 90.50 987 ALA A N 1
ATOM 7635 C CA . ALA A 1 987 ? 8.266 -8.652 25.928 1.00 90.50 987 ALA A CA 1
ATOM 7636 C C . ALA A 1 987 ? 9.099 -7.419 26.304 1.00 90.50 987 ALA A C 1
ATOM 7638 O O . ALA A 1 987 ? 10.207 -7.590 26.806 1.00 90.50 987 ALA A O 1
ATOM 7639 N N . ASP A 1 988 ? 8.594 -6.203 26.064 1.00 87.81 988 ASP A N 1
ATOM 7640 C CA . ASP A 1 988 ? 9.316 -4.970 26.399 1.00 87.81 988 ASP A CA 1
ATOM 7641 C C . ASP A 1 988 ? 9.411 -4.805 27.933 1.00 87.81 988 ASP A C 1
ATOM 7643 O O . ASP A 1 988 ? 10.466 -4.440 28.447 1.00 87.81 988 ASP A O 1
ATOM 7647 N N . LEU A 1 989 ? 8.384 -5.233 28.683 1.00 85.75 989 LEU A N 1
ATOM 7648 C CA . LEU A 1 989 ? 8.421 -5.315 30.153 1.00 85.75 989 LEU A CA 1
ATOM 7649 C C . LEU A 1 989 ? 9.446 -6.361 30.644 1.00 85.75 989 LEU A C 1
ATOM 7651 O O . LEU A 1 989 ? 10.245 -6.092 31.539 1.00 85.75 989 LEU A O 1
ATOM 7655 N N . MET A 1 990 ? 9.472 -7.545 30.017 1.00 84.25 990 MET A N 1
ATOM 7656 C CA . MET A 1 990 ? 10.387 -8.652 30.357 1.00 84.25 990 MET A CA 1
ATOM 7657 C C . MET A 1 990 ? 11.876 -8.345 30.100 1.00 84.25 990 MET A C 1
ATOM 7659 O O . MET A 1 990 ? 12.742 -9.100 30.546 1.00 84.25 990 MET A O 1
ATOM 7663 N N . MET A 1 991 ? 12.210 -7.264 29.385 1.00 77.81 991 MET A N 1
ATOM 7664 C CA . MET A 1 991 ? 13.605 -6.856 29.164 1.00 77.81 991 MET A CA 1
ATOM 7665 C C . MET A 1 991 ? 14.242 -6.193 30.396 1.00 77.81 991 MET A C 1
ATOM 7667 O O . MET A 1 991 ? 15.469 -6.223 30.540 1.00 77.81 991 MET A O 1
ATOM 7671 N N . HIS A 1 992 ? 13.436 -5.650 31.311 1.00 80.38 992 HIS A N 1
ATOM 7672 C CA . HIS A 1 992 ? 13.907 -5.052 32.557 1.00 80.38 992 HIS A CA 1
ATOM 7673 C C . HIS A 1 992 ? 14.149 -6.149 33.604 1.00 80.38 992 HIS A C 1
ATOM 7675 O O . HIS A 1 992 ? 13.227 -6.646 34.243 1.00 80.38 992 HIS A O 1
ATOM 7681 N N . LYS A 1 993 ? 15.418 -6.545 33.792 1.00 77.94 993 LYS A N 1
ATOM 7682 C CA . LYS A 1 993 ? 15.814 -7.670 34.673 1.00 77.94 993 LYS A CA 1
ATOM 7683 C C . LYS A 1 993 ? 15.293 -7.579 36.110 1.00 77.94 993 LYS A C 1
ATOM 7685 O O . LYS A 1 993 ? 15.142 -8.612 36.754 1.00 77.94 993 LYS A O 1
ATOM 7690 N N . GLU A 1 994 ? 15.094 -6.364 36.609 1.00 79.56 994 GLU A N 1
ATOM 7691 C CA . GLU A 1 994 ? 14.664 -6.095 37.981 1.00 79.56 994 GLU A CA 1
ATOM 7692 C C . GLU A 1 994 ? 13.161 -6.363 38.157 1.00 79.56 994 GLU A C 1
ATOM 7694 O O . GLU A 1 994 ? 12.779 -7.013 39.123 1.00 79.56 994 GLU A O 1
ATOM 7699 N N . THR A 1 995 ? 12.324 -5.979 37.186 1.00 81.88 995 THR A N 1
ATOM 7700 C CA . THR A 1 995 ? 10.866 -6.191 37.225 1.00 81.88 995 THR A CA 1
ATOM 7701 C C . THR A 1 995 ? 10.426 -7.532 36.634 1.00 81.88 995 THR A C 1
ATOM 7703 O O . THR A 1 995 ? 9.418 -8.080 37.074 1.00 81.88 995 THR A O 1
ATOM 7706 N N . ALA A 1 996 ? 11.173 -8.110 35.685 1.00 87.25 996 ALA A N 1
ATOM 7707 C CA . ALA A 1 996 ? 10.778 -9.319 34.949 1.00 87.25 996 ALA A CA 1
ATOM 7708 C C . ALA A 1 996 ? 10.436 -10.526 35.849 1.00 87.25 996 ALA A C 1
ATOM 7710 O O . ALA A 1 996 ? 9.534 -11.301 35.535 1.00 87.25 996 ALA A O 1
ATOM 7711 N N . LYS A 1 997 ? 11.121 -10.677 36.989 1.00 89.81 997 LYS A N 1
ATOM 7712 C CA . LYS A 1 997 ? 10.852 -11.753 37.958 1.00 89.81 997 LYS A CA 1
ATOM 7713 C C . LYS A 1 997 ? 9.508 -11.568 38.673 1.00 89.81 997 LYS A C 1
ATOM 7715 O O . LYS A 1 997 ? 8.772 -12.535 38.867 1.00 89.81 997 LYS A O 1
ATOM 7720 N N . ASP A 1 998 ? 9.194 -10.338 39.062 1.00 91.00 998 ASP A N 1
ATOM 7721 C CA . ASP A 1 998 ? 7.959 -10.023 39.779 1.00 91.00 998 ASP A CA 1
ATOM 7722 C C . ASP A 1 998 ? 6.771 -9.972 38.802 1.00 91.00 998 ASP A C 1
ATOM 7724 O O . ASP A 1 998 ? 5.675 -10.415 39.138 1.00 91.00 998 ASP A O 1
ATOM 7728 N N . LEU A 1 999 ? 7.021 -9.590 37.544 1.00 92.25 999 LEU A N 1
ATOM 7729 C CA . LEU A 1 999 ? 6.092 -9.731 36.423 1.00 92.25 999 LEU A CA 1
ATOM 7730 C C . LEU A 1 999 ? 5.709 -11.202 36.194 1.00 92.25 999 LEU A C 1
ATOM 7732 O O . LEU A 1 999 ? 4.519 -11.517 36.152 1.00 92.25 999 LEU A O 1
ATOM 7736 N N . GLU A 1 1000 ? 6.681 -12.125 36.125 1.00 92.69 1000 GLU A N 1
ATOM 7737 C CA . GLU A 1 1000 ? 6.382 -13.566 36.088 1.00 92.69 1000 GLU A CA 1
ATOM 7738 C C . GLU A 1 1000 ? 5.579 -14.019 37.320 1.00 92.69 1000 GLU A C 1
ATOM 7740 O O . GLU A 1 1000 ? 4.671 -14.841 37.175 1.00 92.69 1000 GLU A O 1
ATOM 7745 N N . HIS A 1 1001 ? 5.851 -13.472 38.513 1.00 93.62 1001 HIS A N 1
ATOM 7746 C CA . HIS A 1 1001 ? 5.089 -13.808 39.718 1.00 93.62 1001 HIS A CA 1
ATOM 7747 C C . HIS A 1 1001 ? 3.628 -13.343 39.636 1.00 93.62 1001 HIS A C 1
ATOM 7749 O O . HIS A 1 1001 ? 2.726 -14.139 39.902 1.00 93.62 1001 HIS A O 1
ATOM 7755 N N . PHE A 1 1002 ? 3.365 -12.096 39.237 1.00 95.44 1002 PHE A N 1
ATOM 7756 C CA . PHE A 1 1002 ? 1.999 -11.581 39.096 1.00 95.44 1002 PHE A CA 1
ATOM 7757 C C . PHE A 1 1002 ? 1.227 -12.317 37.994 1.00 95.44 1002 PHE A C 1
ATOM 7759 O O . PHE A 1 1002 ? 0.098 -12.752 38.229 1.00 95.44 1002 PHE A O 1
ATOM 7766 N N . ILE A 1 1003 ? 1.854 -12.572 36.838 1.00 95.00 1003 ILE A N 1
ATOM 7767 C CA . ILE A 1 1003 ? 1.276 -13.395 35.762 1.00 95.00 1003 ILE A CA 1
ATOM 7768 C C . ILE A 1 1003 ? 0.919 -14.794 36.287 1.00 95.00 1003 ILE A C 1
ATOM 7770 O O . ILE A 1 1003 ? -0.192 -15.274 36.051 1.00 95.00 1003 ILE A O 1
ATOM 7774 N N . GLN A 1 1004 ? 1.824 -15.441 37.030 1.00 94.75 1004 GLN A N 1
ATOM 7775 C CA . GLN A 1 1004 ? 1.588 -16.759 37.620 1.00 94.75 1004 GLN A CA 1
ATOM 7776 C C . GLN A 1 1004 ? 0.410 -16.737 38.608 1.00 94.75 1004 GLN A C 1
ATOM 7778 O O . GLN A 1 1004 ? -0.475 -17.587 38.513 1.00 94.75 1004 GLN A O 1
ATOM 7783 N N . ARG A 1 1005 ? 0.356 -15.756 39.520 1.00 95.00 1005 ARG A N 1
ATOM 7784 C CA . ARG A 1 1005 ? -0.742 -15.591 40.491 1.00 95.00 1005 ARG A CA 1
ATOM 7785 C C . ARG A 1 1005 ? -2.093 -15.427 39.797 1.00 95.00 1005 ARG A C 1
ATOM 7787 O O . ARG A 1 1005 ? -3.018 -16.188 40.089 1.00 95.00 1005 ARG A O 1
ATOM 7794 N N . LEU A 1 1006 ? -2.183 -14.490 38.853 1.00 95.38 1006 LEU A N 1
ATOM 7795 C CA . LEU A 1 1006 ? -3.410 -14.196 38.111 1.00 95.38 1006 LEU A CA 1
ATOM 7796 C C . LEU A 1 1006 ? -3.869 -15.396 37.273 1.00 95.38 1006 LEU A C 1
ATOM 7798 O O . LEU A 1 1006 ? -5.051 -15.720 37.273 1.00 95.38 1006 LEU A O 1
ATOM 7802 N N . CYS A 1 1007 ? -2.959 -16.126 36.624 1.00 93.94 1007 CYS A N 1
ATOM 7803 C CA . CYS A 1 1007 ? -3.335 -17.319 35.860 1.00 93.94 1007 CYS A CA 1
ATOM 7804 C C . CYS A 1 1007 ? -3.809 -18.486 36.742 1.00 93.94 1007 CYS A C 1
ATOM 7806 O O . CYS A 1 1007 ? -4.703 -19.228 36.340 1.00 93.94 1007 CYS A O 1
ATOM 7808 N N . GLN A 1 1008 ? -3.220 -18.669 37.929 1.00 91.56 1008 GLN A N 1
ATOM 7809 C CA . GLN A 1 1008 ? -3.530 -19.807 38.806 1.00 91.56 1008 GLN A CA 1
ATOM 7810 C C . GLN A 1 1008 ? -4.781 -19.593 39.666 1.00 91.56 1008 GLN A C 1
ATOM 7812 O O . GLN A 1 1008 ? -5.494 -20.557 39.944 1.00 91.56 1008 GLN A O 1
ATOM 7817 N N . LYS A 1 1009 ? -5.059 -18.351 40.083 1.00 93.62 1009 LYS A N 1
ATOM 7818 C CA . LYS A 1 1009 ? -6.184 -18.013 40.974 1.00 93.62 1009 LYS A CA 1
ATOM 7819 C C . LYS A 1 1009 ? -7.240 -17.091 40.348 1.00 93.62 1009 LYS A C 1
ATOM 7821 O O . LYS A 1 1009 ? -8.362 -17.030 40.842 1.00 93.62 1009 LYS A O 1
ATOM 7826 N N . GLY A 1 1010 ? -6.949 -16.418 39.238 1.00 94.00 1010 GLY A N 1
ATOM 7827 C CA . GLY A 1 1010 ? -7.824 -15.375 38.696 1.00 94.00 1010 GLY A CA 1
ATOM 7828 C C . GLY A 1 1010 ? -9.216 -15.848 38.273 1.00 94.00 1010 GLY A C 1
ATOM 7829 O O . GLY A 1 1010 ? -10.193 -15.149 38.542 1.00 94.00 1010 GLY A O 1
ATOM 7830 N N . ARG A 1 1011 ? -9.341 -17.055 37.691 1.00 93.12 1011 ARG A N 1
ATOM 7831 C CA . ARG A 1 1011 ? -10.601 -17.555 37.095 1.00 93.12 1011 ARG A CA 1
ATOM 7832 C C . ARG A 1 1011 ? -11.809 -17.431 38.024 1.00 93.12 1011 ARG A C 1
ATOM 7834 O O . ARG A 1 1011 ? -12.862 -16.963 37.605 1.00 93.12 1011 ARG A O 1
ATOM 7841 N N . ALA A 1 1012 ? -11.657 -17.851 39.281 1.00 92.81 1012 ALA A N 1
ATOM 7842 C CA . ALA A 1 1012 ? -12.749 -17.857 40.252 1.00 92.81 1012 ALA A CA 1
ATOM 7843 C C . ALA A 1 1012 ? -13.144 -16.437 40.686 1.00 92.81 1012 ALA A C 1
ATOM 7845 O O . ALA A 1 1012 ? -14.331 -16.147 40.792 1.00 92.81 1012 ALA A O 1
ATOM 7846 N N . ALA A 1 1013 ? -12.166 -15.543 40.856 1.00 95.50 1013 ALA A N 1
ATOM 7847 C CA . ALA A 1 1013 ? -12.367 -14.127 41.174 1.00 95.50 1013 ALA A CA 1
ATOM 7848 C C . ALA A 1 1013 ? -12.777 -13.265 39.952 1.00 95.50 1013 ALA A C 1
ATOM 7850 O O . ALA A 1 1013 ? -12.997 -12.057 40.089 1.00 95.50 1013 ALA A O 1
ATOM 7851 N N . GLY A 1 1014 ? -12.880 -13.871 38.761 1.00 94.88 1014 GLY A N 1
ATOM 7852 C CA . GLY A 1 1014 ? -13.212 -13.209 37.497 1.00 94.88 1014 GLY A CA 1
ATOM 7853 C C . GLY A 1 1014 ? -12.104 -12.310 36.946 1.00 94.88 1014 GLY A C 1
ATOM 7854 O O . GLY A 1 1014 ? -12.394 -11.246 36.396 1.00 94.88 1014 GLY A O 1
ATOM 7855 N N . PHE A 1 1015 ? -10.851 -12.723 37.127 1.00 96.06 1015 PHE A N 1
ATOM 7856 C CA . PHE A 1 1015 ? -9.674 -12.141 36.488 1.00 96.06 1015 PHE A CA 1
ATOM 7857 C C . PHE A 1 1015 ? -9.217 -13.005 35.314 1.00 96.06 1015 PHE A C 1
ATOM 7859 O O . PHE A 1 1015 ? -9.099 -14.228 35.438 1.00 96.06 1015 PHE A O 1
ATOM 7866 N N . HIS A 1 1016 ? -8.914 -12.349 34.197 1.00 95.94 1016 HIS A N 1
ATOM 7867 C CA . HIS A 1 1016 ? -8.517 -12.979 32.938 1.00 95.94 1016 HIS A CA 1
ATOM 7868 C C . HIS A 1 1016 ? -7.336 -12.214 32.332 1.00 95.94 1016 HIS A C 1
ATOM 7870 O O . HIS A 1 1016 ? -7.269 -10.991 32.465 1.00 95.94 1016 HIS A O 1
ATOM 7876 N N . LEU A 1 1017 ? -6.400 -12.916 31.686 1.00 96.44 1017 LEU A N 1
ATOM 7877 C CA . LEU A 1 1017 ? -5.124 -12.334 31.251 1.00 96.44 1017 LEU A CA 1
ATOM 7878 C C . LEU A 1 1017 ? -4.783 -12.708 29.806 1.00 96.44 1017 LEU A C 1
ATOM 7880 O O . LEU A 1 1017 ? -4.680 -13.888 29.470 1.00 96.44 1017 LEU A O 1
ATOM 7884 N N . LEU A 1 1018 ? -4.553 -11.701 28.969 1.00 97.88 1018 LEU A N 1
ATOM 7885 C CA . LEU A 1 1018 ? -4.101 -11.849 27.590 1.00 97.88 1018 LEU A CA 1
ATOM 7886 C C . LEU A 1 1018 ? -2.714 -11.213 27.445 1.00 97.88 1018 LEU A C 1
ATOM 7888 O O . LEU A 1 1018 ? -2.569 -9.999 27.586 1.00 97.88 1018 LEU A O 1
ATOM 7892 N N . LEU A 1 1019 ? -1.696 -12.022 27.145 1.00 97.31 1019 LEU A N 1
ATOM 7893 C CA . LEU A 1 1019 ? -0.328 -11.551 26.905 1.00 97.31 1019 LEU A CA 1
ATOM 7894 C C . LEU A 1 1019 ? 0.008 -11.636 25.419 1.00 97.31 1019 LEU A C 1
ATOM 7896 O O . LEU A 1 1019 ? -0.057 -12.719 24.834 1.00 97.31 1019 LEU A O 1
ATOM 7900 N N . ALA A 1 1020 ? 0.409 -10.519 24.811 1.00 97.19 1020 ALA A N 1
ATOM 7901 C CA . ALA A 1 1020 ? 0.725 -10.457 23.389 1.00 97.19 1020 ALA A CA 1
ATOM 7902 C C . ALA A 1 1020 ? 2.181 -10.062 23.102 1.00 97.19 1020 ALA A C 1
ATOM 7904 O O . ALA A 1 1020 ? 2.746 -9.199 23.769 1.00 97.19 1020 ALA A O 1
ATOM 7905 N N . THR A 1 1021 ? 2.800 -10.646 22.069 1.00 94.62 1021 THR A N 1
ATOM 7906 C CA . THR A 1 1021 ? 4.188 -10.326 21.684 1.00 94.62 1021 THR A CA 1
ATOM 7907 C C . THR A 1 1021 ? 4.499 -10.478 20.185 1.00 94.62 1021 THR A C 1
ATOM 7909 O O . THR A 1 1021 ? 3.993 -11.371 19.506 1.00 94.62 1021 THR A O 1
ATOM 7912 N N . GLN A 1 1022 ? 5.352 -9.588 19.667 1.00 92.81 1022 GLN A N 1
ATOM 7913 C CA . GLN A 1 1022 ? 6.047 -9.675 18.377 1.00 92.81 1022 GLN A CA 1
ATOM 7914 C C . GLN A 1 1022 ? 7.430 -10.339 18.487 1.00 92.81 1022 GLN A C 1
ATOM 7916 O O . GLN A 1 1022 ? 8.015 -10.665 17.454 1.00 92.81 1022 GLN A O 1
ATOM 7921 N N . ARG A 1 1023 ? 7.939 -10.574 19.707 1.00 86.31 1023 ARG A N 1
ATOM 7922 C CA . ARG A 1 1023 ? 9.195 -11.285 20.011 1.00 86.31 1023 ARG A CA 1
ATOM 7923 C C . ARG A 1 1023 ? 8.935 -12.633 20.716 1.00 86.31 1023 ARG A C 1
ATOM 7925 O O . ARG A 1 1023 ? 9.240 -12.782 21.901 1.00 86.31 1023 ARG A O 1
ATOM 7932 N N . PRO A 1 1024 ? 8.360 -13.636 20.020 1.00 85.19 1024 PRO A N 1
ATOM 7933 C CA . PRO A 1 1024 ? 8.175 -14.992 20.540 1.00 85.19 1024 PRO A CA 1
ATOM 7934 C C . PRO A 1 1024 ? 9.513 -15.752 20.630 1.00 85.19 1024 PRO A C 1
ATOM 7936 O O . PRO A 1 1024 ? 9.769 -16.698 19.882 1.00 85.19 1024 PRO A O 1
ATOM 7939 N N . ASP A 1 1025 ? 10.361 -15.317 21.560 1.00 88.12 1025 ASP A N 1
ATOM 7940 C CA . ASP A 1 1025 ? 11.679 -15.869 21.867 1.00 88.12 1025 ASP A CA 1
ATOM 7941 C C . ASP A 1 1025 ? 11.662 -16.584 23.223 1.00 88.12 1025 ASP A C 1
ATOM 7943 O O . ASP A 1 1025 ? 10.961 -16.175 24.148 1.00 88.12 1025 ASP A O 1
ATOM 7947 N N . ALA A 1 1026 ? 12.489 -17.617 23.403 1.00 86.31 1026 ALA A N 1
ATOM 7948 C CA . ALA A 1 1026 ? 12.481 -18.444 24.619 1.00 86.31 1026 ALA A CA 1
ATOM 7949 C C . ALA A 1 1026 ? 12.871 -17.698 25.919 1.00 86.31 1026 ALA A C 1
ATOM 7951 O O . ALA A 1 1026 ? 12.642 -18.214 27.011 1.00 86.31 1026 ALA A O 1
ATOM 7952 N N . LYS A 1 1027 ? 13.448 -16.490 25.809 1.00 85.00 1027 LYS A N 1
ATOM 7953 C CA . LYS A 1 1027 ? 13.740 -15.581 26.937 1.00 85.00 1027 LYS A CA 1
ATOM 7954 C C . LYS A 1 1027 ? 12.524 -14.761 27.391 1.00 85.00 1027 LYS A C 1
ATOM 7956 O O . LYS A 1 1027 ? 12.507 -14.295 28.520 1.00 85.00 1027 LYS A O 1
ATOM 7961 N N . VAL A 1 1028 ? 11.548 -14.572 26.504 1.00 87.81 1028 VAL A N 1
ATOM 7962 C CA . VAL A 1 1028 ? 10.309 -13.807 26.723 1.00 87.81 1028 VAL A CA 1
ATOM 7963 C C . VAL A 1 1028 ? 9.166 -14.768 27.046 1.00 87.81 1028 VAL A C 1
ATOM 7965 O O . VAL A 1 1028 ? 8.429 -14.596 28.015 1.00 87.81 1028 VAL A O 1
ATOM 7968 N N . VAL A 1 1029 ? 9.039 -15.826 26.245 1.00 91.38 1029 VAL A N 1
ATOM 7969 C CA . VAL A 1 1029 ? 8.011 -16.864 26.361 1.00 91.38 1029 VAL A CA 1
ATOM 7970 C C . VAL A 1 1029 ? 8.593 -18.054 27.134 1.00 91.38 1029 VAL A C 1
ATOM 7972 O O . VAL A 1 1029 ? 8.871 -19.130 26.589 1.00 91.38 1029 VAL A O 1
ATOM 7975 N N . THR A 1 1030 ? 8.860 -17.813 28.418 1.00 90.50 1030 THR A N 1
ATOM 7976 C CA . THR A 1 1030 ? 9.561 -18.748 29.310 1.00 90.50 1030 THR A CA 1
ATOM 7977 C C . THR A 1 1030 ? 8.740 -20.013 29.597 1.00 90.50 1030 THR A C 1
ATOM 7979 O O . THR A 1 1030 ? 7.557 -20.123 29.262 1.00 90.50 1030 THR A O 1
ATOM 7982 N N . GLY A 1 1031 ? 9.360 -21.000 30.254 1.00 87.50 1031 GLY A N 1
ATOM 7983 C CA . GLY A 1 1031 ? 8.647 -22.187 30.736 1.00 87.50 1031 GLY A CA 1
ATOM 7984 C C . GLY A 1 1031 ? 7.509 -21.852 31.711 1.00 87.50 1031 GLY A C 1
ATOM 7985 O O . GLY A 1 1031 ? 6.460 -22.487 31.646 1.00 87.50 1031 GLY A O 1
ATOM 7986 N N . VAL A 1 1032 ? 7.681 -20.821 32.550 1.00 88.19 1032 VAL A N 1
ATOM 7987 C CA . VAL A 1 1032 ? 6.661 -20.368 33.510 1.00 88.19 1032 VAL A CA 1
ATOM 7988 C C . VAL A 1 1032 ? 5.470 -19.768 32.767 1.00 88.19 1032 VAL A C 1
ATOM 7990 O O . VAL A 1 1032 ? 4.340 -20.195 32.997 1.00 88.19 1032 VAL A O 1
ATOM 7993 N N . ILE A 1 1033 ? 5.705 -18.858 31.817 1.00 90.75 1033 ILE A N 1
ATOM 7994 C CA . ILE A 1 1033 ? 4.635 -18.258 31.005 1.00 90.75 1033 ILE A CA 1
ATOM 7995 C C . ILE A 1 1033 ? 3.834 -19.345 30.265 1.00 90.75 1033 ILE A C 1
ATOM 7997 O O . ILE A 1 1033 ? 2.607 -19.402 30.369 1.00 90.75 1033 ILE A O 1
ATOM 8001 N N . LYS A 1 1034 ? 4.515 -20.282 29.590 1.00 88.31 1034 LYS A N 1
ATOM 8002 C CA . LYS A 1 1034 ? 3.858 -21.359 28.820 1.00 88.31 1034 LYS A CA 1
ATOM 8003 C C . LYS A 1 1034 ? 3.086 -22.363 29.675 1.00 88.31 1034 LYS A C 1
ATOM 8005 O O . LYS A 1 1034 ? 2.145 -22.969 29.167 1.00 88.31 1034 LYS A O 1
ATOM 8010 N N . ALA A 1 1035 ? 3.474 -22.563 30.934 1.00 87.69 1035 ALA A N 1
ATOM 8011 C CA . ALA A 1 1035 ? 2.774 -23.455 31.858 1.00 87.69 1035 ALA A CA 1
ATOM 8012 C C . ALA A 1 1035 ? 1.491 -22.837 32.444 1.00 87.69 1035 ALA A C 1
ATOM 8014 O O . ALA A 1 1035 ? 0.631 -23.574 32.916 1.00 87.69 1035 ALA A O 1
ATOM 8015 N N . ASN A 1 1036 ? 1.362 -21.505 32.422 1.00 89.81 1036 ASN A N 1
ATOM 8016 C CA . ASN A 1 1036 ? 0.251 -20.788 33.053 1.00 89.81 1036 ASN A CA 1
ATOM 8017 C C . ASN A 1 1036 ? -0.771 -20.208 32.052 1.00 89.81 1036 ASN A C 1
ATOM 8019 O O . ASN A 1 1036 ? -1.907 -19.966 32.450 1.00 89.81 1036 ASN A O 1
ATOM 8023 N N . LEU A 1 1037 ? -0.415 -20.024 30.773 1.00 91.81 1037 LEU A N 1
ATOM 8024 C CA . LEU A 1 1037 ? -1.338 -19.599 29.706 1.00 91.81 1037 LEU A CA 1
ATOM 8025 C C . LEU A 1 1037 ? -1.916 -20.818 28.967 1.00 91.81 1037 LEU A C 1
ATOM 8027 O O . LEU A 1 1037 ? -1.168 -21.565 28.326 1.00 91.81 1037 LEU A O 1
ATOM 8031 N N . GLN A 1 1038 ? -3.234 -21.033 29.069 1.00 91.25 1038 GLN A N 1
ATOM 8032 C CA . GLN A 1 1038 ? -3.876 -22.262 28.573 1.00 91.25 1038 GLN A CA 1
ATOM 8033 C C . GLN A 1 1038 ? -4.151 -22.221 27.066 1.00 91.25 1038 GLN A C 1
ATOM 8035 O O . GLN A 1 1038 ? -3.846 -23.187 26.363 1.00 91.25 1038 GLN A O 1
ATOM 8040 N N . LEU A 1 1039 ? -4.687 -21.103 26.563 1.00 95.88 1039 LEU A N 1
ATOM 8041 C CA . LEU A 1 1039 ? -4.939 -20.914 25.136 1.00 95.88 1039 LEU A CA 1
ATOM 8042 C C . LEU A 1 1039 ? -3.749 -20.205 24.482 1.00 95.88 1039 LEU A C 1
ATOM 8044 O O . LEU A 1 1039 ? -3.201 -19.240 25.011 1.00 95.88 1039 LEU A O 1
ATOM 8048 N N . ARG A 1 1040 ? -3.335 -20.687 23.314 1.00 96.12 1040 ARG A N 1
ATOM 8049 C CA . ARG A 1 1040 ? -2.167 -20.203 22.575 1.00 96.12 1040 ARG A CA 1
ATOM 8050 C C . ARG A 1 1040 ? -2.589 -19.873 21.153 1.00 96.12 1040 ARG A C 1
ATOM 8052 O O . ARG A 1 1040 ? -3.114 -20.730 20.447 1.00 96.12 1040 ARG A O 1
ATOM 8059 N N . VAL A 1 1041 ? -2.351 -18.633 20.749 1.00 97.94 1041 VAL A N 1
ATOM 8060 C CA . VAL A 1 1041 ? -2.678 -18.075 19.438 1.00 97.94 1041 VAL A CA 1
ATOM 8061 C C . VAL A 1 1041 ? -1.375 -17.664 18.763 1.00 97.94 1041 VAL A C 1
ATOM 8063 O O . VAL A 1 1041 ? -0.703 -16.738 19.213 1.00 97.94 1041 VAL A O 1
ATOM 8066 N N . ALA A 1 1042 ? -1.015 -18.332 17.673 1.00 97.94 1042 ALA A N 1
ATOM 8067 C CA . ALA A 1 1042 ? 0.072 -17.912 16.800 1.00 97.94 1042 ALA A CA 1
ATOM 8068 C C . ALA A 1 1042 ? -0.509 -17.380 15.490 1.00 97.94 1042 ALA A C 1
ATOM 8070 O O . ALA A 1 1042 ? -1.001 -18.143 14.660 1.00 97.94 1042 ALA A O 1
ATOM 8071 N N . LEU A 1 1043 ? -0.428 -16.067 15.298 1.00 98.12 1043 LEU A N 1
ATOM 8072 C CA . LEU A 1 1043 ? -0.537 -15.451 13.978 1.00 98.12 1043 LEU A CA 1
ATOM 8073 C C . LEU A 1 1043 ? 0.765 -15.720 13.198 1.00 98.12 1043 LEU A C 1
ATOM 8075 O O . LEU A 1 1043 ? 1.661 -16.420 13.678 1.00 98.12 1043 LEU A O 1
ATOM 8079 N N . LYS A 1 1044 ? 0.905 -15.150 11.996 1.00 96.81 1044 LYS A N 1
ATOM 8080 C CA . LYS A 1 1044 ? 2.139 -15.288 11.206 1.00 96.81 1044 LYS A CA 1
ATOM 8081 C C . LYS A 1 1044 ? 3.394 -14.920 12.016 1.00 96.81 1044 LYS A C 1
ATOM 8083 O O . LYS A 1 1044 ? 3.465 -13.844 12.613 1.00 96.81 1044 LYS A O 1
ATOM 8088 N N . VAL A 1 1045 ? 4.389 -15.808 11.994 1.00 95.69 1045 VAL A N 1
ATOM 8089 C CA . VAL A 1 1045 ? 5.709 -15.635 12.629 1.00 95.69 1045 VAL A CA 1
ATOM 8090 C C . VAL A 1 1045 ? 6.855 -15.763 11.625 1.00 95.69 1045 VAL A C 1
ATOM 8092 O O . VAL A 1 1045 ? 6.668 -16.258 10.519 1.00 95.69 1045 VAL A O 1
ATOM 8095 N N . ALA A 1 1046 ? 8.059 -15.342 12.020 1.00 91.50 1046 ALA A N 1
ATOM 8096 C CA . ALA A 1 1046 ? 9.239 -15.362 11.155 1.00 91.50 1046 ALA A CA 1
ATOM 8097 C C . ALA A 1 1046 ? 9.881 -16.754 10.963 1.00 91.50 1046 ALA A C 1
ATOM 8099 O O . ALA A 1 1046 ? 10.605 -16.944 9.990 1.00 91.50 1046 ALA A O 1
ATOM 8100 N N . SER A 1 1047 ? 9.670 -17.719 11.873 1.00 94.25 1047 SER A N 1
ATOM 8101 C CA . SER A 1 1047 ? 10.355 -19.022 11.805 1.00 94.25 1047 SER A CA 1
ATOM 8102 C C . SER A 1 1047 ? 9.603 -20.195 12.453 1.00 94.25 1047 SER A C 1
ATOM 8104 O O . SER A 1 1047 ? 8.769 -20.012 13.347 1.00 94.25 1047 SER A O 1
ATOM 8106 N N . LYS A 1 1048 ? 9.986 -21.425 12.069 1.00 93.81 1048 LYS A N 1
ATOM 8107 C CA . LYS A 1 1048 ? 9.562 -22.694 12.698 1.00 93.81 1048 LYS A CA 1
ATOM 8108 C C . LYS A 1 1048 ? 9.814 -22.696 14.216 1.00 93.81 1048 LYS A C 1
ATOM 8110 O O . LYS A 1 1048 ? 8.973 -23.190 14.962 1.00 93.81 1048 LYS A O 1
ATOM 8115 N N . SER A 1 1049 ? 10.915 -22.084 14.671 1.00 94.44 1049 SER A N 1
ATOM 8116 C CA . SER A 1 1049 ? 11.257 -21.941 16.096 1.00 94.44 1049 SER A CA 1
ATOM 8117 C C . SER A 1 1049 ? 10.260 -21.039 16.832 1.00 94.44 1049 SER A C 1
ATOM 8119 O O . SER A 1 1049 ? 9.679 -21.442 17.836 1.00 94.44 1049 SER A O 1
ATOM 8121 N N . ASN A 1 1050 ? 9.960 -19.856 16.284 1.00 93.94 1050 ASN A N 1
ATOM 8122 C CA . ASN A 1 1050 ? 8.976 -18.939 16.873 1.00 93.94 1050 ASN A CA 1
ATOM 8123 C C . ASN A 1 1050 ? 7.571 -19.568 16.958 1.00 93.94 1050 ASN A C 1
ATOM 8125 O O . ASN A 1 1050 ? 6.862 -19.360 17.941 1.00 93.94 1050 ASN A O 1
ATOM 8129 N N . SER A 1 1051 ? 7.189 -20.379 15.964 1.00 95.25 1051 SER A N 1
ATOM 8130 C CA . SER A 1 1051 ? 5.938 -21.153 15.978 1.00 95.25 1051 SER A CA 1
ATOM 8131 C C . SER A 1 1051 ? 5.896 -22.132 17.160 1.00 95.25 1051 SER A C 1
ATOM 8133 O O . SER A 1 1051 ? 4.924 -22.148 17.917 1.00 95.25 1051 SER A O 1
ATOM 8135 N N . GLN A 1 1052 ? 6.977 -22.891 17.370 1.00 94.38 1052 GLN A N 1
ATOM 8136 C CA . GLN A 1 1052 ? 7.095 -23.852 18.472 1.00 94.38 1052 GLN A CA 1
ATOM 8137 C C . GLN A 1 1052 ? 7.162 -23.179 19.850 1.00 94.38 1052 GLN A C 1
ATOM 8139 O O . GLN A 1 1052 ? 6.677 -23.734 20.835 1.00 94.38 1052 GLN A O 1
ATOM 8144 N N . ILE A 1 1053 ? 7.734 -21.974 19.929 1.00 93.88 1053 ILE A N 1
ATOM 8145 C CA . ILE A 1 1053 ? 7.809 -21.192 21.167 1.00 93.88 1053 ILE A CA 1
ATOM 8146 C C . ILE A 1 1053 ? 6.414 -20.734 21.624 1.00 93.88 1053 ILE A C 1
ATOM 8148 O O . ILE A 1 1053 ? 6.153 -20.766 22.824 1.00 93.88 1053 ILE A O 1
ATOM 8152 N N . ILE A 1 1054 ? 5.511 -20.368 20.706 1.00 94.75 1054 ILE A N 1
ATOM 8153 C CA . ILE A 1 1054 ? 4.131 -19.972 21.049 1.00 94.75 1054 ILE A CA 1
ATOM 8154 C C . ILE A 1 1054 ? 3.241 -21.195 21.279 1.00 94.75 1054 ILE A C 1
ATOM 8156 O O . ILE A 1 1054 ? 2.600 -21.303 22.321 1.00 94.75 1054 ILE A O 1
ATOM 8160 N N . LEU A 1 1055 ? 3.157 -22.092 20.292 1.00 93.69 1055 LEU A N 1
ATOM 8161 C CA . LEU A 1 1055 ? 2.156 -23.163 20.265 1.00 93.69 1055 LEU A CA 1
ATOM 8162 C C . LEU A 1 1055 ? 2.585 -24.359 21.121 1.00 93.69 1055 LEU A C 1
ATOM 8164 O O . LEU A 1 1055 ? 1.805 -24.855 21.934 1.00 93.69 1055 LEU A O 1
ATOM 8168 N N . GLY A 1 1056 ? 3.832 -24.799 20.966 1.00 89.81 1056 GLY A N 1
ATOM 8169 C CA . GLY A 1 1056 ? 4.390 -26.001 21.580 1.00 89.81 1056 GLY A CA 1
ATOM 8170 C C . GLY A 1 1056 ? 5.268 -26.790 20.608 1.00 89.81 1056 GLY A C 1
ATOM 8171 O O . GLY A 1 1056 ? 5.305 -26.523 19.404 1.00 89.81 1056 GLY A O 1
ATOM 8172 N N . GLU A 1 1057 ? 5.981 -27.787 21.126 1.00 84.00 1057 GLU A N 1
ATOM 8173 C CA . GLU A 1 1057 ? 6.821 -28.660 20.304 1.00 84.00 1057 GLU A CA 1
ATOM 8174 C C . GLU A 1 1057 ? 5.985 -29.424 19.260 1.00 84.00 1057 GLU A C 1
ATOM 8176 O O . GLU A 1 1057 ? 4.831 -29.774 19.487 1.00 84.00 1057 GLU A O 1
ATOM 8181 N N . GLY A 1 1058 ? 6.559 -29.633 18.072 1.00 83.50 1058 GLY A N 1
ATOM 8182 C CA . GLY A 1 1058 ? 5.859 -30.198 16.909 1.00 83.50 1058 GLY A CA 1
ATOM 8183 C C . GLY A 1 1058 ? 5.104 -29.180 16.038 1.00 83.50 1058 GLY A C 1
ATOM 8184 O O . GLY A 1 1058 ? 5.041 -29.370 14.824 1.00 83.50 1058 GLY A O 1
ATOM 8185 N N . PHE A 1 1059 ? 4.623 -28.062 16.592 1.00 90.44 1059 PHE A N 1
ATOM 8186 C CA . PHE A 1 1059 ? 3.847 -27.065 15.840 1.00 90.44 1059 PHE A CA 1
ATOM 8187 C C . PHE A 1 1059 ? 4.745 -26.006 15.187 1.00 90.44 1059 PHE A C 1
ATOM 8189 O O . PHE A 1 1059 ? 5.041 -24.958 15.759 1.00 90.44 1059 PHE A O 1
ATOM 8196 N N . THR A 1 1060 ? 5.191 -26.283 13.962 1.00 92.44 1060 THR A N 1
ATOM 8197 C CA . THR A 1 1060 ? 6.099 -25.419 13.177 1.00 92.44 1060 THR A CA 1
ATOM 8198 C C . THR A 1 1060 ? 5.385 -24.505 12.177 1.00 92.44 1060 THR A C 1
ATOM 8200 O O . THR A 1 1060 ? 6.009 -23.615 11.600 1.00 92.44 1060 THR A O 1
ATOM 8203 N N . GLN A 1 1061 ? 4.087 -24.722 11.954 1.00 92.06 1061 GLN A N 1
ATOM 8204 C CA . GLN A 1 1061 ? 3.385 -24.262 10.758 1.00 92.06 1061 GLN A CA 1
ATOM 8205 C C . GLN A 1 1061 ? 3.006 -22.769 10.766 1.00 92.06 1061 GLN A C 1
ATOM 8207 O O . GLN A 1 1061 ? 2.666 -22.237 9.710 1.00 92.06 1061 GLN A O 1
ATOM 8212 N N . ALA A 1 1062 ? 3.102 -22.053 11.896 1.00 95.38 1062 ALA A N 1
ATOM 8213 C CA . ALA A 1 1062 ? 2.659 -20.655 11.978 1.00 95.38 1062 ALA A CA 1
ATOM 8214 C C . ALA A 1 1062 ? 3.484 -19.683 11.103 1.00 95.38 1062 ALA A C 1
ATOM 8216 O O . ALA A 1 1062 ? 3.015 -18.597 10.765 1.00 95.38 1062 ALA A O 1
ATOM 8217 N N . GLN A 1 1063 ? 4.691 -20.063 10.664 1.00 94.44 1063 GLN A N 1
ATOM 8218 C CA . GLN A 1 1063 ? 5.448 -19.266 9.684 1.00 94.44 1063 GLN A CA 1
ATOM 8219 C C . GLN A 1 1063 ? 4.816 -19.260 8.276 1.00 94.44 1063 GLN A C 1
ATOM 8221 O O . GLN A 1 1063 ? 5.035 -18.335 7.496 1.00 94.44 1063 GLN A O 1
ATOM 8226 N N . HIS A 1 1064 ? 4.004 -20.274 7.957 1.00 94.94 1064 HIS A N 1
ATOM 8227 C CA . HIS A 1 1064 ? 3.354 -20.457 6.655 1.00 94.94 1064 HIS A CA 1
ATOM 8228 C C . HIS A 1 1064 ? 1.958 -19.806 6.582 1.00 94.94 1064 HIS A C 1
ATOM 8230 O O . HIS A 1 1064 ? 1.258 -19.923 5.578 1.00 94.94 1064 HIS A O 1
ATOM 8236 N N . LEU A 1 1065 ? 1.549 -19.089 7.634 1.00 96.75 1065 LEU A N 1
ATOM 8237 C CA . LEU A 1 1065 ? 0.311 -18.312 7.649 1.00 96.75 1065 LEU A CA 1
ATOM 8238 C C . LEU A 1 1065 ? 0.390 -17.103 6.701 1.00 96.75 1065 LEU A C 1
ATOM 8240 O O . LEU A 1 1065 ? 1.463 -16.606 6.346 1.00 96.75 1065 LEU A O 1
ATOM 8244 N N . LEU A 1 1066 ? -0.772 -16.607 6.296 1.00 94.44 1066 LEU A N 1
ATOM 8245 C CA . LEU A 1 1066 ? -0.950 -15.523 5.330 1.00 94.44 1066 LEU A CA 1
ATOM 8246 C C . LEU A 1 1066 ? -0.788 -14.132 5.963 1.00 94.44 1066 LEU A C 1
ATOM 8248 O O . LEU A 1 1066 ? -0.531 -13.167 5.249 1.00 94.44 1066 LEU A O 1
ATOM 8252 N N . GLY A 1 1067 ? -0.875 -14.031 7.293 1.00 93.88 1067 GLY A N 1
ATOM 8253 C CA . GLY A 1 1067 ? -0.961 -12.752 8.003 1.00 93.88 1067 GLY A CA 1
ATOM 8254 C C . GLY A 1 1067 ? -2.378 -12.176 7.950 1.00 93.88 1067 GLY A C 1
ATOM 8255 O O . GLY A 1 1067 ? -3.334 -12.899 7.676 1.00 93.88 1067 GLY A O 1
ATOM 8256 N N . HIS A 1 1068 ? -2.527 -10.878 8.235 1.00 92.56 1068 HIS A N 1
ATOM 8257 C CA . HIS A 1 1068 ? -3.825 -10.185 8.247 1.00 92.56 1068 HIS A CA 1
ATOM 8258 C C . HIS A 1 1068 ? -4.941 -10.942 9.010 1.00 92.56 1068 HIS A C 1
ATOM 8260 O O . HIS A 1 1068 ? -6.082 -11.033 8.545 1.00 92.56 1068 HIS A O 1
ATOM 8266 N N . GLY A 1 1069 ? -4.599 -11.511 10.173 1.00 93.75 1069 GLY A N 1
ATOM 8267 C CA . GLY A 1 1069 ? -5.522 -12.235 11.057 1.00 93.75 1069 GLY A CA 1
ATOM 8268 C C . GLY A 1 1069 ? -5.604 -13.753 10.846 1.00 93.75 1069 GLY A C 1
ATOM 8269 O O . GLY A 1 1069 ? -6.262 -14.415 11.640 1.00 93.75 1069 GLY A O 1
ATOM 8270 N N . ASP A 1 1070 ? -4.944 -14.323 9.835 1.00 97.00 1070 ASP A N 1
ATOM 8271 C CA . ASP A 1 1070 ? -4.790 -15.781 9.703 1.00 97.00 1070 ASP A CA 1
ATOM 8272 C C . ASP A 1 1070 ? -3.890 -16.328 10.829 1.00 97.00 1070 ASP A C 1
ATOM 8274 O O . ASP A 1 1070 ? -2.764 -15.850 11.021 1.00 97.00 1070 ASP A O 1
ATOM 8278 N N . MET A 1 1071 ? -4.402 -17.295 11.597 1.00 97.31 1071 MET A N 1
ATOM 8279 C CA . MET A 1 1071 ? -3.807 -17.754 12.856 1.00 97.31 1071 MET A CA 1
ATOM 8280 C C . MET A 1 1071 ? -4.036 -19.241 13.146 1.00 97.31 1071 MET A C 1
ATOM 8282 O O . MET A 1 1071 ? -5.034 -19.832 12.739 1.00 97.31 1071 MET A O 1
ATOM 8286 N N . LEU A 1 1072 ? -3.119 -19.831 13.914 1.00 97.12 1072 LEU A N 1
ATOM 8287 C CA . LEU A 1 1072 ? -3.283 -21.120 14.581 1.00 97.12 1072 LEU A CA 1
ATOM 8288 C C . LEU A 1 1072 ? -3.646 -20.901 16.050 1.00 97.12 1072 LEU A C 1
ATOM 8290 O O . LEU A 1 1072 ? -2.965 -20.153 16.750 1.00 97.12 1072 LEU A O 1
ATOM 8294 N N . VAL A 1 1073 ? -4.686 -21.581 16.524 1.00 96.62 1073 VAL A N 1
ATOM 8295 C CA . VAL A 1 1073 ? -5.174 -21.522 17.908 1.00 96.62 1073 VAL A CA 1
ATOM 8296 C C . VAL A 1 1073 ? -5.167 -22.922 18.511 1.00 96.62 1073 VAL A C 1
ATOM 8298 O O . VAL A 1 1073 ? -5.584 -23.874 17.859 1.00 96.62 1073 VAL A O 1
ATOM 8301 N N . GLY A 1 1074 ? -4.686 -23.075 19.743 1.00 93.25 1074 GLY A N 1
ATOM 8302 C CA . GLY A 1 1074 ? -4.617 -24.379 20.399 1.00 93.25 1074 GLY A CA 1
ATOM 8303 C C . GLY A 1 1074 ? -4.145 -24.329 21.848 1.00 93.25 1074 GLY A C 1
ATOM 8304 O O . GLY A 1 1074 ? -3.935 -23.261 22.411 1.00 93.25 1074 GLY A O 1
ATOM 8305 N N . ASN A 1 1075 ? -3.958 -25.503 22.449 1.00 87.50 1075 ASN A N 1
ATOM 8306 C CA . ASN A 1 1075 ? -3.537 -25.673 23.851 1.00 87.50 1075 ASN A CA 1
ATOM 8307 C C . ASN A 1 1075 ? -2.141 -26.320 23.996 1.00 87.50 1075 ASN A C 1
ATOM 8309 O O . ASN A 1 1075 ? -1.730 -26.700 25.089 1.00 87.50 1075 ASN A O 1
ATOM 8313 N N . GLY A 1 1076 ? -1.424 -26.504 22.883 1.00 83.62 1076 GLY A N 1
ATOM 8314 C CA . GLY A 1 1076 ? -0.133 -27.198 22.838 1.00 83.62 1076 GLY A CA 1
ATOM 8315 C C . GLY A 1 1076 ? -0.196 -28.726 22.758 1.00 83.62 1076 GLY A C 1
ATOM 8316 O O . GLY A 1 1076 ? 0.857 -29.352 22.714 1.00 83.62 1076 GLY A O 1
ATOM 8317 N N . SER A 1 1077 ? -1.390 -29.323 22.688 1.00 84.75 1077 SER A N 1
ATOM 8318 C CA . SER A 1 1077 ? -1.592 -30.736 22.310 1.00 84.75 1077 SER A CA 1
ATOM 8319 C C . SER A 1 1077 ? -2.247 -30.889 20.932 1.00 84.75 1077 SER A C 1
ATOM 8321 O O . SER A 1 1077 ? -1.930 -31.815 20.191 1.00 84.75 1077 SER A O 1
ATOM 8323 N N . ALA A 1 1078 ? -3.099 -29.933 20.557 1.00 87.12 1078 ALA A N 1
ATOM 8324 C CA . ALA A 1 1078 ? -3.666 -29.770 19.224 1.00 87.12 1078 ALA A CA 1
ATOM 8325 C C . ALA A 1 1078 ? -3.716 -28.278 18.858 1.00 87.12 1078 ALA A C 1
ATOM 8327 O O . ALA A 1 1078 ? -3.683 -27.417 19.745 1.00 87.12 1078 ALA A O 1
ATOM 8328 N N . VAL A 1 1079 ? -3.808 -27.989 17.557 1.00 92.88 1079 VAL A N 1
ATOM 8329 C CA . VAL A 1 1079 ? -4.008 -26.643 17.001 1.00 92.88 1079 VAL A CA 1
ATOM 8330 C C . VAL A 1 1079 ? -5.019 -26.684 15.856 1.00 92.88 1079 VAL A C 1
ATOM 8332 O O . VAL A 1 1079 ? -5.177 -27.707 15.194 1.00 92.88 1079 VAL A O 1
ATOM 8335 N N . GLU A 1 1080 ? -5.668 -25.556 15.605 1.00 92.31 1080 GLU A N 1
ATOM 8336 C CA . GLU A 1 1080 ? -6.659 -25.354 14.552 1.00 92.31 1080 GLU A CA 1
ATOM 8337 C C . GLU A 1 1080 ? -6.419 -24.012 13.851 1.00 92.31 1080 GLU A C 1
ATOM 8339 O O . GLU A 1 1080 ? -6.036 -23.034 14.493 1.00 92.31 1080 GLU A O 1
ATOM 8344 N N . ARG A 1 1081 ? -6.636 -23.951 12.531 1.00 95.19 1081 ARG A N 1
ATOM 8345 C CA . ARG A 1 1081 ? -6.485 -22.721 11.741 1.00 95.19 1081 ARG A CA 1
ATOM 8346 C C . ARG A 1 1081 ? -7.786 -21.922 11.681 1.00 95.19 1081 ARG A C 1
ATOM 8348 O O . ARG A 1 1081 ? -8.810 -22.458 11.254 1.00 95.19 1081 ARG A O 1
ATOM 8355 N N . LEU A 1 1082 ? -7.712 -20.645 12.050 1.00 96.19 1082 LEU A N 1
ATOM 8356 C CA . LEU A 1 1082 ? -8.818 -19.687 12.071 1.00 96.19 1082 LEU A CA 1
ATOM 8357 C C . LEU A 1 1082 ? -8.447 -18.402 11.318 1.00 96.19 1082 LEU A C 1
ATOM 8359 O O . LEU A 1 1082 ? -7.287 -17.991 11.308 1.00 96.19 1082 LEU A O 1
ATOM 8363 N N . GLN A 1 1083 ? -9.450 -17.711 10.775 1.00 96.69 1083 GLN A N 1
ATOM 8364 C CA . GLN A 1 1083 ? -9.328 -16.309 10.366 1.00 96.69 1083 GLN A CA 1
ATOM 8365 C C . GLN A 1 1083 ? -9.884 -15.407 11.477 1.00 96.69 1083 GLN A C 1
ATOM 8367 O O . GLN A 1 1083 ? -11.071 -15.473 11.794 1.00 96.69 1083 GLN A O 1
ATOM 8372 N N . GLY A 1 1084 ? -9.046 -14.548 12.053 1.00 96.12 1084 GLY A N 1
ATOM 8373 C CA . GLY A 1 1084 ? -9.468 -13.506 12.992 1.00 96.12 1084 GLY A CA 1
ATOM 8374 C C . GLY A 1 1084 ? -10.258 -12.381 12.298 1.00 96.12 1084 GLY A C 1
ATOM 8375 O O . GLY A 1 1084 ? -9.998 -12.092 11.123 1.00 96.12 1084 GLY A O 1
ATOM 8376 N N . PRO A 1 1085 ? -11.224 -11.747 12.985 1.00 96.19 1085 PRO A N 1
ATOM 8377 C CA . PRO A 1 1085 ? -12.006 -10.644 12.437 1.00 96.19 1085 PRO A CA 1
ATOM 8378 C C . PRO A 1 1085 ? -11.243 -9.309 12.454 1.00 96.19 1085 PRO A C 1
ATOM 8380 O O . PRO A 1 1085 ? -10.218 -9.153 13.117 1.00 96.19 1085 PRO A O 1
ATOM 8383 N N . ILE A 1 1086 ? -11.807 -8.324 11.757 1.00 93.38 1086 ILE A N 1
ATOM 8384 C CA . ILE A 1 1086 ? -11.502 -6.899 11.895 1.00 93.38 1086 ILE A CA 1
ATOM 8385 C C . ILE A 1 1086 ? -12.677 -6.239 12.625 1.00 93.38 1086 ILE A C 1
ATOM 8387 O O . ILE A 1 1086 ? -13.819 -6.316 12.163 1.00 93.38 1086 ILE A O 1
ATOM 8391 N N . ALA A 1 1087 ? -12.404 -5.596 13.758 1.00 90.75 1087 ALA A N 1
ATOM 8392 C CA . ALA A 1 1087 ? -13.359 -4.751 14.464 1.00 90.75 1087 ALA A CA 1
ATOM 8393 C C . ALA A 1 1087 ? -13.222 -3.276 14.066 1.00 90.75 1087 ALA A C 1
ATOM 8395 O O . ALA A 1 1087 ? -12.124 -2.790 13.799 1.00 90.75 1087 ALA A O 1
ATOM 8396 N N . ASP A 1 1088 ? -14.356 -2.585 14.093 1.00 85.06 1088 ASP A N 1
ATOM 8397 C CA . ASP A 1 1088 ? -14.479 -1.133 14.032 1.00 85.06 1088 ASP A CA 1
ATOM 8398 C C . ASP A 1 1088 ? -15.112 -0.674 15.356 1.00 85.06 1088 ASP A C 1
ATOM 8400 O O . ASP A 1 1088 ? -16.025 -1.328 15.871 1.00 85.06 1088 ASP A O 1
ATOM 8404 N N . ILE A 1 1089 ? -14.618 0.429 15.919 1.00 86.00 1089 ILE A N 1
ATOM 8405 C CA . ILE A 1 1089 ? -15.166 1.034 17.136 1.00 86.00 1089 ILE A CA 1
ATOM 8406 C C . ILE A 1 1089 ? -16.592 1.568 16.920 1.00 86.00 1089 ILE A C 1
ATOM 8408 O O . ILE A 1 1089 ? -17.360 1.614 17.877 1.00 86.00 1089 ILE A O 1
ATOM 8412 N N . SER A 1 1090 ? -16.991 1.872 15.675 1.00 88.38 1090 SER A N 1
ATOM 8413 C CA . SER A 1 1090 ? -18.358 2.298 15.323 1.00 88.38 1090 SER A CA 1
ATOM 8414 C C . SER A 1 1090 ? -19.448 1.264 15.652 1.00 88.38 1090 SER A C 1
ATOM 8416 O O . SER A 1 1090 ? -20.633 1.596 15.679 1.00 88.38 1090 SER A O 1
ATOM 8418 N N . LEU A 1 1091 ? -19.060 0.013 15.937 1.00 89.81 1091 LEU A N 1
ATOM 8419 C CA . LEU A 1 1091 ? -19.963 -1.027 16.431 1.00 89.81 1091 LEU A CA 1
ATOM 8420 C C . LEU A 1 1091 ? -20.428 -0.778 17.879 1.00 89.81 1091 LEU A C 1
ATOM 8422 O O . LEU A 1 1091 ? -21.444 -1.341 18.281 1.00 89.81 1091 LEU A O 1
ATOM 8426 N N . LEU A 1 1092 ? -19.706 0.034 18.660 1.00 90.75 1092 LEU A N 1
ATOM 8427 C CA . LEU A 1 1092 ? -20.051 0.384 20.039 1.00 90.75 1092 LEU A CA 1
ATOM 8428 C C . LEU A 1 1092 ? -20.884 1.672 20.082 1.00 90.75 1092 LEU A C 1
ATOM 8430 O O . LEU A 1 1092 ? -20.479 2.706 19.551 1.00 90.75 1092 LEU A O 1
ATOM 8434 N N . GLY A 1 1093 ? -22.029 1.631 20.765 1.00 87.62 1093 GLY A N 1
ATOM 8435 C CA . GLY A 1 1093 ? -22.855 2.817 20.986 1.00 87.62 1093 GLY A CA 1
ATOM 8436 C C . GLY A 1 1093 ? -22.250 3.807 22.001 1.00 87.62 1093 GLY A C 1
ATOM 8437 O O . GLY A 1 1093 ? -21.354 3.449 22.778 1.00 87.62 1093 GLY A O 1
ATOM 8438 N N . PRO A 1 1094 ? -22.746 5.062 22.053 1.00 86.44 1094 PRO A N 1
ATOM 8439 C CA . PRO A 1 1094 ? -22.253 6.101 22.970 1.00 86.44 1094 PRO A CA 1
ATOM 8440 C C . PRO A 1 1094 ? -22.292 5.710 24.457 1.00 86.44 1094 PRO A C 1
ATOM 8442 O O . PRO A 1 1094 ? -21.559 6.258 25.279 1.00 86.44 1094 PRO A O 1
ATOM 8445 N N . GLU A 1 1095 ? -23.128 4.744 24.829 1.00 86.44 1095 GLU A N 1
ATOM 8446 C CA . GLU A 1 1095 ? -23.219 4.187 26.175 1.00 86.44 1095 GLU A CA 1
ATOM 8447 C C . GLU A 1 1095 ? -21.977 3.403 26.632 1.00 86.44 1095 GLU A C 1
ATOM 8449 O O . GLU A 1 1095 ? -21.823 3.204 27.839 1.00 86.44 1095 GLU A O 1
ATOM 8454 N N . PHE A 1 1096 ? -21.093 3.001 25.711 1.00 88.62 1096 PHE A N 1
ATOM 8455 C CA . PHE A 1 1096 ? -19.789 2.393 26.006 1.00 88.62 1096 PHE A CA 1
ATOM 8456 C C . PHE A 1 1096 ? -18.651 3.422 26.107 1.00 88.62 1096 PHE A C 1
ATOM 8458 O O . PHE A 1 1096 ? -17.588 3.105 26.646 1.00 88.62 1096 PHE A O 1
ATOM 8465 N N . LEU A 1 1097 ? -18.865 4.652 25.628 1.00 87.06 1097 LEU A N 1
ATOM 8466 C CA . LEU A 1 1097 ? -17.849 5.703 25.519 1.00 87.06 1097 LEU A CA 1
ATOM 8467 C C . LEU A 1 1097 ? -18.027 6.786 26.591 1.00 87.06 1097 LEU A C 1
ATOM 8469 O O . LEU A 1 1097 ? -19.147 7.135 26.977 1.00 87.06 1097 LEU A O 1
ATOM 8473 N N . ARG A 1 1098 ? -16.912 7.300 27.106 1.00 80.12 1098 ARG A N 1
ATOM 8474 C CA . ARG A 1 1098 ? -16.855 8.497 27.954 1.00 80.12 1098 ARG A CA 1
ATOM 8475 C C . ARG A 1 1098 ? -17.262 9.705 27.096 1.00 80.12 1098 ARG A C 1
ATOM 8477 O O . ARG A 1 1098 ? -16.940 9.740 25.910 1.00 80.12 1098 ARG A O 1
ATOM 8484 N N . GLY A 1 1099 ? -18.042 10.613 27.683 1.00 55.25 1099 GLY A N 1
ATOM 8485 C CA . GLY A 1 1099 ? -18.531 11.836 27.028 1.00 55.25 1099 GLY A CA 1
ATOM 8486 C C . GLY A 1 1099 ? -17.628 13.032 27.278 1.00 55.25 1099 GLY A C 1
ATOM 8487 O O . GLY A 1 1099 ? -16.824 12.946 28.232 1.00 55.25 1099 GLY A O 1
#

Secondary structure (DSSP, 8-state):
-HHHHHHHHHHHHHHT-TTS--SPPSTT---S---TTTTHHHHHHHHHHHHHHHH-TTS---EEEE--TTSSHHHHHHHHHHHHHHTT---EEEEE---S-TTSHHHHHHHHHHHHTTSEEETTEEHHHHHHHHHHHHHHHHH-SS---GGGGHHHHHHH-TTS-HHHHHHHHHHHH---HHHHHHHHHHHHT---TTHHHHHT-----TTTS-HHHHHHHHHHHHHHHHHHHHHHT--EEEEE-SGGG---HHHHHHHHHHHHHHHHT-TTEEEEEEE-HHHIIIIIGGGS-HHHHHHHHHTEEEPPPBPHHHHHHHHHHHHHTT-S-HHHHHHHHHHHHHHHTTT--TTB-HHHHHHHHHHHHHTT---S-TTHHHHHHHHHHHHHHHHHHHH-TTSS---HHHHHHHHHHHHTT-TTEEEEE-SSSSS-EEEEE-SSSS-EEEEEEEE----HHHHHHHHHHHHHHHHH-TT-EEEEEEEGGG---TTTTHHHHHHHHHHHHTTPEEEEE-HHHHHHHHHHHHHHHHHHTT--EE--TTSS-EE--HHHHHHHHHHT----TT--SS----S-----------------------------------------------------------------------------------------------------------PPP--------------------------------------------------PPPPHHHHHHHHHHHHHHHHHHHHHHTT--EEEEEEEE-SSEEEEEEEE-TTTT--HHHHHTTHHHHHHHTT-SSPPEEEEETTEEEEEEEPSSPPPPBHHHHHHHTSTT----TTEEEEEE-TTS-EEEEETTSTTTSEEEEE--TTSSHHHHHHHHHHHHHHHSPTTSEEEEEE-TTS-SSGGGGGBTTBSTTS-B-SHHHHHHHHHHHHHHHHHHHHHHHHTT-SSHHHHHHH-SSPPPEEEEEETTHHHHHT-TTTHHHHHHHHHHHHHHHHHHTEEEEEEES---TTTS-HHHHHH--EEEEES-S-HHHHHHHS-TT--GGGG--STTEEEEE-SS-EEEEEPPB--GGGS-GGGB--

Radius of gyration: 40.63 Å; chains: 1; bounding box: 102×149×126 Å

Organism: NCBI:txid651822